Protein 7CKD (pdb70)

GO terms:
  GO:0042742 defense response to bacterium (P, IDA)
  GO:0008289 lipid binding (F, EXP)

Radius of gyration: 13.49 Å; Cα contacts (8 Å, |Δi|>4): 18; chains: 1; bounding box: 22×28×33 Å

Structure (mmCIF, N/CA/C/O backbone):
data_7CKD
#
_entry.id   7CKD
#
loop_
_atom_site.group_PDB
_atom_site.id
_atom_site.type_symbol
_atom_site.label_atom_id
_atom_site.label_alt_id
_atom_site.label_comp_id
_atom_site.label_asym_id
_atom_site.label_entity_id
_atom_site.label_seq_id
_atom_site.pdbx_PDB_ins_code
_atom_site.Cartn_x
_atom_site.Cartn_y
_atom_site.Cartn_z
_atom_site.occupancy
_atom_site.B_iso_or_equiv
_atom_site.auth_seq_id
_atom_site.auth_comp_id
_atom_site.auth_asym_id
_atom_site.auth_atom_id
_atom_site.pdbx_PDB_model_num
ATOM 1 N N . GLY A 1 1 ? 1.330 0.000 0.000 1.00 13.00 1 GLY A N 1
ATOM 2 C CA . GLY A 1 1 ? 2.071 0.001 -1.247 1.00 45.03 1 GLY A CA 1
ATOM 3 C C . GLY A 1 1 ? 1.574 1.055 -2.217 1.00 4.04 1 GLY A C 1
ATOM 4 O O . GLY A 1 1 ? 0.620 0.824 -2.958 1.00 13.12 1 GLY A O 1
ATOM 8 N N . GLU A 1 2 ? 2.223 2.216 -2.210 1.00 75.30 2 GLU A N 1
ATOM 9 C CA . GLU A 1 2 ? 1.838 3.310 -3.094 1.00 70.43 2 GLU A CA 1
ATOM 10 C C . GLU A 1 2 ? 0.417 3.779 -2.793 1.00 64.34 2 GLU A C 1
ATOM 11 O O . GLU A 1 2 ? -0.332 3.108 -2.082 1.00 44.54 2 GLU A O 1
ATOM 23 N N . ASP A 1 3 ? 0.054 4.934 -3.339 1.00 44.21 3 ASP A N 1
ATOM 24 C CA . ASP A 1 3 ? -1.276 5.494 -3.130 1.00 60.13 3 ASP A CA 1
ATOM 25 C C . ASP A 1 3 ? -2.096 5.440 -4.416 1.00 0.15 3 ASP A C 1
ATOM 26 O O . ASP A 1 3 ? -3.325 5.371 -4.377 1.00 22.13 3 ASP A O 1
ATOM 35 N N . ILE A 1 4 ? -1.408 5.474 -5.552 1.00 32.41 4 ILE A N 1
ATOM 36 C CA . ILE A 1 4 ? -2.073 5.429 -6.848 1.00 71.22 4 ILE A CA 1
ATOM 37 C C . ILE A 1 4 ? -1.934 4.053 -7.490 1.00 61.51 4 ILE A C 1
ATOM 38 O O . ILE A 1 4 ? -0.837 3.500 -7.568 1.00 53.40 4 ILE A O 1
ATOM 54 N N . GLY A 1 5 ? -3.054 3.504 -7.951 1.00 12.12 5 GLY A N 1
ATOM 55 C CA . GLY A 1 5 ? -3.036 2.198 -8.582 1.00 25.51 5 GLY A CA 1
ATOM 56 C C . GLY A 1 5 ? -4.428 1.646 -8.815 1.00 52.43 5 GLY A C 1
ATOM 57 O O . GLY A 1 5 ? -4.826 0.661 -8.194 1.00 20.43 5 GLY A O 1
ATOM 61 N N . HIS A 1 6 ? -5.173 2.284 -9.713 1.00 2.52 6 HIS A N 1
ATOM 62 C CA . HIS A 1 6 ? -6.530 1.853 -10.026 1.00 33.50 6 HIS A CA 1
ATOM 63 C C . HIS A 1 6 ? -6.554 1.020 -11.304 1.00 32.50 6 HIS A C 1
ATOM 64 O O . HIS A 1 6 ? -5.636 1.094 -12.122 1.00 34.34 6 HIS A O 1
ATOM 78 N N . ILE A 1 7 ? -7.608 0.227 -11.468 1.00 51.45 7 ILE A N 1
ATOM 79 C CA . ILE A 1 7 ? -7.751 -0.619 -12.647 1.00 3.22 7 ILE A CA 1
ATOM 80 C C . ILE A 1 7 ? -8.662 0.030 -13.683 1.00 13.24 7 ILE A C 1
ATOM 81 O O . ILE A 1 7 ? -9.631 0.707 -13.337 1.00 30.12 7 ILE A O 1
ATOM 97 N N . LYS A 1 8 ? -8.347 -0.182 -14.956 1.00 1.22 8 LYS A N 1
ATOM 98 C CA . LYS A 1 8 ? -9.138 0.379 -16.044 1.00 55.23 8 LYS A CA 1
ATOM 99 C C . LYS A 1 8 ? -10.212 -0.604 -16.499 1.00 53.00 8 LYS A C 1
ATOM 100 O O . LYS A 1 8 ? -10.243 -1.011 -17.661 1.00 13.23 8 LYS A O 1
ATOM 119 N N . TYR A 1 9 ? -11.091 -0.981 -15.577 1.00 54.32 9 TYR A N 1
ATOM 120 C CA . TYR A 1 9 ? -12.166 -1.917 -15.884 1.00 14.14 9 TYR A CA 1
ATOM 121 C C . TYR A 1 9 ? -13.155 -1.306 -16.872 1.00 34.32 9 TYR A C 1
ATOM 122 O O . TYR A 1 9 ? -13.916 -0.401 -16.528 1.00 73.21 9 TYR A O 1
ATOM 140 N N . CYS A 1 10 ? -13.139 -1.809 -18.102 1.00 12.22 10 CYS A N 1
ATOM 141 C CA . CYS A 1 10 ? -14.033 -1.315 -19.142 1.00 34.10 10 CYS A CA 1
ATOM 142 C C . CYS A 1 10 ? -14.413 -2.433 -20.109 1.00 64.10 10 CYS A C 1
ATOM 143 O O . CYS A 1 10 ? -13.987 -3.576 -19.950 1.00 74.52 10 CYS A O 1
ATOM 150 N N . GLY A 1 11 ? -15.216 -2.093 -21.113 1.00 20.15 11 GLY A N 1
ATOM 151 C CA . GLY A 1 11 ? -15.639 -3.078 -22.091 1.00 20.24 11 GLY A CA 1
ATOM 152 C C . GLY A 1 11 ? -14.885 -2.957 -23.400 1.00 4.43 11 GLY A C 1
ATOM 153 O O . GLY A 1 11 ? -13.754 -3.429 -23.518 1.00 64.10 11 GLY A O 1
ATOM 157 N N . ILE A 1 12 ? -15.511 -2.323 -24.385 1.00 74.33 12 ILE A N 1
ATOM 158 C CA . ILE A 1 12 ? -14.892 -2.142 -25.692 1.00 63.11 12 ILE A CA 1
ATOM 159 C C . ILE A 1 12 ? -14.887 -0.673 -26.099 1.00 52.43 12 ILE A C 1
ATOM 160 O O . ILE A 1 12 ? -15.460 -0.299 -27.123 1.00 64.13 12 ILE A O 1
ATOM 176 N N . VAL A 1 13 ? -14.236 0.158 -25.291 1.00 64.23 13 VAL A N 1
ATOM 177 C CA . VAL A 1 13 ? -14.153 1.587 -25.569 1.00 32.14 13 VAL A CA 1
ATOM 178 C C . VAL A 1 13 ? -15.537 2.181 -25.807 1.00 62.12 13 VAL A C 1
ATOM 179 O O . VAL A 1 13 ? -16.010 2.242 -26.942 1.00 72.11 13 VAL A O 1
ATOM 192 N N . ASP A 1 14 ? -16.180 2.618 -24.731 1.00 14.25 14 ASP A N 1
ATOM 193 C CA . ASP A 1 14 ? -17.510 3.210 -24.822 1.00 72.33 14 ASP A CA 1
ATOM 194 C C . ASP A 1 14 ? -17.532 4.598 -24.190 1.00 35.33 14 ASP A C 1
ATOM 195 O O . ASP A 1 14 ? -18.077 5.543 -24.761 1.00 63.42 14 ASP A O 1
ATOM 204 N N . ASP A 1 15 ? -16.939 4.713 -23.007 1.00 23.41 15 ASP A N 1
ATOM 205 C CA . ASP A 1 15 ? -16.890 5.985 -22.296 1.00 52.01 15 ASP A CA 1
ATOM 206 C C . ASP A 1 15 ? -15.464 6.313 -21.866 1.00 21.14 15 ASP A C 1
ATOM 207 O O . ASP A 1 15 ? -15.033 7.464 -21.933 1.00 42.44 15 ASP A O 1
ATOM 216 N N . CYS A 1 16 ? -14.736 5.294 -21.422 1.00 32.44 16 CYS A N 1
ATOM 217 C CA . CYS A 1 16 ? -13.359 5.472 -20.978 1.00 50.52 16 CYS A CA 1
ATOM 218 C C . CYS A 1 16 ? -12.416 5.599 -22.171 1.00 4.21 16 CYS A C 1
ATOM 219 O O . CYS A 1 16 ? -11.497 4.797 -22.337 1.00 63.31 16 CYS A O 1
ATOM 226 N N . TYR A 1 17 ? -12.649 6.612 -22.998 1.00 15.23 17 TYR A N 1
ATOM 227 C CA . TYR A 1 17 ? -11.823 6.843 -24.176 1.00 44.42 17 TYR A CA 1
ATOM 228 C C . TYR A 1 17 ? -10.344 6.894 -23.803 1.00 72.10 17 TYR A C 1
ATOM 229 O O . TYR A 1 17 ? -9.990 6.968 -22.626 1.00 54.31 17 TYR A O 1
ATOM 247 N N . LYS A 1 18 ? -9.484 6.853 -24.815 1.00 3.43 18 LYS A N 1
ATOM 248 C CA . LYS A 1 18 ? -8.043 6.896 -24.596 1.00 43.34 18 LYS A CA 1
ATOM 249 C C . LYS A 1 18 ? -7.586 5.716 -23.745 1.00 60.12 18 LYS A C 1
ATOM 250 O O . LYS A 1 18 ? -6.785 5.876 -22.824 1.00 70.42 18 LYS A O 1
ATOM 269 N N . SER A 1 19 ? -8.099 4.531 -24.060 1.00 55.13 19 SER A N 1
ATOM 270 C CA . SER A 1 19 ? -7.746 3.324 -23.323 1.00 22.04 19 SER A CA 1
ATOM 271 C C . SER A 1 19 ? -6.240 3.080 -23.370 1.00 15.03 19 SER A C 1
ATOM 272 O O . SER A 1 19 ? -5.490 3.863 -23.952 1.00 52.52 19 SER A O 1
ATOM 280 N N . LYS A 1 20 ? -5.805 1.987 -22.752 1.00 10.32 20 LYS A N 1
ATOM 281 C CA . LYS A 1 20 ? -4.390 1.637 -22.723 1.00 30.34 20 LYS A CA 1
ATOM 282 C C . LYS A 1 20 ? -4.181 0.184 -23.139 1.00 3.23 20 LYS A C 1
ATOM 283 O O . LYS A 1 20 ? -3.159 -0.423 -22.818 1.00 60.40 20 LYS A O 1
ATOM 302 N N . LYS A 1 21 ? -5.154 -0.367 -23.856 1.00 21.23 21 LYS A N 1
ATOM 303 C CA . LYS A 1 21 ? -5.076 -1.748 -24.319 1.00 1.43 21 LYS A CA 1
ATOM 304 C C . LYS A 1 21 ? -5.012 -2.714 -23.140 1.00 45.13 21 LYS A C 1
ATOM 305 O O . LYS A 1 21 ? -3.968 -3.293 -22.838 1.00 0.14 21 LYS A O 1
ATOM 324 N N . PRO A 1 22 ? -6.153 -2.895 -22.459 1.00 43.21 22 PRO A N 1
ATOM 325 C CA . PRO A 1 22 ? -6.252 -3.793 -21.304 1.00 43.54 22 PRO A CA 1
ATOM 326 C C . PRO A 1 22 ? -6.141 -5.261 -21.700 1.00 44.25 22 PRO A C 1
ATOM 327 O O . PRO A 1 22 ? -5.950 -6.131 -20.850 1.00 31.21 22 PRO A O 1
ATOM 338 N N . LEU A 1 23 ? -6.260 -5.530 -22.996 1.00 12.02 23 LEU A N 1
ATOM 339 C CA . LEU A 1 23 ? -6.173 -6.894 -23.505 1.00 65.21 23 LEU A CA 1
ATOM 340 C C . LEU A 1 23 ? -4.726 -7.379 -23.516 1.00 75.44 23 LEU A C 1
ATOM 341 O O . LEU A 1 23 ? -3.822 -6.680 -23.059 1.00 14.10 23 LEU A O 1
ATOM 357 N N . PHE A 1 24 ? -4.515 -8.581 -24.044 1.00 1.40 24 PHE A N 1
ATOM 358 C CA . PHE A 1 24 ? -3.178 -9.159 -24.116 1.00 73.14 24 PHE A CA 1
ATOM 359 C C . PHE A 1 24 ? -2.683 -9.206 -25.559 1.00 53.30 24 PHE A C 1
ATOM 360 O O . PHE A 1 24 ? -1.828 -8.416 -25.960 1.00 63.41 24 PHE A O 1
ATOM 377 N N . LYS A 1 25 ? -3.227 -10.137 -26.335 1.00 72.10 25 LYS A N 1
ATOM 378 C CA . LYS A 1 25 ? -2.843 -10.288 -27.733 1.00 72.45 25 LYS A CA 1
ATOM 379 C C . LYS A 1 25 ? -4.038 -10.061 -28.654 1.00 34.15 25 LYS A C 1
ATOM 380 O O . LYS A 1 25 ? -3.922 -9.401 -29.686 1.00 44.51 25 LYS A O 1
ATOM 399 N N . ILE A 1 26 ? -5.186 -10.611 -28.272 1.00 12.24 26 ILE A N 1
ATOM 400 C CA . ILE A 1 26 ? -6.403 -10.465 -29.062 1.00 24.15 26 ILE A CA 1
ATOM 401 C C . ILE A 1 26 ? -6.261 -11.145 -30.419 1.00 72.11 26 ILE A C 1
ATOM 402 O O . ILE A 1 26 ? -5.600 -10.626 -31.319 1.00 32.14 26 ILE A O 1
ATOM 418 N N . TRP A 1 27 ? -6.888 -12.308 -30.560 1.00 44.50 27 TRP A N 1
ATOM 419 C CA . TRP A 1 27 ? -6.833 -13.058 -31.809 1.00 72.34 27 TRP A CA 1
ATOM 420 C C . TRP A 1 27 ? -8.212 -13.142 -32.455 1.00 0.23 27 TRP A C 1
ATOM 421 O O . TRP A 1 27 ? -8.456 -12.543 -33.503 1.00 24.14 27 TRP A O 1
ATOM 442 N N . LYS A 1 28 ? -9.112 -13.888 -31.823 1.00 41.21 28 LYS A N 1
ATOM 443 C CA . LYS A 1 28 ? -10.468 -14.049 -32.335 1.00 2.24 28 LYS A CA 1
ATOM 444 C C . LYS A 1 28 ? -11.478 -14.100 -31.193 1.00 24.54 28 LYS A C 1
ATOM 445 O O . LYS A 1 28 ? -11.609 -15.118 -30.512 1.00 24.13 28 LYS A O 1
ATOM 464 N N . CYS A 1 29 ? -12.191 -12.998 -30.989 1.00 4.20 29 CYS A N 1
ATOM 465 C CA . CYS A 1 29 ? -13.190 -12.917 -29.930 1.00 62.14 29 CYS A CA 1
ATOM 466 C C . CYS A 1 29 ? -14.592 -12.780 -30.516 1.00 14.13 29 CYS A C 1
ATOM 467 O O . CYS A 1 29 ? -14.854 -11.893 -31.328 1.00 41.40 29 CYS A O 1
ATOM 474 N N . VAL A 1 30 ? -15.492 -13.665 -30.097 1.00 4.34 30 VAL A N 1
ATOM 475 C CA . VAL A 1 30 ? -16.868 -13.642 -30.577 1.00 61.14 30 VAL A CA 1
ATOM 476 C C . VAL A 1 30 ? -17.818 -14.248 -29.551 1.00 74.52 30 VAL A C 1
ATOM 477 O O . VAL A 1 30 ? -17.476 -15.212 -28.867 1.00 62.44 30 VAL A O 1
ATOM 490 N N . GLU A 1 31 ? -19.014 -13.677 -29.450 1.00 54.20 31 GLU A N 1
ATOM 491 C CA . GLU A 1 31 ? -20.015 -14.162 -28.506 1.00 43.33 31 GLU A CA 1
ATOM 492 C C . GLU A 1 31 ? -19.531 -13.998 -27.068 1.00 42.44 31 GLU A C 1
ATOM 493 O O . GLU A 1 31 ? -19.771 -14.855 -26.220 1.00 32.31 31 GLU A O 1
ATOM 505 N N . ASN A 1 32 ? -18.847 -12.889 -26.803 1.00 61.24 32 ASN A N 1
ATOM 506 C CA . ASN A 1 32 ? -18.328 -12.612 -25.469 1.00 24.21 32 ASN A CA 1
ATOM 507 C C . ASN A 1 32 ? -17.298 -13.660 -25.058 1.00 4.12 32 ASN A C 1
ATOM 508 O O . ASN A 1 32 ? -17.111 -13.931 -23.871 1.00 74.14 32 ASN A O 1
ATOM 519 N N . VAL A 1 33 ? -16.630 -14.246 -26.047 1.00 10.32 33 VAL A N 1
ATOM 520 C CA . VAL A 1 33 ? -15.617 -15.262 -25.789 1.00 33.33 33 VAL A CA 1
ATOM 521 C C . VAL A 1 33 ? -14.379 -15.035 -26.648 1.00 61.12 33 VAL A C 1
ATOM 522 O O . VAL A 1 33 ? -14.462 -14.989 -27.876 1.00 4.51 33 VAL A O 1
ATOM 535 N N . CYS A 1 34 ? -13.230 -14.894 -25.995 1.00 71.34 34 CYS A N 1
ATOM 536 C CA . CYS A 1 34 ? -11.973 -14.672 -26.699 1.00 4.24 34 CYS A CA 1
ATOM 537 C C . CYS A 1 34 ? -11.227 -15.986 -26.908 1.00 63.54 34 CYS A C 1
ATOM 538 O O . CYS A 1 34 ? -11.050 -16.769 -25.974 1.00 55.14 34 CYS A O 1
ATOM 545 N N . VAL A 1 35 ? -10.790 -16.223 -28.142 1.00 13.53 35 VAL A N 1
ATOM 546 C CA . VAL A 1 35 ? -10.062 -17.441 -28.475 1.00 32.02 35 VAL A CA 1
ATOM 547 C C . VAL A 1 35 ? -8.806 -17.128 -29.280 1.00 53.13 35 VAL A C 1
ATOM 548 O O . VAL A 1 35 ? -8.754 -16.136 -30.009 1.00 3.14 35 VAL A O 1
ATOM 561 N N . LEU A 1 36 ? -7.796 -17.980 -29.146 1.00 31.05 36 LEU A N 1
ATOM 562 C CA . LEU A 1 36 ? -6.539 -17.795 -29.862 1.00 24.34 36 LEU A CA 1
ATOM 563 C C . LEU A 1 36 ? -6.693 -18.159 -31.335 1.00 5.30 36 LEU A C 1
ATOM 564 O O . LEU A 1 36 ? -7.714 -18.709 -31.745 1.00 33.30 36 LEU A O 1
ATOM 580 N N . TRP A 1 37 ? -5.671 -17.849 -32.125 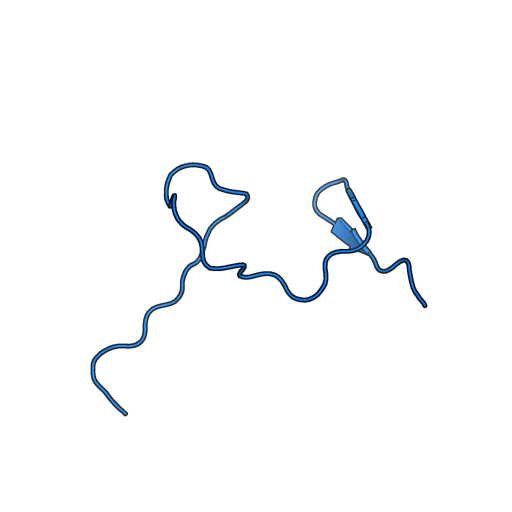1.00 0.11 37 TRP A N 1
ATOM 581 C CA . TRP A 1 37 ? -5.692 -18.145 -33.553 1.00 31.11 37 TRP A CA 1
ATOM 582 C C . TRP A 1 37 ? -4.295 -18.488 -34.058 1.00 72.43 37 TRP A C 1
ATOM 583 O O . TRP A 1 37 ? -4.121 -19.419 -34.845 1.00 61.32 37 TRP A O 1
ATOM 604 N N . TYR A 1 38 ? -3.303 -17.732 -33.602 1.00 32.22 38 TYR A N 1
ATOM 605 C CA . TYR A 1 38 ? -1.921 -17.956 -34.010 1.00 54.20 38 TYR A CA 1
ATOM 606 C C . TYR A 1 38 ? -1.523 -19.414 -33.807 1.00 63.44 38 TYR A C 1
ATOM 607 O O . TYR A 1 38 ? -1.224 -20.128 -34.765 1.00 62.11 38 TYR A O 1
ATOM 625 N N . LYS A 1 39 ? -1.521 -19.852 -32.553 1.00 12.54 39 LYS A N 1
ATOM 626 C CA . LYS A 1 39 ? -1.162 -21.225 -32.221 1.00 23.11 39 LYS A CA 1
ATOM 627 C C . LYS A 1 39 ? -2.278 -22.189 -32.611 1.00 43.02 39 LYS A C 1
ATOM 628 O O . LYS A 1 39 ? -3.317 -22.250 -31.953 1.00 42.15 39 LYS A O 1
ATOM 647 N N . GLY A 1 1 ? -12.465 19.877 -11.236 1.00 34.12 1 GLY A N 2
ATOM 648 C CA . GLY A 1 1 ? -12.323 19.172 -12.497 1.00 11.45 1 GLY A CA 2
ATOM 649 C C . GLY A 1 1 ? -11.298 18.058 -12.425 1.00 73.24 1 GLY A C 2
ATOM 650 O O . GLY A 1 1 ? -10.226 18.229 -11.847 1.00 21.21 1 GLY A O 2
ATOM 654 N N . GLU A 1 2 ? -11.630 16.913 -13.014 1.00 23.31 2 GLU A N 2
ATOM 655 C CA . GLU A 1 2 ? -10.730 15.765 -13.012 1.00 0.21 2 GLU A CA 2
ATOM 656 C C . GLU A 1 2 ? -10.856 14.973 -14.310 1.00 31.32 2 GLU A C 2
ATOM 657 O O . GLU A 1 2 ? -11.844 14.272 -14.528 1.00 34.30 2 GLU A O 2
ATOM 669 N N . ASP A 1 3 ? -9.849 15.090 -15.168 1.00 22.12 3 ASP A N 2
ATOM 670 C CA . ASP A 1 3 ? -9.846 14.385 -16.444 1.00 65.32 3 ASP A CA 2
ATOM 671 C C . ASP A 1 3 ? -8.593 13.526 -16.587 1.00 62.04 3 ASP A C 2
ATOM 672 O O . ASP A 1 3 ? -8.115 13.289 -17.697 1.00 61.41 3 ASP A O 2
ATOM 681 N N . ILE A 1 4 ? -8.066 13.064 -15.458 1.00 40.33 4 ILE A N 2
ATOM 682 C CA . ILE A 1 4 ? -6.869 12.232 -15.459 1.00 11.44 4 ILE A CA 2
ATOM 683 C C . ILE A 1 4 ? -6.769 11.413 -14.177 1.00 30.15 4 ILE A C 2
ATOM 684 O O . ILE A 1 4 ? -7.021 11.918 -13.083 1.00 60.23 4 ILE A O 2
ATOM 700 N N . GLY A 1 5 ? -6.397 10.144 -14.319 1.00 12.22 5 GLY A N 2
ATOM 701 C CA . GLY A 1 5 ? -6.268 9.275 -13.164 1.00 33.01 5 GLY A CA 2
ATOM 702 C C . GLY A 1 5 ? -5.030 8.403 -13.230 1.00 33.20 5 GLY A C 2
ATOM 703 O O . GLY A 1 5 ? -3.965 8.786 -12.744 1.00 74.23 5 GLY A O 2
ATOM 707 N N . HIS A 1 6 ? -5.169 7.225 -13.831 1.00 51.42 6 HIS A N 2
ATOM 708 C CA . HIS A 1 6 ? -4.053 6.295 -13.958 1.00 44.40 6 HIS A CA 2
ATOM 709 C C . HIS A 1 6 ? -4.074 5.603 -15.317 1.00 72.23 6 HIS A C 2
ATOM 710 O O . HIS A 1 6 ? -4.933 5.884 -16.154 1.00 20.41 6 HIS A O 2
ATOM 724 N N . ILE A 1 7 ? -3.124 4.698 -15.530 1.00 54.31 7 ILE A N 2
ATOM 725 C CA . ILE A 1 7 ? -3.035 3.966 -16.787 1.00 53.24 7 ILE A CA 2
ATOM 726 C C . ILE A 1 7 ? -4.228 3.032 -16.965 1.00 43.44 7 ILE A C 2
ATOM 727 O O . ILE A 1 7 ? -4.751 2.483 -15.996 1.00 2.03 7 ILE A O 2
ATOM 743 N N . LYS A 1 8 ? -4.652 2.855 -18.212 1.00 14.31 8 LYS A N 2
ATOM 744 C CA . LYS A 1 8 ? -5.781 1.985 -18.520 1.00 13.43 8 LYS A CA 2
ATOM 745 C C . LYS A 1 8 ? -7.066 2.520 -17.895 1.00 31.42 8 LYS A C 2
ATOM 746 O O . LYS A 1 8 ? -7.981 1.756 -17.585 1.00 53.33 8 LYS A O 2
ATOM 765 N N . TYR A 1 9 ? -7.128 3.834 -17.713 1.00 71.03 9 TYR A N 2
ATOM 766 C CA . TYR A 1 9 ? -8.301 4.470 -17.124 1.00 62.34 9 TYR A CA 2
ATOM 767 C C . TYR A 1 9 ? -8.661 3.820 -15.792 1.00 75.11 9 TYR A C 2
ATOM 768 O O . TYR A 1 9 ? -9.437 2.865 -15.743 1.00 60.43 9 TYR A O 2
ATOM 786 N N . CYS A 1 10 ? -8.093 4.346 -14.712 1.00 34.40 10 CYS A N 2
ATOM 787 C CA . CYS A 1 10 ? -8.353 3.819 -13.378 1.00 13.04 10 CYS A CA 2
ATOM 788 C C . CYS A 1 10 ? -8.016 4.855 -12.309 1.00 35.11 10 CYS A C 2
ATOM 789 O O . CYS A 1 10 ? -7.254 5.789 -12.553 1.00 61.11 10 CYS A O 2
ATOM 796 N N . GLY A 1 11 ? -8.591 4.682 -11.122 1.00 72.35 11 GLY A N 2
ATOM 797 C CA . GLY A 1 11 ? -8.340 5.608 -10.034 1.00 50.32 11 GLY A CA 2
ATOM 798 C C . GLY A 1 11 ? -8.545 4.973 -8.673 1.00 41.21 11 GLY A C 2
ATOM 799 O O . GLY A 1 11 ? -8.225 3.801 -8.473 1.00 43.14 11 GLY A O 2
ATOM 803 N N . ILE A 1 12 ? -9.078 5.748 -7.735 1.00 0.24 12 ILE A N 2
ATOM 804 C CA . ILE A 1 12 ? -9.324 5.254 -6.386 1.00 10.14 12 ILE A CA 2
ATOM 805 C C . ILE A 1 12 ? -10.786 4.862 -6.202 1.00 71.41 12 ILE A C 2
ATOM 806 O O . ILE A 1 12 ? -11.105 3.957 -5.430 1.00 53.31 12 ILE A O 2
ATOM 822 N N . VAL A 1 13 ? -11.672 5.547 -6.918 1.00 64.05 13 VAL A N 2
ATOM 823 C CA . VAL A 1 13 ? -13.100 5.268 -6.837 1.00 54.54 13 VAL A CA 2
ATOM 824 C C . VAL A 1 13 ? -13.798 5.584 -8.156 1.00 5.11 13 VAL A C 2
ATOM 825 O O . VAL A 1 13 ? -14.220 6.716 -8.391 1.00 51.31 13 VAL A O 2
ATOM 838 N N . ASP A 1 14 ? -13.915 4.576 -9.013 1.00 22.11 14 ASP A N 2
ATOM 839 C CA . ASP A 1 14 ? -14.563 4.745 -10.308 1.00 65.14 14 ASP A CA 2
ATOM 840 C C . ASP A 1 14 ? -14.838 3.393 -10.959 1.00 21.32 14 ASP A C 2
ATOM 841 O O . ASP A 1 14 ? -14.866 3.276 -12.184 1.00 50.41 14 ASP A O 2
ATOM 850 N N . ASP A 1 15 ? -15.039 2.374 -10.131 1.00 33.24 15 ASP A N 2
ATOM 851 C CA . ASP A 1 15 ? -15.312 1.029 -10.625 1.00 14.32 15 ASP A CA 2
ATOM 852 C C . ASP A 1 15 ? -14.258 0.599 -11.639 1.00 63.53 15 ASP A C 2
ATOM 853 O O . ASP A 1 15 ? -14.419 0.802 -12.843 1.00 71.10 15 ASP A O 2
ATOM 862 N N . CYS A 1 16 ? -13.177 0.003 -11.145 1.00 52.43 16 CYS A N 2
ATOM 863 C CA . CYS A 1 16 ? -12.094 -0.455 -12.007 1.00 55.13 16 CYS A CA 2
ATOM 864 C C . CYS A 1 16 ? -12.131 -1.972 -12.167 1.00 32.24 16 CYS A C 2
ATOM 865 O O . CYS A 1 16 ? -11.092 -2.633 -12.158 1.00 35.22 16 CYS A O 2
ATOM 872 N N . TYR A 1 17 ? -13.334 -2.517 -12.312 1.00 42.04 17 TYR A N 2
ATOM 873 C CA . TYR A 1 17 ? -13.507 -3.956 -12.472 1.00 2.04 17 TYR A CA 2
ATOM 874 C C . TYR A 1 17 ? -13.815 -4.310 -13.923 1.00 63.42 17 TYR A C 2
ATOM 875 O O . TYR A 1 17 ? -14.619 -5.201 -14.201 1.00 5.32 17 TYR A O 2
ATOM 893 N N . LYS A 1 18 ? -13.168 -3.607 -14.847 1.00 15.02 18 LYS A N 2
ATOM 894 C CA . LYS A 1 18 ? -13.370 -3.846 -16.271 1.00 65.20 18 LYS A CA 2
ATOM 895 C C . LYS A 1 18 ? -12.097 -4.384 -16.917 1.00 42.14 18 LYS A C 2
ATOM 896 O O . LYS A 1 18 ? -11.009 -4.276 -16.352 1.00 22.23 18 LYS A O 2
ATOM 915 N N . SER A 1 19 ? -12.240 -4.962 -18.106 1.00 15.52 19 SER A N 2
ATOM 916 C CA . SER A 1 19 ? -11.102 -5.518 -18.828 1.00 14.11 19 SER A CA 2
ATOM 917 C C . SER A 1 19 ? -10.977 -4.889 -20.212 1.00 51.22 19 SER A C 2
ATOM 918 O O . SER A 1 19 ? -11.716 -3.966 -20.557 1.00 63.24 19 SER A O 2
ATOM 926 N N . LYS A 1 20 ? -10.036 -5.395 -21.002 1.00 51.11 20 LYS A N 2
ATOM 927 C CA . LYS A 1 20 ? -9.812 -4.886 -22.350 1.00 15.41 20 LYS A CA 2
ATOM 928 C C . LYS A 1 20 ? -9.283 -5.984 -23.266 1.00 23.22 20 LYS A C 2
ATOM 929 O O . LYS A 1 20 ? -8.659 -5.706 -24.290 1.00 5.01 20 LYS A O 2
ATOM 948 N N . LYS A 1 21 ? -9.537 -7.234 -22.892 1.00 4.44 21 LYS A N 2
ATOM 949 C CA . LYS A 1 21 ? -9.088 -8.375 -23.680 1.00 71.12 21 LYS A CA 2
ATOM 950 C C . LYS A 1 21 ? -7.566 -8.406 -23.776 1.00 51.34 21 LYS A C 2
ATOM 951 O O . LYS A 1 21 ? -6.981 -8.146 -24.828 1.00 53.32 21 LYS A O 2
ATOM 970 N N . PRO A 1 22 ? -6.908 -8.732 -22.654 1.00 42.13 22 PRO A N 2
ATOM 971 C CA . PRO A 1 22 ? -5.445 -8.806 -22.588 1.00 32.23 22 PRO A CA 2
ATOM 972 C C . PRO A 1 22 ? -4.888 -9.988 -23.375 1.00 14.35 22 PRO A C 2
ATOM 973 O O . PRO A 1 22 ? -4.440 -10.978 -22.794 1.00 54.52 22 PRO A O 2
ATOM 984 N N . LEU A 1 23 ? -4.919 -9.878 -24.698 1.00 62.01 23 LEU A N 2
ATOM 985 C CA . LEU A 1 23 ? -4.416 -10.938 -25.565 1.00 51.14 23 LEU A CA 2
ATOM 986 C C . LEU A 1 23 ? -2.998 -10.631 -26.035 1.00 4.34 23 LEU A C 2
ATOM 987 O O . LEU A 1 23 ? -2.618 -9.468 -26.177 1.00 24.24 23 LEU A O 2
ATOM 1003 N N . PHE A 1 24 ? -2.219 -11.680 -26.276 1.00 34.41 24 PHE A N 2
ATOM 1004 C CA . PHE A 1 24 ? -0.843 -11.523 -26.731 1.00 22.12 24 PHE A CA 2
ATOM 1005 C C . PHE A 1 24 ? -0.398 -12.733 -27.548 1.00 14.23 24 PHE A C 2
ATOM 1006 O O . PHE A 1 24 ? 0.689 -13.272 -27.340 1.00 33.14 24 PHE A O 2
ATOM 1023 N N . LYS A 1 25 ? -1.248 -13.155 -28.478 1.00 44.14 25 LYS A N 2
ATOM 1024 C CA . LYS A 1 25 ? -0.945 -14.300 -29.329 1.00 24.14 25 LYS A CA 2
ATOM 1025 C C . LYS A 1 25 ? -1.315 -14.013 -30.780 1.00 63.12 25 LYS A C 2
ATOM 1026 O O . LYS A 1 25 ? -0.523 -14.255 -31.692 1.00 22.03 25 LYS A O 2
ATOM 1045 N N . ILE A 1 26 ? -2.521 -13.495 -30.987 1.00 63.43 26 ILE A N 2
ATOM 1046 C CA . ILE A 1 26 ? -2.993 -13.173 -32.328 1.00 33.30 26 ILE A CA 2
ATOM 1047 C C . ILE A 1 26 ? -3.121 -14.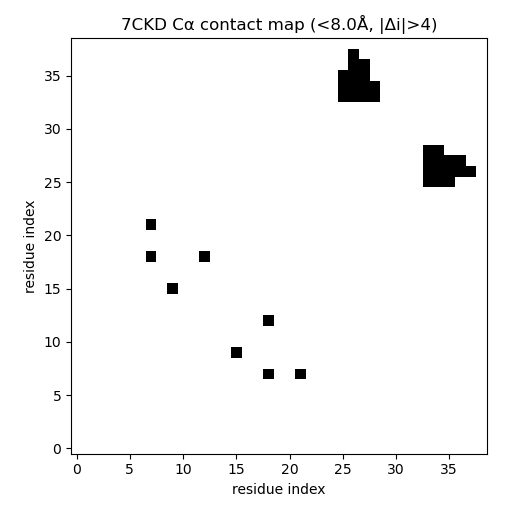430 -33.182 1.00 53.14 26 ILE A C 2
ATOM 1048 O O . ILE A 1 26 ? -2.121 -15.019 -33.592 1.00 3.40 26 ILE A O 2
ATOM 1064 N N . TRP A 1 27 ? -4.358 -14.834 -33.449 1.00 10.23 27 TRP A N 2
ATOM 1065 C CA . TRP A 1 27 ? -4.617 -16.020 -34.257 1.00 31.13 27 TRP A CA 2
ATOM 1066 C C . TRP A 1 27 ? -5.324 -15.650 -35.556 1.00 21.20 27 TRP A C 2
ATOM 1067 O O . TRP A 1 27 ? -4.748 -15.753 -36.639 1.00 62.12 27 TRP A O 2
ATOM 1088 N N . LYS A 1 28 ? -6.575 -15.219 -35.442 1.00 14.24 28 LYS A N 2
ATOM 1089 C CA . LYS A 1 28 ? -7.361 -14.832 -36.607 1.00 52.41 28 LYS A CA 2
ATOM 1090 C C . LYS A 1 28 ? -8.067 -13.500 -36.370 1.00 30.44 28 LYS A C 2
ATOM 1091 O O . LYS A 1 28 ? -9.076 -13.438 -35.666 1.00 4.40 28 LYS A O 2
ATOM 1110 N N . CYS A 1 29 ? -7.532 -12.438 -36.962 1.00 24.12 29 CYS A N 2
ATOM 1111 C CA . CYS A 1 29 ? -8.110 -11.108 -36.816 1.00 12.00 29 CYS A CA 2
ATOM 1112 C C . CYS A 1 29 ? -8.695 -10.621 -38.139 1.00 33.23 29 CYS A C 2
ATOM 1113 O O . CYS A 1 29 ? -7.992 -10.529 -39.145 1.00 21.42 29 CYS A O 2
ATOM 1120 N N . VAL A 1 30 ? -9.988 -10.310 -38.129 1.00 24.20 30 VAL A N 2
ATOM 1121 C CA . VAL A 1 30 ? -10.668 -9.831 -39.327 1.00 23.55 30 VAL A CA 2
ATOM 1122 C C . VAL A 1 30 ? -11.858 -8.949 -38.967 1.00 3.10 30 VAL A C 2
ATOM 1123 O O . VAL A 1 30 ? -12.622 -9.263 -38.055 1.00 53.15 30 VAL A O 2
ATOM 1136 N N . GLU A 1 31 ? -12.008 -7.844 -39.690 1.00 44.52 31 GLU A N 2
ATOM 1137 C CA . GLU A 1 31 ? -13.105 -6.915 -39.446 1.00 73.15 31 GLU A CA 2
ATOM 1138 C C . GLU A 1 31 ? -12.998 -6.299 -38.055 1.00 3.34 31 GLU A C 2
ATOM 1139 O O . GLU A 1 31 ? -14.002 -6.101 -37.372 1.00 71.54 31 GLU A O 2
ATOM 1151 N N . ASN A 1 32 ? -11.771 -5.998 -37.641 1.00 11.55 32 ASN A N 2
ATOM 1152 C CA . ASN A 1 32 ? -11.531 -5.405 -36.330 1.00 0.31 32 ASN A CA 2
ATOM 1153 C C . ASN A 1 32 ? -11.956 -6.357 -35.216 1.00 41.11 32 ASN A C 2
ATOM 1154 O O . ASN A 1 32 ? -12.346 -5.926 -34.131 1.00 1.41 32 ASN A O 2
ATOM 1165 N N . VAL A 1 33 ? -11.877 -7.655 -35.492 1.00 51.23 33 VAL A N 2
ATOM 1166 C CA . VAL A 1 33 ? -12.252 -8.669 -34.514 1.00 5.22 33 VAL A CA 2
ATOM 1167 C C . VAL A 1 33 ? -11.234 -9.803 -34.481 1.00 63.32 33 VAL A C 2
ATOM 1168 O O . VAL A 1 33 ? -11.013 -10.483 -35.484 1.00 32.42 33 VAL A O 2
ATOM 1181 N N . CYS A 1 34 ? -10.616 -10.003 -33.322 1.00 64.00 34 CYS A N 2
ATOM 1182 C CA . CYS A 1 34 ? -9.620 -11.055 -33.157 1.00 33.41 34 CYS A CA 2
ATOM 1183 C C . CYS A 1 34 ? -10.233 -12.284 -32.490 1.00 40.23 34 CYS A C 2
ATOM 1184 O O . CYS A 1 34 ? -10.889 -12.179 -31.454 1.00 55.12 34 CYS A O 2
ATOM 1191 N N . VAL A 1 35 ? -10.013 -13.448 -33.092 1.00 74.45 35 VAL A N 2
ATOM 1192 C CA . VAL A 1 35 ? -10.542 -14.697 -32.557 1.00 70.44 35 VAL A CA 2
ATOM 1193 C C . VAL A 1 35 ? -9.484 -15.795 -32.577 1.00 74.25 35 VAL A C 2
ATOM 1194 O O . VAL A 1 35 ? -8.576 -15.782 -33.409 1.00 60.33 35 VAL A O 2
ATOM 1207 N N . LEU A 1 36 ? -9.608 -16.745 -31.657 1.00 12.00 36 LEU A N 2
ATOM 1208 C CA . LEU A 1 36 ? -8.663 -17.853 -31.569 1.00 2.55 36 LEU A CA 2
ATOM 1209 C C . LEU A 1 36 ? -8.879 -18.845 -32.706 1.00 43.05 36 LEU A C 2
ATOM 1210 O O . LEU A 1 36 ? -10.015 -19.155 -33.065 1.00 64.23 36 LEU A O 2
ATOM 1226 N N . TRP A 1 37 ? -7.782 -19.341 -33.268 1.00 10.40 37 TRP A N 2
ATOM 1227 C CA . TRP A 1 37 ? -7.852 -20.300 -34.364 1.00 64.22 37 TRP A CA 2
ATOM 1228 C C . TRP A 1 37 ? -7.237 -21.635 -33.959 1.00 20.33 37 TRP A C 2
ATOM 1229 O O . TRP A 1 37 ? -7.586 -22.682 -34.505 1.00 54.34 37 TRP A O 2
ATOM 1250 N N . TYR A 1 38 ? -6.321 -21.592 -32.998 1.00 23.30 38 TYR A N 2
ATOM 1251 C CA . TYR A 1 38 ? -5.656 -22.799 -32.521 1.00 70.32 38 TYR A CA 2
ATOM 1252 C C . TYR A 1 38 ? -6.676 -23.868 -32.140 1.00 24.31 38 TYR A C 2
ATOM 1253 O O . TYR A 1 38 ? -6.552 -25.029 -32.532 1.00 34.04 38 TYR A O 2
ATOM 1271 N N . LYS A 1 39 ? -7.684 -23.468 -31.373 1.00 40.10 39 LYS A N 2
ATOM 1272 C CA . LYS A 1 39 ? -8.728 -24.388 -30.939 1.00 21.54 39 LYS A CA 2
ATOM 1273 C C . LYS A 1 39 ? -10.073 -23.677 -30.837 1.00 11.34 39 LYS A C 2
ATOM 1274 O O . LYS A 1 39 ? -10.209 -22.523 -31.245 1.00 65.11 39 LYS A O 2
ATOM 1293 N N . GLY A 1 1 ? -3.235 15.753 -5.443 1.00 23.30 1 GLY A N 3
ATOM 1294 C CA . GLY A 1 1 ? -4.043 14.808 -6.191 1.00 50.15 1 GLY A CA 3
ATOM 1295 C C . GLY A 1 1 ? -3.230 13.647 -6.728 1.00 61.05 1 GLY A C 3
ATOM 1296 O O . GLY A 1 1 ? -2.003 13.719 -6.795 1.00 33.34 1 GLY A O 3
ATOM 1300 N N . GLU A 1 2 ? -3.915 12.574 -7.111 1.00 63.23 2 GLU A N 3
ATOM 1301 C CA . GLU A 1 2 ? -3.247 11.392 -7.643 1.00 24.44 2 GLU A CA 3
ATOM 1302 C C . GLU A 1 2 ? -4.197 10.575 -8.513 1.00 61.34 2 GLU A C 3
ATOM 1303 O O . GLU A 1 2 ? -5.332 10.301 -8.124 1.00 31.53 2 GLU A O 3
ATOM 1315 N N . ASP A 1 3 ? -3.725 10.190 -9.694 1.00 23.11 3 ASP A N 3
ATOM 1316 C CA . ASP A 1 3 ? -4.531 9.404 -10.621 1.00 11.23 3 ASP A CA 3
ATOM 1317 C C . ASP A 1 3 ? -4.399 7.913 -10.326 1.00 52.24 3 ASP A C 3
ATOM 1318 O O . ASP A 1 3 ? -5.306 7.131 -10.615 1.00 2.34 3 ASP A O 3
ATOM 1327 N N . ILE A 1 4 ? -3.265 7.527 -9.752 1.00 60.33 4 ILE A N 3
ATOM 1328 C CA . ILE A 1 4 ? -3.015 6.130 -9.419 1.00 72.23 4 ILE A CA 3
ATOM 1329 C C . ILE A 1 4 ? -2.926 5.272 -10.677 1.00 53.31 4 ILE A C 3
ATOM 1330 O O . ILE A 1 4 ? -3.534 5.587 -11.700 1.00 22.33 4 ILE A O 3
ATOM 1346 N N . GLY A 1 5 ? -2.165 4.185 -10.593 1.00 54.13 5 GLY A N 3
ATOM 1347 C CA . GLY A 1 5 ? -2.012 3.297 -11.731 1.00 11.30 5 GLY A CA 3
ATOM 1348 C C . GLY A 1 5 ? -2.651 1.943 -11.500 1.00 35.44 5 GLY A C 3
ATOM 1349 O O . GLY A 1 5 ? -2.069 0.909 -11.829 1.00 31.44 5 GLY A O 3
ATOM 1353 N N . HIS A 1 6 ? -3.853 1.946 -10.930 1.00 44.31 6 HIS A N 3
ATOM 1354 C CA . HIS A 1 6 ? -4.571 0.708 -10.654 1.00 35.43 6 HIS A CA 3
ATOM 1355 C C . HIS A 1 6 ? -5.981 0.756 -11.236 1.00 21.12 6 HIS A C 3
ATOM 1356 O O . HIS A 1 6 ? -6.903 0.136 -10.705 1.00 72.03 6 HIS A O 3
ATOM 1370 N N . ILE A 1 7 ? -6.140 1.496 -12.328 1.00 2.03 7 ILE A N 3
ATOM 1371 C CA . ILE A 1 7 ? -7.436 1.624 -12.981 1.00 55.30 7 ILE A CA 3
ATOM 1372 C C . ILE A 1 7 ? -7.341 1.281 -14.464 1.00 14.23 7 ILE A C 3
ATOM 1373 O O . ILE A 1 7 ? -6.385 1.661 -15.140 1.00 75.25 7 ILE A O 3
ATOM 1389 N N . LYS A 1 8 ? -8.340 0.562 -14.964 1.00 71.30 8 LYS A N 3
ATOM 1390 C CA . LYS A 1 8 ? -8.373 0.169 -16.368 1.00 25.12 8 LYS A CA 3
ATOM 1391 C C . LYS A 1 8 ? -9.790 0.253 -16.924 1.00 14.31 8 LYS A C 3
ATOM 1392 O O . LYS A 1 8 ? -10.209 -0.594 -17.713 1.00 54.32 8 LYS A O 3
ATOM 1411 N N . TYR A 1 9 ? -10.524 1.280 -16.509 1.00 5.25 9 TYR A N 3
ATOM 1412 C CA . TYR A 1 9 ? -11.895 1.474 -16.965 1.00 2.34 9 TYR A CA 3
ATOM 1413 C C . TYR A 1 9 ? -11.923 2.012 -18.392 1.00 51.01 9 TYR A C 3
ATOM 1414 O O . TYR A 1 9 ? -11.466 3.124 -18.659 1.00 22.22 9 TYR A O 3
ATOM 1432 N N . CYS A 1 10 ? -12.464 1.215 -19.307 1.00 33.31 10 CYS A N 3
ATOM 1433 C CA . CYS A 1 10 ? -12.554 1.608 -20.708 1.00 31.21 10 CYS A CA 3
ATOM 1434 C C . CYS A 1 10 ? -13.799 1.013 -21.361 1.00 44.50 10 CYS A C 3
ATOM 1435 O O . CYS A 1 10 ? -14.240 -0.077 -21.002 1.00 73.20 10 CYS A O 3
ATOM 1442 N N . GLY A 1 11 ? -14.360 1.740 -22.323 1.00 65.23 11 GLY A N 3
ATOM 1443 C CA . GLY A 1 11 ? -15.547 1.269 -23.011 1.00 72.25 11 GLY A CA 3
ATOM 1444 C C . GLY A 1 11 ? -15.280 0.934 -24.465 1.00 73.54 11 GLY A C 3
ATOM 1445 O O . GLY A 1 11 ? -14.184 0.495 -24.817 1.00 55.50 11 GLY A O 3
ATOM 1449 N N . ILE A 1 12 ? -16.284 1.138 -25.312 1.00 21.31 12 ILE A N 3
ATOM 1450 C CA . ILE A 1 12 ? -16.152 0.853 -26.735 1.00 42.34 12 ILE A CA 3
ATOM 1451 C C . ILE A 1 12 ? -15.437 1.990 -27.459 1.00 31.40 12 ILE A C 3
ATOM 1452 O O . ILE A 1 12 ? -14.282 1.853 -27.863 1.00 54.55 12 ILE A O 3
ATOM 1468 N N . VAL A 1 13 ? -16.131 3.112 -27.617 1.00 52.24 13 VAL A N 3
ATOM 1469 C CA . VAL A 1 13 ? -15.562 4.274 -28.290 1.00 14.35 13 VAL A CA 3
ATOM 1470 C C . VAL A 1 13 ? -15.027 5.285 -27.281 1.00 62.34 13 VAL A C 3
ATOM 1471 O O . VAL A 1 13 ? -14.923 6.476 -27.576 1.00 32.42 13 VAL A O 3
ATOM 1484 N N . ASP A 1 14 ? -14.687 4.802 -26.091 1.00 72.55 14 ASP A N 3
ATOM 1485 C CA . ASP A 1 14 ? -14.160 5.662 -25.039 1.00 11.22 14 ASP A CA 3
ATOM 1486 C C . ASP A 1 14 ? -12.857 6.323 -25.479 1.00 14.03 14 ASP A C 3
ATOM 1487 O O . ASP A 1 14 ? -12.478 7.375 -24.963 1.00 32.42 14 ASP A O 3
ATOM 1496 N N . ASP A 1 15 ? -12.177 5.699 -26.434 1.00 4.05 15 ASP A N 3
ATOM 1497 C CA . ASP A 1 15 ? -10.916 6.226 -26.943 1.00 50.40 15 ASP A CA 3
ATOM 1498 C C . ASP A 1 15 ? -9.879 6.328 -25.828 1.00 73.25 15 ASP A C 3
ATOM 1499 O O . ASP A 1 15 ? -9.489 7.425 -25.427 1.00 32.41 15 ASP A O 3
ATOM 1508 N N . CYS A 1 16 ? -9.438 5.177 -25.332 1.00 4.32 16 CYS A N 3
ATOM 1509 C CA . CYS A 1 16 ? -8.448 5.135 -24.262 1.00 45.35 16 CYS A CA 3
ATOM 1510 C C . CYS A 1 16 ? -7.451 4.002 -24.488 1.00 32.41 16 CYS A C 3
ATOM 1511 O O . CYS A 1 16 ? -7.787 2.827 -24.336 1.00 62.32 16 CYS A O 3
ATOM 1518 N N . TYR A 1 17 ? -6.225 4.362 -24.850 1.00 53.43 17 TYR A N 3
ATOM 1519 C CA . TYR A 1 17 ? -5.180 3.376 -25.099 1.00 14.32 17 TYR A CA 3
ATOM 1520 C C . TYR A 1 17 ? -4.410 3.065 -23.819 1.00 45.35 17 TYR A C 3
ATOM 1521 O O . TYR A 1 17 ? -3.235 3.409 -23.689 1.00 3.44 17 TYR A O 3
ATOM 1539 N N . LYS A 1 18 ? -5.080 2.411 -22.877 1.00 63.22 18 LYS A N 3
ATOM 1540 C CA . LYS A 1 18 ? -4.460 2.050 -21.608 1.00 31.23 18 LYS A CA 3
ATOM 1541 C C . LYS A 1 18 ? -5.055 0.756 -21.060 1.00 44.14 18 LYS A C 3
ATOM 1542 O O . LYS A 1 18 ? -5.067 0.531 -19.850 1.00 61.44 18 LYS A O 3
ATOM 1561 N N . SER A 1 19 ? -5.545 -0.091 -21.959 1.00 72.25 19 SER A N 3
ATOM 1562 C CA . SER A 1 19 ? -6.143 -1.362 -21.566 1.00 52.40 19 SER A CA 3
ATOM 1563 C C . SER A 1 19 ? -5.169 -2.184 -20.728 1.00 31.02 19 SER A C 3
ATOM 1564 O O . SER A 1 19 ? -4.021 -1.790 -20.524 1.00 65.21 19 SER A O 3
ATOM 1572 N N . LYS A 1 20 ? -5.636 -3.330 -20.243 1.00 55.45 20 LYS A N 3
ATOM 1573 C CA . LYS A 1 20 ? -4.809 -4.210 -19.428 1.00 22.51 20 LYS A CA 3
ATOM 1574 C C . LYS A 1 20 ? -4.758 -5.614 -20.023 1.00 31.13 20 LYS A C 3
ATOM 1575 O O . LYS A 1 20 ? -5.286 -5.860 -21.108 1.00 1.53 20 LYS A O 3
ATOM 1594 N N . LYS A 1 21 ? -4.121 -6.533 -19.305 1.00 61.11 21 LYS A N 3
ATOM 1595 C CA . LYS A 1 21 ? -4.003 -7.914 -19.760 1.00 13.52 21 LYS A CA 3
ATOM 1596 C C . LYS A 1 21 ? -4.814 -8.850 -18.870 1.00 23.42 21 LYS A C 3
ATOM 1597 O O . LYS A 1 21 ? -4.276 -9.547 -18.008 1.00 52.24 21 LYS A O 3
ATOM 1616 N N . PRO A 1 22 ? -6.138 -8.871 -19.082 1.00 11.04 22 PRO A N 3
ATOM 1617 C CA . PRO A 1 22 ? -7.050 -9.720 -18.310 1.00 31.15 22 PRO A CA 3
ATOM 1618 C C . PRO A 1 22 ? -6.877 -11.200 -18.632 1.00 63.30 22 PRO A C 3
ATOM 1619 O O . PRO A 1 22 ? -7.367 -12.066 -17.906 1.00 33.10 22 PRO A O 3
ATOM 1630 N N . LEU A 1 23 ? -6.176 -11.485 -19.724 1.00 52.12 23 LEU A N 3
ATOM 1631 C CA . LEU A 1 23 ? -5.937 -12.862 -20.143 1.00 13.22 23 LEU A CA 3
ATOM 1632 C C . LEU A 1 23 ? -4.587 -12.992 -20.840 1.00 71.52 23 LEU A C 3
ATOM 1633 O O . LEU A 1 23 ? -3.767 -13.836 -20.476 1.00 14.21 23 LEU A O 3
ATOM 1649 N N . PHE A 1 24 ? -4.361 -12.151 -21.844 1.00 13.14 24 PHE A N 3
ATOM 1650 C CA . PHE A 1 24 ? -3.110 -12.171 -22.592 1.00 24.34 24 PHE A CA 3
ATOM 1651 C C . PHE A 1 24 ? -3.128 -11.134 -23.710 1.00 44.23 24 PHE A C 3
ATOM 1652 O O . PHE A 1 24 ? -2.248 -10.277 -23.792 1.00 44.45 24 PHE A O 3
ATOM 1669 N N . LYS A 1 25 ? -4.136 -11.218 -24.571 1.00 73.10 25 LYS A N 3
ATOM 1670 C CA . LYS A 1 25 ? -4.272 -10.288 -25.685 1.00 43.44 25 LYS A CA 3
ATOM 1671 C C . LYS A 1 25 ? -5.741 -10.041 -26.013 1.00 1.34 25 LYS A C 3
ATOM 1672 O O . LYS A 1 25 ? -6.148 -8.906 -26.265 1.00 21.22 25 LYS A O 3
ATOM 1691 N N . ILE A 1 26 ? -6.532 -11.109 -26.005 1.00 44.53 26 ILE A N 3
ATOM 1692 C CA . ILE A 1 26 ? -7.956 -11.006 -26.299 1.00 24.03 26 ILE A CA 3
ATOM 1693 C C . ILE A 1 26 ? -8.189 -10.539 -27.732 1.00 35.35 26 ILE A C 3
ATOM 1694 O O . ILE A 1 26 ? -8.014 -9.363 -28.048 1.00 41.31 26 ILE A O 3
ATOM 1710 N N . TRP A 1 27 ? -8.588 -11.468 -28.593 1.00 21.44 27 TRP A N 3
ATOM 1711 C CA . TRP A 1 27 ? -8.848 -11.152 -29.992 1.00 40.44 27 TRP A CA 3
ATOM 1712 C C . TRP A 1 27 ? -10.322 -11.345 -30.330 1.00 32.54 27 TRP A C 3
ATOM 1713 O O . TRP A 1 27 ? -11.045 -10.380 -30.579 1.00 63.33 27 TRP A O 3
ATOM 1734 N N . LYS A 1 28 ? -10.764 -12.599 -30.335 1.00 43.30 28 LYS A N 3
ATOM 1735 C CA . LYS A 1 28 ? -12.153 -12.920 -30.640 1.00 41.30 28 LYS A CA 3
ATOM 1736 C C . LYS A 1 28 ? -12.664 -14.038 -29.737 1.00 1.31 28 LYS A C 3
ATOM 1737 O O . LYS A 1 28 ? -12.345 -15.209 -29.941 1.00 22.40 28 LYS A O 3
ATOM 1756 N N . CYS A 1 29 ? -13.460 -13.669 -28.739 1.00 3.32 29 CYS A N 3
ATOM 1757 C CA . CYS A 1 29 ? -14.016 -14.640 -27.805 1.00 12.13 29 CYS A CA 3
ATOM 1758 C C . CYS A 1 29 ? -15.533 -14.723 -27.946 1.00 73.45 29 CYS A C 3
ATOM 1759 O O . CYS A 1 29 ? -16.229 -13.709 -27.902 1.00 42.43 29 CYS A O 3
ATOM 1766 N N . VAL A 1 30 ? -16.040 -15.940 -28.117 1.00 31.52 30 VAL A N 3
ATOM 1767 C CA . VAL A 1 30 ? -17.474 -16.158 -28.264 1.00 13.23 30 VAL A CA 3
ATOM 1768 C C . VAL A 1 30 ? -17.869 -17.555 -27.798 1.00 40.15 30 VAL A C 3
ATOM 1769 O O . VAL A 1 30 ? -17.164 -18.529 -28.061 1.00 0.34 30 VAL A O 3
ATOM 1782 N N . GLU A 1 31 ? -19.001 -17.645 -27.107 1.00 41.11 31 GLU A N 3
ATOM 1783 C CA . GLU A 1 31 ? -19.489 -18.924 -26.605 1.00 41.10 31 GLU A CA 3
ATOM 1784 C C . GLU A 1 31 ? -18.519 -19.514 -25.585 1.00 15.43 31 GLU A C 3
ATOM 1785 O O . GLU A 1 31 ? -18.291 -20.722 -25.557 1.00 5.03 31 GLU A O 3
ATOM 1797 N N . ASN A 1 32 ? -17.953 -18.650 -24.748 1.00 64.21 32 ASN A N 3
ATOM 1798 C CA . ASN A 1 32 ? -17.007 -19.085 -23.727 1.00 2.45 32 ASN A CA 3
ATOM 1799 C C . ASN A 1 32 ? -15.759 -19.690 -24.362 1.00 71.05 32 ASN A C 3
ATOM 1800 O O . ASN A 1 32 ? -15.114 -20.563 -23.781 1.00 72.04 32 ASN A O 3
ATOM 1811 N N . VAL A 1 33 ? -15.424 -19.220 -25.560 1.00 11.22 33 VAL A N 3
ATOM 1812 C CA . VAL A 1 33 ? -14.253 -19.713 -26.275 1.00 0.14 33 VAL A CA 3
ATOM 1813 C C . VAL A 1 33 ? -13.462 -18.565 -26.892 1.00 53.01 33 VAL A C 3
ATOM 1814 O O . VAL A 1 33 ? -13.957 -17.858 -27.771 1.00 65.20 33 VAL A O 3
ATOM 1827 N N . CYS A 1 34 ? -12.231 -18.385 -26.427 1.00 2.51 34 CYS A N 3
ATOM 1828 C CA . CYS A 1 34 ? -11.370 -17.322 -26.933 1.00 23.44 34 CYS A CA 3
ATOM 1829 C C . CYS A 1 34 ? -10.503 -17.826 -28.083 1.00 22.20 34 CYS A C 3
ATOM 1830 O O . CYS A 1 34 ? -9.855 -18.868 -27.977 1.00 13.12 34 CYS A O 3
ATOM 1837 N N . VAL A 1 35 ? -10.496 -17.079 -29.182 1.00 65.14 35 VAL A N 3
ATOM 1838 C CA . VAL A 1 35 ? -9.708 -17.448 -30.352 1.00 63.34 35 VAL A CA 3
ATOM 1839 C C . VAL A 1 35 ? -8.898 -16.263 -30.866 1.00 70.10 35 VAL A C 3
ATOM 1840 O O . VAL A 1 35 ? -9.295 -15.108 -30.703 1.00 72.53 35 VAL A O 3
ATOM 1853 N N . LEU A 1 36 ? -7.761 -16.555 -31.487 1.00 61.54 36 LEU A N 3
ATOM 1854 C CA . LEU A 1 36 ? -6.894 -15.514 -32.027 1.00 2.54 36 LEU A CA 3
ATOM 1855 C C . LEU A 1 36 ? -7.475 -14.932 -33.312 1.00 30.54 36 LEU A C 3
ATOM 1856 O O . LEU A 1 36 ? -8.305 -15.561 -33.968 1.00 55.43 36 LEU A O 3
ATOM 1872 N N . TRP A 1 37 ? -7.032 -13.732 -33.665 1.00 5.41 37 TRP A N 3
ATOM 1873 C CA . TRP A 1 37 ? -7.506 -13.067 -34.873 1.00 53.22 37 TRP A CA 3
ATOM 1874 C C . TRP A 1 37 ? -6.344 -12.465 -35.656 1.00 14.34 37 TRP A C 3
ATOM 1875 O O . TRP A 1 37 ? -6.306 -12.539 -36.884 1.00 54.20 37 TRP A O 3
ATOM 1896 N N . TYR A 1 38 ? -5.399 -11.869 -34.937 1.00 62.35 38 TYR A N 3
ATOM 1897 C CA . TYR A 1 38 ? -4.237 -11.252 -35.566 1.00 24.54 38 TYR A CA 3
ATOM 1898 C C . TYR A 1 38 ? -3.550 -12.227 -36.518 1.00 34.23 38 TYR A C 3
ATOM 1899 O O . TYR A 1 38 ? -3.648 -12.095 -37.738 1.00 2.01 38 TYR A O 3
ATOM 1917 N N . LYS A 1 39 ? -2.856 -13.208 -35.951 1.00 1.13 39 LYS A N 3
ATOM 1918 C CA . LYS A 1 39 ? -2.154 -14.208 -36.746 1.00 62.01 39 LYS A CA 3
ATOM 1919 C C . LYS A 1 39 ? -2.846 -15.564 -36.650 1.00 53.31 39 LYS A C 3
ATOM 1920 O O . LYS A 1 39 ? -3.033 -16.100 -35.558 1.00 20.33 39 LYS A O 3
ATOM 1939 N N . GLY A 1 1 ? -8.382 -1.712 2.796 1.00 43.35 1 GLY A N 4
ATOM 1940 C CA . GLY A 1 1 ? -8.161 -2.533 1.619 1.00 11.24 1 GLY A CA 4
ATOM 1941 C C . GLY A 1 1 ? -7.359 -1.814 0.553 1.00 61.22 1 GLY A C 4
ATOM 1942 O O . GLY A 1 1 ? -6.295 -2.281 0.148 1.00 24.15 1 GLY A O 4
ATOM 1946 N N . GLU A 1 2 ? -7.871 -0.676 0.095 1.00 33.11 2 GLU A N 4
ATOM 1947 C CA . GLU A 1 2 ? -7.195 0.106 -0.933 1.00 54.13 2 GLU A CA 4
ATOM 1948 C C . GLU A 1 2 ? -7.061 -0.695 -2.225 1.00 41.44 2 GLU A C 4
ATOM 1949 O O . GLU A 1 2 ? -6.042 -0.618 -2.913 1.00 14.34 2 GLU A O 4
ATOM 1961 N N . ASP A 1 3 ? -8.095 -1.463 -2.549 1.00 14.34 3 ASP A N 4
ATOM 1962 C CA . ASP A 1 3 ? -8.094 -2.278 -3.758 1.00 12.31 3 ASP A CA 4
ATOM 1963 C C . ASP A 1 3 ? -7.926 -1.408 -4.999 1.00 41.55 3 ASP A C 4
ATOM 1964 O O . ASP A 1 3 ? -8.774 -0.567 -5.300 1.00 34.21 3 ASP A O 4
ATOM 1973 N N . ILE A 1 4 ? -6.826 -1.614 -5.716 1.00 31.12 4 ILE A N 4
ATOM 1974 C CA . ILE A 1 4 ? -6.547 -0.848 -6.924 1.00 71.43 4 ILE A CA 4
ATOM 1975 C C . ILE A 1 4 ? -5.839 -1.706 -7.967 1.00 70.34 4 ILE A C 4
ATOM 1976 O O . ILE A 1 4 ? -4.868 -2.397 -7.663 1.00 30.54 4 ILE A O 4
ATOM 1992 N N . GLY A 1 5 ? -6.332 -1.655 -9.201 1.00 64.14 5 GLY A N 4
ATOM 1993 C CA . GLY A 1 5 ? -5.733 -2.431 -10.272 1.00 2.31 5 GLY A CA 4
ATOM 1994 C C . GLY A 1 5 ? -5.790 -1.716 -11.607 1.00 44.14 5 GLY A C 4
ATOM 1995 O O . GLY A 1 5 ? -5.487 -0.525 -11.696 1.00 74.41 5 GLY A O 4
ATOM 1999 N N . HIS A 1 6 ? -6.176 -2.444 -12.650 1.00 52.35 6 HIS A N 4
ATOM 2000 C CA . HIS A 1 6 ? -6.270 -1.872 -13.989 1.00 14.20 6 HIS A CA 4
ATOM 2001 C C . HIS A 1 6 ? -7.722 -1.574 -14.351 1.00 51.55 6 HIS A C 4
ATOM 2002 O O . HIS A 1 6 ? -8.604 -2.413 -14.163 1.00 45.54 6 HIS A O 4
ATOM 2016 N N . ILE A 1 7 ? -7.963 -0.374 -14.871 1.00 22.42 7 ILE A N 4
ATOM 2017 C CA . ILE A 1 7 ? -9.307 0.033 -15.259 1.00 51.34 7 ILE A CA 4
ATOM 2018 C C . ILE A 1 7 ? -9.350 0.462 -16.722 1.00 74.43 7 ILE A C 4
ATOM 2019 O O . ILE A 1 7 ? -8.461 1.166 -17.201 1.00 73.35 7 ILE A O 4
ATOM 2035 N N . LYS A 1 8 ? -10.392 0.033 -17.428 1.00 4.21 8 LYS A N 4
ATOM 2036 C CA . LYS A 1 8 ? -10.554 0.374 -18.836 1.00 75.02 8 LYS A CA 4
ATOM 2037 C C . LYS A 1 8 ? -11.883 1.084 -19.074 1.00 13.20 8 LYS A C 4
ATOM 2038 O O . LYS A 1 8 ? -12.655 0.699 -19.953 1.00 12.54 8 LYS A O 4
ATOM 2057 N N . TYR A 1 9 ? -12.143 2.122 -18.287 1.00 42.52 9 TYR A N 4
ATOM 2058 C CA . TYR A 1 9 ? -13.379 2.886 -18.412 1.00 21.21 9 TYR A CA 4
ATOM 2059 C C . TYR A 1 9 ? -13.100 4.293 -18.930 1.00 0.52 9 TYR A C 4
ATOM 2060 O O . TYR A 1 9 ? -11.961 4.637 -19.248 1.00 21.24 9 TYR A O 4
ATOM 2078 N N . CYS A 1 10 ? -14.149 5.105 -19.011 1.00 42.34 10 CYS A N 4
ATOM 2079 C CA . CYS A 1 10 ? -14.020 6.476 -19.490 1.00 2.31 10 CYS A CA 4
ATOM 2080 C C . CYS A 1 10 ? -15.367 7.192 -19.459 1.00 10.45 10 CYS A C 4
ATOM 2081 O O . CYS A 1 10 ? -16.361 6.646 -18.983 1.00 14.11 10 CYS A O 4
ATOM 2088 N N . GLY A 1 11 ? -15.391 8.420 -19.970 1.00 22.35 11 GLY A N 4
ATOM 2089 C CA . GLY A 1 11 ? -16.620 9.191 -19.991 1.00 31.24 11 GLY A CA 4
ATOM 2090 C C . GLY A 1 11 ? -16.370 10.676 -20.158 1.00 41.43 11 GLY A C 4
ATOM 2091 O O . GLY A 1 11 ? -16.889 11.490 -19.394 1.00 10.04 11 GLY A O 4
ATOM 2095 N N . ILE A 1 12 ? -15.572 11.031 -21.160 1.00 24.14 12 ILE A N 4
ATOM 2096 C CA . ILE A 1 12 ? -15.253 12.429 -21.424 1.00 75.40 12 ILE A CA 4
ATOM 2097 C C . ILE A 1 12 ? -15.540 12.792 -22.877 1.00 11.21 12 ILE A C 4
ATOM 2098 O O . ILE A 1 12 ? -16.012 13.890 -23.172 1.00 0.41 12 ILE A O 4
ATOM 2114 N N . VAL A 1 13 ? -15.253 11.862 -23.782 1.00 32.32 13 VAL A N 4
ATOM 2115 C CA . VAL A 1 13 ? -15.483 12.082 -25.205 1.00 3.54 13 VAL A CA 4
ATOM 2116 C C . VAL A 1 13 ? -14.481 13.081 -25.774 1.00 73.14 13 VAL A C 4
ATOM 2117 O O . VAL A 1 13 ? -13.605 12.718 -26.559 1.00 22.51 13 VAL A O 4
ATOM 2130 N N . ASP A 1 14 ? -14.617 14.340 -25.374 1.00 52.33 14 ASP A N 4
ATOM 2131 C CA . ASP A 1 14 ? -13.723 15.392 -25.844 1.00 11.33 14 ASP A CA 4
ATOM 2132 C C . ASP A 1 14 ? -12.266 15.026 -25.578 1.00 72.12 14 ASP A C 4
ATOM 2133 O O . ASP A 1 14 ? -11.368 15.439 -26.312 1.00 52.11 14 ASP A O 4
ATOM 2142 N N . ASP A 1 15 ? -12.040 14.249 -24.525 1.00 5.34 15 ASP A N 4
ATOM 2143 C CA . ASP A 1 15 ? -10.692 13.827 -24.162 1.00 3.02 15 ASP A CA 4
ATOM 2144 C C . ASP A 1 15 ? -10.721 12.494 -23.420 1.00 41.14 15 ASP A C 4
ATOM 2145 O O . ASP A 1 15 ? -10.869 12.454 -22.199 1.00 3.24 15 ASP A O 4
ATOM 2154 N N . CYS A 1 16 ? -10.580 11.404 -24.167 1.00 51.24 16 CYS A N 4
ATOM 2155 C CA . CYS A 1 16 ? -10.592 10.069 -23.582 1.00 63.14 16 CYS A CA 4
ATOM 2156 C C . CYS A 1 16 ? -9.492 9.200 -24.187 1.00 53.53 16 CYS A C 4
ATOM 2157 O O . CYS A 1 16 ? -9.529 8.870 -25.373 1.00 13.12 16 CYS A O 4
ATOM 2164 N N . TYR A 1 17 ? -8.516 8.834 -23.365 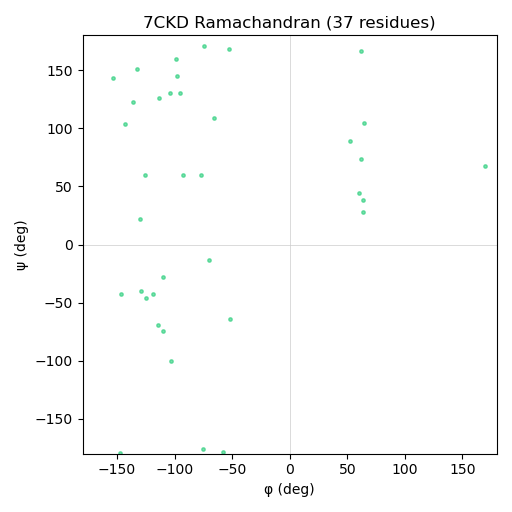1.00 2.33 17 TYR A N 4
ATOM 2165 C CA . TYR A 1 17 ? -7.405 8.006 -23.818 1.00 43.22 17 TYR A CA 4
ATOM 2166 C C . TYR A 1 17 ? -7.401 6.659 -23.102 1.00 12.32 17 TYR A C 4
ATOM 2167 O O . TYR A 1 17 ? -6.357 6.024 -22.953 1.00 31.01 17 TYR A O 4
ATOM 2185 N N . LYS A 1 18 ? -8.578 6.229 -22.660 1.00 70.41 18 LYS A N 4
ATOM 2186 C CA . LYS A 1 18 ? -8.714 4.957 -21.961 1.00 34.54 18 LYS A CA 4
ATOM 2187 C C . LYS A 1 18 ? -9.870 4.142 -22.533 1.00 14.33 18 LYS A C 4
ATOM 2188 O O . LYS A 1 18 ? -10.495 4.539 -23.516 1.00 43.44 18 LYS A O 4
ATOM 2207 N N . SER A 1 19 ? -10.151 3.002 -21.909 1.00 40.42 19 SER A N 4
ATOM 2208 C CA . SER A 1 19 ? -11.231 2.131 -22.358 1.00 42.31 19 SER A CA 4
ATOM 2209 C C . SER A 1 19 ? -10.996 1.670 -23.793 1.00 50.44 19 SER A C 4
ATOM 2210 O O . SER A 1 19 ? -11.301 2.388 -24.746 1.00 63.15 19 SER A O 4
ATOM 2218 N N . LYS A 1 20 ? -10.452 0.467 -23.940 1.00 43.32 20 LYS A N 4
ATOM 2219 C CA . LYS A 1 20 ? -10.176 -0.093 -25.258 1.00 1.22 20 LYS A CA 4
ATOM 2220 C C . LYS A 1 20 ? -10.848 -1.452 -25.423 1.00 24.33 20 LYS A C 4
ATOM 2221 O O . LYS A 1 20 ? -11.594 -1.897 -24.551 1.00 34.31 20 LYS A O 4
ATOM 2240 N N . LYS A 1 21 ? -10.576 -2.109 -26.546 1.00 13.15 21 LYS A N 4
ATOM 2241 C CA . LYS A 1 21 ? -11.152 -3.419 -26.824 1.00 64.33 21 LYS A CA 4
ATOM 2242 C C . LYS A 1 21 ? -10.076 -4.501 -26.807 1.00 0.41 21 LYS A C 4
ATOM 2243 O O . LYS A 1 21 ? -9.612 -4.965 -27.848 1.00 43.04 21 LYS A O 4
ATOM 2262 N N . PRO A 1 22 ? -9.670 -4.913 -25.597 1.00 30.40 22 PRO A N 4
ATOM 2263 C CA . PRO A 1 22 ? -8.646 -5.947 -25.415 1.00 40.54 22 PRO A CA 4
ATOM 2264 C C . PRO A 1 22 ? -9.137 -7.329 -25.830 1.00 74.14 22 PRO A C 4
ATOM 2265 O O . PRO A 1 22 ? -8.346 -8.260 -25.985 1.00 22.24 22 PRO A O 4
ATOM 2276 N N . LEU A 1 23 ? -10.447 -7.457 -26.010 1.00 53.24 23 LEU A N 4
ATOM 2277 C CA . LEU A 1 23 ? -11.045 -8.727 -26.409 1.00 3.34 23 LEU A CA 4
ATOM 2278 C C . LEU A 1 23 ? -11.887 -8.561 -27.669 1.00 54.41 23 LEU A C 4
ATOM 2279 O O . LEU A 1 23 ? -12.879 -7.831 -27.674 1.00 0.22 23 LEU A O 4
ATOM 2295 N N . PHE A 1 24 ? -11.488 -9.244 -28.736 1.00 64.03 24 PHE A N 4
ATOM 2296 C CA . PHE A 1 24 ? -12.207 -9.173 -30.003 1.00 23.30 24 PHE A CA 4
ATOM 2297 C C . PHE A 1 24 ? -12.733 -10.547 -30.407 1.00 70.40 24 PHE A C 4
ATOM 2298 O O . PHE A 1 24 ? -13.938 -10.798 -30.375 1.00 51.42 24 PHE A O 4
ATOM 2315 N N . LYS A 1 25 ? -11.821 -11.435 -30.788 1.00 23.23 25 LYS A N 4
ATOM 2316 C CA . LYS A 1 25 ? -12.190 -12.785 -31.198 1.00 12.31 25 LYS A CA 4
ATOM 2317 C C . LYS A 1 25 ? -11.923 -13.786 -30.079 1.00 11.15 25 LYS A C 4
ATOM 2318 O O . LYS A 1 25 ? -12.739 -14.670 -29.816 1.00 15.52 25 LYS A O 4
ATOM 2337 N N . ILE A 1 26 ? -10.777 -13.641 -29.422 1.00 40.31 26 ILE A N 4
ATOM 2338 C CA . ILE A 1 26 ? -10.405 -14.531 -28.330 1.00 1.04 26 ILE A CA 4
ATOM 2339 C C . ILE A 1 26 ? -10.219 -15.961 -28.825 1.00 35.31 26 ILE A C 4
ATOM 2340 O O . ILE A 1 26 ? -11.189 -16.645 -29.154 1.00 24.20 26 ILE A O 4
ATOM 2356 N N . TRP A 1 27 ? -8.969 -16.407 -28.873 1.00 75.03 27 TRP A N 4
ATOM 2357 C CA . TRP A 1 27 ? -8.657 -17.758 -29.327 1.00 0.43 27 TRP A CA 4
ATOM 2358 C C . TRP A 1 27 ? -8.044 -18.582 -28.200 1.00 35.11 27 TRP A C 4
ATOM 2359 O O . TRP A 1 27 ? -8.663 -19.520 -27.696 1.00 62.12 27 TRP A O 4
ATOM 2380 N N . LYS A 1 28 ? -6.826 -18.227 -27.808 1.00 3.23 28 LYS A N 4
ATOM 2381 C CA . LYS A 1 28 ? -6.129 -18.933 -26.739 1.00 13.33 28 LYS A CA 4
ATOM 2382 C C . LYS A 1 28 ? -5.456 -17.950 -25.786 1.00 15.22 28 LYS A C 4
ATOM 2383 O O . LYS A 1 28 ? -4.407 -17.386 -26.098 1.00 53.13 28 LYS A O 4
ATOM 2402 N N . CYS A 1 29 ? -6.066 -17.750 -24.622 1.00 3.00 29 CYS A N 4
ATOM 2403 C CA . CYS A 1 29 ? -5.526 -16.836 -23.623 1.00 24.35 29 CYS A CA 4
ATOM 2404 C C . CYS A 1 29 ? -5.027 -17.601 -22.400 1.00 1.24 29 CYS A C 4
ATOM 2405 O O . CYS A 1 29 ? -5.791 -18.307 -21.742 1.00 23.53 29 CYS A O 4
ATOM 2412 N N . VAL A 1 30 ? -3.740 -17.454 -22.101 1.00 10.31 30 VAL A N 4
ATOM 2413 C CA . VAL A 1 30 ? -3.139 -18.129 -20.957 1.00 1.43 30 VAL A CA 4
ATOM 2414 C C . VAL A 1 30 ? -1.934 -17.355 -20.433 1.00 62.14 30 VAL A C 4
ATOM 2415 O O . VAL A 1 30 ? -1.161 -16.794 -21.209 1.00 5.34 30 VAL A O 4
ATOM 2428 N N . GLU A 1 31 ? -1.781 -17.331 -19.113 1.00 42.01 31 GLU A N 4
ATOM 2429 C CA . GLU A 1 31 ? -0.669 -16.626 -18.486 1.00 51.43 31 GLU A CA 4
ATOM 2430 C C . GLU A 1 31 ? -0.751 -15.127 -18.763 1.00 25.02 31 GLU A C 4
ATOM 2431 O O . GLU A 1 31 ? 0.265 -14.471 -18.987 1.00 4.42 31 GLU A O 4
ATOM 2443 N N . ASN A 1 32 ? -1.968 -14.593 -18.746 1.00 24.45 32 ASN A N 4
ATOM 2444 C CA . ASN A 1 32 ? -2.183 -13.173 -18.995 1.00 41.34 32 ASN A CA 4
ATOM 2445 C C . ASN A 1 32 ? -1.732 -12.793 -20.403 1.00 22.44 32 ASN A C 4
ATOM 2446 O O . ASN A 1 32 ? -1.360 -11.648 -20.660 1.00 32.34 32 ASN A O 4
ATOM 2457 N N . VAL A 1 33 ? -1.768 -13.763 -21.311 1.00 63.12 33 VAL A N 4
ATOM 2458 C CA . VAL A 1 33 ? -1.365 -13.531 -22.693 1.00 64.20 33 VAL A CA 4
ATOM 2459 C C . VAL A 1 33 ? -2.346 -14.174 -23.667 1.00 24.10 33 VAL A C 4
ATOM 2460 O O . VAL A 1 33 ? -2.666 -15.357 -23.552 1.00 32.50 33 VAL A O 4
ATOM 2473 N N . CYS A 1 34 ? -2.819 -13.387 -24.627 1.00 14.11 34 CYS A N 4
ATOM 2474 C CA . CYS A 1 34 ? -3.764 -13.878 -25.622 1.00 74.04 34 CYS A CA 4
ATOM 2475 C C . CYS A 1 34 ? -3.066 -14.135 -26.955 1.00 33.22 34 CYS A C 4
ATOM 2476 O O . CYS A 1 34 ? -2.350 -13.276 -27.469 1.00 53.11 34 CYS A O 4
ATOM 2483 N N . VAL A 1 35 ? -3.280 -15.324 -27.509 1.00 34.41 35 VAL A N 4
ATOM 2484 C CA . VAL A 1 35 ? -2.674 -15.695 -28.782 1.00 24.23 35 VAL A CA 4
ATOM 2485 C C . VAL A 1 35 ? -3.705 -16.302 -29.726 1.00 71.11 35 VAL A C 4
ATOM 2486 O O . VAL A 1 35 ? -4.691 -16.896 -29.288 1.00 13.24 35 VAL A O 4
ATOM 2499 N N . LEU A 1 36 ? -3.471 -16.150 -31.025 1.00 34.20 36 LEU A N 4
ATOM 2500 C CA . LEU A 1 36 ? -4.380 -16.684 -32.033 1.00 72.15 36 LEU A CA 4
ATOM 2501 C C . LEU A 1 36 ? -4.246 -18.200 -32.139 1.00 52.25 36 LEU A C 4
ATOM 2502 O O . LEU A 1 36 ? -3.429 -18.810 -31.450 1.00 61.14 36 LEU A O 4
ATOM 2518 N N . TRP A 1 37 ? -5.052 -18.800 -33.008 1.00 31.24 37 TRP A N 4
ATOM 2519 C CA . TRP A 1 37 ? -5.022 -20.245 -33.205 1.00 42.15 37 TRP A CA 4
ATOM 2520 C C . TRP A 1 37 ? -5.558 -20.617 -34.583 1.00 74.12 37 TRP A C 4
ATOM 2521 O O . TRP A 1 37 ? -5.010 -21.488 -35.259 1.00 32.44 37 TRP A O 4
ATOM 2542 N N . TYR A 1 38 ? -6.632 -19.952 -34.994 1.00 73.14 38 TYR A N 4
ATOM 2543 C CA . TYR A 1 38 ? -7.244 -20.215 -36.291 1.00 60.35 38 TYR A CA 4
ATOM 2544 C C . TYR A 1 38 ? -6.205 -20.151 -37.407 1.00 11.31 38 TYR A C 4
ATOM 2545 O O . TYR A 1 38 ? -5.801 -21.176 -37.956 1.00 54.13 38 TYR A O 4
ATOM 2563 N N . LYS A 1 39 ? -5.775 -18.937 -37.736 1.00 74.45 39 LYS A N 4
ATOM 2564 C CA . LYS A 1 39 ? -4.782 -18.735 -38.785 1.00 20.55 39 LYS A CA 4
ATOM 2565 C C . LYS A 1 39 ? -3.377 -18.660 -38.195 1.00 70.43 39 LYS A C 4
ATOM 2566 O O . LYS A 1 39 ? -3.003 -17.660 -37.583 1.00 2.10 39 LYS A O 4
ATOM 2585 N N . GLY A 1 1 ? -4.985 8.545 -6.414 1.00 43.30 1 GLY A N 5
ATOM 2586 C CA . GLY A 1 1 ? -3.637 8.897 -6.821 1.00 2.21 1 GLY A CA 5
ATOM 2587 C C . GLY A 1 1 ? -3.220 8.208 -8.105 1.00 31.42 1 GLY A C 5
ATOM 2588 O O . GLY A 1 1 ? -4.021 8.064 -9.027 1.00 54.15 1 GLY A O 5
ATOM 2592 N N . GLU A 1 2 ? -1.962 7.781 -8.164 1.00 53.25 2 GLU A N 5
ATOM 2593 C CA . GLU A 1 2 ? -1.441 7.105 -9.347 1.00 1.34 2 GLU A CA 5
ATOM 2594 C C . GLU A 1 2 ? -1.091 5.653 -9.033 1.00 43.52 2 GLU A C 5
ATOM 2595 O O . GLU A 1 2 ? -0.207 5.378 -8.221 1.00 53.31 2 GLU A O 5
ATOM 2607 N N . ASP A 1 3 ? -1.790 4.729 -9.682 1.00 41.24 3 ASP A N 5
ATOM 2608 C CA . ASP A 1 3 ? -1.554 3.305 -9.474 1.00 44.33 3 ASP A CA 5
ATOM 2609 C C . ASP A 1 3 ? -1.183 2.619 -10.785 1.00 72.41 3 ASP A C 5
ATOM 2610 O O . ASP A 1 3 ? -1.732 2.937 -11.841 1.00 1.15 3 ASP A O 5
ATOM 2619 N N . ILE A 1 4 ? -0.249 1.677 -10.710 1.00 71.33 4 ILE A N 5
ATOM 2620 C CA . ILE A 1 4 ? 0.194 0.946 -11.891 1.00 22.42 4 ILE A CA 5
ATOM 2621 C C . ILE A 1 4 ? -0.072 -0.549 -11.744 1.00 51.32 4 ILE A C 5
ATOM 2622 O O . ILE A 1 4 ? -0.685 -0.988 -10.773 1.00 33.25 4 ILE A O 5
ATOM 2638 N N . GLY A 1 5 ? 0.395 -1.326 -12.717 1.00 5.15 5 GLY A N 5
ATOM 2639 C CA . GLY A 1 5 ? 0.200 -2.763 -12.676 1.00 74.31 5 GLY A CA 5
ATOM 2640 C C . GLY A 1 5 ? -0.751 -3.249 -13.752 1.00 63.44 5 GLY A C 5
ATOM 2641 O O . GLY A 1 5 ? -0.509 -3.045 -14.943 1.00 15.44 5 GLY A O 5
ATOM 2645 N N . HIS A 1 6 ? -1.834 -3.897 -13.335 1.00 0.11 6 HIS A N 5
ATOM 2646 C CA . HIS A 1 6 ? -2.824 -4.415 -14.273 1.00 1.13 6 HIS A CA 5
ATOM 2647 C C . HIS A 1 6 ? -4.198 -3.811 -14.001 1.00 12.51 6 HIS A C 5
ATOM 2648 O O . HIS A 1 6 ? -5.207 -4.517 -13.995 1.00 40.42 6 HIS A O 5
ATOM 2662 N N . ILE A 1 7 ? -4.229 -2.501 -13.775 1.00 73.55 7 ILE A N 5
ATOM 2663 C CA . ILE A 1 7 ? -5.480 -1.803 -13.503 1.00 64.24 7 ILE A CA 5
ATOM 2664 C C . ILE A 1 7 ? -5.868 -0.898 -14.667 1.00 51.23 7 ILE A C 5
ATOM 2665 O O . ILE A 1 7 ? -5.008 -0.342 -15.350 1.00 43.31 7 ILE A O 5
ATOM 2681 N N . LYS A 1 8 ? -7.170 -0.753 -14.887 1.00 53.55 8 LYS A N 5
ATOM 2682 C CA . LYS A 1 8 ? -7.675 0.088 -15.967 1.00 12.04 8 LYS A CA 5
ATOM 2683 C C . LYS A 1 8 ? -8.639 1.142 -15.430 1.00 62.22 8 LYS A C 5
ATOM 2684 O O . LYS A 1 8 ? -9.751 0.823 -15.008 1.00 64.31 8 LYS A O 5
ATOM 2703 N N . TYR A 1 9 ? -8.206 2.397 -15.451 1.00 11.52 9 TYR A N 5
ATOM 2704 C CA . TYR A 1 9 ? -9.030 3.498 -14.965 1.00 74.05 9 TYR A CA 5
ATOM 2705 C C . TYR A 1 9 ? -9.445 4.415 -16.112 1.00 70.12 9 TYR A C 5
ATOM 2706 O O . TYR A 1 9 ? -8.756 5.386 -16.427 1.00 14.14 9 TYR A O 5
ATOM 2724 N N . CYS A 1 10 ? -10.576 4.099 -16.734 1.00 14.54 10 CYS A N 5
ATOM 2725 C CA . CYS A 1 10 ? -11.086 4.893 -17.846 1.00 24.04 10 CYS A CA 5
ATOM 2726 C C . CYS A 1 10 ? -12.043 5.973 -17.350 1.00 21.04 10 CYS A C 5
ATOM 2727 O O . CYS A 1 10 ? -11.858 7.157 -17.628 1.00 71.14 10 CYS A O 5
ATOM 2734 N N . GLY A 1 11 ? -13.067 5.555 -16.612 1.00 32.11 11 GLY A N 5
ATOM 2735 C CA . GLY A 1 11 ? -14.038 6.498 -16.089 1.00 32.04 11 GLY A CA 5
ATOM 2736 C C . GLY A 1 11 ? -14.997 5.857 -15.105 1.00 1.22 11 GLY A C 5
ATOM 2737 O O . GLY A 1 11 ? -16.190 5.734 -15.382 1.00 14.12 11 GLY A O 5
ATOM 2741 N N . ILE A 1 12 ? -14.475 5.447 -13.954 1.00 64.41 12 ILE A N 5
ATOM 2742 C CA . ILE A 1 12 ? -15.293 4.814 -12.927 1.00 1.52 12 ILE A CA 5
ATOM 2743 C C . ILE A 1 12 ? -15.861 3.487 -13.416 1.00 72.24 12 ILE A C 5
ATOM 2744 O O . ILE A 1 12 ? -16.842 3.455 -14.160 1.00 11.33 12 ILE A O 5
ATOM 2760 N N . VAL A 1 13 ? -15.239 2.391 -12.993 1.00 72.11 13 VAL A N 5
ATOM 2761 C CA . VAL A 1 13 ? -15.684 1.059 -13.386 1.00 14.23 13 VAL A CA 5
ATOM 2762 C C . VAL A 1 13 ? -15.694 0.908 -14.903 1.00 24.13 13 VAL A C 5
ATOM 2763 O O . VAL A 1 13 ? -16.620 0.332 -15.474 1.00 23.43 13 VAL A O 5
ATOM 2776 N N . ASP A 1 14 ? -14.657 1.429 -15.550 1.00 21.42 14 ASP A N 5
ATOM 2777 C CA . ASP A 1 14 ? -14.544 1.350 -17.002 1.00 11.23 14 ASP A CA 5
ATOM 2778 C C . ASP A 1 14 ? -15.816 1.857 -17.674 1.00 35.13 14 ASP A C 5
ATOM 2779 O O . ASP A 1 14 ? -16.180 1.403 -18.759 1.00 11.02 14 ASP A O 5
ATOM 2788 N N . ASP A 1 15 ? -16.489 2.799 -17.021 1.00 71.54 15 ASP A N 5
ATOM 2789 C CA . ASP A 1 15 ? -17.721 3.367 -17.556 1.00 12.14 15 ASP A CA 5
ATOM 2790 C C . ASP A 1 15 ? -17.421 4.542 -18.482 1.00 21.44 15 ASP A C 5
ATOM 2791 O O . ASP A 1 15 ? -17.337 5.688 -18.040 1.00 55.35 15 ASP A O 5
ATOM 2800 N N . CYS A 1 16 ? -17.258 4.248 -19.767 1.00 53.23 16 CYS A N 5
ATOM 2801 C CA . CYS A 1 16 ? -16.966 5.279 -20.756 1.00 64.43 16 CYS A CA 5
ATOM 2802 C C . CYS A 1 16 ? -17.742 5.030 -22.047 1.00 4.35 16 CYS A C 5
ATOM 2803 O O . CYS A 1 16 ? -18.672 4.224 -22.079 1.00 3.24 16 CYS A O 5
ATOM 2810 N N . TYR A 1 17 ? -17.353 5.728 -23.108 1.00 5.13 17 TYR A N 5
ATOM 2811 C CA . TYR A 1 17 ? -18.012 5.586 -24.400 1.00 73.41 17 TYR A CA 5
ATOM 2812 C C . TYR A 1 17 ? -17.175 4.733 -25.348 1.00 62.23 17 TYR A C 5
ATOM 2813 O O . TYR A 1 17 ? -17.254 4.879 -26.568 1.00 72.52 17 TYR A O 5
ATOM 2831 N N . LYS A 1 18 ? -16.372 3.841 -24.778 1.00 63.01 18 LYS A N 5
ATOM 2832 C CA . LYS A 1 18 ? -15.520 2.962 -25.570 1.00 25.34 18 LYS A CA 5
ATOM 2833 C C . LYS A 1 18 ? -15.097 1.740 -24.760 1.00 5.33 18 LYS A C 5
ATOM 2834 O O . LYS A 1 18 ? -15.563 1.535 -23.639 1.00 73.44 18 LYS A O 5
ATOM 2853 N N . SER A 1 19 ? -14.209 0.934 -25.333 1.00 72.23 19 SER A N 5
ATOM 2854 C CA . SER A 1 19 ? -13.725 -0.269 -24.665 1.00 51.51 19 SER A CA 5
ATOM 2855 C C . SER A 1 19 ? -12.288 -0.084 -24.188 1.00 43.43 19 SER A C 5
ATOM 2856 O O . SER A 1 19 ? -11.745 1.021 -24.227 1.00 32.03 19 SER A O 5
ATOM 2864 N N . LYS A 1 20 ? -11.675 -1.174 -23.739 1.00 15.34 20 LYS A N 5
ATOM 2865 C CA . LYS A 1 20 ? -10.301 -1.135 -23.255 1.00 24.13 20 LYS A CA 5
ATOM 2866 C C . LYS A 1 20 ? -9.432 -2.143 -24.002 1.00 14.35 20 LYS A C 5
ATOM 2867 O O . LYS A 1 20 ? -9.886 -2.788 -24.947 1.00 64.01 20 LYS A O 5
ATOM 2886 N N . LYS A 1 21 ? -8.182 -2.274 -23.570 1.00 75.04 21 LYS A N 5
ATOM 2887 C CA . LYS A 1 21 ? -7.251 -3.205 -24.196 1.00 22.12 21 LYS A CA 5
ATOM 2888 C C . LYS A 1 21 ? -6.911 -4.353 -23.250 1.00 53.30 21 LYS A C 5
ATOM 2889 O O . LYS A 1 21 ? -5.848 -4.384 -22.630 1.00 71.10 21 LYS A O 5
ATOM 2908 N N . PRO A 1 22 ? -7.834 -5.320 -23.136 1.00 41.34 22 PRO A N 5
ATOM 2909 C CA . PRO A 1 22 ? -7.653 -6.488 -22.270 1.00 34.04 22 PRO A CA 5
ATOM 2910 C C . PRO A 1 22 ? -6.581 -7.437 -22.792 1.00 62.53 22 PRO A C 5
ATOM 2911 O O . PRO A 1 22 ? -6.120 -8.326 -22.074 1.00 40.22 22 PRO A O 5
ATOM 2922 N N . LEU A 1 23 ? -6.187 -7.244 -24.046 1.00 62.52 23 LEU A N 5
ATOM 2923 C CA . LEU A 1 23 ? -5.167 -8.084 -24.665 1.00 41.14 23 LEU A CA 5
ATOM 2924 C C . LEU A 1 23 ? -4.089 -7.232 -25.327 1.00 43.14 23 LEU A C 5
ATOM 2925 O O . LEU A 1 23 ? -4.156 -6.003 -25.309 1.00 41.34 23 LEU A O 5
ATOM 2941 N N . PHE A 1 24 ? -3.096 -7.893 -25.913 1.00 70.22 24 PHE A N 5
ATOM 2942 C CA . PHE A 1 24 ? -2.004 -7.197 -26.583 1.00 3.23 24 PHE A CA 5
ATOM 2943 C C . PHE A 1 24 ? -1.113 -8.180 -27.337 1.00 11.20 24 PHE A C 5
ATOM 2944 O O . PHE A 1 24 ? 0.096 -7.978 -27.452 1.00 21.43 24 PHE A O 5
ATOM 2961 N N . LYS A 1 25 ? -1.720 -9.245 -27.850 1.00 23.05 25 LYS A N 5
ATOM 2962 C CA . LYS A 1 25 ? -0.984 -10.261 -28.594 1.00 14.42 25 LYS A CA 5
ATOM 2963 C C . LYS A 1 25 ? -1.639 -10.525 -29.946 1.00 34.23 25 LYS A C 5
ATOM 2964 O O . LYS A 1 25 ? -0.954 -10.710 -30.952 1.00 32.30 25 LYS A O 5
ATOM 2983 N N . ILE A 1 26 ? -2.968 -10.540 -29.962 1.00 21.35 26 ILE A N 5
ATOM 2984 C CA . ILE A 1 26 ? -3.714 -10.779 -31.191 1.00 31.54 26 ILE A CA 5
ATOM 2985 C C . ILE A 1 26 ? -3.460 -12.186 -31.723 1.00 41.42 26 ILE A C 5
ATOM 2986 O O . ILE A 1 26 ? -2.366 -12.492 -32.197 1.00 21.42 26 ILE A O 5
ATOM 3002 N N . TRP A 1 27 ? -4.478 -13.035 -31.644 1.00 3.12 27 TRP A N 5
ATOM 3003 C CA . TRP A 1 27 ? -4.365 -14.409 -32.120 1.00 32.02 27 TRP A CA 5
ATOM 3004 C C . TRP A 1 27 ? -5.346 -14.673 -33.257 1.00 21.21 27 TRP A C 5
ATOM 3005 O O . TRP A 1 27 ? -4.945 -14.858 -34.406 1.00 63.31 27 TRP A O 5
ATOM 3026 N N . LYS A 1 28 ? -6.634 -14.690 -32.930 1.00 43.51 28 LYS A N 5
ATOM 3027 C CA . LYS A 1 28 ? -7.673 -14.930 -33.924 1.00 41.42 28 LYS A CA 5
ATOM 3028 C C . LYS A 1 28 ? -8.863 -14.001 -33.703 1.00 24.13 28 LYS A C 5
ATOM 3029 O O . LYS A 1 28 ? -9.670 -14.215 -32.798 1.00 75.34 28 LYS A O 5
ATOM 3048 N N . CYS A 1 29 ? -8.966 -12.970 -34.535 1.00 5.05 29 CYS A N 5
ATOM 3049 C CA . CYS A 1 29 ? -10.057 -12.009 -34.431 1.00 20.03 29 CYS A CA 5
ATOM 3050 C C . CYS A 1 29 ? -10.957 -12.073 -35.662 1.00 4.43 29 CYS A C 5
ATOM 3051 O O . CYS A 1 29 ? -10.505 -11.854 -36.786 1.00 71.21 29 CYS A O 5
ATOM 3058 N N . VAL A 1 30 ? -12.232 -12.373 -35.441 1.00 34.24 30 VAL A N 5
ATOM 3059 C CA . VAL A 1 30 ? -13.196 -12.464 -36.531 1.00 34.43 30 VAL A CA 5
ATOM 3060 C C . VAL A 1 30 ? -14.608 -12.155 -36.044 1.00 24.24 30 VAL A C 5
ATOM 3061 O O . VAL A 1 30 ? -14.984 -12.520 -34.930 1.00 43.41 30 VAL A O 5
ATOM 3074 N N . GLU A 1 31 ? -15.384 -11.481 -36.886 1.00 72.21 31 GLU A N 5
ATOM 3075 C CA . GLU A 1 31 ? -16.755 -11.123 -36.540 1.00 43.13 31 GLU A CA 5
ATOM 3076 C C . GLU A 1 31 ? -16.784 -10.175 -35.345 1.00 11.02 31 GLU A C 5
ATOM 3077 O O . GLU A 1 31 ? -17.649 -10.282 -34.476 1.00 45.30 31 GLU A O 5
ATOM 3089 N N . ASN A 1 32 ? -15.832 -9.248 -35.309 1.00 33.15 32 ASN A N 5
ATOM 3090 C CA . ASN A 1 32 ? -15.748 -8.282 -34.220 1.00 3.44 32 ASN A CA 5
ATOM 3091 C C . ASN A 1 32 ? -15.516 -8.984 -32.885 1.00 60.34 32 ASN A C 5
ATOM 3092 O O . ASN A 1 32 ? -15.912 -8.486 -31.832 1.00 2.43 32 ASN A O 5
ATOM 3103 N N . VAL A 1 33 ? -14.871 -10.146 -32.938 1.00 52.54 33 VAL A N 5
ATOM 3104 C CA . VAL A 1 33 ? -14.585 -10.917 -31.735 1.00 4.44 33 VAL A CA 5
ATOM 3105 C C . VAL A 1 33 ? -13.157 -11.452 -31.752 1.00 33.13 33 VAL A C 5
ATOM 3106 O O . VAL A 1 33 ? -12.762 -12.168 -32.672 1.00 71.13 33 VAL A O 5
ATOM 3119 N N . CYS A 1 34 ? -12.387 -11.101 -30.727 1.00 52.24 34 CYS A N 5
ATOM 3120 C CA . CYS A 1 34 ? -11.003 -11.545 -30.623 1.00 63.52 34 CYS A CA 5
ATOM 3121 C C . CYS A 1 34 ? -10.883 -12.735 -29.675 1.00 14.14 34 CYS A C 5
ATOM 3122 O O . CYS A 1 34 ? -11.347 -12.683 -28.535 1.00 60.33 34 CYS A O 5
ATOM 3129 N N . VAL A 1 35 ? -10.258 -13.806 -30.153 1.00 51.11 35 VAL A N 5
ATOM 3130 C CA . VAL A 1 35 ? -10.076 -15.008 -29.348 1.00 50.03 35 VAL A CA 5
ATOM 3131 C C . VAL A 1 35 ? -8.622 -15.467 -29.368 1.00 35.33 35 VAL A C 5
ATOM 3132 O O . VAL A 1 35 ? -7.869 -15.141 -30.286 1.00 2.23 35 VAL A O 5
ATOM 3145 N N . LEU A 1 36 ? -8.234 -16.227 -28.350 1.00 34.15 36 LEU A N 5
ATOM 3146 C CA . LEU A 1 36 ? -6.870 -16.733 -28.249 1.00 22.10 36 LEU A CA 5
ATOM 3147 C C . LEU A 1 36 ? -6.714 -18.036 -29.027 1.00 5.04 36 LEU A C 5
ATOM 3148 O O . LEU A 1 36 ? -7.671 -18.537 -29.616 1.00 31.23 36 LEU A O 5
ATOM 3164 N N . TRP A 1 37 ? -5.502 -18.580 -29.022 1.00 1.32 37 TRP A N 5
ATOM 3165 C CA . TRP A 1 37 ? -5.221 -19.826 -29.725 1.00 60.13 37 TRP A CA 5
ATOM 3166 C C . TRP A 1 37 ? -4.162 -20.639 -28.990 1.00 25.31 37 TRP A C 5
ATOM 3167 O O . TRP A 1 37 ? -4.278 -21.859 -28.865 1.00 4.32 37 TRP A O 5
ATOM 3188 N N . TYR A 1 38 ? -3.130 -19.958 -28.505 1.00 43.40 38 TYR A N 5
ATOM 3189 C CA . TYR A 1 38 ? -2.048 -20.618 -27.784 1.00 34.14 38 TYR A CA 5
ATOM 3190 C C . TYR A 1 38 ? -2.598 -21.500 -26.666 1.00 43.51 38 TYR A C 5
ATOM 3191 O O . TYR A 1 38 ? -2.637 -22.724 -26.787 1.00 74.11 38 TYR A O 5
ATOM 3209 N N . LYS A 1 39 ? -3.022 -20.867 -25.577 1.00 63.21 39 LYS A N 5
ATOM 3210 C CA . LYS A 1 39 ? -3.571 -21.591 -24.437 1.00 13.22 39 LYS A CA 5
ATOM 3211 C C . LYS A 1 39 ? -2.633 -22.711 -24.000 1.00 21.13 39 LYS A C 5
ATOM 3212 O O . LYS A 1 39 ? -2.935 -23.460 -23.070 1.00 52.12 39 LYS A O 5
ATOM 3231 N N . GLY A 1 1 ? -1.077 5.726 -0.269 1.00 32.22 1 GLY A N 6
ATOM 3232 C CA . GLY A 1 1 ? -2.154 4.754 -0.230 1.00 22.52 1 GLY A CA 6
ATOM 3233 C C . GLY A 1 1 ? -1.751 3.419 -0.825 1.00 33.32 1 GLY A C 6
ATOM 3234 O O . GLY A 1 1 ? -0.698 2.877 -0.493 1.00 23.14 1 GLY A O 6
ATOM 3238 N N . GLU A 1 2 ? -2.593 2.887 -1.705 1.00 73.05 2 GLU A N 6
ATOM 3239 C CA . GLU A 1 2 ? -2.320 1.606 -2.345 1.00 63.44 2 GLU A CA 6
ATOM 3240 C C . GLU A 1 2 ? -2.542 1.692 -3.853 1.00 33.33 2 GLU A C 6
ATOM 3241 O O . GLU A 1 2 ? -3.638 2.015 -4.312 1.00 1.44 2 GLU A O 6
ATOM 3253 N N . ASP A 1 3 ? -1.495 1.400 -4.617 1.00 15.52 3 ASP A N 6
ATOM 3254 C CA . ASP A 1 3 ? -1.575 1.444 -6.072 1.00 54.22 3 ASP A CA 6
ATOM 3255 C C . ASP A 1 3 ? -2.046 0.105 -6.631 1.00 64.11 3 ASP A C 6
ATOM 3256 O O . ASP A 1 3 ? -1.238 -0.709 -7.080 1.00 52.05 3 ASP A O 6
ATOM 3265 N N . ILE A 1 4 ? -3.355 -0.117 -6.599 1.00 13.14 4 ILE A N 6
ATOM 3266 C CA . ILE A 1 4 ? -3.932 -1.357 -7.102 1.00 32.32 4 ILE A CA 6
ATOM 3267 C C . ILE A 1 4 ? -4.696 -1.121 -8.400 1.00 75.11 4 ILE A C 6
ATOM 3268 O O . ILE A 1 4 ? -4.686 -0.019 -8.947 1.00 61.44 4 ILE A O 6
ATOM 3284 N N . GLY A 1 5 ? -5.361 -2.164 -8.887 1.00 74.54 5 GLY A N 6
ATOM 3285 C CA . GLY A 1 5 ? -6.124 -2.050 -10.117 1.00 3.21 5 GLY A CA 6
ATOM 3286 C C . GLY A 1 5 ? -5.314 -2.434 -11.339 1.00 61.22 5 GLY A C 6
ATOM 3287 O O . GLY A 1 5 ? -4.556 -1.622 -11.871 1.00 70.44 5 GLY A O 6
ATOM 3291 N N . HIS A 1 6 ? -5.472 -3.676 -11.785 1.00 71.34 6 HIS A N 6
ATOM 3292 C CA . HIS A 1 6 ? -4.748 -4.167 -12.953 1.00 32.43 6 HIS A CA 6
ATOM 3293 C C . HIS A 1 6 ? -5.716 -4.590 -14.054 1.00 30.53 6 HIS A C 6
ATOM 3294 O O . HIS A 1 6 ? -5.489 -5.585 -14.744 1.00 13.30 6 HIS A O 6
ATOM 3308 N N . ILE A 1 7 ? -6.794 -3.830 -14.211 1.00 73.31 7 ILE A N 6
ATOM 3309 C CA . ILE A 1 7 ? -7.796 -4.127 -15.228 1.00 44.21 7 ILE A CA 6
ATOM 3310 C C . ILE A 1 7 ? -7.978 -2.949 -16.180 1.00 21.42 7 ILE A C 6
ATOM 3311 O O . ILE A 1 7 ? -7.977 -1.792 -15.761 1.00 11.34 7 ILE A O 6
ATOM 3327 N N . LYS A 1 8 ? -8.136 -3.253 -17.464 1.00 11.43 8 LYS A N 6
ATOM 3328 C CA . LYS A 1 8 ? -8.323 -2.221 -18.477 1.00 12.33 8 LYS A CA 6
ATOM 3329 C C . LYS A 1 8 ? -9.564 -2.502 -19.317 1.00 74.24 8 LYS A C 6
ATOM 3330 O O . LYS A 1 8 ? -9.465 -2.797 -20.509 1.00 31.02 8 LYS A O 6
ATOM 3349 N N . TYR A 1 9 ? -10.732 -2.408 -18.691 1.00 24.24 9 TYR A N 6
ATOM 3350 C CA . TYR A 1 9 ? -11.992 -2.654 -19.381 1.00 51.32 9 TYR A CA 6
ATOM 3351 C C . TYR A 1 9 ? -12.982 -1.521 -19.128 1.00 2.31 9 TYR A C 6
ATOM 3352 O O . TYR A 1 9 ? -13.878 -1.638 -18.291 1.00 61.35 9 TYR A O 6
ATOM 3370 N N . CYS A 1 10 ? -12.813 -0.423 -19.857 1.00 54.22 10 CYS A N 6
ATOM 3371 C CA . CYS A 1 10 ? -13.690 0.733 -19.714 1.00 33.01 10 CYS A CA 6
ATOM 3372 C C . CYS A 1 10 ? -13.570 1.337 -18.318 1.00 11.31 10 CYS A C 6
ATOM 3373 O O . CYS A 1 10 ? -13.132 0.674 -17.379 1.00 1.54 10 CYS A O 6
ATOM 3380 N N . GLY A 1 11 ? -13.963 2.601 -18.190 1.00 12.10 11 GLY A N 6
ATOM 3381 C CA . GLY A 1 11 ? -13.892 3.274 -16.906 1.00 61.21 11 GLY A CA 6
ATOM 3382 C C . GLY A 1 11 ? -14.717 4.545 -16.871 1.00 60.10 11 GLY A C 6
ATOM 3383 O O . GLY A 1 11 ? -15.323 4.927 -17.873 1.00 0.15 11 GLY A O 6
ATOM 3387 N N . ILE A 1 12 ? -14.742 5.200 -15.715 1.00 52.35 12 ILE A N 6
ATOM 3388 C CA . ILE A 1 12 ? -15.500 6.435 -15.554 1.00 42.15 12 ILE A CA 6
ATOM 3389 C C . ILE A 1 12 ? -14.806 7.601 -16.251 1.00 70.54 12 ILE A C 6
ATOM 3390 O O . ILE A 1 12 ? -15.450 8.567 -16.658 1.00 55.50 12 ILE A O 6
ATOM 3406 N N . VAL A 1 13 ? -13.487 7.501 -16.388 1.00 15.31 13 VAL A N 6
ATOM 3407 C CA . VAL A 1 13 ? -12.705 8.546 -17.039 1.00 35.44 13 VAL A CA 6
ATOM 3408 C C . VAL A 1 13 ? -12.148 8.064 -18.373 1.00 71.23 13 VAL A C 6
ATOM 3409 O O . VAL A 1 13 ? -11.876 8.863 -19.269 1.00 51.41 13 VAL A O 6
ATOM 3422 N N . ASP A 1 14 ? -11.981 6.752 -18.499 1.00 71.03 14 ASP A N 6
ATOM 3423 C CA . ASP A 1 14 ? -11.457 6.162 -19.726 1.00 14.21 14 ASP A CA 6
ATOM 3424 C C . ASP A 1 14 ? -12.591 5.665 -20.617 1.00 33.21 14 ASP A C 6
ATOM 3425 O O . ASP A 1 14 ? -12.984 4.500 -20.546 1.00 53.22 14 ASP A O 6
ATOM 3434 N N . ASP A 1 15 ? -13.113 6.555 -21.454 1.00 32.14 15 ASP A N 6
ATOM 3435 C CA . ASP A 1 15 ? -14.202 6.207 -22.359 1.00 33.43 15 ASP A CA 6
ATOM 3436 C C . ASP A 1 15 ? -13.859 4.960 -23.168 1.00 23.00 15 ASP A C 6
ATOM 3437 O O . ASP A 1 15 ? -12.720 4.783 -23.602 1.00 71.20 15 ASP A O 6
ATOM 3446 N N . CYS A 1 16 ? -14.850 4.098 -23.367 1.00 32.24 16 CYS A N 6
ATOM 3447 C CA . CYS A 1 16 ? -14.654 2.867 -24.122 1.00 62.50 16 CYS A CA 6
ATOM 3448 C C . CYS A 1 16 ? -15.071 3.049 -25.578 1.00 51.54 16 CYS A C 6
ATOM 3449 O O . CYS A 1 16 ? -15.445 2.090 -26.253 1.00 64.14 16 CYS A O 6
ATOM 3456 N N . TYR A 1 17 ? -15.005 4.287 -26.056 1.00 4.22 17 TYR A N 6
ATOM 3457 C CA . TYR A 1 17 ? -15.377 4.597 -27.431 1.00 53.00 17 TYR A CA 6
ATOM 3458 C C . TYR A 1 17 ? -14.227 5.276 -28.168 1.00 4.05 17 TYR A C 6
ATOM 3459 O O . TYR A 1 17 ? -14.436 6.198 -28.956 1.00 61.25 17 TYR A O 6
ATOM 3477 N N . LYS A 1 18 ? -13.009 4.813 -27.904 1.00 73.04 18 LYS A N 6
ATOM 3478 C CA . LYS A 1 18 ? -11.823 5.372 -28.542 1.00 31.11 18 LYS A CA 6
ATOM 3479 C C . LYS A 1 18 ? -10.713 4.330 -28.635 1.00 31.13 18 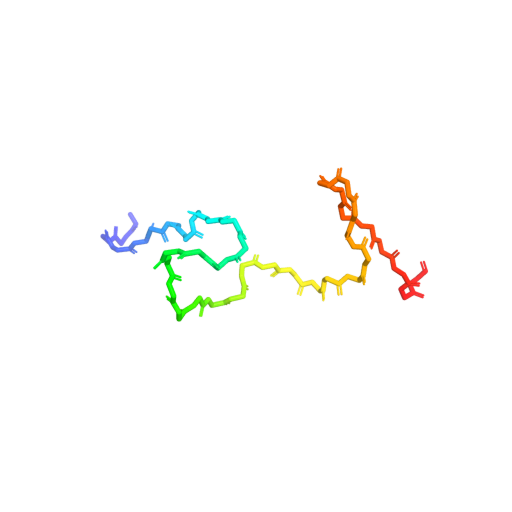LYS A C 6
ATOM 3480 O O . LYS A 1 18 ? -10.886 3.186 -28.213 1.00 45.31 18 LYS A O 6
ATOM 3499 N N . SER A 1 19 ? -9.574 4.733 -29.188 1.00 4.24 19 SER A N 6
ATOM 3500 C CA . SER A 1 19 ? -8.436 3.833 -29.337 1.00 51.34 19 SER A CA 6
ATOM 3501 C C . SER A 1 19 ? -7.445 4.015 -28.192 1.00 0.22 19 SER A C 6
ATOM 3502 O O . SER A 1 19 ? -6.632 4.940 -28.199 1.00 14.23 19 SER A O 6
ATOM 3510 N N . LYS A 1 20 ? -7.518 3.125 -27.208 1.00 12.43 20 LYS A N 6
ATOM 3511 C CA . LYS A 1 20 ? -6.628 3.185 -26.054 1.00 71.54 20 LYS A CA 6
ATOM 3512 C C . LYS A 1 20 ? -5.882 1.866 -25.875 1.00 11.32 20 LYS A C 6
ATOM 3513 O O . LYS A 1 20 ? -5.403 1.555 -24.784 1.00 14.31 20 LYS A O 6
ATOM 3532 N N . LYS A 1 21 ? -5.785 1.095 -26.952 1.00 73.13 21 LYS A N 6
ATOM 3533 C CA . LYS A 1 21 ? -5.095 -0.189 -26.915 1.00 50.14 21 LYS A CA 6
ATOM 3534 C C . LYS A 1 21 ? -5.615 -1.054 -25.772 1.00 14.33 21 LYS A C 6
ATOM 3535 O O . LYS A 1 21 ? -4.914 -1.323 -24.797 1.00 22.35 21 LYS A O 6
ATOM 3554 N N . PRO A 1 22 ? -6.874 -1.501 -25.892 1.00 52.11 22 PRO A N 6
ATOM 3555 C CA . PRO A 1 22 ? -7.515 -2.344 -24.878 1.00 53.34 22 PRO A CA 6
ATOM 3556 C C . PRO A 1 22 ? -6.918 -3.746 -24.828 1.00 40.21 22 PRO A C 6
ATOM 3557 O O . PRO A 1 22 ? -7.154 -4.499 -23.882 1.00 4.50 22 PRO A O 6
ATOM 3568 N N . LEU A 1 23 ? -6.144 -4.091 -25.851 1.00 2.11 23 LEU A N 6
ATOM 3569 C CA . LEU A 1 23 ? -5.512 -5.404 -25.923 1.00 5.30 23 LEU A CA 6
ATOM 3570 C C . LEU A 1 23 ? -4.526 -5.470 -27.085 1.00 72.44 23 LEU A C 6
ATOM 3571 O O . LEU A 1 23 ? -4.548 -4.626 -27.981 1.00 12.31 23 LEU A O 6
ATOM 3587 N N . PHE A 1 24 ? -3.664 -6.481 -27.066 1.00 23.21 24 PHE A N 6
ATOM 3588 C CA . PHE A 1 24 ? -2.671 -6.659 -28.119 1.00 22.30 24 PHE A CA 6
ATOM 3589 C C . PHE A 1 24 ? -2.766 -8.056 -28.726 1.00 74.00 24 PHE A C 6
ATOM 3590 O O . PHE A 1 24 ? -3.448 -8.932 -28.193 1.00 72.04 24 PHE A O 6
ATOM 3607 N N . LYS A 1 25 ? -2.078 -8.257 -29.845 1.00 14.41 25 LYS A N 6
ATOM 3608 C CA . LYS A 1 25 ? -2.084 -9.546 -30.526 1.00 45.31 25 LYS A CA 6
ATOM 3609 C C . LYS A 1 25 ? -3.450 -9.831 -31.141 1.00 50.20 25 LYS A C 6
ATOM 3610 O O . LYS A 1 25 ? -3.625 -9.738 -32.356 1.00 75.13 25 LYS A O 6
ATOM 3629 N N . ILE A 1 26 ? -4.414 -10.176 -30.295 1.00 32.14 26 ILE A N 6
ATOM 3630 C CA . ILE A 1 26 ? -5.765 -10.472 -30.756 1.00 10.35 26 ILE A CA 6
ATOM 3631 C C . ILE A 1 26 ? -5.788 -11.727 -31.620 1.00 74.44 26 ILE A C 6
ATOM 3632 O O . ILE A 1 26 ? -5.206 -11.757 -32.704 1.00 62.44 26 ILE A O 6
ATOM 3648 N N . TRP A 1 27 ? -6.466 -12.761 -31.135 1.00 13.25 27 TRP A N 6
ATOM 3649 C CA . TRP A 1 27 ? -6.567 -14.020 -31.864 1.00 54.54 27 TRP A CA 6
ATOM 3650 C C . TRP A 1 27 ? -8.026 -14.388 -32.114 1.00 65.50 27 TRP A C 6
ATOM 3651 O O . TRP A 1 27 ? -8.497 -14.364 -33.251 1.00 62.22 27 TRP A O 6
ATOM 3672 N N . LYS A 1 28 ? -8.736 -14.730 -31.045 1.00 14.13 28 LYS A N 6
ATOM 3673 C CA . LYS A 1 28 ? -10.142 -15.103 -31.147 1.00 53.30 28 LYS A CA 6
ATOM 3674 C C . LYS A 1 28 ? -10.969 -14.409 -30.069 1.00 51.44 28 LYS A C 6
ATOM 3675 O O . LYS A 1 28 ? -10.948 -14.806 -28.904 1.00 72.11 28 LYS A O 6
ATOM 3694 N N . CYS A 1 29 ? -11.698 -13.371 -30.466 1.00 3.51 29 CYS A N 6
ATOM 3695 C CA . CYS A 1 29 ? -12.533 -12.621 -29.535 1.00 23.41 29 CYS A CA 6
ATOM 3696 C C . CYS A 1 29 ? -14.009 -12.761 -29.895 1.00 50.42 29 CYS A C 6
ATOM 3697 O O . CYS A 1 29 ? -14.440 -12.338 -30.968 1.00 40.02 29 CYS A O 6
ATOM 3704 N N . VAL A 1 30 ? -14.780 -13.356 -28.991 1.00 23.15 30 VAL A N 6
ATOM 3705 C CA . VAL A 1 30 ? -16.208 -13.550 -29.211 1.00 62.25 30 VAL A CA 6
ATOM 3706 C C . VAL A 1 30 ? -16.974 -13.544 -27.893 1.00 64.43 30 VAL A C 6
ATOM 3707 O O . VAL A 1 30 ? -16.524 -14.116 -26.901 1.00 4.22 30 VAL A O 6
ATOM 3720 N N . GLU A 1 31 ? -18.134 -12.895 -27.892 1.00 5.12 31 GLU A N 6
ATOM 3721 C CA . GLU A 1 31 ? -18.962 -12.815 -26.694 1.00 41.15 31 GLU A CA 6
ATOM 3722 C C . GLU A 1 31 ? -18.240 -12.059 -25.583 1.00 1.41 31 GLU A C 6
ATOM 3723 O O . GLU A 1 31 ? -18.265 -12.467 -24.423 1.00 11.43 31 GLU A O 6
ATOM 3735 N N . ASN A 1 32 ? -17.597 -10.954 -25.948 1.00 25.42 32 ASN A N 6
ATOM 3736 C CA . ASN A 1 32 ? -16.866 -10.141 -24.982 1.00 71.05 32 ASN A CA 6
ATOM 3737 C C . ASN A 1 32 ? -15.786 -10.963 -24.286 1.00 1.24 32 ASN A C 6
ATOM 3738 O O . ASN A 1 32 ? -15.433 -10.698 -23.136 1.00 55.52 32 ASN A O 6
ATOM 3749 N N . VAL A 1 33 ? -15.263 -11.962 -24.990 1.00 14.22 33 VAL A N 6
ATOM 3750 C CA . VAL A 1 33 ? -14.222 -12.822 -24.440 1.00 51.23 33 VAL A CA 6
ATOM 3751 C C . VAL A 1 33 ? -13.118 -13.069 -25.462 1.00 4.23 33 VAL A C 6
ATOM 3752 O O . VAL A 1 33 ? -13.367 -13.590 -26.549 1.00 34.52 33 VAL A O 6
ATOM 3765 N N . CYS A 1 34 ? -11.895 -12.691 -25.105 1.00 45.03 34 CYS A N 6
ATOM 3766 C CA . CYS A 1 34 ? -10.750 -12.871 -25.990 1.00 2.10 34 CYS A CA 6
ATOM 3767 C C . CYS A 1 34 ? -9.928 -14.089 -25.576 1.00 15.50 34 CYS A C 6
ATOM 3768 O O . CYS A 1 34 ? -9.622 -14.273 -24.398 1.00 43.20 34 CYS A O 6
ATOM 3775 N N . VAL A 1 35 ? -9.575 -14.917 -26.553 1.00 72.34 35 VAL A N 6
ATOM 3776 C CA . VAL A 1 35 ? -8.788 -16.117 -26.292 1.00 13.42 35 VAL A CA 6
ATOM 3777 C C . VAL A 1 35 ? -7.674 -16.278 -27.319 1.00 42.35 35 VAL A C 6
ATOM 3778 O O . VAL A 1 35 ? -7.743 -15.726 -28.419 1.00 35.42 35 VAL A O 6
ATOM 3791 N N . LEU A 1 36 ? -6.646 -17.037 -26.955 1.00 53.24 36 LEU A N 6
ATOM 3792 C CA . LEU A 1 36 ? -5.515 -17.272 -27.846 1.00 52.13 36 LEU A CA 6
ATOM 3793 C C . LEU A 1 36 ? -5.807 -18.421 -28.806 1.00 33.35 36 LEU A C 6
ATOM 3794 O O . LEU A 1 36 ? -6.360 -19.448 -28.410 1.00 2.33 36 LEU A O 6
ATOM 3810 N N . TRP A 1 37 ? -5.431 -18.242 -30.066 1.00 71.45 37 TRP A N 6
ATOM 3811 C CA . TRP A 1 37 ? -5.651 -19.266 -31.082 1.00 61.00 37 TRP A CA 6
ATOM 3812 C C . TRP A 1 37 ? -4.325 -19.776 -31.637 1.00 15.21 37 TRP A C 6
ATOM 3813 O O . TRP A 1 37 ? -4.258 -20.866 -32.204 1.00 63.43 37 TRP A O 6
ATOM 3834 N N . TYR A 1 38 ? -3.274 -18.981 -31.470 1.00 34.03 38 TYR A N 6
ATOM 3835 C CA . TYR A 1 38 ? -1.951 -19.352 -31.956 1.00 42.33 38 TYR A CA 6
ATOM 3836 C C . TYR A 1 38 ? -1.563 -20.746 -31.472 1.00 50.52 38 TYR A C 6
ATOM 3837 O O . TYR A 1 38 ? -1.413 -21.673 -32.268 1.00 34.33 38 TYR A O 6
ATOM 3855 N N . LYS A 1 39 ? -1.402 -20.886 -30.161 1.00 11.43 39 LYS A N 6
ATOM 3856 C CA . LYS A 1 39 ? -1.034 -22.165 -29.567 1.00 23.31 39 LYS A CA 6
ATOM 3857 C C . LYS A 1 39 ? -2.212 -23.133 -29.586 1.00 34.31 39 LYS A C 6
ATOM 3858 O O . LYS A 1 39 ? -3.354 -22.741 -29.345 1.00 33.02 39 LYS A O 6
ATOM 3877 N N . GLY A 1 1 ? 5.604 11.688 -15.398 1.00 32.03 1 GLY A N 7
ATOM 3878 C CA . GLY A 1 1 ? 5.703 10.590 -16.341 1.00 24.40 1 GLY A CA 7
ATOM 3879 C C . GLY A 1 1 ? 4.376 9.890 -16.559 1.00 4.22 1 GLY A C 7
ATOM 3880 O O . GLY A 1 1 ? 3.339 10.353 -16.085 1.00 42.14 1 GLY A O 7
ATOM 3884 N N . GLU A 1 2 ? 4.409 8.773 -17.279 1.00 11.14 2 GLU A N 7
ATOM 3885 C CA . GLU A 1 2 ? 3.198 8.011 -17.560 1.00 21.21 2 GLU A CA 7
ATOM 3886 C C . GLU A 1 2 ? 2.559 7.509 -16.268 1.00 71.23 2 GLU A C 7
ATOM 3887 O O . GLU A 1 2 ? 3.125 6.669 -15.569 1.00 22.05 2 GLU A O 7
ATOM 3899 N N . ASP A 1 3 ? 1.377 8.030 -15.959 1.00 73.21 3 ASP A N 7
ATOM 3900 C CA . ASP A 1 3 ? 0.659 7.635 -14.752 1.00 43.04 3 ASP A CA 7
ATOM 3901 C C . ASP A 1 3 ? -0.680 6.993 -15.102 1.00 2.32 3 ASP A C 7
ATOM 3902 O O . ASP A 1 3 ? -1.712 7.334 -14.523 1.00 20.31 3 ASP A O 7
ATOM 3911 N N . ILE A 1 4 ? -0.655 6.065 -16.052 1.00 31.21 4 ILE A N 7
ATOM 3912 C CA . ILE A 1 4 ? -1.867 5.376 -16.478 1.00 10.11 4 ILE A CA 7
ATOM 3913 C C . ILE A 1 4 ? -1.536 4.059 -17.171 1.00 21.54 4 ILE A C 7
ATOM 3914 O O . ILE A 1 4 ? -0.506 3.934 -17.832 1.00 0.41 4 ILE A O 7
ATOM 3930 N N . GLY A 1 5 ? -2.418 3.076 -17.015 1.00 55.23 5 GLY A N 7
ATOM 3931 C CA . GLY A 1 5 ? -2.203 1.781 -17.633 1.00 30.20 5 GLY A CA 7
ATOM 3932 C C . GLY A 1 5 ? -2.764 0.643 -16.804 1.00 31.40 5 GLY A C 7
ATOM 3933 O O . GLY A 1 5 ? -3.310 -0.319 -17.346 1.00 31.35 5 GLY A O 7
ATOM 3937 N N . HIS A 1 6 ? -2.629 0.750 -15.486 1.00 22.31 6 HIS A N 7
ATOM 3938 C CA . HIS A 1 6 ? -3.126 -0.280 -14.580 1.00 42.12 6 HIS A CA 7
ATOM 3939 C C . HIS A 1 6 ? -4.392 0.188 -13.869 1.00 31.50 6 HIS A C 7
ATOM 3940 O O . HIS A 1 6 ? -4.627 -0.156 -12.710 1.00 51.00 6 HIS A O 7
ATOM 3954 N N . ILE A 1 7 ? -5.203 0.972 -14.570 1.00 52.41 7 ILE A N 7
ATOM 3955 C CA . ILE A 1 7 ? -6.445 1.486 -14.005 1.00 41.13 7 ILE A CA 7
ATOM 3956 C C . ILE A 1 7 ? -7.613 1.273 -14.962 1.00 34.44 7 ILE A C 7
ATOM 3957 O O . ILE A 1 7 ? -7.495 1.503 -16.165 1.00 55.13 7 ILE A O 7
ATOM 3973 N N . LYS A 1 8 ? -8.743 0.832 -14.418 1.00 1.32 8 LYS A N 7
ATOM 3974 C CA . LYS A 1 8 ? -9.936 0.590 -15.221 1.00 3.23 8 LYS A CA 7
ATOM 3975 C C . LYS A 1 8 ? -11.140 0.296 -14.331 1.00 43.45 8 LYS A C 7
ATOM 3976 O O . LYS A 1 8 ? -11.781 -0.747 -14.463 1.00 3.44 8 LYS A O 7
ATOM 3995 N N . TYR A 1 9 ? -11.442 1.222 -13.428 1.00 53.45 9 TYR A N 7
ATOM 3996 C CA . TYR A 1 9 ? -12.569 1.062 -12.517 1.00 71.11 9 TYR A CA 7
ATOM 3997 C C . TYR A 1 9 ? -13.838 1.668 -13.108 1.00 75.53 9 TYR A C 7
ATOM 3998 O O . TYR A 1 9 ? -13.892 2.862 -13.403 1.00 30.02 9 TYR A O 7
ATOM 4016 N N . CYS A 1 10 ? -14.860 0.835 -13.279 1.00 23.43 10 CYS A N 7
ATOM 4017 C CA . CYS A 1 10 ? -16.130 1.285 -13.834 1.00 51.00 10 CYS A CA 7
ATOM 4018 C C . CYS A 1 10 ? -17.295 0.852 -12.949 1.00 30.52 10 CYS A C 7
ATOM 4019 O O . CYS A 1 10 ? -17.096 0.272 -11.882 1.00 3.10 10 CYS A O 7
ATOM 4026 N N . GLY A 1 11 ? -18.513 1.137 -13.400 1.00 63.14 11 GLY A N 7
ATOM 4027 C CA . GLY A 1 11 ? -19.692 0.770 -12.638 1.00 64.40 11 GLY A CA 7
ATOM 4028 C C . GLY A 1 11 ? -20.337 1.961 -11.959 1.00 11.03 11 GLY A C 7
ATOM 4029 O O . GLY A 1 11 ? -21.108 1.801 -11.012 1.00 11.31 11 GLY A O 7
ATOM 4033 N N . ILE A 1 12 ? -20.021 3.158 -12.441 1.00 50.01 12 ILE A N 7
ATOM 4034 C CA . ILE A 1 12 ? -20.575 4.381 -11.873 1.00 75.43 12 ILE A CA 7
ATOM 4035 C C . ILE A 1 12 ? -21.513 5.069 -12.859 1.00 74.44 12 ILE A C 7
ATOM 4036 O O . ILE A 1 12 ? -22.255 5.981 -12.494 1.00 41.04 12 ILE A O 7
ATOM 4052 N N . VAL A 1 13 ? -21.477 4.623 -14.111 1.00 41.54 13 VAL A N 7
ATOM 4053 C CA . VAL A 1 13 ? -22.326 5.194 -15.151 1.00 23.24 13 VAL A CA 7
ATOM 4054 C C . VAL A 1 13 ? -21.978 6.657 -15.403 1.00 32.34 13 VAL A C 7
ATOM 4055 O O . VAL A 1 13 ? -22.775 7.552 -15.122 1.00 53.00 13 VAL A O 7
ATOM 4068 N N . ASP A 1 14 ? -20.784 6.892 -15.934 1.00 43.00 14 ASP A N 7
ATOM 4069 C CA . ASP A 1 14 ? -20.330 8.247 -16.226 1.00 32.10 14 ASP A CA 7
ATOM 4070 C C . ASP A 1 14 ? -19.462 8.271 -17.480 1.00 22.10 14 ASP A C 7
ATOM 4071 O O . ASP A 1 14 ? -18.569 9.108 -17.613 1.00 10.21 14 ASP A O 7
ATOM 4080 N N . ASP A 1 15 ? -19.729 7.347 -18.396 1.00 71.21 15 ASP A N 7
ATOM 4081 C CA . ASP A 1 15 ? -18.972 7.262 -19.640 1.00 32.33 15 ASP A CA 7
ATOM 4082 C C . ASP A 1 15 ? -17.509 6.931 -19.364 1.00 22.14 15 ASP A C 7
ATOM 4083 O O . ASP A 1 15 ? -16.661 7.822 -19.302 1.00 22.42 15 ASP A O 7
ATOM 4092 N N . CYS A 1 16 ? -17.219 5.645 -19.197 1.00 75.33 16 CYS A N 7
ATOM 4093 C CA . CYS A 1 16 ? -15.859 5.195 -18.926 1.00 54.11 16 CYS A CA 7
ATOM 4094 C C . CYS A 1 16 ? -14.966 5.396 -20.147 1.00 55.02 16 CYS A C 7
ATOM 4095 O O . CYS A 1 16 ? -14.794 4.487 -20.960 1.00 11.13 16 CYS A O 7
ATOM 4102 N N . TYR A 1 17 ? -14.401 6.592 -20.269 1.00 72.12 17 TYR A N 7
ATOM 4103 C CA . TYR A 1 17 ? -13.528 6.913 -21.392 1.00 2.44 17 TYR A CA 7
ATOM 4104 C C . TYR A 1 17 ? -12.074 6.591 -21.060 1.00 61.03 17 TYR A C 7
ATOM 4105 O O . TYR A 1 17 ? -11.179 7.408 -21.277 1.00 1.34 17 TYR A O 7
ATOM 4123 N N . LYS A 1 18 ? -11.846 5.392 -20.534 1.00 42.41 18 LYS A N 7
ATOM 4124 C CA . LYS A 1 18 ? -10.502 4.958 -20.174 1.00 25.24 18 LYS A CA 7
ATOM 4125 C C . LYS A 1 18 ? -10.432 3.438 -20.066 1.00 64.21 18 LYS A C 7
ATOM 4126 O O . LYS A 1 18 ? -9.599 2.895 -19.340 1.00 11.12 18 LYS A O 7
ATOM 4145 N N . SER A 1 19 ? -11.310 2.757 -20.795 1.00 20.51 19 SER A N 7
ATOM 4146 C CA . SER A 1 19 ? -11.349 1.299 -20.779 1.00 70.14 19 SER A CA 7
ATOM 4147 C C . SER A 1 19 ? -10.027 0.715 -21.267 1.00 24.11 19 SER A C 7
ATOM 4148 O O . SER A 1 19 ? -9.213 1.411 -21.874 1.00 4.21 19 SER A O 7
ATOM 4156 N N . LYS A 1 20 ? -9.819 -0.569 -20.997 1.00 20.42 20 LYS A N 7
ATOM 4157 C CA . LYS A 1 20 ? -8.597 -1.250 -21.408 1.00 20.43 20 LYS A CA 7
ATOM 4158 C C . LYS A 1 20 ? -8.917 -2.486 -22.243 1.00 51.33 20 LYS A C 7
ATOM 4159 O O . LYS A 1 20 ? -10.073 -2.732 -22.589 1.00 21.13 20 LYS A O 7
ATOM 4178 N N . LYS A 1 21 ? -7.887 -3.261 -22.564 1.00 44.21 21 LYS A N 7
ATOM 4179 C CA . LYS A 1 21 ? -8.058 -4.473 -23.357 1.00 4.44 21 LYS A CA 7
ATOM 4180 C C . LYS A 1 21 ? -7.832 -5.717 -22.504 1.00 1.13 21 LYS A C 7
ATOM 4181 O O . LYS A 1 21 ? -6.749 -6.303 -22.492 1.00 10.31 21 LYS A O 7
ATOM 4200 N N . PRO A 1 22 ? -8.877 -6.133 -21.773 1.00 54.55 22 PRO A N 7
ATOM 4201 C CA . PRO A 1 22 ? -8.818 -7.313 -20.906 1.00 2.41 22 PRO A CA 7
ATOM 4202 C C . PRO A 1 22 ? -8.731 -8.612 -21.700 1.00 5.25 22 PRO A C 7
ATOM 4203 O O . PRO A 1 22 ? -9.699 -9.369 -21.779 1.00 22.01 22 PRO A O 7
ATOM 4214 N N . LEU A 1 23 ? -7.565 -8.865 -22.285 1.00 53.52 23 LEU A N 7
ATOM 4215 C CA . LEU A 1 23 ? -7.351 -10.074 -23.073 1.00 12.41 23 LEU A CA 7
ATOM 4216 C C . LEU A 1 23 ? -6.574 -11.114 -22.273 1.00 61.11 23 LEU A C 7
ATOM 4217 O O . LEU A 1 23 ? -6.291 -10.919 -21.091 1.00 32.43 23 LEU A O 7
ATOM 4233 N N . PHE A 1 24 ? -6.229 -12.219 -22.927 1.00 11.34 24 PHE A N 7
ATOM 4234 C CA . PHE A 1 24 ? -5.483 -13.290 -22.277 1.00 1.12 24 PHE A CA 7
ATOM 4235 C C . PHE A 1 24 ? -4.099 -13.444 -22.900 1.00 5.20 24 PHE A C 7
ATOM 4236 O O . PHE A 1 24 ? -3.090 -13.071 -22.301 1.00 1.54 24 PHE A O 7
ATOM 4253 N N . LYS A 1 25 ? -4.058 -13.997 -24.107 1.00 71.13 25 LYS A N 7
ATOM 4254 C CA . LYS A 1 25 ? -2.799 -14.201 -24.814 1.00 52.02 25 LYS A CA 7
ATOM 4255 C C . LYS A 1 25 ? -2.783 -13.429 -26.130 1.00 5.25 25 LYS A C 7
ATOM 4256 O O . LYS A 1 25 ? -1.737 -12.941 -26.560 1.00 71.23 25 LYS A O 7
ATOM 4275 N N . ILE A 1 26 ? -3.946 -13.321 -26.762 1.00 13.54 26 ILE A N 7
ATOM 4276 C CA . ILE A 1 26 ? -4.065 -12.605 -28.026 1.00 64.20 26 ILE A CA 7
ATOM 4277 C C . ILE A 1 26 ? -3.255 -13.289 -29.123 1.00 33.35 26 ILE A C 7
ATOM 4278 O O . ILE A 1 26 ? -2.026 -13.220 -29.136 1.00 13.22 26 ILE A O 7
ATOM 4294 N N . TRP A 1 27 ? -3.953 -13.948 -30.041 1.00 4.11 27 TRP A N 7
ATOM 4295 C CA . TRP A 1 27 ? -3.299 -14.644 -31.144 1.00 4.45 27 TRP A CA 7
ATOM 4296 C C . TRP A 1 27 ? -3.681 -14.022 -32.482 1.00 61.44 27 TRP A C 7
ATOM 4297 O O . TRP A 1 27 ? -2.855 -13.395 -33.146 1.00 11.12 27 TRP A O 7
ATOM 4318 N N . LYS A 1 28 ? -4.938 -14.200 -32.875 1.00 22.41 28 LYS A N 7
ATOM 4319 C CA . LYS A 1 28 ? -5.431 -13.656 -34.135 1.00 21.05 28 LYS A CA 7
ATOM 4320 C C . LYS A 1 28 ? -6.827 -13.066 -33.963 1.00 30.11 28 LYS A C 7
ATOM 4321 O O . LYS A 1 28 ? -7.817 -13.796 -33.898 1.00 3.12 28 LYS A O 7
ATOM 4340 N N . CYS A 1 29 ? -6.900 -11.741 -33.892 1.00 21.35 29 CYS A N 7
ATOM 4341 C CA . CYS A 1 29 ? -8.175 -11.053 -33.729 1.00 4.33 29 CYS A CA 7
ATOM 4342 C C . CYS A 1 29 ? -8.516 -10.239 -34.973 1.00 50.35 29 CYS A C 7
ATOM 4343 O O . CYS A 1 29 ? -7.792 -9.314 -35.342 1.00 2.33 29 CYS A O 7
ATOM 4350 N N . VAL A 1 30 ? -9.625 -10.590 -35.618 1.00 4.44 30 VAL A N 7
ATOM 4351 C CA . VAL A 1 30 ? -10.064 -9.891 -36.820 1.00 64.50 30 VAL A CA 7
ATOM 4352 C C . VAL A 1 30 ? -11.576 -9.984 -36.988 1.00 30.01 30 VAL A C 7
ATOM 4353 O O . VAL A 1 30 ? -12.187 -10.997 -36.648 1.00 1.53 30 VAL A O 7
ATOM 4366 N N . GLU A 1 31 ? -12.174 -8.920 -37.515 1.00 63.12 31 GLU A N 7
ATOM 4367 C CA . GLU A 1 31 ? -13.616 -8.882 -37.728 1.00 2.11 31 GLU A CA 7
ATOM 4368 C C . GLU A 1 31 ? -14.364 -8.963 -36.400 1.00 42.03 31 GLU A C 7
ATOM 4369 O O . GLU A 1 31 ? -15.370 -9.661 -36.285 1.00 15.42 31 GLU A O 7
ATOM 4381 N N . ASN A 1 32 ? -13.863 -8.244 -35.401 1.00 21.32 32 ASN A N 7
ATOM 4382 C CA . ASN A 1 32 ? -14.482 -8.235 -34.080 1.00 74.35 32 ASN A CA 7
ATOM 4383 C C . ASN A 1 32 ? -14.547 -9.645 -33.500 1.00 41.13 32 ASN A C 7
ATOM 4384 O O . ASN A 1 32 ? -15.403 -9.947 -32.668 1.00 44.13 32 ASN A O 7
ATOM 4395 N N . VAL A 1 33 ? -13.636 -10.504 -33.945 1.00 25.31 33 VAL A N 7
ATOM 4396 C CA . VAL A 1 33 ? -13.587 -11.882 -33.469 1.00 52.31 33 VAL A CA 7
ATOM 4397 C C . VAL A 1 33 ? -12.154 -12.311 -33.175 1.00 34.50 33 VAL A C 7
ATOM 4398 O O . VAL A 1 33 ? -11.249 -12.083 -33.978 1.00 22.24 33 VAL A O 7
ATOM 4411 N N . CYS A 1 34 ? -11.955 -12.936 -32.019 1.00 13.31 34 CYS A N 7
ATOM 4412 C CA . CYS A 1 34 ? -10.633 -13.399 -31.617 1.00 44.41 34 CYS A CA 7
ATOM 4413 C C . CYS A 1 34 ? -10.516 -14.912 -31.771 1.00 31.44 34 CYS A C 7
ATOM 4414 O O . CYS A 1 34 ? -11.409 -15.659 -31.368 1.00 42.32 34 CYS A O 7
ATOM 4421 N N . VAL A 1 35 ? -9.409 -15.359 -32.355 1.00 51.03 35 VAL A N 7
ATOM 4422 C CA . VAL A 1 35 ? -9.174 -16.783 -32.561 1.00 73.21 35 VAL A CA 7
ATOM 4423 C C . VAL A 1 35 ? -7.783 -17.185 -32.085 1.00 21.21 35 VAL A C 7
ATOM 4424 O O . VAL A 1 35 ? -6.854 -16.377 -32.094 1.00 43.43 35 VAL A O 7
ATOM 4437 N N . LEU A 1 36 ? -7.646 -18.439 -31.669 1.00 64.32 36 LEU A N 7
ATOM 4438 C CA . LEU A 1 36 ? -6.366 -18.950 -31.189 1.00 73.51 36 LEU A CA 7
ATOM 4439 C C . LEU A 1 36 ? -5.442 -19.287 -32.355 1.00 73.21 36 LEU A C 7
ATOM 4440 O O . LEU A 1 36 ? -5.794 -19.085 -33.517 1.00 55.11 36 LEU A O 7
ATOM 4456 N N . TRP A 1 37 ? -4.261 -19.803 -32.037 1.00 20.44 37 TRP A N 7
ATOM 4457 C CA . TRP A 1 37 ? -3.287 -20.171 -33.058 1.00 50.44 37 TRP A CA 7
ATOM 4458 C C . TRP A 1 37 ? -2.216 -21.091 -32.484 1.00 2.14 37 TRP A C 7
ATOM 4459 O O . TRP A 1 37 ? -1.782 -22.039 -33.139 1.00 1.23 37 TRP A O 7
ATOM 4480 N N . TYR A 1 38 ? -1.794 -20.806 -31.257 1.00 24.01 38 TYR A N 7
ATOM 4481 C CA . TYR A 1 38 ? -0.771 -21.608 -30.595 1.00 40.42 38 TYR A CA 7
ATOM 4482 C C . TYR A 1 38 ? -1.129 -23.090 -30.637 1.00 13.05 38 TYR A C 7
ATOM 4483 O O . TYR A 1 38 ? -0.327 -23.924 -31.057 1.00 51.21 38 TYR A O 7
ATOM 4501 N N . LYS A 1 39 ? -2.341 -23.411 -30.197 1.00 74.21 39 LYS A N 7
ATOM 4502 C CA . LYS A 1 39 ? -2.810 -24.792 -30.184 1.00 52.24 39 LYS A CA 7
ATOM 4503 C C . LYS A 1 39 ? -4.293 -24.866 -30.533 1.00 72.25 39 LYS A C 7
ATOM 4504 O O . LYS A 1 39 ? -4.748 -24.236 -31.488 1.00 74.03 39 LYS A O 7
ATOM 4523 N N . GLY A 1 1 ? 8.226 7.770 -16.050 1.00 55.22 1 GLY A N 8
ATOM 4524 C CA . GLY A 1 1 ? 8.451 6.350 -16.246 1.00 2.10 1 GLY A CA 8
ATOM 4525 C C . GLY A 1 1 ? 7.503 5.494 -15.429 1.00 45.41 1 GLY A C 8
ATOM 4526 O O . GLY A 1 1 ? 7.757 5.223 -14.256 1.00 3.40 1 GLY A O 8
ATOM 4530 N N . GLU A 1 2 ? 6.408 5.070 -16.050 1.00 75.52 2 GLU A N 8
ATOM 4531 C CA . GLU A 1 2 ? 5.418 4.242 -15.371 1.00 33.31 2 GLU A CA 8
ATOM 4532 C C . GLU A 1 2 ? 5.397 2.831 -15.953 1.00 14.23 2 GLU A C 8
ATOM 4533 O O . GLU A 1 2 ? 5.270 2.650 -17.164 1.00 31.52 2 GLU A O 8
ATOM 4545 N N . ASP A 1 3 ? 5.522 1.836 -15.081 1.00 42.43 3 ASP A N 8
ATOM 4546 C CA . ASP A 1 3 ? 5.517 0.442 -15.507 1.00 63.32 3 ASP A CA 8
ATOM 4547 C C . ASP A 1 3 ? 4.729 -0.423 -14.528 1.00 54.43 3 ASP A C 8
ATOM 4548 O O . ASP A 1 3 ? 5.267 -1.361 -13.940 1.00 45.41 3 ASP A O 8
ATOM 4557 N N . ILE A 1 4 ? 3.451 -0.099 -14.358 1.00 61.42 4 ILE A N 8
ATOM 4558 C CA . ILE A 1 4 ? 2.589 -0.846 -13.451 1.00 30.33 4 ILE A CA 8
ATOM 4559 C C . ILE A 1 4 ? 1.312 -1.296 -14.152 1.00 34.34 4 ILE A C 8
ATOM 4560 O O . ILE A 1 4 ? 1.145 -1.092 -15.353 1.00 43.22 4 ILE A O 8
ATOM 4576 N N . GLY A 1 5 ? 0.410 -1.909 -13.391 1.00 31.44 5 GLY A N 8
ATOM 4577 C CA . GLY A 1 5 ? -0.842 -2.377 -13.955 1.00 74.43 5 GLY A CA 8
ATOM 4578 C C . GLY A 1 5 ? -2.044 -1.947 -13.138 1.00 1.42 5 GLY A C 8
ATOM 4579 O O . GLY A 1 5 ? -2.082 -2.147 -11.923 1.00 71.34 5 GLY A O 8
ATOM 4583 N N . HIS A 1 6 ? -3.028 -1.351 -13.804 1.00 11.22 6 HIS A N 8
ATOM 4584 C CA . HIS A 1 6 ? -4.237 -0.889 -13.130 1.00 62.14 6 HIS A CA 8
ATOM 4585 C C . HIS A 1 6 ? -5.445 -1.720 -13.552 1.00 62.21 6 HIS A C 8
ATOM 4586 O O . HIS A 1 6 ? -5.393 -2.449 -14.543 1.00 70.31 6 HIS A O 8
ATOM 4600 N N . ILE A 1 7 ? -6.530 -1.606 -12.793 1.00 44.44 7 ILE A N 8
ATOM 4601 C CA . ILE A 1 7 ? -7.750 -2.346 -13.089 1.00 63.12 7 ILE A CA 8
ATOM 4602 C C . ILE A 1 7 ? -8.349 -1.909 -14.421 1.00 40.35 7 ILE A C 8
ATOM 4603 O O . ILE A 1 7 ? -8.265 -0.740 -14.799 1.00 44.12 7 ILE A O 8
ATOM 4619 N N . LYS A 1 8 ? -8.956 -2.855 -15.130 1.00 15.43 8 LYS A N 8
ATOM 4620 C CA . LYS A 1 8 ? -9.574 -2.568 -16.419 1.00 62.12 8 LYS A CA 8
ATOM 4621 C C . LYS A 1 8 ? -11.095 -2.588 -16.310 1.00 51.54 8 LYS A C 8
ATOM 4622 O O . LYS A 1 8 ? -11.782 -3.125 -17.179 1.00 54.12 8 LYS A O 8
ATOM 4641 N N . TYR A 1 9 ? -11.615 -1.997 -15.240 1.00 25.43 9 TYR A N 8
ATOM 4642 C CA . TYR A 1 9 ? -13.055 -1.948 -15.017 1.00 43.04 9 TYR A CA 8
ATOM 4643 C C . TYR A 1 9 ? -13.562 -0.509 -15.049 1.00 62.41 9 TYR A C 8
ATOM 4644 O O . TYR A 1 9 ? -12.974 0.383 -14.437 1.00 22.54 9 TYR A O 8
ATOM 4662 N N . CYS A 1 10 ? -14.658 -0.291 -15.767 1.00 73.34 10 CYS A N 8
ATOM 4663 C CA . CYS A 1 10 ? -15.247 1.038 -15.881 1.00 31.44 10 CYS A CA 8
ATOM 4664 C C . CYS A 1 10 ? -16.734 1.005 -15.539 1.00 70.42 10 CYS A C 8
ATOM 4665 O O . CYS A 1 10 ? -17.224 1.831 -14.770 1.00 62.34 10 CYS A O 8
ATOM 4672 N N . GLY A 1 11 ? -17.447 0.043 -16.117 1.00 72.42 11 GLY A N 8
ATOM 4673 C CA . GLY A 1 11 ? -18.870 -0.081 -15.862 1.00 55.22 11 GLY A CA 8
ATOM 4674 C C . GLY A 1 11 ? -19.670 1.051 -16.477 1.00 61.43 11 GLY A C 8
ATOM 4675 O O . GLY A 1 11 ? -19.335 1.541 -17.556 1.00 73.33 11 GLY A O 8
ATOM 4679 N N . ILE A 1 12 ? -20.730 1.465 -15.791 1.00 44.34 12 ILE A N 8
ATOM 4680 C CA . ILE A 1 12 ? -21.579 2.546 -16.278 1.00 21.53 12 ILE A CA 8
ATOM 4681 C C . ILE A 1 12 ? -21.623 3.700 -15.283 1.00 1.50 12 ILE A C 8
ATOM 4682 O O . ILE A 1 12 ? -22.317 3.634 -14.268 1.00 42.02 12 ILE A O 8
ATOM 4698 N N . VAL A 1 13 ? -20.879 4.760 -15.582 1.00 5.51 13 VAL A N 8
ATOM 4699 C CA . VAL A 1 13 ? -20.834 5.932 -14.716 1.00 14.53 13 VAL A CA 8
ATOM 4700 C C . VAL A 1 13 ? -19.960 7.027 -15.316 1.00 43.13 13 VAL A C 8
ATOM 4701 O O . VAL A 1 13 ? -18.798 6.794 -15.652 1.00 33.23 13 VAL A O 8
ATOM 4714 N N . ASP A 1 14 ? -20.525 8.222 -15.449 1.00 2.01 14 ASP A N 8
ATOM 4715 C CA . ASP A 1 14 ? -19.796 9.355 -16.008 1.00 21.31 14 ASP A CA 8
ATOM 4716 C C . ASP A 1 14 ? -19.192 8.997 -17.362 1.00 40.24 14 ASP A C 8
ATOM 4717 O O . ASP A 1 14 ? -18.156 9.535 -17.753 1.00 2.44 14 ASP A O 8
ATOM 4726 N N . ASP A 1 15 ? -19.846 8.086 -18.074 1.00 20.31 15 ASP A N 8
ATOM 4727 C CA . ASP A 1 15 ? -19.374 7.656 -19.385 1.00 23.01 15 ASP A CA 8
ATOM 4728 C C . ASP A 1 15 ? -18.014 6.974 -19.276 1.00 23.42 15 ASP A C 8
ATOM 4729 O O . ASP A 1 15 ? -17.303 7.137 -18.284 1.00 2.42 15 ASP A O 8
ATOM 4738 N N . CYS A 1 16 ? -17.658 6.207 -20.301 1.00 51.03 16 CYS A N 8
ATOM 4739 C CA . CYS A 1 16 ? -16.384 5.498 -20.321 1.00 75.11 16 CYS A CA 8
ATOM 4740 C C . CYS A 1 16 ? -15.765 5.530 -21.716 1.00 14.45 16 CYS A C 8
ATOM 4741 O O . CYS A 1 16 ? -15.815 4.545 -22.452 1.00 34.35 16 CYS A O 8
ATOM 4748 N N . TYR A 1 17 ? -15.182 6.670 -22.071 1.00 74.32 17 TYR A N 8
ATOM 4749 C CA . TYR A 1 17 ? -14.555 6.832 -23.378 1.00 13.15 17 TYR A CA 8
ATOM 4750 C C . TYR A 1 17 ? -13.440 7.871 -23.321 1.00 4.11 17 TYR A C 8
ATOM 4751 O O . TYR A 1 17 ? -13.633 9.029 -23.692 1.00 14.03 17 TYR A O 8
ATOM 4769 N N . LYS A 1 18 ? -12.270 7.448 -22.854 1.00 44.24 18 LYS A N 8
ATOM 4770 C CA . LYS A 1 18 ? -11.120 8.339 -22.750 1.00 20.02 18 LYS A CA 8
ATOM 4771 C C . LYS A 1 18 ? -9.903 7.741 -23.448 1.00 21.20 18 LYS A C 8
ATOM 4772 O O . LYS A 1 18 ? -8.763 8.050 -23.102 1.00 43.54 18 LYS A O 8
ATOM 4791 N N . SER A 1 19 ? -10.153 6.884 -24.433 1.00 20.44 19 SER A N 8
ATOM 4792 C CA . SER A 1 19 ? -9.077 6.240 -25.178 1.00 12.42 19 SER A CA 8
ATOM 4793 C C . SER A 1 19 ? -8.163 5.454 -24.243 1.00 34.11 19 SER A C 8
ATOM 4794 O O . SER A 1 19 ? -7.244 6.009 -23.641 1.00 52.40 19 SER A O 8
ATOM 4802 N N . LYS A 1 20 ? -8.423 4.156 -24.126 1.00 11.01 20 LYS A N 8
ATOM 4803 C CA . LYS A 1 20 ? -7.625 3.290 -23.266 1.00 51.11 20 LYS A CA 8
ATOM 4804 C C . LYS A 1 20 ? -7.065 2.109 -24.052 1.00 51.25 20 LYS A C 8
ATOM 4805 O O . LYS A 1 20 ? -7.224 2.030 -25.271 1.00 22.22 2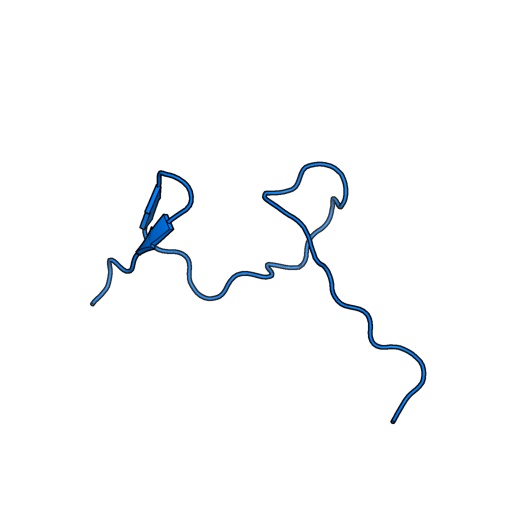0 LYS A O 8
ATOM 4824 N N . LYS A 1 21 ? -6.410 1.192 -23.348 1.00 53.31 21 LYS A N 8
ATOM 4825 C CA . LYS A 1 21 ? -5.829 0.013 -23.979 1.00 42.40 21 LYS A CA 8
ATOM 4826 C C . LYS A 1 21 ? -6.563 -1.252 -23.548 1.00 73.34 21 LYS A C 8
ATOM 4827 O O . LYS A 1 21 ? -6.096 -2.012 -22.700 1.00 4.00 21 LYS A O 8
ATOM 4846 N N . PRO A 1 22 ? -7.741 -1.487 -24.147 1.00 4.13 22 PRO A N 8
ATOM 4847 C CA . PRO A 1 22 ? -8.563 -2.661 -23.842 1.00 73.30 22 PRO A CA 8
ATOM 4848 C C . PRO A 1 22 ? -7.936 -3.956 -24.349 1.00 55.52 22 PRO A C 8
ATOM 4849 O O . PRO A 1 22 ? -6.877 -3.940 -24.977 1.00 5.15 22 PRO A O 8
ATOM 4860 N N . LEU A 1 23 ? -8.597 -5.075 -24.074 1.00 53.34 23 LEU A N 8
ATOM 4861 C CA . LEU A 1 23 ? -8.105 -6.379 -24.504 1.00 22.03 23 LEU A CA 8
ATOM 4862 C C . LEU A 1 23 ? -6.707 -6.642 -23.952 1.00 35.13 23 LEU A C 8
ATOM 4863 O O . LEU A 1 23 ? -6.133 -5.801 -23.261 1.00 1.53 23 LEU A O 8
ATOM 4879 N N . PHE A 1 24 ? -6.165 -7.815 -24.263 1.00 10.31 24 PHE A N 8
ATOM 4880 C CA . PHE A 1 24 ? -4.834 -8.188 -23.799 1.00 60.51 24 PHE A CA 8
ATOM 4881 C C . PHE A 1 24 ? -4.349 -9.454 -24.501 1.00 11.24 24 PHE A C 8
ATOM 4882 O O . PHE A 1 24 ? -5.149 -10.291 -24.919 1.00 22.42 24 PHE A O 8
ATOM 4899 N N . LYS A 1 25 ? -3.033 -9.586 -24.626 1.00 41.14 25 LYS A N 8
ATOM 4900 C CA . LYS A 1 25 ? -2.439 -10.748 -25.276 1.00 63.11 25 LYS A CA 8
ATOM 4901 C C . LYS A 1 25 ? -2.720 -10.737 -26.775 1.00 55.21 25 LYS A C 8
ATOM 4902 O O . LYS A 1 25 ? -1.830 -10.466 -27.581 1.00 62.33 25 LYS A O 8
ATOM 4921 N N . ILE A 1 26 ? -3.964 -11.030 -27.141 1.00 65.41 26 ILE A N 8
ATOM 4922 C CA . ILE A 1 26 ? -4.362 -11.051 -28.543 1.00 61.11 26 ILE A CA 8
ATOM 4923 C C . ILE A 1 26 ? -3.656 -12.172 -29.299 1.00 33.14 26 ILE A C 8
ATOM 4924 O O . ILE A 1 26 ? -2.434 -12.163 -29.443 1.00 42.03 26 ILE A O 8
ATOM 4940 N N . TRP A 1 27 ? -4.434 -13.135 -29.779 1.00 55.24 27 TRP A N 8
ATOM 4941 C CA . TRP A 1 27 ? -3.884 -14.263 -30.522 1.00 40.35 27 TRP A CA 8
ATOM 4942 C C . TRP A 1 27 ? -4.510 -14.358 -31.910 1.00 24.24 27 TRP A C 8
ATOM 4943 O O . TRP A 1 27 ? -3.848 -14.114 -32.919 1.00 2.34 27 TRP A O 8
ATOM 4964 N N . LYS A 1 28 ? -5.789 -14.715 -31.954 1.00 2.03 28 LYS A N 8
ATOM 4965 C CA . LYS A 1 28 ? -6.505 -14.841 -33.217 1.00 71.43 28 LYS A CA 8
ATOM 4966 C C . LYS A 1 28 ? -7.896 -14.223 -33.119 1.00 2.33 28 LYS A C 8
ATOM 4967 O O . LYS A 1 28 ? -8.810 -14.814 -32.544 1.00 74.33 28 LYS A O 8
ATOM 4986 N N . CYS A 1 29 ? -8.049 -13.030 -33.683 1.00 51.44 29 CYS A N 8
ATOM 4987 C CA . CYS A 1 29 ? -9.328 -12.331 -33.660 1.00 53.32 29 CYS A CA 8
ATOM 4988 C C . CYS A 1 29 ? -9.889 -12.175 -35.071 1.00 64.01 29 CYS A C 8
ATOM 4989 O O . CYS A 1 29 ? -9.278 -11.534 -35.926 1.00 40.51 29 CYS A O 8
ATOM 4996 N N . VAL A 1 30 ? -11.055 -12.767 -35.307 1.00 54.50 30 VAL A N 8
ATOM 4997 C CA . VAL A 1 30 ? -11.700 -12.693 -36.613 1.00 4.11 30 VAL A CA 8
ATOM 4998 C C . VAL A 1 30 ? -13.212 -12.837 -36.488 1.00 72.35 30 VAL A C 8
ATOM 4999 O O . VAL A 1 30 ? -13.706 -13.594 -35.653 1.00 12.50 30 VAL A O 8
ATOM 5012 N N . GLU A 1 31 ? -13.942 -12.107 -37.326 1.00 42.10 31 GLU A N 8
ATOM 5013 C CA . GLU A 1 31 ? -15.399 -12.154 -37.309 1.00 12.01 31 GLU A CA 8
ATOM 5014 C C . GLU A 1 31 ? -15.944 -11.641 -35.979 1.00 75.02 31 GLU A C 8
ATOM 5015 O O . GLU A 1 31 ? -16.887 -12.205 -35.424 1.00 5.41 31 GLU A O 8
ATOM 5027 N N . ASN A 1 32 ? -15.344 -10.568 -35.474 1.00 60.24 32 ASN A N 8
ATOM 5028 C CA . ASN A 1 32 ? -15.768 -9.979 -34.209 1.00 60.24 32 ASN A CA 8
ATOM 5029 C C . ASN A 1 32 ? -15.652 -10.990 -33.073 1.00 22.14 32 ASN A C 8
ATOM 5030 O O . ASN A 1 32 ? -16.371 -10.906 -32.077 1.00 71.50 32 ASN A O 8
ATOM 5041 N N . VAL A 1 33 ? -14.740 -11.945 -33.228 1.00 73.11 33 VAL A N 8
ATOM 5042 C CA . VAL A 1 33 ? -14.528 -12.972 -32.215 1.00 0.54 33 VAL A CA 8
ATOM 5043 C C . VAL A 1 33 ? -13.041 -13.208 -31.975 1.00 11.54 33 VAL A C 8
ATOM 5044 O O . VAL A 1 33 ? -12.269 -13.381 -32.918 1.00 25.14 33 VAL A O 8
ATOM 5057 N N . CYS A 1 34 ? -12.646 -13.213 -30.706 1.00 22.31 34 CYS A N 8
ATOM 5058 C CA . CYS A 1 34 ? -11.251 -13.428 -30.340 1.00 31.10 34 CYS A CA 8
ATOM 5059 C C . CYS A 1 34 ? -11.050 -14.824 -29.757 1.00 74.13 34 CYS A C 8
ATOM 5060 O O . CYS A 1 34 ? -11.838 -15.282 -28.929 1.00 25.01 34 CYS A O 8
ATOM 5067 N N . VAL A 1 35 ? -9.991 -15.496 -30.196 1.00 44.23 35 VAL A N 8
ATOM 5068 C CA . VAL A 1 35 ? -9.685 -16.839 -29.718 1.00 42.21 35 VAL A CA 8
ATOM 5069 C C . VAL A 1 35 ? -8.204 -16.980 -29.386 1.00 4.22 35 VAL A C 8
ATOM 5070 O O . VAL A 1 35 ? -7.359 -16.288 -29.957 1.00 33.22 35 VAL A O 8
ATOM 5083 N N . LEU A 1 36 ? -7.894 -17.880 -28.459 1.00 71.03 36 LEU A N 8
ATOM 5084 C CA . LEU A 1 36 ? -6.513 -18.113 -28.050 1.00 73.33 36 LEU A CA 8
ATOM 5085 C C . LEU A 1 36 ? -5.805 -19.045 -29.029 1.00 15.20 36 LEU A C 8
ATOM 5086 O O . LEU A 1 36 ? -6.443 -19.856 -29.700 1.00 70.04 36 LEU A O 8
ATOM 5102 N N . TRP A 1 37 ? -4.485 -18.924 -29.103 1.00 10.14 37 TRP A N 8
ATOM 5103 C CA . TRP A 1 37 ? -3.690 -19.757 -29.998 1.00 31.12 37 TRP A CA 8
ATOM 5104 C C . TRP A 1 37 ? -2.571 -20.459 -29.237 1.00 64.12 37 TRP A C 8
ATOM 5105 O O . TRP A 1 37 ? -2.244 -21.612 -29.519 1.00 70.33 37 TRP A O 8
ATOM 5126 N N . TYR A 1 38 ? -1.986 -19.758 -28.272 1.00 54.54 38 TYR A N 8
ATOM 5127 C CA . TYR A 1 38 ? -0.901 -20.314 -27.473 1.00 14.33 38 TYR A CA 8
ATOM 5128 C C . TYR A 1 38 ? -1.294 -21.667 -26.887 1.00 55.42 38 TYR A C 8
ATOM 5129 O O . TYR A 1 38 ? -0.632 -22.676 -27.126 1.00 61.50 38 TYR A O 8
ATOM 5147 N N . LYS A 1 39 ? -2.378 -21.679 -26.119 1.00 13.23 39 LYS A N 8
ATOM 5148 C CA . LYS A 1 39 ? -2.864 -22.906 -25.499 1.00 63.21 39 LYS A CA 8
ATOM 5149 C C . LYS A 1 39 ? -4.385 -22.991 -25.578 1.00 4.24 39 LYS A C 8
ATOM 5150 O O . LYS A 1 39 ? -4.957 -24.081 -25.559 1.00 52.31 39 LYS A O 8
ATOM 5169 N N . GLY A 1 1 ? 5.005 -7.483 -7.393 1.00 2.41 1 GLY A N 9
ATOM 5170 C CA . GLY A 1 1 ? 3.745 -6.775 -7.524 1.00 30.03 1 GLY A CA 9
ATOM 5171 C C . GLY A 1 1 ? 3.692 -5.522 -6.672 1.00 64.11 1 GLY A C 9
ATOM 5172 O O . GLY A 1 1 ? 3.659 -5.600 -5.445 1.00 14.14 1 GLY A O 9
ATOM 5176 N N . GLU A 1 2 ? 3.687 -4.364 -7.325 1.00 62.22 2 GLU A N 9
ATOM 5177 C CA . GLU A 1 2 ? 3.641 -3.090 -6.619 1.00 2.45 2 GLU A CA 9
ATOM 5178 C C . GLU A 1 2 ? 2.683 -2.121 -7.306 1.00 10.24 2 GLU A C 9
ATOM 5179 O O . GLU A 1 2 ? 3.043 -0.982 -7.603 1.00 54.40 2 GLU A O 9
ATOM 5191 N N . ASP A 1 3 ? 1.463 -2.582 -7.555 1.00 34.40 3 ASP A N 9
ATOM 5192 C CA . ASP A 1 3 ? 0.452 -1.758 -8.207 1.00 15.25 3 ASP A CA 9
ATOM 5193 C C . ASP A 1 3 ? 0.952 -1.249 -9.555 1.00 12.22 3 ASP A C 9
ATOM 5194 O O . ASP A 1 3 ? 0.746 -0.086 -9.905 1.00 63.33 3 ASP A O 9
ATOM 5203 N N . ILE A 1 4 ? 1.610 -2.126 -10.305 1.00 54.25 4 ILE A N 9
ATOM 5204 C CA . ILE A 1 4 ? 2.139 -1.765 -11.615 1.00 12.33 4 ILE A CA 9
ATOM 5205 C C . ILE A 1 4 ? 1.721 -2.778 -12.675 1.00 54.41 4 ILE A C 9
ATOM 5206 O O . ILE A 1 4 ? 2.423 -2.982 -13.664 1.00 72.33 4 ILE A O 9
ATOM 5222 N N . GLY A 1 5 ? 0.570 -3.408 -12.462 1.00 74.41 5 GLY A N 9
ATOM 5223 C CA . GLY A 1 5 ? 0.076 -4.391 -13.409 1.00 21.41 5 GLY A CA 9
ATOM 5224 C C . GLY A 1 5 ? -1.357 -4.127 -13.825 1.00 13.01 5 GLY A C 9
ATOM 5225 O O . GLY A 1 5 ? -2.125 -3.516 -13.080 1.00 60.34 5 GLY A O 9
ATOM 5229 N N . HIS A 1 6 ? -1.720 -4.586 -15.019 1.00 23.14 6 HIS A N 9
ATOM 5230 C CA . HIS A 1 6 ? -3.071 -4.395 -15.533 1.00 50.32 6 HIS A CA 9
ATOM 5231 C C . HIS A 1 6 ? -3.376 -2.912 -15.720 1.00 52.43 6 HIS A C 9
ATOM 5232 O O . HIS A 1 6 ? -3.635 -2.195 -14.753 1.00 54.21 6 HIS A O 9
ATOM 5246 N N . ILE A 1 7 ? -3.343 -2.458 -16.969 1.00 24.51 7 ILE A N 9
ATOM 5247 C CA . ILE A 1 7 ? -3.616 -1.061 -17.282 1.00 21.34 7 ILE A CA 9
ATOM 5248 C C . ILE A 1 7 ? -4.629 -0.940 -18.415 1.00 10.42 7 ILE A C 9
ATOM 5249 O O . ILE A 1 7 ? -4.611 -1.721 -19.366 1.00 24.10 7 ILE A O 9
ATOM 5265 N N . LYS A 1 8 ? -5.512 0.047 -18.308 1.00 12.31 8 LYS A N 9
ATOM 5266 C CA . LYS A 1 8 ? -6.532 0.275 -19.324 1.00 53.35 8 LYS A CA 9
ATOM 5267 C C . LYS A 1 8 ? -6.816 1.765 -19.486 1.00 41.31 8 LYS A C 9
ATOM 5268 O O . LYS A 1 8 ? -7.079 2.466 -18.509 1.00 14.41 8 LYS A O 9
ATOM 5287 N N . TYR A 1 9 ? -6.762 2.242 -20.725 1.00 4.13 9 TYR A N 9
ATOM 5288 C CA . TYR A 1 9 ? -7.012 3.649 -21.014 1.00 2.23 9 TYR A CA 9
ATOM 5289 C C . TYR A 1 9 ? -8.462 3.870 -21.433 1.00 31.22 9 TYR A C 9
ATOM 5290 O O . TYR A 1 9 ? -8.835 3.618 -22.579 1.00 61.20 9 TYR A O 9
ATOM 5308 N N . CYS A 1 10 ? -9.276 4.343 -20.495 1.00 74.14 10 CYS A N 9
ATOM 5309 C CA . CYS A 1 10 ? -10.686 4.599 -20.765 1.00 32.34 10 CYS A CA 9
ATOM 5310 C C . CYS A 1 10 ? -10.852 5.765 -21.735 1.00 62.31 10 CYS A C 9
ATOM 5311 O O . CYS A 1 10 ? -11.834 5.838 -22.472 1.00 14.33 10 CYS A O 9
ATOM 5318 N N . GLY A 1 11 ? -9.882 6.675 -21.729 1.00 73.44 11 GLY A N 9
ATOM 5319 C CA . GLY A 1 11 ? -9.939 7.825 -22.613 1.00 31.42 11 GLY A CA 9
ATOM 5320 C C . GLY A 1 11 ? -9.060 8.964 -22.138 1.00 1.40 11 GLY A C 9
ATOM 5321 O O . GLY A 1 11 ? -8.008 9.230 -22.721 1.00 20.24 11 GLY A O 9
ATOM 5325 N N . ILE A 1 12 ? -9.491 9.641 -21.079 1.00 35.21 12 ILE A N 9
ATOM 5326 C CA . ILE A 1 12 ? -8.736 10.759 -20.527 1.00 70.42 12 ILE A CA 9
ATOM 5327 C C . ILE A 1 12 ? -8.641 10.662 -19.008 1.00 75.13 12 ILE A C 9
ATOM 5328 O O . ILE A 1 12 ? -7.563 10.448 -18.455 1.00 22.30 12 ILE A O 9
ATOM 5344 N N . VAL A 1 13 ? -9.779 10.820 -18.339 1.00 20.42 13 VAL A N 9
ATOM 5345 C CA . VAL A 1 13 ? -9.826 10.747 -16.883 1.00 43.13 13 VAL A CA 9
ATOM 5346 C C . VAL A 1 13 ? -11.193 10.277 -16.400 1.00 51.22 13 VAL A C 9
ATOM 5347 O O . VAL A 1 13 ? -11.293 9.468 -15.478 1.00 24.04 13 VAL A O 9
ATOM 5360 N N . ASP A 1 14 ? -12.245 10.789 -17.030 1.00 1.34 14 ASP A N 9
ATOM 5361 C CA . ASP A 1 14 ? -13.608 10.421 -16.665 1.00 70.02 14 ASP A CA 9
ATOM 5362 C C . ASP A 1 14 ? -14.491 10.310 -17.905 1.00 3.15 14 ASP A C 9
ATOM 5363 O O . ASP A 1 14 ? -15.706 10.493 -17.832 1.00 30.45 14 ASP A O 9
ATOM 5372 N N . ASP A 1 15 ? -13.871 10.011 -19.041 1.00 10.31 15 ASP A N 9
ATOM 5373 C CA . ASP A 1 15 ? -14.600 9.876 -20.297 1.00 10.13 15 ASP A CA 9
ATOM 5374 C C . ASP A 1 15 ? -14.689 8.413 -20.719 1.00 20.13 15 ASP A C 9
ATOM 5375 O O . ASP A 1 15 ? -13.741 7.857 -21.275 1.00 53.42 15 ASP A O 9
ATOM 5384 N N . CYS A 1 16 ? -15.833 7.793 -20.449 1.00 52.23 16 CYS A N 9
ATOM 5385 C CA . CYS A 1 16 ? -16.046 6.394 -20.799 1.00 55.10 16 CYS A CA 9
ATOM 5386 C C . CYS A 1 16 ? -17.440 6.186 -21.384 1.00 15.01 16 CYS A C 9
ATOM 5387 O O . CYS A 1 16 ? -18.132 5.227 -21.041 1.00 14.11 16 CYS A O 9
ATOM 5394 N N . TYR A 1 17 ? -17.846 7.090 -22.268 1.00 44.45 17 TYR A N 9
ATOM 5395 C CA . TYR A 1 17 ? -19.157 7.008 -22.900 1.00 33.12 17 TYR A CA 9
ATOM 5396 C C . TYR A 1 17 ? -19.060 6.356 -24.275 1.00 63.45 17 TYR A C 9
ATOM 5397 O O . TYR A 1 17 ? -19.871 6.623 -25.162 1.00 72.10 17 TYR A O 9
ATOM 5415 N N . LYS A 1 18 ? -18.060 5.497 -24.446 1.00 51.02 18 LYS A N 9
ATOM 5416 C CA . LYS A 1 18 ? -17.855 4.803 -25.712 1.00 44.10 18 LYS A CA 9
ATOM 5417 C C . LYS A 1 18 ? -17.313 3.396 -25.480 1.00 3.34 18 LYS A C 9
ATOM 5418 O O . LYS A 1 18 ? -16.632 2.834 -26.337 1.00 71.41 18 LYS A O 9
ATOM 5437 N N . SER A 1 19 ? -17.620 2.833 -24.315 1.00 53.44 19 SER A N 9
ATOM 5438 C CA . SER A 1 19 ? -17.162 1.493 -23.970 1.00 20.03 19 SER A CA 9
ATOM 5439 C C . SER A 1 19 ? -15.638 1.432 -23.935 1.00 1.13 19 SER A C 9
ATOM 5440 O O . SER A 1 19 ? -14.957 2.357 -24.379 1.00 32.12 19 SER A O 9
ATOM 5448 N N . LYS A 1 20 ? -15.108 0.336 -23.403 1.00 70.22 20 LYS A N 9
ATOM 5449 C CA . LYS A 1 20 ? -13.665 0.151 -23.310 1.00 23.31 20 LYS A CA 9
ATOM 5450 C C . LYS A 1 20 ? -13.238 -1.147 -23.988 1.00 24.21 20 LYS A C 9
ATOM 5451 O O . LYS A 1 20 ? -14.052 -1.836 -24.603 1.00 40.32 20 LYS A O 9
ATOM 5470 N N . LYS A 1 21 ? -11.956 -1.477 -23.870 1.00 42.23 21 LYS A N 9
ATOM 5471 C CA . LYS A 1 21 ? -11.420 -2.693 -24.469 1.00 71.50 21 LYS A CA 9
ATOM 5472 C C . LYS A 1 21 ? -11.010 -3.694 -23.393 1.00 72.34 21 LYS A C 9
ATOM 5473 O O . LYS A 1 21 ? -9.832 -3.850 -23.074 1.00 25.34 21 LYS A O 9
ATOM 5492 N N . PRO A 1 22 ? -12.004 -4.391 -22.822 1.00 10.50 22 PRO A N 9
ATOM 5493 C CA . PRO A 1 22 ? -11.770 -5.390 -21.775 1.00 55.12 22 PRO A CA 9
ATOM 5494 C C . PRO A 1 22 ? -11.073 -6.636 -22.309 1.00 64.20 22 PRO A C 9
ATOM 5495 O O . PRO A 1 22 ? -10.576 -7.460 -21.539 1.00 75.14 22 PRO A O 9
ATOM 5506 N N . LEU A 1 23 ? -11.037 -6.769 -23.630 1.00 53.53 23 LEU A N 9
ATOM 5507 C CA . LEU A 1 23 ? -10.399 -7.915 -24.268 1.00 31.24 23 LEU A CA 9
ATOM 5508 C C . LEU A 1 23 ? -8.880 -7.797 -24.205 1.00 44.25 23 LEU A C 9
ATOM 5509 O O . LEU A 1 23 ? -8.221 -8.510 -23.448 1.00 14.45 23 LEU A O 9
ATOM 5525 N N . PHE A 1 24 ? -8.329 -6.890 -25.006 1.00 63.41 24 PHE A N 9
ATOM 5526 C CA . PHE A 1 24 ? -6.887 -6.677 -25.041 1.00 65.33 24 PHE A CA 9
ATOM 5527 C C . PHE A 1 24 ? -6.163 -7.931 -25.524 1.00 52.04 24 PHE A C 9
ATOM 5528 O O . PHE A 1 24 ? -6.730 -9.024 -25.535 1.00 23.04 24 PHE A O 9
ATOM 5545 N N . LYS A 1 25 ? -4.907 -7.765 -25.925 1.00 53.41 25 LYS A N 9
ATOM 5546 C CA . LYS A 1 25 ? -4.104 -8.881 -26.409 1.00 41.13 25 LYS A CA 9
ATOM 5547 C C . LYS A 1 25 ? -4.609 -9.367 -27.764 1.00 64.21 25 LYS A C 9
ATOM 5548 O O . LYS A 1 25 ? -3.973 -9.135 -28.793 1.00 54.11 25 LYS A O 9
ATOM 5567 N N . ILE A 1 26 ? -5.754 -10.041 -27.757 1.00 3.04 26 ILE A N 9
ATOM 5568 C CA . ILE A 1 26 ? -6.344 -10.557 -28.986 1.00 1.15 26 ILE A CA 9
ATOM 5569 C C . ILE A 1 26 ? -5.470 -11.645 -29.600 1.00 74.22 26 ILE A C 9
ATOM 5570 O O . ILE A 1 26 ? -4.338 -11.389 -30.010 1.00 55.45 26 ILE A O 9
ATOM 5586 N N . TRP A 1 27 ? -6.004 -12.860 -29.662 1.00 12.32 27 TRP A N 9
ATOM 5587 C CA . TRP A 1 27 ? -5.274 -13.988 -30.229 1.00 5.44 27 TRP A CA 9
ATOM 5588 C C . TRP A 1 27 ? -6.073 -14.648 -31.346 1.00 34.21 27 TRP A C 9
ATOM 5589 O O . TRP A 1 27 ? -5.704 -14.570 -32.518 1.00 21.22 27 TRP A O 9
ATOM 5610 N N . LYS A 1 28 ? -7.172 -15.299 -30.977 1.00 4.34 28 LYS A N 9
ATOM 5611 C CA . LYS A 1 28 ? -8.026 -15.972 -31.948 1.00 25.22 28 LYS A CA 9
ATOM 5612 C C . LYS A 1 28 ? -9.486 -15.576 -31.755 1.00 41.14 28 LYS A C 9
ATOM 5613 O O . LYS A 1 28 ? -9.974 -15.495 -30.628 1.00 55.20 28 LYS A O 9
ATOM 5632 N N . CYS A 1 29 ? -10.179 -15.331 -32.863 1.00 24.33 29 CYS A N 9
ATOM 5633 C CA . CYS A 1 29 ? -11.583 -14.945 -32.817 1.00 15.54 29 CYS A CA 9
ATOM 5634 C C . CYS A 1 29 ? -12.332 -15.468 -34.039 1.00 32.21 29 CYS A C 9
ATOM 5635 O O . CYS A 1 29 ? -12.220 -14.916 -35.133 1.00 45.13 29 CYS A O 9
ATOM 5642 N N . VAL A 1 30 ? -13.097 -16.538 -33.844 1.00 12.30 30 VAL A N 9
ATOM 5643 C CA . VAL A 1 30 ? -13.866 -17.136 -34.929 1.00 2.20 30 VAL A CA 9
ATOM 5644 C C . VAL A 1 30 ? -15.098 -17.858 -34.396 1.00 71.22 30 VAL A C 9
ATOM 5645 O O . VAL A 1 30 ? -15.101 -18.352 -33.269 1.00 42.02 30 VAL A O 9
ATOM 5658 N N . GLU A 1 31 ? -16.144 -17.916 -35.215 1.00 63.12 31 GLU A N 9
ATOM 5659 C CA . GLU A 1 31 ? -17.383 -18.578 -34.825 1.00 61.42 31 GLU A CA 9
ATOM 5660 C C . GLU A 1 31 ? -18.027 -17.872 -33.636 1.00 3.51 31 GLU A C 9
ATOM 5661 O O . GLU A 1 31 ? -18.587 -18.513 -32.748 1.00 54.15 31 GLU A O 9
ATOM 5673 N N . ASN A 1 32 ? -17.941 -16.545 -33.626 1.00 23.20 32 ASN A N 9
ATOM 5674 C CA . ASN A 1 32 ? -18.513 -15.750 -32.546 1.00 35.33 32 ASN A CA 9
ATOM 5675 C C . ASN A 1 32 ? -17.871 -16.106 -31.209 1.00 5.14 32 ASN A C 9
ATOM 5676 O O . ASN A 1 32 ? -18.425 -15.823 -30.146 1.00 45.13 32 ASN A O 9
ATOM 5687 N N . VAL A 1 33 ? -16.697 -16.728 -31.269 1.00 53.21 33 VAL A N 9
ATOM 5688 C CA . VAL A 1 33 ? -15.977 -17.121 -30.064 1.00 13.12 33 VAL A CA 9
ATOM 5689 C C . VAL A 1 33 ? -14.493 -16.793 -30.179 1.00 22.41 33 VAL A C 9
ATOM 5690 O O . VAL A 1 33 ? -13.880 -16.997 -31.228 1.00 14.43 33 VAL A O 9
ATOM 5703 N N . CYS A 1 34 ? -13.919 -16.285 -29.093 1.00 62.45 34 CYS A N 9
ATOM 5704 C CA . CYS A 1 34 ? -12.505 -15.929 -29.071 1.00 33.10 34 CYS A CA 9
ATOM 5705 C C . CYS A 1 34 ? -11.727 -16.850 -28.136 1.00 62.53 34 CYS A C 9
ATOM 5706 O O . CYS A 1 34 ? -12.240 -17.284 -27.105 1.00 32.12 34 CYS A O 9
ATOM 5713 N N . VAL A 1 35 ? -10.484 -17.145 -28.505 1.00 31.32 35 VAL A N 9
ATOM 5714 C CA . VAL A 1 35 ? -9.634 -18.014 -27.700 1.00 4.45 35 VAL A CA 9
ATOM 5715 C C . VAL A 1 35 ? -8.182 -17.550 -27.738 1.00 63.34 35 VAL A C 9
ATOM 5716 O O . VAL A 1 35 ? -7.766 -16.851 -28.663 1.00 71.25 35 VAL A O 9
ATOM 5729 N N . LEU A 1 36 ? -7.414 -17.944 -26.729 1.00 23.33 36 LEU A N 9
ATOM 5730 C CA . LEU A 1 36 ? -6.006 -17.570 -26.647 1.00 30.12 36 LEU A CA 9
ATOM 5731 C C . LEU A 1 36 ? -5.159 -18.429 -27.580 1.00 50.03 36 LEU A C 9
ATOM 5732 O O . LEU A 1 36 ? -5.630 -19.434 -28.113 1.00 0.11 36 LEU A O 9
ATOM 5748 N N . TRP A 1 37 ? -3.908 -18.028 -27.772 1.00 42.40 37 TRP A N 9
ATOM 5749 C CA . TRP A 1 37 ? -2.994 -18.762 -28.640 1.00 31.22 37 TRP A CA 9
ATOM 5750 C C . TRP A 1 37 ? -1.617 -18.888 -27.998 1.00 42.11 37 TRP A C 9
ATOM 5751 O O . TRP A 1 37 ? -0.985 -19.943 -28.063 1.00 15.02 37 TRP A O 9
ATOM 5772 N N . TYR A 1 38 ? -1.156 -17.806 -27.379 1.00 73.53 38 TYR A N 9
ATOM 5773 C CA . TYR A 1 38 ? 0.148 -17.796 -26.728 1.00 10.13 38 TYR A CA 9
ATOM 5774 C C . TYR A 1 38 ? 0.265 -18.939 -25.724 1.00 60.34 38 TYR A C 9
ATOM 5775 O O . TYR A 1 38 ? 1.344 -19.499 -25.525 1.00 15.31 38 TYR A O 9
ATOM 5793 N N . LYS A 1 39 ? -0.854 -19.282 -25.095 1.00 61.43 39 LYS A N 9
ATOM 5794 C CA . LYS A 1 39 ? -0.881 -20.360 -24.114 1.00 24.15 39 LYS A CA 9
ATOM 5795 C C . LYS A 1 39 ? -1.468 -21.632 -24.717 1.00 50.33 39 LYS A C 9
ATOM 5796 O O . LYS A 1 39 ? -2.536 -21.604 -25.330 1.00 3.20 39 LYS A O 9
ATOM 5815 N N . GLY A 1 1 ? 0.904 -4.847 -3.483 1.00 22.13 1 GLY A N 10
ATOM 5816 C CA . GLY A 1 1 ? 1.827 -4.827 -4.602 1.00 41.14 1 GLY A CA 10
ATOM 5817 C C . GLY A 1 1 ? 1.228 -4.181 -5.836 1.00 10.01 1 GLY A C 10
ATOM 5818 O O . GLY A 1 1 ? 1.803 -3.249 -6.397 1.00 63.33 1 GLY A O 10
ATOM 5822 N N . GLU A 1 2 ? 0.070 -4.678 -6.259 1.00 50.03 2 GLU A N 10
ATOM 5823 C CA . GLU A 1 2 ? -0.605 -4.144 -7.436 1.00 52.22 2 GLU A CA 10
ATOM 5824 C C . GLU A 1 2 ? -1.984 -3.600 -7.072 1.00 43.45 2 GLU A C 10
ATOM 5825 O O . GLU A 1 2 ? -2.422 -3.705 -5.927 1.00 30.21 2 GLU A O 10
ATOM 5837 N N . ASP A 1 3 ? -2.661 -3.017 -8.055 1.00 73.15 3 ASP A N 10
ATOM 5838 C CA . ASP A 1 3 ? -3.990 -2.456 -7.840 1.00 71.34 3 ASP A CA 10
ATOM 5839 C C . ASP A 1 3 ? -4.885 -2.698 -9.052 1.00 63.41 3 ASP A C 10
ATOM 5840 O O . ASP A 1 3 ? -4.596 -2.228 -10.153 1.00 23.31 3 ASP A O 10
ATOM 5849 N N . ILE A 1 4 ? -5.970 -3.435 -8.842 1.00 15.22 4 ILE A N 10
ATOM 5850 C CA . ILE A 1 4 ? -6.907 -3.739 -9.917 1.00 3.02 4 ILE A CA 10
ATOM 5851 C C . ILE A 1 4 ? -8.288 -3.166 -9.621 1.00 14.20 4 ILE A C 10
ATOM 5852 O O . ILE A 1 4 ? -8.791 -3.275 -8.504 1.00 33.44 4 ILE A O 10
ATOM 5868 N N . GLY A 1 5 ? -8.899 -2.555 -10.632 1.00 43.21 5 GLY A N 10
ATOM 5869 C CA . GLY A 1 5 ? -10.218 -1.975 -10.461 1.00 1.22 5 GLY A CA 10
ATOM 5870 C C . GLY A 1 5 ? -11.162 -2.338 -11.590 1.00 2.30 5 GLY A C 10
ATOM 5871 O O . GLY A 1 5 ? -11.768 -3.410 -11.582 1.00 44.23 5 GLY A O 10
ATOM 5875 N N . HIS A 1 6 ? -11.289 -1.442 -12.564 1.00 14.23 6 HIS A N 10
ATOM 5876 C CA . HIS A 1 6 ? -12.168 -1.673 -13.705 1.00 2.10 6 HIS A CA 10
ATOM 5877 C C . HIS A 1 6 ? -11.365 -1.759 -15.000 1.00 13.23 6 HIS A C 10
ATOM 5878 O O . HIS A 1 6 ? -10.194 -1.381 -15.041 1.00 51.43 6 HIS A O 10
ATOM 5892 N N . ILE A 1 7 ? -12.003 -2.259 -16.053 1.00 44.41 7 ILE A N 10
ATOM 5893 C CA . ILE A 1 7 ? -11.348 -2.393 -17.348 1.00 63.43 7 ILE A CA 10
ATOM 5894 C C . ILE A 1 7 ? -11.852 -1.342 -18.331 1.00 62.33 7 ILE A C 10
ATOM 5895 O O . ILE A 1 7 ? -13.041 -1.026 -18.364 1.00 33.03 7 ILE A O 10
ATOM 5911 N N . LYS A 1 8 ? -10.939 -0.805 -19.134 1.00 14.33 8 LYS A N 10
ATOM 5912 C CA . LYS A 1 8 ? -11.290 0.209 -20.121 1.00 52.02 8 LYS A CA 10
ATOM 5913 C C . LYS A 1 8 ? -11.776 1.486 -19.442 1.00 25.53 8 LYS A C 10
ATOM 5914 O O . LYS A 1 8 ? -12.971 1.780 -19.434 1.00 40.10 8 LYS A O 10
ATOM 5933 N N . TYR A 1 9 ? -10.841 2.240 -18.874 1.00 32.22 9 TYR A N 10
ATOM 5934 C CA . TYR A 1 9 ? -11.174 3.484 -18.191 1.00 53.42 9 TYR A CA 10
ATOM 5935 C C . TYR A 1 9 ? -12.033 4.380 -19.079 1.00 32.30 9 TYR A C 10
ATOM 5936 O O . TYR A 1 9 ? -11.577 4.873 -20.111 1.00 23.30 9 TYR A O 10
ATOM 5954 N N . CYS A 1 10 ? -13.280 4.586 -18.670 1.00 14.34 10 CYS A N 10
ATOM 5955 C CA . CYS A 1 10 ? -14.205 5.422 -19.425 1.00 74.14 10 CYS A CA 10
ATOM 5956 C C . CYS A 1 10 ? -15.435 5.766 -18.590 1.00 31.43 10 CYS A C 10
ATOM 5957 O O . CYS A 1 10 ? -15.906 4.953 -17.795 1.00 64.10 10 CYS A O 10
ATOM 5964 N N . GLY A 1 11 ? -15.951 6.977 -18.776 1.00 61.10 11 GLY A N 10
ATOM 5965 C CA . GLY A 1 11 ? -17.121 7.407 -18.033 1.00 41.30 11 GLY A CA 10
ATOM 5966 C C . GLY A 1 11 ? -17.737 8.670 -18.602 1.00 2.11 11 GLY A C 10
ATOM 5967 O O . GLY A 1 11 ? -17.715 8.888 -19.814 1.00 25.13 11 GLY A O 10
ATOM 5971 N N . ILE A 1 12 ? -18.289 9.503 -17.727 1.00 12.24 12 ILE A N 10
ATOM 5972 C CA . ILE A 1 12 ? -18.914 10.750 -18.149 1.00 53.32 12 ILE A CA 10
ATOM 5973 C C . ILE A 1 12 ? -18.365 11.935 -17.362 1.00 2.11 12 ILE A C 10
ATOM 5974 O O . ILE A 1 12 ? -19.109 12.641 -16.681 1.00 71.20 12 ILE A O 10
ATOM 5990 N N . VAL A 1 13 ? -17.057 12.149 -17.461 1.00 44.12 13 VAL A N 10
ATOM 5991 C CA . VAL A 1 13 ? -16.407 13.250 -16.761 1.00 2.50 13 VAL A CA 10
ATOM 5992 C C . VAL A 1 13 ? -15.929 14.318 -17.739 1.00 33.00 13 VAL A C 10
ATOM 5993 O O . VAL A 1 13 ? -15.912 15.506 -17.417 1.00 44.21 13 VAL A O 10
ATOM 6006 N N . ASP A 1 14 ? -15.543 13.887 -18.935 1.00 32.34 14 ASP A N 10
ATOM 6007 C CA . ASP A 1 14 ? -15.066 14.806 -19.962 1.00 34.43 14 ASP A CA 10
ATOM 6008 C C . ASP A 1 14 ? -15.230 14.199 -21.352 1.00 15.31 14 ASP A C 10
ATOM 6009 O O . ASP A 1 14 ? -16.046 14.662 -22.149 1.00 52.15 14 ASP A O 10
ATOM 6018 N N . ASP A 1 15 ? -14.450 13.163 -21.635 1.00 63.34 15 ASP A N 10
ATOM 6019 C CA . ASP A 1 15 ? -14.508 12.493 -22.929 1.00 71.34 15 ASP A CA 10
ATOM 6020 C C . ASP A 1 15 ? -13.990 11.062 -22.824 1.00 72.33 15 ASP A C 10
ATOM 6021 O O . ASP A 1 15 ? -13.672 10.584 -21.735 1.00 31.40 15 ASP A O 10
ATOM 6030 N N . CYS A 1 16 ? -13.909 10.382 -23.963 1.00 51.13 16 CYS A N 10
ATOM 6031 C CA . CYS A 1 16 ? -13.432 9.005 -24.000 1.00 44.24 16 CYS A CA 10
ATOM 6032 C C . CYS A 1 16 ? -12.635 8.740 -25.274 1.00 64.05 16 CYS A C 10
ATOM 6033 O O . CYS A 1 16 ? -13.163 8.842 -26.382 1.00 45.11 16 CYS A O 10
ATOM 6040 N N . TYR A 1 17 ? -11.362 8.399 -25.109 1.00 5.12 17 TYR A N 10
ATOM 6041 C CA . TYR A 1 17 ? -10.491 8.121 -26.245 1.00 3.32 17 TYR A CA 10
ATOM 6042 C C . TYR A 1 17 ? -10.909 6.835 -26.950 1.00 73.03 17 TYR A C 10
ATOM 6043 O O . TYR A 1 17 ? -11.907 6.210 -26.589 1.00 5.14 17 TYR A O 10
ATOM 6061 N N . LYS A 1 18 ? -10.139 6.444 -27.960 1.00 0.30 18 LYS A N 10
ATOM 6062 C CA . LYS A 1 18 ? -10.426 5.232 -28.717 1.00 61.22 18 LYS A CA 10
ATOM 6063 C C . LYS A 1 18 ? -9.391 4.150 -28.425 1.00 41.11 18 LYS A C 10
ATOM 6064 O O . LYS A 1 18 ? -9.132 3.284 -29.260 1.00 63.15 18 LYS A O 10
ATOM 6083 N N . SER A 1 19 ? -8.804 4.206 -27.234 1.00 24.40 19 SER A N 10
ATOM 6084 C CA . SER A 1 19 ? -7.795 3.232 -26.833 1.00 32.41 19 SER A CA 10
ATOM 6085 C C . SER A 1 19 ? -8.193 2.542 -25.532 1.00 35.24 19 SER A C 10
ATOM 6086 O O . SER A 1 19 ? -8.728 3.172 -24.619 1.00 1.10 19 SER A O 10
ATOM 6094 N N . LYS A 1 20 ? -7.929 1.242 -25.454 1.00 32.04 20 LYS A N 10
ATOM 6095 C CA . LYS A 1 20 ? -8.258 0.464 -24.265 1.00 62.11 20 LYS A CA 10
ATOM 6096 C C . LYS A 1 20 ? -7.023 -0.248 -23.722 1.00 43.40 20 LYS A C 10
ATOM 6097 O O . LYS A 1 20 ? -5.912 -0.051 -24.217 1.00 34.52 20 LYS A O 10
ATOM 6116 N N . LYS A 1 21 ? -7.223 -1.076 -22.702 1.00 50.25 21 LYS A N 10
ATOM 6117 C CA . LYS A 1 21 ? -6.127 -1.819 -22.093 1.00 63.44 21 LYS A CA 10
ATOM 6118 C C . LYS A 1 21 ? -6.263 -3.313 -22.370 1.00 65.32 21 LYS A C 10
ATOM 6119 O O . LYS A 1 21 ? -6.689 -4.091 -21.516 1.00 52.04 21 LYS A O 10
ATOM 6138 N N . PRO A 1 22 ? -5.890 -3.726 -23.591 1.00 35.01 22 PRO A N 10
ATOM 6139 C CA . PRO A 1 22 ? -5.960 -5.130 -24.007 1.00 40.12 22 PRO A CA 10
ATOM 6140 C C . PRO A 1 22 ? -4.930 -5.998 -23.293 1.00 32.15 22 PRO A C 10
ATOM 6141 O O . PRO A 1 22 ? -4.131 -5.503 -22.497 1.00 21.35 22 PRO A O 10
ATOM 6152 N N . LEU A 1 23 ? -4.954 -7.295 -23.581 1.00 41.43 23 LEU A N 10
ATOM 6153 C CA . LEU A 1 23 ? -4.021 -8.233 -22.966 1.00 51.42 23 LEU A CA 10
ATOM 6154 C C . LEU A 1 23 ? -2.619 -8.063 -23.543 1.00 31.34 23 LEU A C 10
ATOM 6155 O O . LEU A 1 23 ? -1.655 -7.852 -22.806 1.00 72.13 23 LEU A O 10
ATOM 6171 N N . PHE A 1 24 ? -2.513 -8.155 -24.864 1.00 71.30 24 PHE A N 10
ATOM 6172 C CA . PHE A 1 24 ? -1.229 -8.011 -25.540 1.00 30.11 24 PHE A CA 10
ATOM 6173 C C . PHE A 1 24 ? -1.383 -8.199 -27.046 1.00 52.33 24 PHE A C 10
ATOM 6174 O O . PHE A 1 24 ? -1.181 -7.266 -27.824 1.00 13.20 24 PHE A O 10
ATOM 6191 N N . LYS A 1 25 ? -1.742 -9.412 -27.452 1.00 22.24 25 LYS A N 10
ATOM 6192 C CA . LYS A 1 25 ? -1.924 -9.725 -28.864 1.00 54.21 25 LYS A CA 10
ATOM 6193 C C . LYS A 1 25 ? -3.405 -9.860 -29.204 1.00 71.34 25 LYS A C 10
ATOM 6194 O O . LYS A 1 25 ? -3.865 -9.353 -30.228 1.00 12.45 25 LYS A O 10
ATOM 6213 N N . ILE A 1 26 ? -4.146 -10.546 -28.340 1.00 64.34 26 ILE A N 10
ATOM 6214 C CA . ILE A 1 26 ? -5.574 -10.745 -28.549 1.00 74.41 26 ILE A CA 10
ATOM 6215 C C . ILE A 1 26 ? -5.836 -11.583 -29.796 1.00 54.55 26 ILE A C 10
ATOM 6216 O O . ILE A 1 26 ? -5.722 -11.093 -30.920 1.00 53.31 26 ILE A O 10
ATOM 6232 N N . TRP A 1 27 ? -6.189 -12.846 -29.591 1.00 33.15 27 TRP A N 10
ATOM 6233 C CA . TRP A 1 27 ? -6.470 -13.752 -30.699 1.00 43.51 27 TRP A CA 10
ATOM 6234 C C . TRP A 1 27 ? -7.930 -14.190 -30.688 1.00 40.20 27 TRP A C 10
ATOM 6235 O O . TRP A 1 27 ? -8.709 -13.812 -31.563 1.00 41.33 27 TRP A O 10
ATOM 6256 N N . LYS A 1 28 ? -8.296 -14.989 -29.692 1.00 22.13 28 LYS A N 10
ATOM 6257 C CA . LYS A 1 28 ? -9.664 -15.478 -29.565 1.00 64.23 28 LYS A CA 10
ATOM 6258 C C . LYS A 1 28 ? -10.212 -15.206 -28.168 1.00 63.30 28 LYS A C 10
ATOM 6259 O O . LYS A 1 28 ? -9.492 -15.320 -27.175 1.00 53.50 28 LYS A O 10
ATOM 6278 N N . CYS A 1 29 ? -11.490 -14.849 -28.098 1.00 5.31 29 CYS A N 10
ATOM 6279 C CA . CYS A 1 29 ? -12.135 -14.562 -26.823 1.00 1.25 29 CYS A CA 10
ATOM 6280 C C . CYS A 1 29 ? -13.610 -14.952 -26.859 1.00 63.03 29 CYS A C 10
ATOM 6281 O O . CYS A 1 29 ? -14.429 -14.268 -27.473 1.00 61.55 29 CYS A O 10
ATOM 6288 N N . VAL A 1 30 ? -13.941 -16.056 -26.197 1.00 2.01 30 VAL A N 10
ATOM 6289 C CA . VAL A 1 30 ? -15.316 -16.537 -26.152 1.00 74.11 30 VAL A CA 10
ATOM 6290 C C . VAL A 1 30 ? -15.592 -17.293 -24.857 1.00 54.40 30 VAL A C 10
ATOM 6291 O O . VAL A 1 30 ? -14.720 -17.983 -24.332 1.00 64.23 30 VAL A O 10
ATOM 6304 N N . GLU A 1 31 ? -16.813 -17.157 -24.347 1.00 43.54 31 GLU A N 10
ATOM 6305 C CA . GLU A 1 31 ? -17.203 -17.827 -23.113 1.00 12.23 31 GLU A CA 10
ATOM 6306 C C . GLU A 1 31 ? -16.387 -17.310 -21.932 1.00 23.35 31 GLU A C 10
ATOM 6307 O O . GLU A 1 31 ? -15.977 -18.079 -21.063 1.00 71.31 31 GLU A O 10
ATOM 6319 N N . ASN A 1 32 ? -16.154 -16.002 -21.908 1.00 0.14 32 ASN A N 10
ATOM 6320 C CA . ASN A 1 32 ? -15.385 -15.382 -20.834 1.00 55.23 32 ASN A CA 10
ATOM 6321 C C . ASN A 1 32 ? -13.985 -15.981 -20.751 1.00 70.45 32 ASN A C 10
ATOM 6322 O O . ASN A 1 32 ? -13.319 -15.890 -19.720 1.00 62.13 32 ASN A O 10
ATOM 6333 N N . VAL A 1 33 ? -13.544 -16.595 -21.845 1.00 51.33 33 VAL A N 10
ATOM 6334 C CA . VAL A 1 33 ? -12.222 -17.208 -21.898 1.00 14.03 33 VAL A CA 10
ATOM 6335 C C . VAL A 1 33 ? -11.517 -16.882 -23.209 1.00 43.51 33 VAL A C 10
ATOM 6336 O O . VAL A 1 33 ? -12.082 -17.051 -24.290 1.00 2.11 33 VAL A O 10
ATOM 6349 N N . CYS A 1 34 ? -10.278 -16.413 -23.107 1.00 5.31 34 CYS A N 10
ATOM 6350 C CA . CYS A 1 34 ? -9.493 -16.062 -24.284 1.00 44.03 34 CYS A CA 10
ATOM 6351 C C . CYS A 1 34 ? -8.419 -17.112 -24.555 1.00 72.22 34 CYS A C 10
ATOM 6352 O O . CYS A 1 34 ? -7.883 -17.720 -23.629 1.00 64.51 34 CYS A O 10
ATOM 6359 N N . VAL A 1 35 ? -8.111 -17.320 -25.831 1.00 42.35 35 VAL A N 10
ATOM 6360 C CA . VAL A 1 35 ? -7.101 -18.295 -26.225 1.00 41.12 35 VAL A CA 10
ATOM 6361 C C . VAL A 1 35 ? -6.394 -17.867 -27.506 1.00 44.11 35 VAL A C 10
ATOM 6362 O O . VAL A 1 35 ? -6.921 -17.069 -28.283 1.00 22.52 35 VAL A O 10
ATOM 6375 N N . LEU A 1 36 ? -5.197 -18.402 -27.721 1.00 41.14 36 LEU A N 10
ATOM 6376 C CA . LEU A 1 36 ? -4.416 -18.076 -28.910 1.00 22.13 36 LEU A CA 10
ATOM 6377 C C . LEU A 1 36 ? -5.038 -18.695 -30.157 1.00 73.01 36 LEU A C 10
ATOM 6378 O O . LEU A 1 36 ? -6.047 -19.396 -30.077 1.00 12.33 36 LEU A O 10
ATOM 6394 N N . TRP A 1 37 ? -4.429 -18.433 -31.308 1.00 32.13 37 TRP A N 10
ATOM 6395 C CA . TRP A 1 37 ? -4.923 -18.967 -32.572 1.00 42.53 37 TRP A CA 10
ATOM 6396 C C . TRP A 1 37 ? -3.791 -19.099 -33.586 1.00 34.22 37 TRP A C 10
ATOM 6397 O O . TRP A 1 37 ? -3.706 -20.093 -34.308 1.00 2.30 37 TRP A O 10
ATOM 6418 N N . TYR A 1 38 ? -2.925 -18.093 -33.634 1.00 74.22 38 TYR A N 10
ATOM 6419 C CA . TYR A 1 38 ? -1.800 -18.097 -34.561 1.00 72.34 38 TYR A CA 10
ATOM 6420 C C . TYR A 1 38 ? -0.999 -19.390 -34.440 1.00 72.13 38 TYR A C 10
ATOM 6421 O O . TYR A 1 38 ? -0.747 -20.074 -35.432 1.00 74.24 38 TYR A O 10
ATOM 6439 N N . LYS A 1 39 ? -0.601 -19.719 -33.216 1.00 34.30 39 LYS A N 10
ATOM 6440 C CA . LYS A 1 39 ? 0.170 -20.930 -32.961 1.00 75.32 39 LYS A CA 10
ATOM 6441 C C . LYS A 1 39 ? -0.350 -21.655 -31.724 1.00 25.53 39 LYS A C 10
ATOM 6442 O O . LYS A 1 39 ? 0.416 -21.981 -30.816 1.00 63.33 39 LYS A O 10
ATOM 6461 N N . GLY A 1 1 ? -1.862 -11.119 -3.240 1.00 3.43 1 GLY A N 11
ATOM 6462 C CA . GLY A 1 1 ? -2.157 -10.741 -4.610 1.00 21.34 1 GLY A CA 11
ATOM 6463 C C . GLY A 1 1 ? -1.268 -9.618 -5.106 1.00 21.30 1 GLY A C 11
ATOM 6464 O O . GLY A 1 1 ? -0.318 -9.225 -4.429 1.00 73.34 1 GLY A O 11
ATOM 6468 N N . GLU A 1 2 ? -1.575 -9.102 -6.292 1.00 35.21 2 GLU A N 11
ATOM 6469 C CA . GLU A 1 2 ? -0.795 -8.019 -6.879 1.00 22.44 2 GLU A CA 11
ATOM 6470 C C . GLU A 1 2 ? -1.542 -7.380 -8.045 1.00 54.31 2 GLU A C 11
ATOM 6471 O O . GLU A 1 2 ? -1.253 -7.658 -9.209 1.00 11.20 2 GLU A O 11
ATOM 6483 N N . ASP A 1 3 ? -2.505 -6.523 -7.724 1.00 11.50 3 ASP A N 11
ATOM 6484 C CA . ASP A 1 3 ? -3.295 -5.842 -8.744 1.00 63.41 3 ASP A CA 11
ATOM 6485 C C . ASP A 1 3 ? -2.474 -4.756 -9.432 1.00 62.22 3 ASP A C 11
ATOM 6486 O O . ASP A 1 3 ? -2.509 -3.592 -9.033 1.00 44.20 3 ASP A O 11
ATOM 6495 N N . ILE A 1 4 ? -1.736 -5.145 -10.466 1.00 61.34 4 ILE A N 11
ATOM 6496 C CA . ILE A 1 4 ? -0.907 -4.205 -11.209 1.00 44.33 4 ILE A CA 11
ATOM 6497 C C . ILE A 1 4 ? -1.043 -4.420 -12.713 1.00 21.12 4 ILE A C 11
ATOM 6498 O O . ILE A 1 4 ? -1.166 -5.552 -13.180 1.00 1.42 4 ILE A O 11
ATOM 6514 N N . GLY A 1 5 ? -1.018 -3.325 -13.467 1.00 34.22 5 GLY A N 11
ATOM 6515 C CA . GLY A 1 5 ? -1.139 -3.416 -14.910 1.00 44.42 5 GLY A CA 11
ATOM 6516 C C . GLY A 1 5 ? -0.985 -2.070 -15.590 1.00 52.33 5 GLY A C 11
ATOM 6517 O O . GLY A 1 5 ? 0.014 -1.377 -15.395 1.00 24.50 5 GLY A O 11
ATOM 6521 N N . HIS A 1 6 ? -1.977 -1.697 -16.393 1.00 33.41 6 HIS A N 11
ATOM 6522 C CA . HIS A 1 6 ? -1.948 -0.425 -17.106 1.00 24.14 6 HIS A CA 11
ATOM 6523 C C . HIS A 1 6 ? -3.099 0.473 -16.663 1.00 73.51 6 HIS A C 11
ATOM 6524 O O . HIS A 1 6 ? -4.093 -0.003 -16.112 1.00 43.21 6 HIS A O 11
ATOM 6538 N N . ILE A 1 7 ? -2.958 1.771 -16.907 1.00 75.03 7 ILE A N 11
ATOM 6539 C CA . ILE A 1 7 ? -3.987 2.734 -16.534 1.00 72.12 7 ILE A CA 11
ATOM 6540 C C . ILE A 1 7 ? -5.129 2.737 -17.544 1.00 54.25 7 ILE A C 11
ATOM 6541 O O . ILE A 1 7 ? -4.908 2.619 -18.750 1.00 23.12 7 ILE A O 11
ATOM 6557 N N . LYS A 1 8 ? -6.353 2.875 -17.045 1.00 50.33 8 LYS A N 11
ATOM 6558 C CA . LYS A 1 8 ? -7.532 2.898 -17.903 1.00 62.31 8 LYS A CA 11
ATOM 6559 C C . LYS A 1 8 ? -8.702 3.580 -17.202 1.00 51.10 8 LYS A C 11
ATOM 6560 O O . LYS A 1 8 ? -9.132 3.151 -16.131 1.00 10.20 8 LYS A O 11
ATOM 6579 N N . TYR A 1 9 ? -9.214 4.643 -17.813 1.00 63.43 9 TYR A N 11
ATOM 6580 C CA . TYR A 1 9 ? -10.334 5.385 -17.247 1.00 22.51 9 TYR A CA 11
ATOM 6581 C C . TYR A 1 9 ? -11.180 6.018 -18.347 1.00 71.52 9 TYR A C 11
ATOM 6582 O O . TYR A 1 9 ? -10.926 5.817 -19.535 1.00 74.34 9 TYR A O 11
ATOM 6600 N N . CYS A 1 10 ? -12.187 6.784 -17.943 1.00 12.22 10 CYS A N 11
ATOM 6601 C CA . CYS A 1 10 ? -13.073 7.448 -18.892 1.00 5.22 10 CYS A CA 11
ATOM 6602 C C . CYS A 1 10 ? -12.271 8.242 -19.919 1.00 51.15 10 CYS A C 11
ATOM 6603 O O . CYS A 1 10 ? -12.338 7.972 -21.118 1.00 23.22 10 CYS A O 11
ATOM 6610 N N . GLY A 1 11 ? -11.513 9.224 -19.440 1.00 61.15 11 GLY A N 11
ATOM 6611 C CA . GLY A 1 11 ? -10.709 10.042 -20.330 1.00 34.01 11 GLY A CA 11
ATOM 6612 C C . GLY A 1 11 ? -11.276 11.437 -20.505 1.00 31.03 11 GLY A C 11
ATOM 6613 O O . GLY A 1 11 ? -10.920 12.145 -21.447 1.00 75.25 11 GLY A O 11
ATOM 6617 N N . ILE A 1 12 ? -12.161 11.833 -19.596 1.00 21.52 12 ILE A N 11
ATOM 6618 C CA . ILE A 1 12 ? -12.778 13.152 -19.655 1.00 30.34 12 ILE A CA 11
ATOM 6619 C C . ILE A 1 12 ? -13.463 13.379 -20.998 1.00 33.41 12 ILE A C 11
ATOM 6620 O O . ILE A 1 12 ? -13.107 14.292 -21.742 1.00 40.04 12 ILE A O 11
ATOM 6636 N N . VAL A 1 13 ? -14.451 12.542 -21.301 1.00 64.12 13 VAL A N 11
ATOM 6637 C CA . VAL A 1 13 ? -15.189 12.652 -22.554 1.00 2.53 13 VAL A CA 11
ATOM 6638 C C . VAL A 1 13 ? -16.645 12.239 -22.372 1.00 22.33 13 VAL A C 11
ATOM 6639 O O . VAL A 1 13 ? -17.109 12.042 -21.249 1.00 14.44 13 VAL A O 11
ATOM 6652 N N . ASP A 1 14 ? -17.360 12.107 -23.483 1.00 40.55 14 ASP A N 11
ATOM 6653 C CA . ASP A 1 14 ? -18.764 11.715 -23.448 1.00 11.15 14 ASP A CA 11
ATOM 6654 C C . ASP A 1 14 ? -18.916 10.216 -23.689 1.00 2.45 14 ASP A C 11
ATOM 6655 O O . ASP A 1 14 ? -19.816 9.578 -23.143 1.00 23.15 14 ASP A O 11
ATOM 6664 N N . ASP A 1 15 ? -18.031 9.662 -24.510 1.00 11.11 15 ASP A N 11
ATOM 6665 C CA . ASP A 1 15 ? -18.066 8.238 -24.824 1.00 14.35 15 ASP A CA 11
ATOM 6666 C C . ASP A 1 15 ? -18.101 7.402 -23.548 1.00 62.44 15 ASP A C 11
ATOM 6667 O O . ASP A 1 15 ? -19.139 6.849 -23.184 1.00 21.42 15 ASP A O 11
ATOM 6676 N N . CYS A 1 16 ? -16.959 7.312 -22.875 1.00 11.24 16 CYS A N 11
ATOM 6677 C CA . CYS A 1 16 ? -16.857 6.542 -21.641 1.00 61.10 16 CYS A CA 11
ATOM 6678 C C . CYS A 1 16 ? -17.390 5.126 -21.838 1.00 63.33 16 CYS A C 11
ATOM 6679 O O . CYS A 1 16 ? -18.092 4.590 -20.981 1.00 12.25 16 CYS A O 11
ATOM 6686 N N . TYR A 1 17 ? -17.050 4.525 -22.973 1.00 74.14 17 TYR A N 11
ATOM 6687 C CA . TYR A 1 17 ? -17.496 3.172 -23.285 1.00 21.01 17 TYR A CA 11
ATOM 6688 C C . TYR A 1 17 ? -17.172 2.215 -22.142 1.00 24.11 17 TYR A C 11
ATOM 6689 O O . TYR A 1 17 ? -16.024 2.112 -21.708 1.00 42.33 17 TYR A O 11
ATOM 6707 N N . LYS A 1 18 ? -18.192 1.515 -21.658 1.00 62.40 18 LYS A N 11
ATOM 6708 C CA . LYS A 1 18 ? -18.018 0.563 -20.567 1.00 13.33 18 LYS A CA 11
ATOM 6709 C C . LYS A 1 18 ? -16.973 -0.489 -20.923 1.00 51.12 18 LYS A C 11
ATOM 6710 O O . LYS A 1 18 ? -16.878 -0.918 -22.073 1.00 20.52 18 LYS A O 11
ATOM 6729 N N . SER A 1 19 ? -16.192 -0.901 -19.930 1.00 1.12 19 SER A N 11
ATOM 6730 C CA . SER A 1 19 ? -15.152 -1.901 -20.140 1.00 31.44 19 SER A CA 11
ATOM 6731 C C . SER A 1 19 ? -14.103 -1.396 -21.126 1.00 33.41 19 SER A C 11
ATOM 6732 O O . SER A 1 19 ? -14.326 -0.419 -21.841 1.00 25.02 19 SER A O 11
ATOM 6740 N N . LYS A 1 20 ? -12.958 -2.070 -21.159 1.00 15.03 20 LYS A N 11
ATOM 6741 C CA . LYS A 1 20 ? -11.874 -1.693 -22.057 1.00 3.30 20 LYS A CA 11
ATOM 6742 C C . LYS A 1 20 ? -11.462 -2.869 -22.937 1.00 52.41 20 LYS A C 11
ATOM 6743 O O . LYS A 1 20 ? -12.086 -3.930 -22.905 1.00 51.55 20 LYS A O 11
ATOM 6762 N N . LYS A 1 21 ? -10.407 -2.674 -23.721 1.00 73.12 21 LYS A N 11
ATOM 6763 C CA . LYS A 1 21 ? -9.910 -3.719 -24.608 1.00 42.24 21 LYS A CA 11
ATOM 6764 C C . LYS A 1 21 ? -8.544 -4.218 -24.148 1.00 61.34 21 LYS A C 11
ATOM 6765 O O . LYS A 1 21 ? -7.505 -3.858 -24.703 1.00 74.11 21 LYS A O 11
ATOM 6784 N N . PRO A 1 22 ? -8.542 -5.069 -23.111 1.00 53.13 22 PRO A N 11
ATOM 6785 C CA . PRO A 1 22 ? -7.311 -5.637 -22.556 1.00 23.52 22 PRO A CA 11
ATOM 6786 C C . PRO A 1 22 ? -6.655 -6.637 -23.503 1.00 0.24 22 PRO A C 11
ATOM 6787 O O . PRO A 1 22 ? -6.697 -7.846 -23.272 1.00 30.12 22 PRO A O 11
ATOM 6798 N N . LEU A 1 23 ? -6.049 -6.125 -24.568 1.00 72.13 23 LEU A N 11
ATOM 6799 C CA . LEU A 1 23 ? -5.383 -6.973 -25.551 1.00 33.32 23 LEU A CA 11
ATOM 6800 C C . LEU A 1 23 ? -4.352 -6.179 -26.346 1.00 72.12 23 LEU A C 11
ATOM 6801 O O . LEU A 1 23 ? -4.465 -4.961 -26.487 1.00 21.21 23 LEU A O 11
ATOM 6817 N N . PHE A 1 24 ? -3.348 -6.877 -26.866 1.00 72.24 24 PHE A N 11
ATOM 6818 C CA . PHE A 1 24 ? -2.297 -6.238 -27.649 1.00 52.43 24 PHE A CA 11
ATOM 6819 C C . PHE A 1 24 ? -1.547 -7.264 -28.494 1.00 11.43 24 PHE A C 11
ATOM 6820 O O . PHE A 1 24 ? -0.382 -7.068 -28.839 1.00 63.03 24 PHE A O 11
ATOM 6837 N N . LYS A 1 25 ? -2.224 -8.359 -28.822 1.00 42.23 25 LYS A N 11
ATOM 6838 C CA . LYS A 1 25 ? -1.624 -9.417 -29.627 1.00 11.15 25 LYS A CA 11
ATOM 6839 C C . LYS A 1 25 ? -2.641 -10.002 -30.601 1.00 31.51 25 LYS A C 11
ATOM 6840 O O . LYS A 1 25 ? -2.330 -10.242 -31.768 1.00 25.52 25 LYS A O 11
ATOM 6859 N N . ILE A 1 26 ? -3.857 -10.229 -30.115 1.00 41.40 26 ILE A N 11
ATOM 6860 C CA . ILE A 1 26 ? -4.919 -10.783 -30.944 1.00 75.44 26 ILE A CA 11
ATOM 6861 C C . ILE A 1 26 ? -4.562 -12.183 -31.433 1.00 4.11 26 ILE A C 11
ATOM 6862 O O . ILE A 1 26 ? -3.742 -12.345 -32.337 1.00 54.13 26 ILE A O 11
ATOM 6878 N N . TRP A 1 27 ? -5.182 -13.190 -30.830 1.00 31.31 27 TRP A N 11
ATOM 6879 C CA . TRP A 1 27 ? -4.930 -14.577 -31.205 1.00 33.21 27 TRP A CA 11
ATOM 6880 C C . TRP A 1 27 ? -6.172 -15.207 -31.826 1.00 61.14 27 TRP A C 11
ATOM 6881 O O . TRP A 1 27 ? -6.201 -15.497 -33.023 1.00 20.14 27 TRP A O 11
ATOM 6902 N N . LYS A 1 28 ? -7.197 -15.417 -31.007 1.00 41.53 28 LYS A N 11
ATOM 6903 C CA . LYS A 1 28 ? -8.443 -16.011 -31.477 1.00 1.15 28 LYS A CA 11
ATOM 6904 C C . LYS A 1 28 ? -9.645 -15.360 -30.800 1.00 40.20 28 LYS A C 11
ATOM 6905 O O . LYS A 1 28 ? -9.945 -15.641 -29.639 1.00 45.31 28 LYS A O 11
ATOM 6924 N N . CYS A 1 29 ? -10.331 -14.490 -31.533 1.00 54.23 29 CYS A N 11
ATOM 6925 C CA . CYS A 1 29 ? -11.502 -13.799 -31.005 1.00 62.41 29 CYS A CA 11
ATOM 6926 C C . CYS A 1 29 ? -12.766 -14.231 -31.742 1.00 54.53 29 CYS A C 11
ATOM 6927 O O . CYS A 1 29 ? -12.831 -14.178 -32.971 1.00 24.34 29 CYS A O 11
ATOM 6934 N N . VAL A 1 30 ? -13.771 -14.656 -30.983 1.00 71.52 30 VAL A N 11
ATOM 6935 C CA . VAL A 1 30 ? -15.035 -15.095 -31.563 1.00 63.52 30 VAL A CA 11
ATOM 6936 C C . VAL A 1 30 ? -16.185 -14.907 -30.581 1.00 12.12 30 VAL A C 11
ATOM 6937 O O . VAL A 1 30 ? -16.028 -15.117 -29.379 1.00 1.34 30 VAL A O 11
ATOM 6950 N N . GLU A 1 31 ? -17.342 -14.510 -31.102 1.00 10.12 31 GLU A N 11
ATOM 6951 C CA . GLU A 1 31 ? -18.519 -14.293 -30.269 1.00 55.25 31 GLU A CA 11
ATOM 6952 C C . GLU A 1 31 ? -18.283 -13.157 -29.278 1.00 51.13 31 GLU A C 11
ATOM 6953 O O . GLU A 1 31 ? -18.719 -13.221 -28.130 1.00 3.24 31 GLU A O 11
ATOM 6965 N N . ASN A 1 32 ? -17.589 -12.118 -29.732 1.00 72.22 32 ASN A N 11
ATOM 6966 C CA . ASN A 1 32 ? -17.293 -10.968 -28.886 1.00 13.02 32 ASN A CA 11
ATOM 6967 C C . ASN A 1 32 ? -16.415 -11.373 -27.706 1.00 0.43 32 ASN A C 11
ATOM 6968 O O . ASN A 1 32 ? -16.461 -10.754 -26.643 1.00 1.44 32 ASN A O 11
ATOM 6979 N N . VAL A 1 33 ? -15.615 -12.416 -27.901 1.00 43.10 33 VAL A N 11
ATOM 6980 C CA . VAL A 1 33 ? -14.724 -12.903 -26.854 1.00 51.23 33 VAL A CA 11
ATOM 6981 C C . VAL A 1 33 ? -13.340 -13.217 -27.412 1.00 55.21 33 VAL A C 11
ATOM 6982 O O . VAL A 1 33 ? -13.194 -14.048 -28.308 1.00 74.54 33 VAL A O 11
ATOM 6995 N N . CYS A 1 34 ? -12.326 -12.547 -26.876 1.00 13.53 34 CYS A N 11
ATOM 6996 C CA . CYS A 1 34 ? -10.953 -12.753 -27.319 1.00 22.11 34 CYS A CA 11
ATOM 6997 C C . CYS A 1 34 ? -10.245 -13.779 -26.438 1.00 14.22 34 CYS A C 11
ATOM 6998 O O . CYS A 1 34 ? -10.279 -13.687 -25.211 1.00 23.44 34 CYS A O 11
ATOM 7005 N N . VAL A 1 35 ? -9.605 -14.755 -27.073 1.00 73.32 35 VAL A N 11
ATOM 7006 C CA . VAL A 1 35 ? -8.888 -15.798 -26.348 1.00 55.34 35 VAL A CA 11
ATOM 7007 C C . VAL A 1 35 ? -7.486 -15.994 -26.912 1.00 42.14 35 VAL A C 11
ATOM 7008 O O . VAL A 1 35 ? -7.242 -15.756 -28.096 1.00 64.00 35 VAL A O 11
ATOM 7021 N N . LEU A 1 36 ? -6.566 -16.430 -26.058 1.00 54.32 36 LEU A N 11
ATOM 7022 C CA . LEU A 1 36 ? -5.186 -16.659 -26.471 1.00 32.30 36 LEU A CA 11
ATOM 7023 C C . LEU A 1 36 ? -5.063 -17.959 -27.260 1.00 43.31 36 LEU A C 11
ATOM 7024 O O . LEU A 1 36 ? -5.780 -18.925 -27.000 1.00 52.41 36 LEU A O 11
ATOM 7040 N N . TRP A 1 37 ? -4.148 -17.975 -28.222 1.00 63.44 37 TRP A N 11
ATOM 7041 C CA . TRP A 1 37 ? -3.929 -19.158 -29.048 1.00 43.41 37 TRP A CA 11
ATOM 7042 C C . TRP A 1 37 ? -2.482 -19.630 -28.949 1.00 74.24 37 TRP A C 11
ATOM 7043 O O . TRP A 1 37 ? -2.207 -20.829 -28.996 1.00 62.31 37 TRP A O 11
ATOM 7064 N N . TYR A 1 38 ? -1.563 -18.682 -28.813 1.00 3.44 38 TYR A N 11
ATOM 7065 C CA . TYR A 1 38 ? -0.144 -19.002 -28.710 1.00 0.25 38 TYR A CA 11
ATOM 7066 C C . TYR A 1 38 ? 0.102 -20.044 -27.623 1.00 12.13 38 TYR A C 11
ATOM 7067 O O . TYR A 1 38 ? 0.759 -21.059 -27.856 1.00 12.25 38 TYR A O 11
ATOM 7085 N N . LYS A 1 39 ? -0.432 -19.786 -26.433 1.00 44.24 39 LYS A N 11
ATOM 7086 C CA . LYS A 1 39 ? -0.274 -20.700 -25.309 1.00 23.22 39 LYS A CA 11
ATOM 7087 C C . LYS A 1 39 ? -1.567 -21.463 -25.042 1.00 14.11 39 LYS A C 11
ATOM 7088 O O . LYS A 1 39 ? -1.547 -22.568 -24.499 1.00 53.11 39 LYS A O 11
ATOM 7107 N N . GLY A 1 1 ? 0.315 9.839 -4.242 1.00 63.14 1 GLY A N 12
ATOM 7108 C CA . GLY A 1 1 ? 0.509 8.441 -4.581 1.00 53.25 1 GLY A CA 12
ATOM 7109 C C . GLY A 1 1 ? -0.061 8.090 -5.942 1.00 3.42 1 GLY A C 12
ATOM 7110 O O . GLY A 1 1 ? -0.985 8.746 -6.422 1.00 63.21 1 GLY A O 12
ATOM 7114 N N . GLU A 1 2 ? 0.493 7.055 -6.564 1.00 62.34 2 GLU A N 12
ATOM 7115 C CA . GLU A 1 2 ? 0.035 6.621 -7.879 1.00 64.41 2 GLU A CA 12
ATOM 7116 C C . GLU A 1 2 ? -0.078 5.100 -7.941 1.00 15.12 2 GLU A C 12
ATOM 7117 O O . GLU A 1 2 ? 0.529 4.388 -7.140 1.00 54.44 2 GLU A O 12
ATOM 7129 N N . ASP A 1 3 ? -0.861 4.610 -8.896 1.00 22.20 3 ASP A N 12
ATOM 7130 C CA . ASP A 1 3 ? -1.055 3.174 -9.064 1.00 2.25 3 ASP A CA 12
ATOM 7131 C C . ASP A 1 3 ? -0.704 2.740 -10.483 1.00 41.53 3 ASP A C 12
ATOM 7132 O O . ASP A 1 3 ? -0.648 3.563 -11.398 1.00 73.01 3 ASP A O 12
ATOM 7141 N N . ILE A 1 4 ? -0.467 1.445 -10.659 1.00 70.12 4 ILE A N 12
ATOM 7142 C CA . ILE A 1 4 ? -0.121 0.903 -11.967 1.00 74.23 4 ILE A CA 12
ATOM 7143 C C . ILE A 1 4 ? -0.749 -0.471 -12.176 1.00 72.23 4 ILE A C 12
ATOM 7144 O O . ILE A 1 4 ? -1.430 -0.995 -11.295 1.00 41.34 4 ILE A O 12
ATOM 7160 N N . GLY A 1 5 ? -0.513 -1.051 -13.349 1.00 75.52 5 GLY A N 12
ATOM 7161 C CA . GLY A 1 5 ? -1.061 -2.361 -13.652 1.00 53.35 5 GLY A CA 12
ATOM 7162 C C . GLY A 1 5 ? -2.355 -2.280 -14.439 1.00 44.11 5 GLY A C 12
ATOM 7163 O O . GLY A 1 5 ? -2.438 -2.776 -15.563 1.00 72.11 5 GLY A O 12
ATOM 7167 N N . HIS A 1 6 ? -3.367 -1.654 -13.847 1.00 73.43 6 HIS A N 12
ATOM 7168 C CA . HIS A 1 6 ? -4.664 -1.512 -14.500 1.00 41.50 6 HIS A CA 12
ATOM 7169 C C . HIS A 1 6 ? -4.810 -0.125 -15.119 1.00 55.13 6 HIS A C 12
ATOM 7170 O O . HIS A 1 6 ? -5.756 0.603 -14.817 1.00 54.31 6 HIS A O 12
ATOM 7184 N N . ILE A 1 7 ? -3.869 0.233 -15.986 1.00 2.44 7 ILE A N 12
ATOM 7185 C CA . ILE A 1 7 ? -3.894 1.532 -16.647 1.00 11.22 7 ILE A CA 12
ATOM 7186 C C . ILE A 1 7 ? -4.605 1.450 -17.994 1.00 23.45 7 ILE A C 12
ATOM 7187 O O . ILE A 1 7 ? -4.356 0.540 -18.785 1.00 30.32 7 ILE A O 12
ATOM 7203 N N . LYS A 1 8 ? -5.490 2.407 -18.249 1.00 3.31 8 LYS A N 12
ATOM 7204 C CA . LYS A 1 8 ? -6.235 2.446 -19.501 1.00 53.43 8 LYS A CA 12
ATOM 7205 C C . LYS A 1 8 ? -6.814 3.836 -19.747 1.00 2.31 8 LYS A C 12
ATOM 7206 O O . LYS A 1 8 ? -7.429 4.429 -18.860 1.00 72.31 8 LYS A O 12
ATOM 7225 N N . TYR A 1 9 ? -6.614 4.350 -20.955 1.00 45.32 9 TYR A N 12
ATOM 7226 C CA . TYR A 1 9 ? -7.115 5.671 -21.317 1.00 24.03 9 TYR A CA 12
ATOM 7227 C C . TYR A 1 9 ? -8.630 5.650 -21.491 1.00 31.31 9 TYR A C 12
ATOM 7228 O O . TYR A 1 9 ? -9.154 4.997 -22.394 1.00 33.42 9 TYR A O 12
ATOM 7246 N N . CYS A 1 10 ? -9.329 6.370 -20.620 1.00 73.21 10 CYS A N 12
ATOM 7247 C CA . CYS A 1 10 ? -10.785 6.436 -20.675 1.00 64.43 10 CYS A CA 12
ATOM 7248 C C . CYS A 1 10 ? -11.297 7.713 -20.015 1.00 62.42 10 CYS A C 12
ATOM 7249 O O . CYS A 1 10 ? -10.826 8.104 -18.948 1.00 42.54 10 CYS A O 12
ATOM 7256 N N . GLY A 1 11 ? -12.266 8.357 -20.658 1.00 43.34 11 GLY A N 12
ATOM 7257 C CA . GLY A 1 11 ? -12.826 9.583 -20.119 1.00 71.45 11 GLY A CA 12
ATOM 7258 C C . GLY A 1 11 ? -14.121 9.977 -20.801 1.00 72.14 11 GLY A C 12
ATOM 7259 O O . GLY A 1 11 ? -14.167 10.961 -21.540 1.00 63.13 11 GLY A O 12
ATOM 7263 N N . ILE A 1 12 ? -15.176 9.207 -20.555 1.00 42.11 12 ILE A N 12
ATOM 7264 C CA . ILE A 1 12 ? -16.477 9.481 -21.152 1.00 12.45 12 ILE A CA 12
ATOM 7265 C C . ILE A 1 12 ? -17.578 9.477 -20.096 1.00 23.30 12 ILE A C 12
ATOM 7266 O O . ILE A 1 12 ? -18.438 10.357 -20.077 1.00 35.40 12 ILE A O 12
ATOM 7282 N N . VAL A 1 13 ? -17.543 8.480 -19.217 1.00 2.21 13 VAL A N 12
ATOM 7283 C CA . VAL A 1 13 ? -18.535 8.362 -18.155 1.00 73.15 13 VAL A CA 12
ATOM 7284 C C . VAL A 1 13 ? -17.947 7.678 -16.926 1.00 42.34 13 VAL A C 12
ATOM 7285 O O . VAL A 1 13 ? -18.677 7.143 -16.092 1.00 3.32 13 VAL A O 12
ATOM 7298 N N . ASP A 1 14 ? -16.623 7.700 -16.821 1.00 43.34 14 ASP A N 12
ATOM 7299 C CA . ASP A 1 14 ? -15.935 7.084 -15.693 1.00 21.21 14 ASP A CA 12
ATOM 7300 C C . ASP A 1 14 ? -16.315 5.612 -15.563 1.00 15.34 14 ASP A C 12
ATOM 7301 O O . ASP A 1 14 ? -16.265 5.042 -14.473 1.00 24.13 14 ASP A O 12
ATOM 7310 N N . ASP A 1 15 ? -16.697 5.004 -16.680 1.00 55.21 15 ASP A N 12
ATOM 7311 C CA . ASP A 1 15 ? -17.087 3.599 -16.691 1.00 61.12 15 ASP A CA 12
ATOM 7312 C C . ASP A 1 15 ? -16.780 2.961 -18.042 1.00 63.53 15 ASP A C 12
ATOM 7313 O O . ASP A 1 15 ? -17.529 3.128 -19.005 1.00 42.51 15 ASP A O 12
ATOM 7322 N N . CYS A 1 16 ? -15.673 2.228 -18.107 1.00 4.51 16 CYS A N 12
ATOM 7323 C CA . CYS A 1 16 ? -15.264 1.566 -19.340 1.00 33.24 16 CYS A CA 12
ATOM 7324 C C . CYS A 1 16 ? -15.235 0.051 -19.159 1.00 24.13 16 CYS A C 12
ATOM 7325 O O . CYS A 1 16 ? -14.168 -0.547 -19.016 1.00 62.15 16 CYS A O 12
ATOM 7332 N N . TYR A 1 17 ? -16.412 -0.563 -19.165 1.00 75.14 17 TYR A N 12
ATOM 7333 C CA . TYR A 1 17 ? -16.522 -2.008 -19.000 1.00 14.41 17 TYR A CA 12
ATOM 7334 C C . TYR A 1 17 ? -16.969 -2.672 -20.298 1.00 73.25 17 TYR A C 12
ATOM 7335 O O . TYR A 1 17 ? -17.584 -3.739 -20.285 1.00 13.22 17 TYR A O 12
ATOM 7353 N N . LYS A 1 18 ? -16.655 -2.034 -21.421 1.00 21.04 18 LYS A N 12
ATOM 7354 C CA . LYS A 1 18 ? -17.021 -2.562 -22.730 1.00 2.43 18 LYS A CA 12
ATOM 7355 C C . LYS A 1 18 ? -16.403 -1.725 -23.846 1.00 13.14 18 LYS A C 12
ATOM 7356 O O . LYS A 1 18 ? -16.983 -1.585 -24.923 1.00 4.14 18 LYS A O 12
ATOM 7375 N N . SER A 1 19 ? -15.224 -1.172 -23.581 1.00 41.10 19 SER A N 12
ATOM 7376 C CA . SER A 1 19 ? -14.529 -0.347 -24.562 1.00 61.15 19 SER A CA 12
ATOM 7377 C C . SER A 1 19 ? -13.077 -0.122 -24.152 1.00 41.30 19 SER A C 12
ATOM 7378 O O . SER A 1 19 ? -12.560 0.992 -24.241 1.00 65.04 19 SER A O 12
ATOM 7386 N N . LYS A 1 20 ? -12.424 -1.187 -23.701 1.00 61.42 20 LYS A N 12
ATOM 7387 C CA . LYS A 1 20 ? -11.031 -1.109 -23.277 1.00 70.24 20 LYS A CA 12
ATOM 7388 C C . LYS A 1 20 ? -10.174 -2.118 -24.035 1.00 32.40 20 LYS A C 12
ATOM 7389 O O . LYS A 1 20 ? -10.653 -2.797 -24.944 1.00 51.31 20 LYS A O 12
ATOM 7408 N N . LYS A 1 21 ? -8.905 -2.214 -23.654 1.00 61.11 21 LYS A N 12
ATOM 7409 C CA . LYS A 1 21 ? -7.981 -3.143 -24.295 1.00 11.50 21 LYS A CA 12
ATOM 7410 C C . LYS A 1 21 ? -7.579 -4.259 -23.336 1.00 42.52 21 LYS A C 12
ATOM 7411 O O . LYS A 1 21 ? -6.490 -4.253 -22.761 1.00 72.11 21 LYS A O 12
ATOM 7430 N N . PRO A 1 22 ? -8.476 -5.240 -23.160 1.00 24.24 22 PRO A N 12
ATOM 7431 C CA . PRO A 1 22 ? -8.235 -6.382 -22.273 1.00 21.15 22 PRO A CA 12
ATOM 7432 C C . PRO A 1 22 ? -7.166 -7.323 -22.816 1.00 63.44 22 PRO A C 12
ATOM 7433 O O . PRO A 1 22 ? -6.492 -7.013 -23.800 1.00 11.53 22 PRO A O 12
ATOM 7444 N N . LEU A 1 23 ? -7.015 -8.475 -22.172 1.00 23.13 23 LEU A N 12
ATOM 7445 C CA . LEU A 1 23 ? -6.027 -9.463 -22.591 1.00 62.04 23 LEU A CA 12
ATOM 7446 C C . LEU A 1 23 ? -4.618 -8.881 -22.539 1.00 40.41 23 LEU A C 12
ATOM 7447 O O . LEU A 1 23 ? -4.406 -7.787 -22.014 1.00 21.41 23 LEU A O 12
ATOM 7463 N N . PHE A 1 24 ? -3.658 -9.617 -23.089 1.00 30.12 24 PHE A N 12
ATOM 7464 C CA . PHE A 1 24 ? -2.269 -9.173 -23.106 1.00 31.31 24 PHE A CA 12
ATOM 7465 C C . PHE A 1 24 ? -1.437 -10.028 -24.057 1.00 24.31 24 PHE A C 12
ATOM 7466 O O . PHE A 1 24 ? -0.248 -10.253 -23.829 1.00 62.41 24 PHE A O 12
ATOM 7483 N N . LYS A 1 25 ? -2.070 -10.503 -25.124 1.00 70.11 25 LYS A N 12
ATOM 7484 C CA . LYS A 1 25 ? -1.390 -11.333 -26.112 1.00 13.04 25 LYS A CA 12
ATOM 7485 C C . LYS A 1 25 ? -1.984 -11.122 -27.501 1.00 31.33 25 LYS A C 12
ATOM 7486 O O . LYS A 1 25 ? -1.256 -10.919 -28.473 1.00 21.33 25 LYS A O 12
ATOM 7505 N N . ILE A 1 26 ? -3.309 -11.171 -27.586 1.00 52.33 26 ILE A N 12
ATOM 7506 C CA . ILE A 1 26 ? -4.000 -10.982 -28.856 1.00 65.52 26 ILE A CA 12
ATOM 7507 C C . ILE A 1 26 ? -3.648 -12.091 -29.843 1.00 3.33 26 ILE A C 12
ATOM 7508 O O . ILE A 1 26 ? -2.540 -12.130 -30.379 1.00 54.50 26 ILE A O 12
ATOM 7524 N N . TRP A 1 27 ? -4.597 -12.988 -30.078 1.00 75.54 27 TRP A N 12
ATOM 7525 C CA . TRP A 1 27 ? -4.388 -14.097 -31.003 1.00 35.34 27 TRP A CA 12
ATOM 7526 C C . TRP A 1 27 ? -5.307 -13.977 -32.213 1.00 74.43 27 TRP A C 12
ATOM 7527 O O . TRP A 1 27 ? -4.851 -13.729 -33.330 1.00 33.43 27 TRP A O 12
ATOM 7548 N N . LYS A 1 28 ? -6.604 -14.155 -31.986 1.00 55.41 28 LYS A N 12
ATOM 7549 C CA . LYS A 1 28 ? -7.589 -14.065 -33.058 1.00 2.20 28 LYS A CA 12
ATOM 7550 C C . LYS A 1 28 ? -8.800 -13.249 -32.617 1.00 51.14 28 LYS A C 12
ATOM 7551 O O . LYS A 1 28 ? -9.651 -13.735 -31.872 1.00 72.21 28 LYS A O 12
ATOM 7570 N N . CYS A 1 29 ? -8.872 -12.007 -33.084 1.00 14.32 29 CYS A N 12
ATOM 7571 C CA . CYS A 1 29 ? -9.980 -11.123 -32.739 1.00 63.32 29 CYS A CA 12
ATOM 7572 C C . CYS A 1 29 ? -10.884 -10.888 -33.946 1.00 24.01 29 CYS A C 12
ATOM 7573 O O . CYS A 1 29 ? -10.439 -10.393 -34.981 1.00 42.25 29 CYS A O 12
ATOM 7580 N N . VAL A 1 30 ? -12.156 -11.247 -33.804 1.00 42.32 30 VAL A N 12
ATOM 7581 C CA . VAL A 1 30 ? -13.123 -11.074 -34.881 1.00 53.21 30 VAL A CA 12
ATOM 7582 C C . VAL A 1 30 ? -14.537 -10.920 -34.331 1.00 4.44 30 VAL A C 12
ATOM 7583 O O . VAL A 1 30 ? -14.933 -11.627 -33.405 1.00 60.23 30 VAL A O 12
ATOM 7596 N N . GLU A 1 31 ? -15.292 -9.990 -34.907 1.00 12.11 31 GLU A N 12
ATOM 7597 C CA . GLU A 1 31 ? -16.662 -9.743 -34.473 1.00 12.01 31 GLU A CA 12
ATOM 7598 C C . GLU A 1 31 ? -16.695 -9.245 -33.031 1.00 23.44 31 GLU A C 12
ATOM 7599 O O . GLU A 1 31 ? -17.578 -9.612 -32.256 1.00 42.35 31 GLU A O 12
ATOM 7611 N N . ASN A 1 32 ? -15.724 -8.409 -32.678 1.00 14.54 32 ASN A N 12
ATOM 7612 C CA . ASN A 1 32 ? -15.640 -7.861 -31.328 1.00 75.05 32 ASN A CA 12
ATOM 7613 C C . ASN A 1 32 ? -15.415 -8.969 -30.305 1.00 24.43 32 ASN A C 12
ATOM 7614 O O . ASN A 1 32 ? -15.829 -8.858 -29.151 1.00 12.41 32 ASN A O 12
ATOM 7625 N N . VAL A 1 33 ? -14.754 -10.039 -30.735 1.00 64.41 33 VAL A N 12
ATOM 7626 C CA . VAL A 1 33 ? -14.471 -11.168 -29.856 1.00 45.23 33 VAL A CA 12
ATOM 7627 C C . VAL A 1 33 ? -13.036 -11.654 -30.030 1.00 40.53 33 VAL A C 12
ATOM 7628 O O . VAL A 1 33 ? -12.640 -12.080 -31.116 1.00 14.22 33 VAL A O 12
ATOM 7641 N N . CYS A 1 34 ? -12.260 -11.587 -28.954 1.00 1.12 34 CYS A N 12
ATOM 7642 C CA . CYS A 1 34 ? -10.868 -12.020 -28.986 1.00 11.32 34 CYS A CA 12
ATOM 7643 C C . CYS A 1 34 ? -10.722 -13.426 -28.411 1.00 13.44 34 CYS A C 12
ATOM 7644 O O . CYS A 1 34 ? -10.988 -13.656 -27.231 1.00 32.21 34 CYS A O 12
ATOM 7651 N N . VAL A 1 35 ? -10.298 -14.362 -29.253 1.00 23.43 35 VAL A N 12
ATOM 7652 C CA . VAL A 1 35 ? -10.115 -15.745 -28.829 1.00 21.42 35 VAL A CA 12
ATOM 7653 C C . VAL A 1 35 ? -8.674 -16.198 -29.038 1.00 33.32 35 VAL A C 12
ATOM 7654 O O . VAL A 1 35 ? -7.941 -15.622 -29.843 1.00 31.05 35 VAL A O 12
ATOM 7667 N N . LEU A 1 36 ? -8.274 -17.234 -28.309 1.00 31.13 36 LEU A N 12
ATOM 7668 C CA . LEU A 1 36 ? -6.920 -17.766 -28.414 1.00 61.30 36 LEU A CA 12
ATOM 7669 C C . LEU A 1 36 ? -6.763 -18.610 -29.675 1.00 41.00 36 LEU A C 12
ATOM 7670 O O . LEU A 1 36 ? -7.683 -19.323 -30.075 1.00 54.32 36 LEU A O 12
ATOM 7686 N N . TRP A 1 37 ? -5.591 -18.525 -30.295 1.00 34.53 37 TRP A N 12
ATOM 7687 C CA . TRP A 1 37 ? -5.313 -19.283 -31.510 1.00 32.35 37 TRP A CA 12
ATOM 7688 C C . TRP A 1 37 ? -4.154 -20.251 -31.294 1.00 54.54 37 TRP A C 12
ATOM 7689 O O . TRP A 1 37 ? -4.092 -21.309 -31.921 1.00 15.25 37 TRP A O 12
ATOM 7710 N N . TYR A 1 38 ? -3.239 -19.881 -30.406 1.00 24.31 38 TYR A N 12
ATOM 7711 C CA . TYR A 1 38 ? -2.080 -20.716 -30.110 1.00 73.22 38 TYR A CA 12
ATOM 7712 C C . TYR A 1 38 ? -2.508 -22.140 -29.768 1.00 71.14 38 TYR A C 12
ATOM 7713 O O . TYR A 1 38 ? -2.106 -23.098 -30.430 1.00 14.15 38 TYR A O 12
ATOM 7731 N N . LYS A 1 39 ? -3.327 -22.272 -28.730 1.00 51.44 39 LYS A N 12
ATOM 7732 C CA . LYS A 1 39 ? -3.813 -23.577 -28.299 1.00 51.02 39 LYS A CA 12
ATOM 7733 C C . LYS A 1 39 ? -5.337 -23.627 -28.329 1.00 73.23 39 LYS A C 12
ATOM 7734 O O . LYS A 1 39 ? -5.991 -22.675 -28.756 1.00 12.03 39 LYS A O 12
ATOM 7753 N N . GLY A 1 1 ? -3.780 -0.193 2.783 1.00 32.14 1 GLY A N 13
ATOM 7754 C CA . GLY A 1 1 ? -2.892 -0.474 1.671 1.00 25.21 1 GLY A CA 13
ATOM 7755 C C . GLY A 1 1 ? -3.294 0.260 0.407 1.00 32.44 1 GLY A C 13
ATOM 7756 O O . GLY A 1 1 ? -4.253 1.031 0.409 1.00 31.33 1 GLY A O 13
ATOM 7760 N N . GLU A 1 2 ? -2.559 0.021 -0.674 1.00 23.41 2 GLU A N 13
ATOM 7761 C CA . GLU A 1 2 ? -2.844 0.667 -1.949 1.00 40.52 2 GLU A CA 13
ATOM 7762 C C . GLU A 1 2 ? -3.102 -0.369 -3.039 1.00 43.23 2 GLU A C 13
ATOM 7763 O O . GLU A 1 2 ? -2.842 -1.558 -2.854 1.00 14.01 2 GLU A O 13
ATOM 7775 N N . ASP A 1 3 ? -3.614 0.091 -4.175 1.00 51.33 3 ASP A N 13
ATOM 7776 C CA . ASP A 1 3 ? -3.907 -0.795 -5.296 1.00 50.41 3 ASP A CA 13
ATOM 7777 C C . ASP A 1 3 ? -2.623 -1.228 -5.996 1.00 62.01 3 ASP A C 13
ATOM 7778 O O . ASP A 1 3 ? -1.528 -0.809 -5.620 1.00 23.31 3 ASP A O 13
ATOM 7787 N N . ILE A 1 4 ? -2.765 -2.069 -7.015 1.00 33.34 4 ILE A N 13
ATOM 7788 C CA . ILE A 1 4 ? -1.617 -2.559 -7.767 1.00 23.13 4 ILE A CA 13
ATOM 7789 C C . ILE A 1 4 ? -1.945 -2.688 -9.250 1.00 75.41 4 ILE A C 13
ATOM 7790 O O . ILE A 1 4 ? -3.080 -2.461 -9.667 1.00 74.53 4 ILE A O 13
ATOM 7806 N N . GLY A 1 5 ? -0.944 -3.057 -10.043 1.00 4.40 5 GLY A N 13
ATOM 7807 C CA . GLY A 1 5 ? -1.147 -3.212 -11.472 1.00 4.25 5 GLY A CA 13
ATOM 7808 C C . GLY A 1 5 ? -0.599 -2.042 -12.265 1.00 63.53 5 GLY A C 13
ATOM 7809 O O . GLY A 1 5 ? 0.264 -1.306 -11.785 1.00 35.01 5 GLY A O 13
ATOM 7813 N N . HIS A 1 6 ? -1.098 -1.871 -13.485 1.00 73.33 6 HIS A N 13
ATOM 7814 C CA . HIS A 1 6 ? -0.652 -0.783 -14.348 1.00 72.33 6 HIS A CA 13
ATOM 7815 C C . HIS A 1 6 ? -1.803 0.168 -14.661 1.00 41.35 6 HIS A C 13
ATOM 7816 O O . HIS A 1 6 ? -2.962 -0.125 -14.365 1.00 65.12 6 HIS A O 13
ATOM 7830 N N . ILE A 1 7 ? -1.475 1.308 -15.261 1.00 12.13 7 ILE A N 13
ATOM 7831 C CA . ILE A 1 7 ? -2.482 2.302 -15.614 1.00 25.33 7 ILE A CA 13
ATOM 7832 C C . ILE A 1 7 ? -2.954 2.119 -17.052 1.00 30.30 7 ILE A C 13
ATOM 7833 O O . ILE A 1 7 ? -2.183 1.719 -17.925 1.00 31.23 7 ILE A O 13
ATOM 7849 N N . LYS A 1 8 ? -4.226 2.416 -17.293 1.00 75.41 8 LYS A N 13
ATOM 7850 C CA . LYS A 1 8 ? -4.803 2.287 -18.626 1.00 52.52 8 LYS A CA 13
ATOM 7851 C C . LYS A 1 8 ? -5.351 3.625 -19.113 1.00 11.21 8 LYS A C 13
ATOM 7852 O O . LYS A 1 8 ? -6.473 4.006 -18.778 1.00 50.21 8 LYS A O 13
ATOM 7871 N N . TYR A 1 9 ? -4.554 4.333 -19.905 1.00 65.10 9 TYR A N 13
ATOM 7872 C CA . TYR A 1 9 ? -4.959 5.629 -20.437 1.00 64.40 9 TYR A CA 13
ATOM 7873 C C . TYR A 1 9 ? -5.595 5.477 -21.815 1.00 74.31 9 TYR A C 13
ATOM 7874 O O . TYR A 1 9 ? -4.966 4.986 -22.753 1.00 22.14 9 TYR A O 13
ATOM 7892 N N . CYS A 1 10 ? -6.849 5.902 -21.930 1.00 41.44 10 CYS A N 13
ATOM 7893 C CA . CYS A 1 10 ? -7.574 5.815 -23.192 1.00 45.34 10 CYS A CA 13
ATOM 7894 C C . CYS A 1 10 ? -6.944 6.723 -24.245 1.00 42.10 10 CYS A C 13
ATOM 7895 O O . CYS A 1 10 ? -6.473 6.256 -25.281 1.00 51.33 10 CYS A O 13
ATOM 7902 N N . GLY A 1 11 ? -6.939 8.024 -23.970 1.00 52.13 11 GLY A N 13
ATOM 7903 C CA . GLY A 1 11 ? -6.365 8.977 -24.902 1.00 71.03 11 GLY A CA 13
ATOM 7904 C C . GLY A 1 11 ? -7.414 9.861 -25.548 1.00 30.43 11 GLY A C 13
ATOM 7905 O O . GLY A 1 11 ? -8.364 10.288 -24.891 1.00 40.33 11 GLY A O 13
ATOM 7909 N N . ILE A 1 12 ? -7.242 10.136 -26.836 1.00 43.21 12 ILE A N 13
ATOM 7910 C CA . ILE A 1 12 ? -8.181 10.975 -27.570 1.00 12.24 12 ILE A CA 13
ATOM 7911 C C . ILE A 1 12 ? -9.604 10.440 -27.452 1.00 71.31 12 ILE A C 13
ATOM 7912 O O . ILE A 1 12 ? -10.571 11.201 -27.492 1.00 21.10 12 ILE A O 13
ATOM 7928 N N . VAL A 1 13 ? -9.725 9.124 -27.305 1.00 53.12 13 VAL A N 13
ATOM 7929 C CA . VAL A 1 13 ? -11.030 8.486 -27.179 1.00 31.14 13 VAL A CA 13
ATOM 7930 C C . VAL A 1 13 ? -11.616 8.704 -25.788 1.00 41.11 13 VAL A C 13
ATOM 7931 O O . VAL A 1 13 ? -11.553 7.822 -24.931 1.00 44.33 13 VAL A O 13
ATOM 7944 N N . ASP A 1 14 ? -12.186 9.884 -25.571 1.00 73.00 14 ASP A N 13
ATOM 7945 C CA . ASP A 1 14 ? -12.786 10.218 -24.284 1.00 43.43 14 ASP A CA 13
ATOM 7946 C C . ASP A 1 14 ? -13.817 9.171 -23.877 1.00 21.24 14 ASP A C 13
ATOM 7947 O O . ASP A 1 14 ? -14.057 8.951 -22.689 1.00 52.13 14 ASP A O 13
ATOM 7956 N N . ASP A 1 15 ? -14.424 8.528 -24.868 1.00 42.33 15 ASP A N 13
ATOM 7957 C CA . ASP A 1 15 ? -15.430 7.504 -24.613 1.00 65.42 15 ASP A CA 13
ATOM 7958 C C . ASP A 1 15 ? -14.773 6.178 -24.242 1.00 65.32 15 ASP A C 13
ATOM 7959 O O . ASP A 1 15 ? -14.555 5.319 -25.098 1.00 1.40 15 ASP A O 13
ATOM 7968 N N . CYS A 1 16 ? -14.458 6.017 -22.961 1.00 45.32 16 CYS A N 13
ATOM 7969 C CA . CYS A 1 16 ? -13.824 4.797 -22.476 1.00 42.40 16 CYS A CA 13
ATOM 7970 C C . CYS A 1 16 ? -14.778 4.005 -21.587 1.00 10.32 16 CYS A C 13
ATOM 7971 O O . CYS A 1 16 ? -14.364 3.402 -20.597 1.00 20.32 16 CYS A O 13
ATOM 7978 N N . TYR A 1 17 ? -16.056 4.012 -21.947 1.00 55.32 17 TYR A N 13
ATOM 7979 C CA . TYR A 1 17 ? -17.070 3.297 -21.182 1.00 33.24 17 TYR A CA 13
ATOM 7980 C C . TYR A 1 17 ? -17.154 1.837 -21.618 1.00 44.33 17 TYR A C 13
ATOM 7981 O O . TYR A 1 17 ? -16.593 1.450 -22.644 1.00 1.32 17 TYR A O 13
ATOM 7999 N N . LYS A 1 18 ? -17.859 1.031 -20.832 1.00 64.22 18 LYS A N 13
ATOM 8000 C CA . LYS A 1 18 ? -18.019 -0.386 -21.136 1.00 31.21 18 LYS A CA 13
ATOM 8001 C C . LYS A 1 18 ? -16.673 -1.103 -21.116 1.00 43.35 18 LYS A C 13
ATOM 8002 O O . LYS A 1 18 ? -15.887 -0.993 -22.058 1.00 30.32 18 LYS A O 13
ATOM 8021 N N . SER A 1 19 ? -16.414 -1.837 -20.039 1.00 44.12 19 SER A N 13
ATOM 8022 C CA . SER A 1 19 ? -15.161 -2.570 -19.897 1.00 1.43 19 SER A CA 13
ATOM 8023 C C . SER A 1 19 ? -13.969 -1.618 -19.921 1.00 41.34 19 SER A C 13
ATOM 8024 O O . SER A 1 19 ? -14.133 -0.399 -19.978 1.00 53.13 19 SER A O 13
ATOM 8032 N N . LYS A 1 20 ? -12.767 -2.183 -19.878 1.00 73.21 20 LYS A N 13
ATOM 8033 C CA . LYS A 1 20 ? -11.546 -1.388 -19.897 1.00 4.44 20 LYS A CA 13
ATOM 8034 C C . LYS A 1 20 ? -10.545 -1.950 -20.901 1.00 72.13 20 LYS A C 13
ATOM 8035 O O . LYS A 1 20 ? -9.344 -1.698 -20.805 1.00 0.20 20 LYS A O 13
ATOM 8054 N N . LYS A 1 21 ? -11.048 -2.713 -21.866 1.00 41.43 21 LYS A N 13
ATOM 8055 C CA . LYS A 1 21 ? -10.199 -3.309 -22.891 1.00 75.12 21 LYS A CA 13
ATOM 8056 C C . LYS A 1 21 ? -9.036 -4.067 -22.261 1.00 5.13 21 LYS A C 13
ATOM 8057 O O . LYS A 1 21 ? -7.874 -3.674 -22.373 1.00 71.22 21 LYS A O 13
ATOM 8076 N N . PRO A 1 22 ? -9.351 -5.180 -21.582 1.00 51.01 22 PRO A N 13
ATOM 8077 C CA . PRO A 1 22 ? -8.345 -6.017 -20.922 1.00 43.03 22 PRO A CA 13
ATOM 8078 C C . PRO A 1 22 ? -7.462 -6.758 -21.921 1.00 33.32 22 PRO A C 13
ATOM 8079 O O . PRO A 1 22 ? -6.418 -7.301 -21.558 1.00 64.14 22 PRO A O 13
ATOM 8090 N N . LEU A 1 23 ? -7.888 -6.777 -23.179 1.00 61.40 23 LEU A N 13
ATOM 8091 C CA . LEU A 1 23 ? -7.135 -7.452 -24.231 1.00 75.11 23 LEU A CA 13
ATOM 8092 C C . LEU A 1 23 ? -5.824 -6.727 -24.513 1.00 44.22 23 LEU A C 13
ATOM 8093 O O . LEU A 1 23 ? -5.519 -5.709 -23.891 1.00 64.01 23 LEU A O 13
ATOM 8109 N N . PHE A 1 24 ? -5.052 -7.256 -25.457 1.00 22.35 24 PHE A N 13
ATOM 8110 C CA . PHE A 1 24 ? -3.773 -6.659 -25.822 1.00 41.35 24 PHE A CA 13
ATOM 8111 C C . PHE A 1 24 ? -3.299 -7.175 -27.178 1.00 55.11 24 PHE A C 13
ATOM 8112 O O . PHE A 1 24 ? -2.784 -6.416 -27.999 1.00 62.01 24 PHE A O 13
ATOM 8129 N N . LYS A 1 25 ? -3.478 -8.472 -27.406 1.00 2.23 25 LYS A N 13
ATOM 8130 C CA . LYS A 1 25 ? -3.070 -9.092 -28.661 1.00 15.11 25 LYS A CA 13
ATOM 8131 C C . LYS A 1 25 ? -4.274 -9.323 -29.569 1.00 42.13 25 LYS A C 13
ATOM 8132 O O . LYS A 1 25 ? -4.198 -9.113 -30.780 1.00 53.42 25 LYS A O 13
ATOM 8151 N N . ILE A 1 26 ? -5.382 -9.755 -28.977 1.00 51.21 26 ILE A N 13
ATOM 8152 C CA . ILE A 1 26 ? -6.602 -10.011 -29.733 1.00 65.24 26 ILE A CA 13
ATOM 8153 C C . ILE A 1 26 ? -6.393 -11.127 -30.751 1.00 63.51 26 ILE A C 13
ATOM 8154 O O . ILE A 1 26 ? -5.768 -10.923 -31.792 1.00 24.43 26 ILE A O 13
ATOM 8170 N N . TRP A 1 27 ? -6.921 -12.306 -30.444 1.00 75.42 27 TRP A N 13
ATOM 8171 C CA . TRP A 1 27 ? -6.795 -13.456 -31.333 1.00 43.54 27 TRP A CA 13
ATOM 8172 C C . TRP A 1 27 ? -8.163 -13.923 -31.817 1.00 42.03 27 TRP A C 13
ATOM 8173 O O . TRP A 1 27 ? -8.496 -13.787 -32.995 1.00 11.03 27 TRP A O 13
ATOM 8194 N N . LYS A 1 28 ? -8.953 -14.474 -30.902 1.00 63.41 28 LYS A N 13
ATOM 8195 C CA . LYS A 1 28 ? -10.286 -14.961 -31.235 1.00 33.02 28 LYS A CA 13
ATOM 8196 C C . LYS A 1 28 ? -11.321 -14.430 -30.248 1.00 30.54 28 LYS A C 13
ATOM 8197 O O . LYS A 1 28 ? -11.072 -14.371 -29.043 1.00 63.31 28 LYS A O 13
ATOM 8216 N N . CYS A 1 29 ? -12.483 -14.047 -30.765 1.00 13.22 29 CYS A N 13
ATOM 8217 C CA . CYS A 1 29 ? -13.557 -13.522 -29.929 1.00 63.34 29 CYS A CA 13
ATOM 8218 C C . CYS A 1 29 ? -14.922 -13.890 -30.503 1.00 60.51 29 CYS A C 13
ATOM 8219 O O . CYS A 1 29 ? -15.351 -13.339 -31.517 1.00 23.20 29 CYS A O 13
ATOM 8226 N N . VAL A 1 30 ? -15.601 -14.826 -29.847 1.00 23.31 30 VAL A N 13
ATOM 8227 C CA . VAL A 1 30 ? -16.918 -15.268 -30.290 1.00 3.30 30 VAL A CA 13
ATOM 8228 C C . VAL A 1 30 ? -17.743 -15.794 -29.121 1.00 63.41 30 VAL A C 13
ATOM 8229 O O . VAL A 1 30 ? -17.202 -16.370 -28.178 1.00 34.35 30 VAL A O 13
ATOM 8242 N N . GLU A 1 31 ? -19.055 -15.593 -29.192 1.00 21.12 31 GLU A N 13
ATOM 8243 C CA . GLU A 1 31 ? -19.955 -16.048 -28.138 1.00 64.13 31 GLU A CA 13
ATOM 8244 C C . GLU A 1 31 ? -19.658 -15.333 -26.823 1.00 51.02 31 GLU A C 13
ATOM 8245 O O . GLU A 1 31 ? -19.680 -15.942 -25.755 1.00 24.42 31 GLU A O 13
ATOM 8257 N N . ASN A 1 32 ? -19.381 -14.036 -26.911 1.00 60.10 32 ASN A N 13
ATOM 8258 C CA . ASN A 1 32 ? -19.079 -13.237 -25.729 1.00 22.32 32 ASN A CA 13
ATOM 8259 C C . ASN A 1 32 ? -17.866 -13.795 -24.991 1.00 23.42 32 ASN A C 13
ATOM 8260 O O . ASN A 1 32 ? -17.677 -13.540 -23.801 1.00 55.03 32 ASN A O 13
ATOM 8271 N N . VAL A 1 33 ? -17.045 -14.559 -25.705 1.00 43.32 33 VAL A N 13
ATOM 8272 C CA . VAL A 1 33 ? -15.849 -15.152 -25.119 1.00 44.13 33 VAL A CA 13
ATOM 8273 C C . VAL A 1 33 ? -14.652 -15.014 -26.055 1.00 35.54 33 VAL A C 13
ATOM 8274 O O . VAL A 1 33 ? -14.764 -15.240 -27.260 1.00 63.30 33 VAL A O 13
ATOM 8287 N N . CYS A 1 34 ? -13.508 -14.643 -25.491 1.00 63.14 34 CYS A N 13
ATOM 8288 C CA . CYS A 1 34 ? -12.289 -14.475 -26.274 1.00 31.21 34 CYS A CA 13
ATOM 8289 C C . CYS A 1 34 ? -11.262 -15.546 -25.917 1.00 42.31 34 CYS A C 13
ATOM 8290 O O . CYS A 1 34 ? -11.133 -15.936 -24.757 1.00 10.04 34 CYS A O 13
ATOM 8297 N N . VAL A 1 35 ? -10.532 -16.017 -26.924 1.00 11.44 35 VAL A N 13
ATOM 8298 C CA . VAL A 1 35 ? -9.515 -17.041 -26.717 1.00 11.32 35 VAL A CA 13
ATOM 8299 C C . VAL A 1 35 ? -8.309 -16.807 -27.619 1.00 4.00 35 VAL A C 13
ATOM 8300 O O . VAL A 1 35 ? -8.408 -16.133 -28.645 1.00 60.12 35 VAL A O 13
ATOM 8313 N N . LEU A 1 36 ? -7.169 -17.368 -27.230 1.00 61.24 36 LEU A N 13
ATOM 8314 C CA . LEU A 1 36 ? -5.941 -17.222 -28.004 1.00 51.15 36 LEU A CA 13
ATOM 8315 C C . LEU A 1 36 ? -5.988 -18.077 -29.267 1.00 12.41 36 LEU A C 13
ATOM 8316 O O . LEU A 1 36 ? -6.899 -18.885 -29.447 1.00 41.02 36 LEU A O 13
ATOM 8332 N N . TRP A 1 37 ? -5.001 -17.894 -30.136 1.00 2.41 37 TRP A N 13
ATOM 8333 C CA . TRP A 1 37 ? -4.929 -18.650 -31.381 1.00 4.11 37 TRP A CA 13
ATOM 8334 C C . TRP A 1 37 ? -3.481 -18.958 -31.748 1.00 11.33 37 TRP A C 13
ATOM 8335 O O . TRP A 1 37 ? -3.161 -20.067 -32.175 1.00 35.55 37 TRP A O 13
ATOM 8356 N N . TYR A 1 38 ? -2.610 -17.969 -31.579 1.00 23.41 38 TYR A N 13
ATOM 8357 C CA . TYR A 1 38 ? -1.196 -18.135 -31.895 1.00 2.24 38 TYR A CA 13
ATOM 8358 C C . TYR A 1 38 ? -0.626 -19.374 -31.211 1.00 12.03 38 TYR A C 13
ATOM 8359 O O . TYR A 1 38 ? 0.096 -20.160 -31.824 1.00 60.11 38 TYR A O 13
ATOM 8377 N N . LYS A 1 39 ? -0.957 -19.542 -29.935 1.00 33.30 39 LYS A N 13
ATOM 8378 C CA . LYS A 1 39 ? -0.482 -20.686 -29.165 1.00 51.22 39 LYS A CA 13
ATOM 8379 C C . LYS A 1 39 ? -1.633 -21.624 -28.818 1.00 73.42 39 LYS A C 13
ATOM 8380 O O . LYS A 1 39 ? -2.085 -22.405 -29.656 1.00 65.35 39 LYS A O 13
ATOM 8399 N N . GLY A 1 1 ? 1.167 -6.340 -8.318 1.00 40.44 1 GLY A N 14
ATOM 8400 C CA . GLY A 1 1 ? -0.047 -6.028 -9.050 1.00 33.44 1 GLY A CA 14
ATOM 8401 C C . GLY A 1 1 ? 0.213 -5.763 -10.519 1.00 51.31 1 GLY A C 14
ATOM 8402 O O . GLY A 1 1 ? -0.500 -6.272 -11.383 1.00 65.05 1 GLY A O 14
ATOM 8406 N N . GLU A 1 2 ? 1.235 -4.962 -10.802 1.00 42.52 2 GLU A N 14
ATOM 8407 C CA . GLU A 1 2 ? 1.585 -4.628 -12.178 1.00 10.51 2 GLU A CA 14
ATOM 8408 C C . GLU A 1 2 ? 0.436 -3.900 -12.870 1.00 72.32 2 GLU A C 14
ATOM 8409 O O . GLU A 1 2 ? -0.612 -3.660 -12.270 1.00 71.22 2 GLU A O 14
ATOM 8421 N N . ASP A 1 3 ? 0.641 -3.552 -14.136 1.00 10.04 3 ASP A N 14
ATOM 8422 C CA . ASP A 1 3 ? -0.377 -2.852 -14.911 1.00 31.52 3 ASP A CA 14
ATOM 8423 C C . ASP A 1 3 ? -0.810 -3.683 -16.115 1.00 25.42 3 ASP A C 14
ATOM 8424 O O . ASP A 1 3 ? -0.603 -3.286 -17.262 1.00 22.01 3 ASP A O 14
ATOM 8433 N N . ILE A 1 4 ? -1.409 -4.838 -15.846 1.00 33.13 4 ILE A N 14
ATOM 8434 C CA . 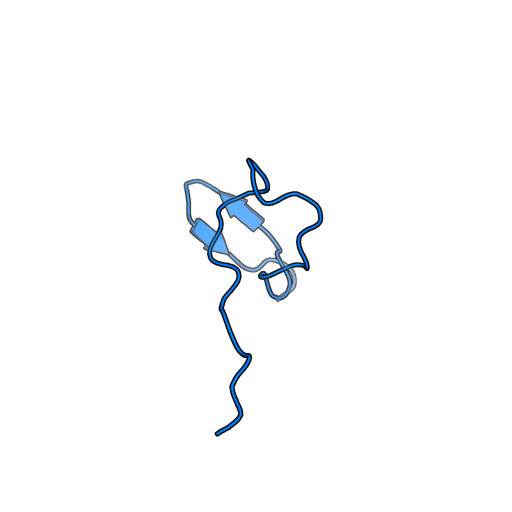ILE A 1 4 ? -1.870 -5.724 -16.907 1.00 74.40 4 ILE A CA 14
ATOM 8435 C C . ILE A 1 4 ? -3.361 -6.015 -16.771 1.00 72.05 4 ILE A C 14
ATOM 8436 O O . ILE A 1 4 ? -3.847 -7.048 -17.230 1.00 32.11 4 ILE A O 14
ATOM 8452 N N . GLY A 1 5 ? -4.083 -5.095 -16.139 1.00 52.54 5 GLY A N 14
ATOM 8453 C CA . GLY A 1 5 ? -5.512 -5.269 -15.956 1.00 71.53 5 GLY A CA 14
ATOM 8454 C C . GLY A 1 5 ? -6.298 -4.020 -16.301 1.00 71.11 5 GLY A C 14
ATOM 8455 O O . GLY A 1 5 ? -5.837 -3.182 -17.077 1.00 73.21 5 GLY A O 14
ATOM 8459 N N . HIS A 1 6 ? -7.489 -3.894 -15.725 1.00 34.23 6 HIS A N 14
ATOM 8460 C CA . HIS A 1 6 ? -8.342 -2.738 -15.976 1.00 51.14 6 HIS A CA 14
ATOM 8461 C C . HIS A 1 6 ? -8.000 -1.593 -15.027 1.00 63.54 6 HIS A C 14
ATOM 8462 O O . HIS A 1 6 ? -8.691 -1.372 -14.033 1.00 2.43 6 HIS A O 14
ATOM 8476 N N . ILE A 1 7 ? -6.929 -0.871 -15.341 1.00 74.31 7 ILE A N 14
ATOM 8477 C CA . ILE A 1 7 ? -6.496 0.250 -14.516 1.00 74.24 7 ILE A CA 14
ATOM 8478 C C . ILE A 1 7 ? -6.210 1.481 -15.369 1.00 14.41 7 ILE A C 14
ATOM 8479 O O . ILE A 1 7 ? -5.187 2.144 -15.199 1.00 10.32 7 ILE A O 14
ATOM 8495 N N . LYS A 1 8 ? -7.123 1.784 -16.286 1.00 63.35 8 LYS A N 14
ATOM 8496 C CA . LYS A 1 8 ? -6.972 2.938 -17.165 1.00 22.41 8 LYS A CA 14
ATOM 8497 C C . LYS A 1 8 ? -7.973 4.031 -16.804 1.00 61.52 8 LYS A C 14
ATOM 8498 O O . LYS A 1 8 ? -8.379 4.820 -17.657 1.00 71.14 8 LYS A O 14
ATOM 8517 N N . TYR A 1 9 ? -8.366 4.071 -15.536 1.00 5.51 9 TYR A N 14
ATOM 8518 C CA . TYR A 1 9 ? -9.320 5.067 -15.063 1.00 42.30 9 TYR A CA 14
ATOM 8519 C C . TYR A 1 9 ? -10.627 4.984 -15.845 1.00 31.41 9 TYR A C 14
ATOM 8520 O O . TYR A 1 9 ? -10.759 5.565 -16.922 1.00 43.42 9 TYR A O 14
ATOM 8538 N N . CYS A 1 10 ? -11.593 4.256 -15.294 1.00 63.50 10 CYS A N 14
ATOM 8539 C CA . CYS A 1 10 ? -12.891 4.094 -15.937 1.00 61.03 10 CYS A CA 14
ATOM 8540 C C . CYS A 1 10 ? -13.819 3.236 -15.082 1.00 2.11 10 CYS A C 14
ATOM 8541 O O . CYS A 1 10 ? -13.370 2.347 -14.360 1.00 5.34 10 CYS A O 14
ATOM 8548 N N . GLY A 1 11 ? -15.117 3.510 -15.170 1.00 31.34 11 GLY A N 14
ATOM 8549 C CA . GLY A 1 11 ? -16.088 2.755 -14.399 1.00 60.21 11 GLY A CA 14
ATOM 8550 C C . GLY A 1 11 ? -16.597 3.523 -13.196 1.00 14.30 11 GLY A C 14
ATOM 8551 O O . GLY A 1 11 ? -17.068 2.929 -12.226 1.00 12.13 11 GLY A O 14
ATOM 8555 N N . ILE A 1 12 ? -16.502 4.847 -13.258 1.00 1.12 12 ILE A N 14
ATOM 8556 C CA . ILE A 1 12 ? -16.956 5.697 -12.164 1.00 54.24 12 ILE A CA 14
ATOM 8557 C C . ILE A 1 12 ? -18.017 6.685 -12.640 1.00 22.50 12 ILE A C 14
ATOM 8558 O O . ILE A 1 12 ? -19.188 6.578 -12.276 1.00 21.30 12 ILE A O 14
ATOM 8574 N N . VAL A 1 13 ? -17.598 7.646 -13.458 1.00 35.54 13 VAL A N 14
ATOM 8575 C CA . VAL A 1 13 ? -18.512 8.651 -13.986 1.00 74.03 13 VAL A CA 14
ATOM 8576 C C . VAL A 1 13 ? -18.278 8.878 -15.475 1.00 42.15 13 VAL A C 14
ATOM 8577 O O . VAL A 1 13 ? -19.225 9.016 -16.250 1.00 11.34 13 VAL A O 14
ATOM 8590 N N . ASP A 1 14 ? -17.010 8.915 -15.870 1.00 1.10 14 ASP A N 14
ATOM 8591 C CA . ASP A 1 14 ? -16.650 9.124 -17.268 1.00 23.14 14 ASP A CA 14
ATOM 8592 C C . ASP A 1 14 ? -16.679 7.808 -18.039 1.00 34.02 14 ASP A C 14
ATOM 8593 O O . ASP A 1 14 ? -15.647 7.165 -18.229 1.00 43.34 14 ASP A O 14
ATOM 8602 N N . ASP A 1 15 ? -17.869 7.413 -18.479 1.00 21.12 15 ASP A N 14
ATOM 8603 C CA . ASP A 1 15 ? -18.033 6.173 -19.229 1.00 54.44 15 ASP A CA 14
ATOM 8604 C C . ASP A 1 15 ? -17.066 6.119 -20.408 1.00 14.30 15 ASP A C 14
ATOM 8605 O O . ASP A 1 15 ? -16.620 7.153 -20.907 1.00 11.04 15 ASP A O 14
ATOM 8614 N N . CYS A 1 16 ? -16.746 4.907 -20.848 1.00 44.44 16 CYS A N 14
ATOM 8615 C CA . CYS A 1 16 ? -15.830 4.717 -21.967 1.00 54.21 16 CYS A CA 14
ATOM 8616 C C . CYS A 1 16 ? -16.176 3.449 -22.743 1.00 41.51 16 CYS A C 14
ATOM 8617 O O . CYS A 1 16 ? -16.058 2.339 -22.224 1.00 12.54 16 CYS A O 14
ATOM 8624 N N . TYR A 1 17 ? -16.602 3.623 -23.989 1.00 52.21 17 TYR A N 14
ATOM 8625 C CA . TYR A 1 17 ? -16.967 2.494 -24.836 1.00 50.15 17 TYR A CA 14
ATOM 8626 C C . TYR A 1 17 ? -15.781 2.044 -25.685 1.00 13.15 17 TYR A C 14
ATOM 8627 O O . TYR A 1 17 ? -15.580 2.528 -26.799 1.00 23.14 17 TYR A O 14
ATOM 8645 N N . LYS A 1 18 ? -14.999 1.113 -25.149 1.00 1.30 18 LYS A N 14
ATOM 8646 C CA . LYS A 1 18 ? -13.833 0.594 -25.855 1.00 14.03 18 LYS A CA 14
ATOM 8647 C C . LYS A 1 18 ? -12.830 1.707 -26.140 1.00 61.32 18 LYS A C 14
ATOM 8648 O O . LYS A 1 18 ? -12.228 1.752 -27.213 1.00 5.03 18 LYS A O 14
ATOM 8667 N N . SER A 1 19 ? -12.654 2.602 -25.173 1.00 72.51 19 SER A N 14
ATOM 8668 C CA . SER A 1 19 ? -11.725 3.715 -25.322 1.00 10.40 19 SER A CA 14
ATOM 8669 C C . SER A 1 19 ? -10.656 3.680 -24.234 1.00 40.21 19 SER A C 14
ATOM 8670 O O . SER A 1 19 ? -10.254 4.718 -23.707 1.00 55.13 19 SER A O 14
ATOM 8678 N N . LYS A 1 20 ? -10.199 2.478 -23.902 1.00 25.32 20 LYS A N 14
ATOM 8679 C CA . LYS A 1 20 ? -9.175 2.304 -22.878 1.00 11.01 20 LYS A CA 14
ATOM 8680 C C . LYS A 1 20 ? -8.018 1.460 -23.403 1.00 1.22 20 LYS A C 14
ATOM 8681 O O . LYS A 1 20 ? -7.265 0.870 -22.628 1.00 70.52 20 LYS A O 14
ATOM 8700 N N . LYS A 1 21 ? -7.881 1.409 -24.723 1.00 64.14 21 LYS A N 14
ATOM 8701 C CA . LYS A 1 21 ? -6.814 0.640 -25.353 1.00 5.11 21 LYS A CA 14
ATOM 8702 C C . LYS A 1 21 ? -6.793 -0.792 -24.829 1.00 22.24 21 LYS A C 14
ATOM 8703 O O . LYS A 1 21 ? -5.869 -1.210 -24.130 1.00 11.53 21 LYS A O 14
ATOM 8722 N N . PRO A 1 22 ? -7.834 -1.565 -25.174 1.00 5.23 22 PRO A N 14
ATOM 8723 C CA . PRO A 1 22 ? -7.956 -2.963 -24.750 1.00 15.31 22 PRO A CA 14
ATOM 8724 C C . PRO A 1 22 ? -6.934 -3.867 -25.430 1.00 51.32 22 PRO A C 14
ATOM 8725 O O . PRO A 1 22 ? -6.123 -3.408 -26.236 1.00 54.12 22 PRO A O 14
ATOM 8736 N N . LEU A 1 23 ? -6.977 -5.153 -25.102 1.00 35.15 23 LEU A N 14
ATOM 8737 C CA . LEU A 1 23 ? -6.055 -6.123 -25.682 1.00 4.53 23 LEU A CA 14
ATOM 8738 C C . LEU A 1 23 ? -4.607 -5.737 -25.394 1.00 13.45 23 LEU A C 14
ATOM 8739 O O . LEU A 1 23 ? -4.341 -4.716 -24.758 1.00 65.24 23 LEU A O 14
ATOM 8755 N N . PHE A 1 24 ? -3.6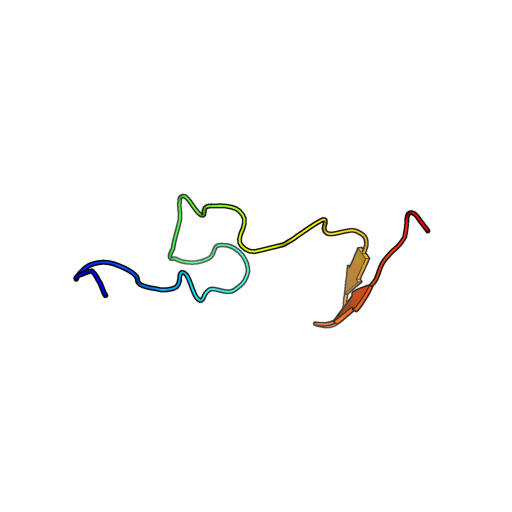76 -6.558 -25.866 1.00 61.24 24 PHE A N 14
ATOM 8756 C CA . PHE A 1 24 ? -2.255 -6.302 -25.661 1.00 31.43 24 PHE A CA 14
ATOM 8757 C C . PHE A 1 24 ? -1.404 -7.272 -26.476 1.00 34.12 24 PHE A C 14
ATOM 8758 O O . PHE A 1 24 ? -0.427 -6.876 -27.111 1.00 24.34 24 PHE A O 14
ATOM 8775 N N . LYS A 1 25 ? -1.783 -8.545 -26.453 1.00 34.43 25 LYS A N 14
ATOM 8776 C CA . LYS A 1 25 ? -1.058 -9.574 -27.189 1.00 3.31 25 LYS A CA 14
ATOM 8777 C C . LYS A 1 25 ? -1.748 -9.884 -28.514 1.00 4.25 25 LYS A C 14
ATOM 8778 O O . LYS A 1 25 ? -1.094 -10.013 -29.549 1.00 41.30 25 LYS A O 14
ATOM 8797 N N . ILE A 1 26 ? -3.071 -10.001 -28.473 1.00 45.41 26 ILE A N 14
ATOM 8798 C CA . ILE A 1 26 ? -3.848 -10.293 -29.671 1.00 10.30 26 ILE A CA 14
ATOM 8799 C C . ILE A 1 26 ? -3.496 -11.665 -30.234 1.00 25.40 26 ILE A C 14
ATOM 8800 O O . ILE A 1 26 ? -2.434 -11.849 -30.830 1.00 11.01 26 ILE A O 14
ATOM 8816 N N . TRP A 1 27 ? -4.393 -12.625 -30.042 1.00 71.25 27 TRP A N 14
ATOM 8817 C CA . TRP A 1 27 ? -4.178 -13.982 -30.533 1.00 44.21 27 TRP A CA 14
ATOM 8818 C C . TRP A 1 27 ? -5.199 -14.341 -31.607 1.00 44.21 27 TRP A C 14
ATOM 8819 O O . TRP A 1 27 ? -4.856 -14.484 -32.781 1.00 22.42 27 TRP A O 14
ATOM 8840 N N . LYS A 1 28 ? -6.455 -14.485 -31.199 1.00 2.53 28 LYS A N 14
ATOM 8841 C CA . LYS A 1 28 ? -7.527 -14.825 -32.126 1.00 70.41 28 LYS A CA 14
ATOM 8842 C C . LYS A 1 28 ? -8.799 -14.051 -31.796 1.00 1.04 28 LYS A C 14
ATOM 8843 O O . LYS A 1 28 ? -9.510 -14.381 -30.846 1.00 21.01 28 LYS A O 14
ATOM 8862 N N . CYS A 1 29 ? -9.081 -13.021 -32.586 1.00 1.52 29 CYS A N 14
ATOM 8863 C CA . CYS A 1 29 ? -10.268 -12.199 -32.378 1.00 64.53 29 CYS A CA 14
ATOM 8864 C C . CYS A 1 29 ? -11.246 -12.354 -33.539 1.00 62.13 29 CYS A C 14
ATOM 8865 O O . CYS A 1 29 ? -10.888 -12.145 -34.699 1.00 14.03 29 CYS A O 14
ATOM 8872 N N . VAL A 1 30 ? -12.482 -12.722 -33.219 1.00 14.30 30 VAL A N 14
ATOM 8873 C CA . VAL A 1 30 ? -13.513 -12.903 -34.234 1.00 72.20 30 VAL A CA 14
ATOM 8874 C C . VAL A 1 30 ? -14.898 -12.600 -33.672 1.00 25.22 30 VAL A C 14
ATOM 8875 O O . VAL A 1 30 ? -15.211 -12.963 -32.539 1.00 24.53 30 VAL A O 14
ATOM 8888 N N . GLU A 1 31 ? -15.722 -11.933 -34.473 1.00 14.34 31 GLU A N 14
ATOM 8889 C CA . GLU A 1 31 ? -17.074 -11.581 -34.054 1.00 11.42 31 GLU A CA 14
ATOM 8890 C C . GLU A 1 31 ? -17.044 -10.625 -32.865 1.00 4.51 31 GLU A C 14
ATOM 8891 O O . GLU A 1 31 ? -17.861 -10.727 -31.952 1.00 15.13 31 GLU A O 14
ATOM 8903 N N . ASN A 1 32 ? -16.093 -9.696 -32.884 1.00 53.53 32 ASN A N 14
ATOM 8904 C CA . ASN A 1 32 ? -15.955 -8.721 -31.808 1.00 24.42 32 ASN A CA 14
ATOM 8905 C C . ASN A 1 32 ? -15.618 -9.412 -30.490 1.00 2.34 32 ASN A C 14
ATOM 8906 O O . ASN A 1 32 ? -15.974 -8.929 -29.415 1.00 4.43 32 ASN A O 14
ATOM 8917 N N . VAL A 1 33 ? -14.929 -10.545 -30.580 1.00 44.24 33 VAL A N 14
ATOM 8918 C CA . VAL A 1 33 ? -14.542 -11.301 -29.396 1.00 23.34 33 VAL A CA 14
ATOM 8919 C C . VAL A 1 33 ? -13.097 -11.777 -29.495 1.00 63.10 33 VAL A C 14
ATOM 8920 O O . VAL A 1 33 ? -12.757 -12.589 -30.356 1.00 43.13 33 VAL A O 14
ATOM 8933 N N . CYS A 1 34 ? -12.249 -11.267 -28.608 1.00 33.13 34 CYS A N 14
ATOM 8934 C CA . CYS A 1 34 ? -10.840 -11.639 -28.594 1.00 62.21 34 CYS A CA 14
ATOM 8935 C C . CYS A 1 34 ? -10.601 -12.831 -27.672 1.00 23.22 34 CYS A C 14
ATOM 8936 O O . CYS A 1 34 ? -11.024 -12.831 -26.516 1.00 14.40 34 CYS A O 14
ATOM 8943 N N . VAL A 1 35 ? -9.918 -13.847 -28.191 1.00 54.14 35 VAL A N 14
ATOM 8944 C CA . VAL A 1 35 ? -9.621 -15.045 -27.415 1.00 52.23 35 VAL A CA 14
ATOM 8945 C C . VAL A 1 35 ? -8.151 -15.430 -27.540 1.00 54.02 35 VAL A C 14
ATOM 8946 O O . VAL A 1 35 ? -7.509 -15.150 -28.553 1.00 43.00 35 VAL A O 14
ATOM 8959 N N . LEU A 1 36 ? -7.624 -16.074 -26.505 1.00 34.02 36 LEU A N 14
ATOM 8960 C CA . LEU A 1 36 ? -6.229 -16.499 -26.498 1.00 21.21 36 LEU A CA 14
ATOM 8961 C C . LEU A 1 36 ? -6.027 -17.719 -27.392 1.00 2.43 36 LEU A C 14
ATOM 8962 O O . LEU A 1 36 ? -6.902 -18.579 -27.492 1.00 3.23 36 LEU A O 14
ATOM 8978 N N . TRP A 1 37 ? -4.868 -17.787 -28.037 1.00 52.31 37 TRP A N 14
ATOM 8979 C CA . TRP A 1 37 ? -4.550 -18.902 -28.921 1.00 73.50 37 TRP A CA 14
ATOM 8980 C C . TRP A 1 37 ? -3.289 -19.623 -28.457 1.00 13.25 37 TRP A C 14
ATOM 8981 O O . TRP A 1 37 ? -3.165 -20.838 -28.610 1.00 70.03 37 TRP A O 14
ATOM 9002 N N . TYR A 1 38 ? -2.357 -18.867 -27.888 1.00 42.30 38 TYR A N 14
ATOM 9003 C CA . TYR A 1 38 ? -1.104 -19.434 -27.403 1.00 51.41 38 TYR A CA 14
ATOM 9004 C C . TYR A 1 38 ? -1.364 -20.620 -26.479 1.00 53.44 38 TYR A C 14
ATOM 9005 O O . TYR A 1 38 ? -1.086 -21.767 -26.829 1.00 34.14 38 TYR A O 14
ATOM 9023 N N . LYS A 1 39 ? -1.901 -20.334 -25.298 1.00 23.22 39 LYS A N 14
ATOM 9024 C CA . LYS A 1 39 ? -2.202 -21.375 -24.322 1.00 63.01 39 LYS A CA 14
ATOM 9025 C C . LYS A 1 39 ? -3.023 -20.815 -23.165 1.00 73.23 39 LYS A C 14
ATOM 9026 O O . LYS A 1 39 ? -4.212 -21.110 -23.036 1.00 1.42 39 LYS A O 14
ATOM 9045 N N . GLY A 1 1 ? 1.856 4.019 -2.877 1.00 43.52 1 GLY A N 15
ATOM 9046 C CA . GLY A 1 1 ? 1.925 4.197 -4.316 1.00 33.21 1 GLY A CA 15
ATOM 9047 C C . GLY A 1 1 ? 1.800 2.887 -5.068 1.00 62.31 1 GLY A C 15
ATOM 9048 O O . GLY A 1 1 ? 2.613 1.981 -4.888 1.00 4.03 1 GLY A O 15
ATOM 9052 N N . GLU A 1 2 ? 0.778 2.786 -5.912 1.00 63.53 2 GLU A N 15
ATOM 9053 C CA . GLU A 1 2 ? 0.550 1.575 -6.692 1.00 74.22 2 GLU A CA 15
ATOM 9054 C C . GLU A 1 2 ? 1.109 1.723 -8.104 1.00 5.10 2 GLU A C 15
ATOM 9055 O O . GLU A 1 2 ? 0.577 2.478 -8.918 1.00 61.43 2 GLU A O 15
ATOM 9067 N N . ASP A 1 3 ? 2.187 0.999 -8.386 1.00 34.41 3 ASP A N 15
ATOM 9068 C CA . ASP A 1 3 ? 2.819 1.048 -9.699 1.00 4.32 3 ASP A CA 15
ATOM 9069 C C . ASP A 1 3 ? 1.860 0.567 -10.783 1.00 22.21 3 ASP A C 15
ATOM 9070 O O . ASP A 1 3 ? 1.705 1.213 -11.819 1.00 52.34 3 ASP A O 15
ATOM 9079 N N . ILE A 1 4 ? 1.221 -0.572 -10.537 1.00 14.51 4 ILE A N 15
ATOM 9080 C CA . ILE A 1 4 ? 0.277 -1.139 -11.492 1.00 41.10 4 ILE A CA 15
ATOM 9081 C C . ILE A 1 4 ? -0.931 -0.228 -11.678 1.00 54.35 4 ILE A C 15
ATOM 9082 O O . ILE A 1 4 ? -1.867 -0.249 -10.880 1.00 73.23 4 ILE A O 15
ATOM 9098 N N . GLY A 1 5 ? -0.905 0.572 -12.740 1.00 44.14 5 GLY A N 15
ATOM 9099 C CA . GLY A 1 5 ? -2.004 1.479 -13.014 1.00 71.21 5 GLY A CA 15
ATOM 9100 C C . GLY A 1 5 ? -2.351 1.541 -14.488 1.00 42.44 5 GLY A C 15
ATOM 9101 O O . GLY A 1 5 ? -1.605 2.112 -15.285 1.00 54.42 5 GLY A O 15
ATOM 9105 N N . HIS A 1 6 ? -3.484 0.951 -14.854 1.00 15.32 6 HIS A N 15
ATOM 9106 C CA . HIS A 1 6 ? -3.928 0.942 -16.243 1.00 61.53 6 HIS A CA 15
ATOM 9107 C C . HIS A 1 6 ? -5.058 1.943 -16.460 1.00 13.10 6 HIS A C 15
ATOM 9108 O O . HIS A 1 6 ? -6.104 1.862 -15.815 1.00 1.44 6 HIS A O 15
ATOM 9122 N N . ILE A 1 7 ? -4.840 2.886 -17.371 1.00 35.23 7 ILE A N 15
ATOM 9123 C CA . ILE A 1 7 ? -5.841 3.902 -17.672 1.00 10.13 7 ILE A CA 15
ATOM 9124 C C . ILE A 1 7 ? -6.449 3.683 -19.053 1.00 44.21 7 ILE A C 15
ATOM 9125 O O . ILE A 1 7 ? -5.759 3.282 -19.991 1.00 2.32 7 ILE A O 15
ATOM 9141 N N . LYS A 1 8 ? -7.745 3.951 -19.173 1.00 24.15 8 LYS A N 15
ATOM 9142 C CA . LYS A 1 8 ? -8.447 3.787 -20.440 1.00 24.21 8 LYS A CA 15
ATOM 9143 C C . LYS A 1 8 ? -9.448 4.917 -20.658 1.00 23.14 8 LYS A C 15
ATOM 9144 O O . LYS A 1 8 ? -10.655 4.685 -20.730 1.00 64.54 8 LYS A O 15
ATOM 9163 N N . TYR A 1 9 ? -8.939 6.139 -20.762 1.00 50.51 9 TYR A N 15
ATOM 9164 C CA . TYR A 1 9 ? -9.789 7.306 -20.971 1.00 31.32 9 TYR A CA 15
ATOM 9165 C C . TYR A 1 9 ? -10.909 7.355 -19.936 1.00 52.52 9 TYR A C 15
ATOM 9166 O O . TYR A 1 9 ? -12.001 6.831 -20.159 1.00 64.43 9 TYR A O 15
ATOM 9184 N N . CYS A 1 10 ? -10.631 7.991 -18.803 1.00 51.30 10 CYS A N 15
ATOM 9185 C CA . CYS A 1 10 ? -11.613 8.112 -17.732 1.00 71.42 10 CYS A CA 15
ATOM 9186 C C . CYS A 1 10 ? -11.963 9.575 -17.477 1.00 23.24 10 CYS A C 15
ATOM 9187 O O . CYS A 1 10 ? -11.079 10.419 -17.333 1.00 55.24 10 CYS A O 15
ATOM 9194 N N . GLY A 1 11 ? -13.259 9.867 -17.421 1.00 4.04 11 GLY A N 15
ATOM 9195 C CA . GLY A 1 11 ? -13.703 11.228 -17.182 1.00 64.02 11 GLY A CA 15
ATOM 9196 C C . GLY A 1 11 ? -14.486 11.795 -18.349 1.00 41.15 11 GLY A C 15
ATOM 9197 O O . GLY A 1 11 ? -15.215 12.776 -18.198 1.00 72.40 11 GLY A O 15
ATOM 9201 N N . ILE A 1 12 ? -14.334 11.179 -19.517 1.00 33.12 12 ILE A N 15
ATOM 9202 C CA . ILE A 1 12 ? -15.033 11.629 -20.714 1.00 50.22 12 ILE A CA 15
ATOM 9203 C C . ILE A 1 12 ? -16.098 10.624 -21.140 1.00 10.22 12 ILE A C 15
ATOM 9204 O O . ILE A 1 12 ? -17.039 10.966 -21.856 1.00 50.31 12 ILE A O 15
ATOM 9220 N N . VAL A 1 13 ? -15.944 9.382 -20.692 1.00 71.14 13 VAL A N 15
ATOM 9221 C CA . VAL A 1 13 ? -16.894 8.327 -21.024 1.00 60.31 13 VAL A CA 15
ATOM 9222 C C . VAL A 1 13 ? -17.718 7.926 -19.806 1.00 12.33 13 VAL A C 15
ATOM 9223 O O . VAL A 1 13 ? -18.668 7.151 -19.914 1.00 32.33 13 VAL A O 15
ATOM 9236 N N . ASP A 1 14 ? -17.348 8.460 -18.647 1.00 15.40 14 ASP A N 15
ATOM 9237 C CA . ASP A 1 14 ? -18.055 8.160 -17.407 1.00 4.22 14 ASP A CA 15
ATOM 9238 C C . ASP A 1 14 ? -17.876 6.695 -17.021 1.00 10.23 14 ASP A C 15
ATOM 9239 O O . ASP A 1 14 ? -18.279 5.795 -17.758 1.00 5.20 14 ASP A O 15
ATOM 9248 N N . ASP A 1 15 ? -17.269 6.464 -15.862 1.00 15.03 15 ASP A N 15
ATOM 9249 C CA . ASP A 1 15 ? -17.037 5.108 -15.377 1.00 52.33 15 ASP A CA 15
ATOM 9250 C C . ASP A 1 15 ? -16.091 4.354 -16.306 1.00 42.11 15 ASP A C 15
ATOM 9251 O O . ASP A 1 15 ? -16.082 3.123 -16.335 1.00 1.03 15 ASP A O 15
ATOM 9260 N N . CYS A 1 16 ? -15.296 5.100 -17.065 1.00 42.44 16 CYS A N 15
ATOM 9261 C CA . CYS A 1 16 ? -14.346 4.504 -17.997 1.00 33.41 16 CYS A CA 15
ATOM 9262 C C . CYS A 1 16 ? -15.034 3.476 -18.891 1.00 31.32 16 CYS A C 15
ATOM 9263 O O . CYS A 1 16 ? -14.425 2.487 -19.300 1.00 52.02 16 CYS A O 15
ATOM 9270 N N . TYR A 1 17 ? -16.306 3.717 -19.189 1.00 62.35 17 TYR A N 15
ATOM 9271 C CA . TYR A 1 17 ? -17.078 2.812 -20.033 1.00 25.42 17 TYR A CA 15
ATOM 9272 C C . TYR A 1 17 ? -16.401 2.619 -21.387 1.00 33.13 17 TYR A C 15
ATOM 9273 O O . TYR A 1 17 ? -15.455 3.328 -21.729 1.00 1.35 17 TYR A O 15
ATOM 9291 N N . LYS A 1 18 ? -16.895 1.653 -22.155 1.00 4.42 18 LYS A N 15
ATOM 9292 C CA . LYS A 1 18 ? -16.342 1.366 -23.473 1.00 24.10 18 LYS A CA 15
ATOM 9293 C C . LYS A 1 18 ? -14.895 0.894 -23.365 1.00 72.21 18 LYS A C 15
ATOM 9294 O O . LYS A 1 18 ? -14.063 1.212 -24.215 1.00 13.44 18 LYS A O 15
ATOM 9313 N N . SER A 1 19 ? -14.603 0.132 -22.316 1.00 61.40 19 SER A N 15
ATOM 9314 C CA . SER A 1 19 ? -13.256 -0.383 -22.096 1.00 51.53 19 SER A CA 15
ATOM 9315 C C . SER A 1 19 ? -12.943 -1.518 -23.066 1.00 33.21 19 SER A C 15
ATOM 9316 O O . SER A 1 19 ? -13.695 -1.772 -24.007 1.00 74.20 19 SER A O 15
ATOM 9324 N N . LYS A 1 20 ? -11.827 -2.199 -22.829 1.00 51.03 20 LYS A N 15
ATOM 9325 C CA . LYS A 1 20 ? -11.413 -3.309 -23.679 1.00 44.10 20 LYS A CA 15
ATOM 9326 C C . LYS A 1 20 ? -11.088 -4.543 -22.843 1.00 13.22 20 LYS A C 15
ATOM 9327 O O . LYS A 1 20 ? -11.163 -4.510 -21.614 1.00 72.33 20 LYS A O 15
ATOM 9346 N N . LYS A 1 21 ? -10.726 -5.630 -23.516 1.00 12.40 21 LYS A N 15
ATOM 9347 C CA . LYS A 1 21 ? -10.387 -6.874 -22.836 1.00 13.03 21 LYS A CA 15
ATOM 9348 C C . LYS A 1 21 ? -8.895 -7.167 -22.949 1.00 4.45 21 LYS A C 15
ATOM 9349 O O . LYS A 1 21 ? -8.450 -7.932 -23.805 1.00 15.41 21 LYS A O 15
ATOM 9368 N N . PRO A 1 22 ? -8.100 -6.546 -22.064 1.00 14.33 22 PRO A N 15
ATOM 9369 C CA . PRO A 1 22 ? -6.646 -6.726 -22.043 1.00 22.12 22 PRO A CA 15
ATOM 9370 C C . PRO A 1 22 ? -6.241 -8.120 -21.576 1.00 31.12 22 PRO A C 15
ATOM 9371 O O . PRO A 1 22 ? -5.753 -8.294 -20.458 1.00 63.35 22 PRO A O 15
ATOM 9382 N N . LEU A 1 23 ? -6.447 -9.110 -22.437 1.00 64.31 23 LEU A N 15
ATOM 9383 C CA . LEU A 1 23 ? -6.102 -10.490 -22.113 1.00 33.32 23 LEU A CA 15
ATOM 9384 C C . LEU A 1 23 ? -4.623 -10.615 -21.764 1.00 2.25 23 LEU A C 15
ATOM 9385 O O . LEU A 1 23 ? -3.881 -9.633 -21.799 1.00 41.22 23 LEU A O 15
ATOM 9401 N N . PHE A 1 24 ? -4.199 -11.829 -21.428 1.00 14.11 24 PHE A N 15
ATOM 9402 C CA . PHE A 1 24 ? -2.808 -12.083 -21.073 1.00 42.55 24 PHE A CA 15
ATOM 9403 C C . PHE A 1 24 ? -1.895 -11.885 -22.280 1.00 4.11 24 PHE A C 15
ATOM 9404 O O . PHE A 1 24 ? -1.128 -10.924 -22.342 1.00 41.43 24 PHE A O 15
ATOM 9421 N N . LYS A 1 25 ? -1.982 -12.802 -23.237 1.00 21.51 25 LYS A N 15
ATOM 9422 C CA . LYS A 1 25 ? -1.165 -12.731 -24.443 1.00 34.12 25 LYS A CA 15
ATOM 9423 C C . LYS A 1 25 ? -1.878 -11.941 -25.536 1.00 63.43 25 LYS A C 15
ATOM 9424 O O . LYS A 1 25 ? -1.253 -11.168 -26.263 1.00 13.54 25 LYS A O 15
ATOM 9443 N N . ILE A 1 26 ? -3.187 -12.141 -25.647 1.00 3.04 26 ILE A N 15
ATOM 9444 C CA . ILE A 1 26 ? -3.983 -11.445 -26.650 1.00 31.23 26 ILE A CA 15
ATOM 9445 C C . ILE A 1 26 ? -3.571 -11.855 -28.060 1.00 12.14 26 ILE A C 15
ATOM 9446 O O . ILE A 1 26 ? -2.532 -11.428 -28.562 1.00 42.22 26 ILE A O 15
ATOM 9462 N N . TRP A 1 27 ? -4.394 -12.683 -28.693 1.00 23.43 27 TRP A N 15
ATOM 9463 C CA . TRP A 1 27 ? -4.116 -13.150 -30.047 1.00 3.45 27 TRP A CA 15
ATOM 9464 C C . TRP A 1 27 ? -5.213 -12.709 -31.010 1.00 24.43 27 TRP A C 15
ATOM 9465 O O . TRP A 1 27 ? -4.989 -11.866 -31.878 1.00 3.41 27 TRP A O 15
ATOM 9486 N N . LYS A 1 28 ? -6.399 -13.286 -30.851 1.00 54.54 28 LYS A N 15
ATOM 9487 C CA . LYS A 1 28 ? -7.533 -12.952 -31.706 1.00 4.20 28 LYS A CA 15
ATOM 9488 C C . LYS A 1 28 ? -8.776 -12.661 -30.872 1.00 10.12 28 LYS A C 15
ATOM 9489 O O . LYS A 1 28 ? -9.044 -13.341 -29.881 1.00 13.32 28 LYS A O 15
ATOM 9508 N N . CYS A 1 29 ? -9.533 -11.648 -31.280 1.00 1.33 29 CYS A N 15
ATOM 9509 C CA . CYS A 1 29 ? -10.749 -11.267 -30.571 1.00 62.22 29 CYS A CA 15
ATOM 9510 C C . CYS A 1 29 ? -11.792 -10.715 -31.538 1.00 43.45 29 CYS A C 15
ATOM 9511 O O . CYS A 1 29 ? -11.671 -9.589 -32.023 1.00 25.30 29 CYS A O 15
ATOM 9518 N N . VAL A 1 30 ? -12.817 -11.514 -31.815 1.00 21.31 30 VAL A N 15
ATOM 9519 C CA . VAL A 1 30 ? -13.882 -11.106 -32.723 1.00 11.32 30 VAL A CA 15
ATOM 9520 C C . VAL A 1 30 ? -15.204 -11.767 -32.352 1.00 35.35 30 VAL A C 15
ATOM 9521 O O . VAL A 1 30 ? -15.232 -12.914 -31.906 1.00 0.24 30 VAL A O 15
ATOM 9534 N N . GLU A 1 31 ? -16.299 -11.036 -32.539 1.00 61.54 31 GLU A N 15
ATOM 9535 C CA . GLU A 1 31 ? -17.625 -11.553 -32.223 1.00 73.35 31 GLU A CA 15
ATOM 9536 C C . GLU A 1 31 ? -17.763 -11.820 -30.727 1.00 53.43 31 GLU A C 15
ATOM 9537 O O . GLU A 1 31 ? -18.343 -12.824 -30.316 1.00 0.32 31 GLU A O 15
ATOM 9549 N N . ASN A 1 32 ? -17.225 -10.912 -29.919 1.00 34.34 32 ASN A N 15
ATOM 9550 C CA . ASN A 1 32 ? -17.287 -11.049 -28.468 1.00 30.11 32 ASN A CA 15
ATOM 9551 C C . ASN A 1 32 ? -16.639 -12.355 -28.017 1.00 12.44 32 ASN A C 15
ATOM 9552 O O . ASN A 1 32 ? -16.931 -12.863 -26.934 1.00 70.42 32 ASN A O 15
ATOM 9563 N N . VAL A 1 33 ? -15.758 -12.892 -28.854 1.00 4.11 33 VAL A N 15
ATOM 9564 C CA . VAL A 1 33 ? -15.067 -14.137 -28.541 1.00 64.01 33 VAL A CA 15
ATOM 9565 C C . VAL A 1 33 ? -13.584 -14.044 -28.883 1.00 42.50 33 VAL A C 15
ATOM 9566 O O . VAL A 1 33 ? -13.214 -13.661 -29.994 1.00 33.13 33 VAL A O 15
ATOM 9579 N N . CYS A 1 34 ? -12.737 -14.396 -27.921 1.00 52.14 34 CYS A N 15
ATOM 9580 C CA . CYS A 1 34 ? -11.293 -14.352 -28.119 1.00 75.41 34 CYS A CA 15
ATOM 9581 C C . CYS A 1 34 ? -10.725 -15.758 -28.289 1.00 71.41 34 CYS A C 15
ATOM 9582 O O . CYS A 1 34 ? -11.169 -16.702 -27.635 1.00 65.41 34 CYS A O 15
ATOM 9589 N N . VAL A 1 35 ? -9.740 -15.890 -29.172 1.00 53.22 35 VAL A N 15
ATOM 9590 C CA . VAL A 1 35 ? -9.110 -17.179 -29.428 1.00 23.31 35 VAL A CA 15
ATOM 9591 C C . VAL A 1 35 ? -7.615 -17.019 -29.682 1.00 30.41 35 VAL A C 15
ATOM 9592 O O . VAL A 1 35 ? -7.148 -15.940 -30.049 1.00 33.11 35 VAL A O 15
ATOM 9605 N N . LEU A 1 36 ? -6.868 -18.100 -29.485 1.00 32.23 36 LEU A N 15
ATOM 9606 C CA . LEU A 1 36 ? -5.424 -18.081 -29.693 1.00 15.10 36 LEU A CA 15
ATOM 9607 C C . LEU A 1 36 ? -5.089 -18.067 -31.181 1.00 30.41 36 LEU A C 15
ATOM 9608 O O . LEU A 1 36 ? -5.973 -18.196 -32.028 1.00 13.24 36 LEU A O 15
ATOM 9624 N N . TRP A 1 37 ? -3.807 -17.913 -31.491 1.00 71.34 37 TRP A N 15
ATOM 9625 C CA . TRP A 1 37 ? -3.355 -17.885 -32.878 1.00 24.53 37 TRP A CA 15
ATOM 9626 C C . TRP A 1 37 ? -1.966 -18.501 -33.010 1.00 20.14 37 TRP A C 15
ATOM 9627 O O . TRP A 1 37 ? -1.699 -19.259 -33.943 1.00 4.44 37 TRP A O 15
ATOM 9648 N N . TYR A 1 38 ? -1.086 -18.172 -32.071 1.00 10.53 38 TYR A N 15
ATOM 9649 C CA . TYR A 1 38 ? 0.276 -18.691 -32.084 1.00 3.11 38 TYR A CA 15
ATOM 9650 C C . TYR A 1 38 ? 0.278 -20.216 -32.140 1.00 54.54 38 TYR A C 15
ATOM 9651 O O . TYR A 1 38 ? 0.861 -20.815 -33.043 1.00 64.24 38 TYR A O 15
ATOM 9669 N N . LYS A 1 39 ? -0.381 -20.837 -31.169 1.00 34.44 39 LYS A N 15
ATOM 9670 C CA . LYS A 1 39 ? -0.460 -22.292 -31.106 1.00 22.01 39 LYS A CA 15
ATOM 9671 C C . LYS A 1 39 ? -1.812 -22.786 -31.609 1.00 72.23 39 LYS A C 15
ATOM 9672 O O . LYS A 1 39 ? -2.106 -22.712 -32.803 1.00 30.32 39 LYS A O 15
ATOM 9691 N N . GLY A 1 1 ? 5.261 10.343 -18.441 1.00 45.41 1 GLY A N 16
ATOM 9692 C CA . GLY A 1 1 ? 4.074 9.525 -18.279 1.00 51.13 1 GLY A CA 16
ATOM 9693 C C . GLY A 1 1 ? 3.644 9.408 -16.831 1.00 34.14 1 GLY A C 16
ATOM 9694 O O . GLY A 1 1 ? 3.829 10.336 -16.045 1.00 2.42 1 GLY A O 16
ATOM 9698 N N . GLU A 1 2 ? 3.066 8.264 -16.477 1.00 53.01 2 GLU A N 16
ATOM 9699 C CA . GLU A 1 2 ? 2.606 8.031 -15.113 1.00 75.12 2 GLU A CA 16
ATOM 9700 C C . GLU A 1 2 ? 3.538 7.070 -14.381 1.00 42.31 2 GLU A C 16
ATOM 9701 O O . GLU A 1 2 ? 3.989 6.074 -14.946 1.00 74.35 2 GLU A O 16
ATOM 9713 N N . ASP A 1 3 ? 3.824 7.378 -13.121 1.00 33.13 3 ASP A N 16
ATOM 9714 C CA . ASP A 1 3 ? 4.702 6.543 -12.310 1.00 21.50 3 ASP A CA 16
ATOM 9715 C C . ASP A 1 3 ? 4.143 5.129 -12.183 1.00 61.25 3 ASP A C 16
ATOM 9716 O O . ASP A 1 3 ? 4.835 4.150 -12.466 1.00 32.14 3 ASP A O 16
ATOM 9725 N N . ILE A 1 4 ? 2.889 5.030 -11.757 1.00 14.10 4 ILE A N 16
ATOM 9726 C CA . ILE A 1 4 ? 2.237 3.736 -11.593 1.00 44.33 4 ILE A CA 16
ATOM 9727 C C . ILE A 1 4 ? 0.728 3.895 -11.448 1.00 12.21 4 ILE A C 16
ATOM 9728 O O . ILE A 1 4 ? 0.252 4.705 -10.653 1.00 31.51 4 ILE A O 16
ATOM 9744 N N . GLY A 1 5 ? -0.021 3.115 -12.221 1.00 73.40 5 GLY A N 16
ATOM 9745 C CA . GLY A 1 5 ? -1.470 3.183 -12.162 1.00 63.41 5 GLY A CA 16
ATOM 9746 C C . GLY A 1 5 ? -2.129 2.563 -13.378 1.00 51.44 5 GLY A C 16
ATOM 9747 O O . GLY A 1 5 ? -3.005 3.171 -13.996 1.00 24.22 5 GLY A O 16
ATOM 9751 N N . HIS A 1 6 ? -1.708 1.351 -13.726 1.00 4.44 6 HIS A N 16
ATOM 9752 C CA . HIS A 1 6 ? -2.263 0.650 -14.878 1.00 22.14 6 HIS A CA 16
ATOM 9753 C C . HIS A 1 6 ? -3.362 -0.317 -14.447 1.00 43.01 6 HIS A C 16
ATOM 9754 O O . HIS A 1 6 ? -3.331 -1.499 -14.791 1.00 31.03 6 HIS A O 16
ATOM 9768 N N . ILE A 1 7 ? -4.330 0.193 -13.693 1.00 42.03 7 ILE A N 16
ATOM 9769 C CA . ILE A 1 7 ? -5.438 -0.625 -13.217 1.00 23.53 7 ILE A CA 16
ATOM 9770 C C . ILE A 1 7 ? -6.779 -0.021 -13.617 1.00 34.33 7 ILE A C 16
ATOM 9771 O O . ILE A 1 7 ? -6.929 1.199 -13.683 1.00 4.11 7 ILE A O 16
ATOM 9787 N N . LYS A 1 8 ? -7.755 -0.884 -13.881 1.00 50.43 8 LYS A N 16
ATOM 9788 C CA . LYS A 1 8 ? -9.087 -0.437 -14.272 1.00 2.31 8 LYS A CA 16
ATOM 9789 C C . LYS A 1 8 ? -10.046 -1.617 -14.382 1.00 35.35 8 LYS A C 16
ATOM 9790 O O . LYS A 1 8 ? -9.623 -2.773 -14.410 1.00 32.22 8 LYS A O 16
ATOM 9809 N N . TYR A 1 9 ? -11.339 -1.319 -14.444 1.00 53.13 9 TYR A N 16
ATOM 9810 C CA . TYR A 1 9 ? -12.359 -2.356 -14.550 1.00 42.11 9 TYR A CA 16
ATOM 9811 C C . TYR A 1 9 ? -12.826 -2.516 -15.994 1.00 4.32 9 TYR A C 16
ATOM 9812 O O . TYR A 1 9 ? -12.695 -3.587 -16.586 1.00 74.41 9 TYR A O 16
ATOM 9830 N N . CYS A 1 10 ? -13.370 -1.441 -16.555 1.00 62.20 10 CYS A N 16
ATOM 9831 C CA . CYS A 1 10 ? -13.857 -1.459 -17.929 1.00 64.11 10 CYS A CA 16
ATOM 9832 C C . CYS A 1 10 ? -14.095 -0.041 -18.440 1.00 73.22 10 CYS A C 16
ATOM 9833 O O . CYS A 1 10 ? -14.639 0.803 -17.729 1.00 72.14 10 CYS A O 16
ATOM 9840 N N . GLY A 1 11 ? -13.684 0.213 -19.679 1.00 31.41 11 GLY A N 16
ATOM 9841 C CA . GLY A 1 11 ? -13.862 1.529 -20.264 1.00 63.55 11 GLY A CA 16
ATOM 9842 C C . GLY A 1 11 ? -15.291 2.021 -20.160 1.00 53.40 11 GLY A C 16
ATOM 9843 O O . GLY A 1 11 ? -16.231 1.292 -20.479 1.00 0.23 11 GLY A O 16
ATOM 9847 N N . ILE A 1 12 ? -15.457 3.261 -19.711 1.00 42.13 12 ILE A N 16
ATOM 9848 C CA . ILE A 1 12 ? -16.782 3.850 -19.565 1.00 73.42 12 ILE A CA 16
ATOM 9849 C C . ILE A 1 12 ? -17.596 3.697 -20.846 1.00 45.32 12 ILE A C 16
ATOM 9850 O O . ILE A 1 12 ? -18.469 2.835 -20.941 1.00 51.11 12 ILE A O 16
ATOM 9866 N N . VAL A 1 13 ? -17.301 4.540 -21.831 1.00 71.13 13 VAL A N 16
ATOM 9867 C CA . VAL A 1 13 ? -18.003 4.498 -23.109 1.00 24.33 13 VAL A CA 16
ATOM 9868 C C . VAL A 1 13 ? -19.448 4.958 -22.957 1.00 51.03 13 VAL A C 16
ATOM 9869 O O . VAL A 1 13 ? -19.819 6.037 -23.421 1.00 24.15 13 VAL A O 16
ATOM 9882 N N . ASP A 1 14 ? -20.261 4.133 -22.306 1.00 5.32 14 ASP A N 16
ATOM 9883 C CA . ASP A 1 14 ? -21.666 4.456 -22.091 1.00 54.13 14 ASP A CA 16
ATOM 9884 C C . ASP A 1 14 ? -22.164 3.870 -20.774 1.00 24.04 14 ASP A C 16
ATOM 9885 O O . ASP A 1 14 ? -22.910 4.516 -20.038 1.00 3.14 14 ASP A O 16
ATOM 9894 N N . ASP A 1 15 ? -21.746 2.643 -20.483 1.00 73.32 15 ASP A N 16
ATOM 9895 C CA . ASP A 1 15 ? -22.149 1.969 -19.254 1.00 72.12 15 ASP A CA 16
ATOM 9896 C C . ASP A 1 15 ? -20.978 1.204 -18.645 1.00 12.22 15 ASP A C 16
ATOM 9897 O O . ASP A 1 15 ? -20.749 1.259 -17.436 1.00 60.32 15 ASP A O 16
ATOM 9906 N N . CYS A 1 16 ? -20.241 0.491 -19.489 1.00 65.11 16 CYS A N 16
ATOM 9907 C CA . CYS A 1 16 ? -19.094 -0.287 -19.035 1.00 11.43 16 CYS A CA 16
ATOM 9908 C C . CYS A 1 16 ? -18.401 -0.971 -20.209 1.00 40.04 16 CYS A C 16
ATOM 9909 O O . CYS A 1 16 ? -17.178 -1.112 -20.226 1.00 1.41 16 CYS A O 16
ATOM 9916 N N . TYR A 1 17 ? -19.191 -1.394 -21.190 1.00 22.10 17 TYR A N 16
ATOM 9917 C CA . TYR A 1 17 ? -18.654 -2.066 -22.368 1.00 13.42 17 TYR A CA 16
ATOM 9918 C C . TYR A 1 17 ? -17.931 -3.351 -21.980 1.00 23.45 17 TYR A C 16
ATOM 9919 O O . TYR A 1 17 ? -17.820 -3.684 -20.799 1.00 43.22 17 TYR A O 16
ATOM 9937 N N . LYS A 1 18 ? -17.439 -4.071 -22.982 1.00 62.41 18 LYS A N 16
ATOM 9938 C CA . LYS A 1 18 ? -16.723 -5.320 -22.749 1.00 34.32 18 LYS A CA 16
ATOM 9939 C C . LYS A 1 18 ? -15.525 -5.444 -23.684 1.00 52.15 18 LYS A C 16
ATOM 9940 O O . LYS A 1 18 ? -15.338 -6.471 -24.336 1.00 71.24 18 LYS A O 16
ATOM 9959 N N . SER A 1 19 ? -14.716 -4.391 -23.745 1.00 21.25 19 SER A N 16
ATOM 9960 C CA . SER A 1 19 ? -13.537 -4.382 -24.602 1.00 43.53 19 SER A CA 16
ATOM 9961 C C . SER A 1 19 ? -12.548 -3.310 -24.154 1.00 42.43 19 SER A C 16
ATOM 9962 O O . SER A 1 19 ? -12.686 -2.136 -24.500 1.00 75.21 19 SER A O 16
ATOM 9970 N N . LYS A 1 20 ? -11.548 -3.722 -23.382 1.00 13.43 20 LYS A N 16
ATOM 9971 C CA . LYS A 1 20 ? -10.534 -2.799 -22.886 1.00 22.44 20 LYS A CA 16
ATOM 9972 C C . LYS A 1 20 ? -9.170 -3.479 -22.811 1.00 73.12 20 LYS A C 16
ATOM 9973 O O . LYS A 1 20 ? -8.286 -3.041 -22.075 1.00 30.53 20 LYS A O 16
ATOM 9992 N N . LYS A 1 21 ? -9.006 -4.551 -23.579 1.00 41.23 21 LYS A N 16
ATOM 9993 C CA . LYS A 1 21 ? -7.749 -5.290 -23.603 1.00 73.12 21 LYS A CA 16
ATOM 9994 C C . LYS A 1 21 ? -7.309 -5.660 -22.190 1.00 62.05 21 LYS A C 16
ATOM 9995 O O . LYS A 1 21 ? -6.312 -5.155 -21.673 1.00 70.51 21 LYS A O 16
ATOM 10014 N N . PRO A 1 22 ? -8.067 -6.563 -21.551 1.00 23.03 22 PRO A N 16
ATOM 10015 C CA . PRO A 1 22 ? -7.772 -7.022 -20.190 1.00 12.10 22 PRO A CA 16
ATOM 10016 C C . PRO A 1 22 ? -6.518 -7.886 -20.129 1.00 24.45 22 PRO A C 16
ATOM 10017 O O . PRO A 1 22 ? -5.976 -8.137 -19.051 1.00 33.51 22 PRO A O 16
ATOM 10028 N N . LEU A 1 23 ? -6.059 -8.339 -21.290 1.00 73.13 23 LEU A N 16
ATOM 10029 C CA . LEU A 1 23 ? -4.867 -9.176 -21.369 1.00 2.22 23 LEU A CA 16
ATOM 10030 C C . LEU A 1 23 ? -4.972 -10.364 -20.418 1.00 3.21 23 LEU A C 16
ATOM 10031 O O . LEU A 1 23 ? -4.047 -10.646 -19.656 1.00 64.32 23 LEU A O 16
ATOM 10047 N N . PHE A 1 24 ? -6.104 -11.058 -20.469 1.00 42.12 24 PHE A N 16
ATOM 10048 C CA . PHE A 1 24 ? -6.329 -12.217 -19.613 1.00 54.23 24 PHE A CA 16
ATOM 10049 C C . PHE A 1 24 ? -5.973 -13.509 -20.342 1.00 44.03 24 PHE A C 16
ATOM 10050 O O . PHE A 1 24 ? -5.472 -14.458 -19.739 1.00 20.31 24 PHE A O 16
ATOM 10067 N N . LYS A 1 25 ? -6.234 -13.538 -21.645 1.00 33.14 25 LYS A N 16
ATOM 10068 C CA . LYS A 1 25 ? -5.941 -14.712 -22.458 1.00 52.24 25 LYS A CA 16
ATOM 10069 C C . LYS A 1 25 ? -4.852 -14.406 -23.481 1.00 62.44 25 LYS A C 16
ATOM 10070 O O . LYS A 1 25 ? -3.896 -15.168 -23.630 1.00 60.41 25 LYS A O 16
ATOM 10089 N N . ILE A 1 26 ? -5.002 -13.288 -24.182 1.00 43.34 26 ILE A N 16
ATOM 10090 C CA . ILE A 1 26 ? -4.029 -12.881 -25.189 1.00 22.41 26 ILE A CA 16
ATOM 10091 C C . ILE A 1 26 ? -3.955 -13.897 -26.324 1.00 21.33 26 ILE A C 16
ATOM 10092 O O . ILE A 1 26 ? -3.379 -14.974 -26.169 1.00 74.53 26 ILE A O 16
ATOM 10108 N N . TRP A 1 27 ? -4.539 -13.546 -27.463 1.00 72.24 27 TRP A N 16
ATOM 10109 C CA . TRP A 1 27 ? -4.538 -14.427 -28.626 1.00 30.12 27 TRP A CA 16
ATOM 10110 C C . TRP A 1 27 ? -3.733 -13.819 -29.769 1.00 52.20 27 TRP A C 16
ATOM 10111 O O . TRP A 1 27 ? -2.661 -14.313 -30.119 1.00 10.23 27 TRP A O 16
ATOM 10132 N N . LYS A 1 28 ? -4.256 -12.744 -30.348 1.00 53.45 28 LYS A N 16
ATOM 10133 C CA . LYS A 1 28 ? -3.586 -12.066 -31.452 1.00 20.01 28 LYS A CA 16
ATOM 10134 C C . LYS A 1 28 ? -3.628 -10.553 -31.267 1.00 50.50 28 LYS A C 16
ATOM 10135 O O . LYS A 1 28 ? -4.584 -10.011 -30.711 1.00 20.11 28 LYS A O 16
ATOM 10154 N N . CYS A 1 29 ? -2.587 -9.874 -31.738 1.00 22.42 29 CYS A N 16
ATOM 10155 C CA . CYS A 1 29 ? -2.505 -8.423 -31.626 1.00 23.23 29 CYS A CA 16
ATOM 10156 C C . CYS A 1 29 ? -1.749 -7.828 -32.810 1.00 42.12 29 CYS A C 16
ATOM 10157 O O . CYS A 1 29 ? -0.592 -8.168 -33.056 1.00 45.14 29 CYS A O 16
ATOM 10164 N N . VAL A 1 30 ? -2.412 -6.937 -33.541 1.00 22.01 30 VAL A N 16
ATOM 10165 C CA . VAL A 1 30 ? -1.803 -6.293 -34.699 1.00 11.14 30 VAL A CA 16
ATOM 10166 C C . VAL A 1 30 ? -2.423 -4.924 -34.955 1.00 72.02 30 VAL A C 16
ATOM 10167 O O . VAL A 1 30 ? -3.637 -4.753 -34.850 1.00 51.31 30 VAL A O 16
ATOM 10180 N N . GLU A 1 31 ? -1.581 -3.953 -35.293 1.00 3.45 31 GLU A N 16
ATOM 10181 C CA . GLU A 1 31 ? -2.047 -2.598 -35.564 1.00 12.11 31 GLU A CA 16
ATOM 10182 C C . GLU A 1 31 ? -2.663 -1.974 -34.315 1.00 31.12 31 GLU A C 16
ATOM 10183 O O . GLU A 1 31 ? -3.659 -1.256 -34.393 1.00 43.14 31 GLU A O 16
ATOM 10195 N N . ASN A 1 32 ? -2.063 -2.255 -33.163 1.00 22.23 32 ASN A N 16
ATOM 10196 C CA . ASN A 1 32 ? -2.552 -1.723 -31.896 1.00 73.11 32 ASN A CA 16
ATOM 10197 C C . ASN A 1 32 ? -3.954 -2.244 -31.593 1.00 0.32 32 ASN A C 16
ATOM 10198 O O . ASN A 1 32 ? -4.737 -1.587 -30.906 1.00 42.12 32 ASN A O 16
ATOM 10209 N N . VAL A 1 33 ? -4.264 -3.429 -32.109 1.00 42.21 33 VAL A N 16
ATOM 10210 C CA . VAL A 1 33 ? -5.570 -4.039 -31.893 1.00 31.15 33 VAL A CA 16
ATOM 10211 C C . VAL A 1 33 ? -5.436 -5.521 -31.562 1.00 71.43 33 VAL A C 16
ATOM 10212 O O . VAL A 1 33 ? -4.833 -6.285 -32.317 1.00 1.01 33 VAL A O 16
ATOM 10225 N N . CYS A 1 34 ? -6.003 -5.923 -30.430 1.00 20.14 34 CYS A N 16
ATOM 10226 C CA . CYS A 1 34 ? -5.948 -7.314 -29.998 1.00 22.53 34 CYS A CA 16
ATOM 10227 C C . CYS A 1 34 ? -7.251 -8.038 -30.325 1.00 11.32 34 CYS A C 16
ATOM 10228 O O . CYS A 1 34 ? -8.335 -7.580 -29.964 1.00 14.12 34 CYS A O 16
ATOM 10235 N N . VAL A 1 35 ? -7.137 -9.171 -31.011 1.00 3.43 35 VAL A N 16
ATOM 10236 C CA . VAL A 1 35 ? -8.305 -9.958 -31.386 1.00 22.54 35 VAL A CA 16
ATOM 10237 C C . VAL A 1 35 ? -8.124 -11.424 -31.006 1.00 13.24 35 VAL A C 16
ATOM 10238 O O . VAL A 1 35 ? -7.001 -11.895 -30.822 1.00 33.22 35 VAL A O 16
ATOM 10251 N N . LEU A 1 36 ? -9.237 -12.140 -30.890 1.00 22.52 36 LEU A N 16
ATOM 10252 C CA . LEU A 1 36 ? -9.202 -13.554 -30.532 1.00 74.30 36 LEU A CA 16
ATOM 10253 C C . LEU A 1 36 ? -8.670 -14.396 -31.688 1.00 2.45 36 LEU A C 16
ATOM 10254 O O . LEU A 1 36 ? -8.496 -13.899 -32.801 1.00 24.54 36 LEU A O 16
ATOM 10270 N N . TRP A 1 37 ? -8.415 -15.670 -31.416 1.00 34.41 37 TRP A N 16
ATOM 10271 C CA . TRP A 1 37 ? -7.905 -16.581 -32.434 1.00 62.50 37 TRP A CA 16
ATOM 10272 C C . TRP A 1 37 ? -8.457 -17.988 -32.232 1.00 22.32 37 TRP A C 16
ATOM 10273 O O . TRP A 1 37 ? -8.838 -18.659 -33.191 1.00 71.41 37 TRP A O 16
ATOM 10294 N N . TYR A 1 38 ? -8.497 -18.429 -30.979 1.00 40.14 38 TYR A N 16
ATOM 10295 C CA . TYR A 1 38 ? -9.001 -19.758 -30.652 1.00 43.54 38 TYR A CA 16
ATOM 10296 C C . TYR A 1 38 ? -10.381 -19.982 -31.263 1.00 23.51 38 TYR A C 16
ATOM 10297 O O . TYR A 1 38 ? -10.543 -20.786 -32.182 1.00 12.33 38 TYR A O 16
ATOM 10315 N N . LYS A 1 39 ? -11.373 -19.266 -30.746 1.00 31.24 39 LYS A N 16
ATOM 10316 C CA . LYS A 1 39 ? -12.740 -19.384 -31.239 1.00 11.21 39 LYS A CA 16
ATOM 10317 C C . LYS A 1 39 ? -12.875 -18.756 -32.623 1.00 31.53 39 LYS A C 16
ATOM 10318 O O . LYS A 1 39 ? -13.144 -19.448 -33.605 1.00 71.40 39 LYS A O 16
ATOM 10337 N N . GLY A 1 1 ? 4.480 -7.936 -12.227 1.00 64.43 1 GLY A N 17
ATOM 10338 C CA . GLY A 1 1 ? 4.428 -6.606 -11.650 1.00 21.13 1 GLY A CA 17
ATOM 10339 C C . GLY A 1 1 ? 3.446 -5.701 -12.366 1.00 74.12 1 GLY A C 17
ATOM 10340 O O . GLY A 1 1 ? 3.840 -4.871 -13.184 1.00 4.41 1 GLY A O 17
ATOM 10344 N N . GLU A 1 2 ? 2.162 -5.863 -12.060 1.00 62.10 2 GLU A N 17
ATOM 10345 C CA . GLU A 1 2 ? 1.121 -5.055 -12.684 1.00 12.15 2 GLU A CA 17
ATOM 10346 C C . GLU A 1 2 ? -0.037 -4.819 -11.717 1.00 64.24 2 GLU A C 17
ATOM 10347 O O . GLU A 1 2 ? -0.128 -5.464 -10.673 1.00 33.13 2 GLU A O 17
ATOM 10359 N N . ASP A 1 3 ? -0.917 -3.891 -12.074 1.00 12.20 3 ASP A N 17
ATOM 10360 C CA . ASP A 1 3 ? -2.069 -3.569 -11.240 1.00 34.31 3 ASP A CA 17
ATOM 10361 C C . ASP A 1 3 ? -3.328 -3.414 -12.088 1.00 42.10 3 ASP A C 17
ATOM 10362 O O . ASP A 1 3 ? -3.853 -2.310 -12.241 1.00 23.53 3 ASP A O 17
ATOM 10371 N N . ILE A 1 4 ? -3.805 -4.525 -12.638 1.00 35.22 4 ILE A N 17
ATOM 10372 C CA . ILE A 1 4 ? -5.002 -4.512 -13.470 1.00 41.23 4 ILE A CA 17
ATOM 10373 C C . ILE A 1 4 ? -5.978 -5.604 -13.047 1.00 71.24 4 ILE A C 17
ATOM 10374 O O . ILE A 1 4 ? -5.573 -6.661 -12.565 1.00 42.11 4 ILE A O 17
ATOM 10390 N N . GLY A 1 5 ? -7.268 -5.342 -13.233 1.00 54.05 5 GLY A N 17
ATOM 10391 C CA . GLY A 1 5 ? -8.283 -6.313 -12.868 1.00 0.14 5 GLY A CA 17
ATOM 10392 C C . GLY A 1 5 ? -9.680 -5.862 -13.246 1.00 20.23 5 GLY A C 17
ATOM 10393 O O . GLY A 1 5 ? -10.083 -5.972 -14.404 1.00 54.21 5 GLY A O 17
ATOM 10397 N N . HIS A 1 6 ? -10.422 -5.355 -12.266 1.00 41.13 6 HIS A N 17
ATOM 10398 C CA . HIS A 1 6 ? -11.783 -4.887 -12.502 1.00 50.23 6 HIS A CA 17
ATOM 10399 C C . HIS A 1 6 ? -11.862 -3.367 -12.390 1.00 33.34 6 HIS A C 17
ATOM 10400 O O . HIS A 1 6 ? -12.788 -2.828 -11.782 1.00 61.04 6 HIS A O 17
ATOM 10414 N N . ILE A 1 7 ? -10.886 -2.684 -12.977 1.00 52.32 7 ILE A N 17
ATOM 10415 C CA . ILE A 1 7 ? -10.846 -1.227 -12.943 1.00 34.04 7 ILE A CA 17
ATOM 10416 C C . ILE A 1 7 ? -11.058 -0.638 -14.333 1.00 73.11 7 ILE A C 17
ATOM 10417 O O . ILE A 1 7 ? -10.647 -1.221 -15.336 1.00 63.52 7 ILE A O 17
ATOM 10433 N N . LYS A 1 8 ? -11.702 0.523 -14.386 1.00 2.20 8 LYS A N 17
ATOM 10434 C CA . LYS A 1 8 ? -11.966 1.195 -15.653 1.00 35.22 8 LYS A CA 17
ATOM 10435 C C . LYS A 1 8 ? -11.883 2.710 -15.493 1.00 62.54 8 LYS A C 17
ATOM 10436 O O . LYS A 1 8 ? -12.896 3.379 -15.289 1.00 62.22 8 LYS A O 17
ATOM 10455 N N . TYR A 1 9 ? -10.670 3.244 -15.589 1.00 74.45 9 TYR A N 17
ATOM 10456 C CA . TYR A 1 9 ? -10.455 4.679 -15.455 1.00 1.40 9 TYR A CA 17
ATOM 10457 C C . TYR A 1 9 ? -9.344 5.153 -16.388 1.00 13.34 9 TYR A C 17
ATOM 10458 O O . TYR A 1 9 ? -8.649 4.346 -17.005 1.00 51.12 9 TYR A O 17
ATOM 10476 N N . CYS A 1 10 ? -9.183 6.469 -16.484 1.00 20.20 10 CYS A N 17
ATOM 10477 C CA . CYS A 1 10 ? -8.158 7.053 -17.340 1.00 2.20 10 CYS A CA 17
ATOM 10478 C C . CYS A 1 10 ? -7.819 8.472 -16.892 1.00 53.22 10 CYS A C 17
ATOM 10479 O O . CYS A 1 10 ? -6.714 8.740 -16.424 1.00 25.41 10 CYS A O 17
ATOM 10486 N N . GLY A 1 11 ? -8.781 9.379 -17.040 1.00 22.23 11 GLY A N 17
ATOM 10487 C CA . GLY A 1 11 ? -8.566 10.759 -16.646 1.00 62.10 11 GLY A CA 17
ATOM 10488 C C . GLY A 1 11 ? -9.336 11.736 -17.512 1.00 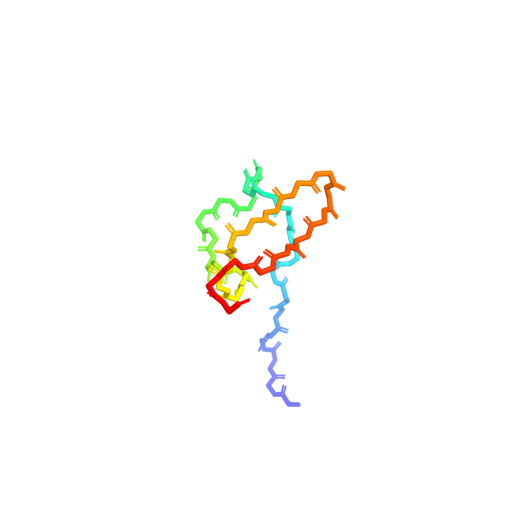63.35 11 GLY A C 17
ATOM 10489 O O . GLY A 1 11 ? -10.056 11.331 -18.426 1.00 11.15 11 GLY A O 17
ATOM 10493 N N . ILE A 1 12 ? -9.185 13.024 -17.226 1.00 12.32 12 ILE A N 17
ATOM 10494 C CA . ILE A 1 12 ? -9.873 14.061 -17.986 1.00 21.24 12 ILE A CA 17
ATOM 10495 C C . ILE A 1 12 ? -8.886 14.895 -18.795 1.00 50.12 12 ILE A C 17
ATOM 10496 O O . ILE A 1 12 ? -8.410 15.933 -18.335 1.00 62.11 12 ILE A O 17
ATOM 10512 N N . VAL A 1 13 ? -8.584 14.435 -20.005 1.00 40.23 13 VAL A N 17
ATOM 10513 C CA . VAL A 1 13 ? -7.656 15.140 -20.881 1.00 40.34 13 VAL A CA 17
ATOM 10514 C C . VAL A 1 13 ? -7.559 14.459 -22.242 1.00 32.02 13 VAL A C 17
ATOM 10515 O O . VAL A 1 13 ? -7.232 13.276 -22.333 1.00 21.40 13 VAL A O 17
ATOM 10528 N N . ASP A 1 14 ? -7.845 15.214 -23.297 1.00 33.32 14 ASP A N 17
ATOM 10529 C CA . ASP A 1 14 ? -7.789 14.683 -24.654 1.00 51.41 14 ASP A CA 17
ATOM 10530 C C . ASP A 1 14 ? -8.951 13.730 -24.913 1.00 71.35 14 ASP A C 17
ATOM 10531 O O . ASP A 1 14 ? -9.858 14.036 -25.688 1.00 2.32 14 ASP A O 17
ATOM 10540 N N . ASP A 1 15 ? -8.917 12.573 -24.262 1.00 24.51 15 ASP A N 17
ATOM 10541 C CA . ASP A 1 15 ? -9.967 11.573 -24.422 1.00 2.41 15 ASP A CA 17
ATOM 10542 C C . ASP A 1 15 ? -9.720 10.375 -23.511 1.00 21.11 15 ASP A C 17
ATOM 10543 O O . ASP A 1 15 ? -10.391 10.207 -22.492 1.00 42.31 15 ASP A O 17
ATOM 10552 N N . CYS A 1 16 ? -8.754 9.543 -23.885 1.00 43.01 16 CYS A N 17
ATOM 10553 C CA . CYS A 1 16 ? -8.418 8.359 -23.104 1.00 34.23 16 CYS A CA 17
ATOM 10554 C C . CYS A 1 16 ? -9.602 7.398 -23.038 1.00 22.34 16 CYS A C 17
ATOM 10555 O O . CYS A 1 16 ? -10.556 7.621 -22.292 1.00 3.22 16 CYS A O 17
ATOM 10562 N N . TYR A 1 17 ? -9.532 6.328 -23.822 1.00 54.12 17 TYR A N 17
ATOM 10563 C CA . TYR A 1 17 ? -10.598 5.334 -23.855 1.00 33.31 17 TYR A CA 17
ATOM 10564 C C . TYR A 1 17 ? -10.025 3.920 -23.835 1.00 72.10 17 TYR A C 17
ATOM 10565 O O . TYR A 1 17 ? -8.815 3.726 -23.947 1.00 64.24 17 TYR A O 17
ATOM 10583 N N . LYS A 1 18 ? -10.905 2.934 -23.692 1.00 4.22 18 LYS A N 17
ATOM 10584 C CA . LYS A 1 18 ? -10.490 1.537 -23.659 1.00 24.21 18 LYS A CA 17
ATOM 10585 C C . LYS A 1 18 ? -9.596 1.263 -22.453 1.00 74.22 18 LYS A C 17
ATOM 10586 O O . LYS A 1 18 ? -8.383 1.465 -22.509 1.00 15.44 18 LYS A O 17
ATOM 10605 N N . SER A 1 19 ? -10.204 0.800 -21.365 1.00 61.24 19 SER A N 17
ATOM 10606 C CA . SER A 1 19 ? -9.463 0.500 -20.145 1.00 74.05 19 SER A CA 17
ATOM 10607 C C . SER A 1 19 ? -9.957 -0.799 -19.516 1.00 20.03 19 SER A C 17
ATOM 10608 O O . SER A 1 19 ? -10.348 -0.828 -18.348 1.00 64.25 19 SER A O 17
ATOM 10616 N N . LYS A 1 20 ? -9.937 -1.873 -20.298 1.00 25.24 20 LYS A N 17
ATOM 10617 C CA . LYS A 1 20 ? -10.380 -3.177 -19.819 1.00 31.11 20 LYS A CA 17
ATOM 10618 C C . LYS A 1 20 ? -9.758 -4.300 -20.643 1.00 41.30 20 LYS A C 17
ATOM 10619 O O . LYS A 1 20 ? -10.292 -5.407 -20.706 1.00 72.14 20 LYS A O 17
ATOM 10638 N N . LYS A 1 21 ? -8.625 -4.007 -21.272 1.00 63.43 21 LYS A N 17
ATOM 10639 C CA . LYS A 1 21 ? -7.927 -4.992 -22.090 1.00 73.45 21 LYS A CA 17
ATOM 10640 C C . LYS A 1 21 ? -8.809 -5.465 -23.242 1.00 65.12 21 LYS A C 17
ATOM 10641 O O . LYS A 1 21 ? -9.281 -6.602 -23.268 1.00 42.21 21 LYS A O 17
ATOM 10660 N N . PRO A 1 22 ? -9.035 -4.574 -24.219 1.00 73.52 22 PRO A N 17
ATOM 10661 C CA . PRO A 1 22 ? -9.859 -4.879 -25.393 1.00 33.34 22 PRO A CA 17
ATOM 10662 C C . PRO A 1 22 ? -9.189 -5.881 -26.327 1.00 53.21 22 PRO A C 17
ATOM 10663 O O . PRO A 1 22 ? -8.063 -6.317 -26.083 1.00 14.44 22 PRO A O 17
ATOM 10674 N N . LEU A 1 23 ? -9.887 -6.242 -27.398 1.00 52.22 23 LEU A N 17
ATOM 10675 C CA . LEU A 1 23 ? -9.359 -7.192 -28.371 1.00 32.43 23 LEU A CA 17
ATOM 10676 C C . LEU A 1 23 ? -8.209 -6.579 -29.163 1.00 55.32 23 LEU A C 17
ATOM 10677 O O . LEU A 1 23 ? -7.042 -6.893 -28.928 1.00 54.32 23 LEU A O 17
ATOM 10693 N N . PHE A 1 24 ? -8.547 -5.700 -30.102 1.00 20.44 24 PHE A N 17
ATOM 10694 C CA . PHE A 1 24 ? -7.543 -5.041 -30.928 1.00 62.03 24 PHE A CA 17
ATOM 10695 C C . PHE A 1 24 ? -6.600 -6.063 -31.557 1.00 4.32 24 PHE A C 17
ATOM 10696 O O . PHE A 1 24 ? -5.420 -5.786 -31.772 1.00 45.44 24 PHE A O 17
ATOM 10713 N N . LYS A 1 25 ? -7.129 -7.246 -31.848 1.00 64.24 25 LYS A N 17
ATOM 10714 C CA . LYS A 1 25 ? -6.337 -8.311 -32.453 1.00 4.22 25 LYS A CA 17
ATOM 10715 C C . LYS A 1 25 ? -7.217 -9.498 -32.828 1.00 75.14 25 LYS A C 17
ATOM 10716 O O . LYS A 1 25 ? -7.310 -9.868 -33.999 1.00 55.33 25 LYS A O 17
ATOM 10735 N N . ILE A 1 26 ? -7.863 -10.090 -31.829 1.00 5.11 26 ILE A N 17
ATOM 10736 C CA . ILE A 1 26 ? -8.738 -11.233 -32.056 1.00 24.32 26 ILE A CA 17
ATOM 10737 C C . ILE A 1 26 ? -7.943 -12.451 -32.516 1.00 12.12 26 ILE A C 17
ATOM 10738 O O . ILE A 1 26 ? -7.105 -12.355 -33.413 1.00 33.24 26 ILE A O 17
ATOM 10754 N N . TRP A 1 27 ? -8.213 -13.595 -31.897 1.00 54.53 27 TRP A N 17
ATOM 10755 C CA . TRP A 1 27 ? -7.525 -14.832 -32.245 1.00 23.43 27 TRP A CA 17
ATOM 10756 C C . TRP A 1 27 ? -8.472 -16.024 -32.162 1.00 31.11 27 TRP A C 17
ATOM 10757 O O . TRP A 1 27 ? -8.836 -16.613 -33.180 1.00 51.11 27 TRP A O 17
ATOM 10778 N N . LYS A 1 28 ? -8.869 -16.375 -30.943 1.00 60.44 28 LYS A N 17
ATOM 10779 C CA . LYS A 1 28 ? -9.776 -17.496 -30.727 1.00 61.51 28 LYS A CA 17
ATOM 10780 C C . LYS A 1 28 ? -10.982 -17.068 -29.897 1.00 22.41 28 LYS A C 17
ATOM 10781 O O . LYS A 1 28 ? -10.842 -16.362 -28.898 1.00 25.20 28 LYS A O 17
ATOM 10800 N N . CYS A 1 29 ? -12.166 -17.501 -30.316 1.00 33.35 29 CYS A N 17
ATOM 10801 C CA . CYS A 1 29 ? -13.397 -17.164 -29.611 1.00 30.25 29 CYS A CA 17
ATOM 10802 C C . CYS A 1 29 ? -14.423 -18.287 -29.740 1.00 1.51 29 CYS A C 17
ATOM 10803 O O . CYS A 1 29 ? -15.089 -18.418 -30.767 1.00 33.14 29 CYS A O 17
ATOM 10810 N N . VAL A 1 30 ? -14.544 -19.094 -28.691 1.00 12.33 30 VAL A N 17
ATOM 10811 C CA . VAL A 1 30 ? -15.489 -20.204 -28.686 1.00 12.15 30 VAL A CA 17
ATOM 10812 C C . VAL A 1 30 ? -15.914 -20.557 -27.265 1.00 33.23 30 VAL A C 17
ATOM 10813 O O . VAL A 1 30 ? -15.191 -20.289 -26.306 1.00 34.12 30 VAL A O 17
ATOM 10826 N N . GLU A 1 31 ? -17.092 -21.161 -27.138 1.00 1.11 31 GLU A N 17
ATOM 10827 C CA . GLU A 1 31 ? -17.613 -21.551 -25.833 1.00 52.40 31 GLU A CA 17
ATOM 10828 C C . GLU A 1 31 ? -17.654 -20.356 -24.885 1.00 11.15 31 GLU A C 17
ATOM 10829 O O . GLU A 1 31 ? -17.418 -20.494 -23.685 1.00 72.11 31 GLU A O 17
ATOM 10841 N N . ASN A 1 32 ? -17.955 -19.183 -25.432 1.00 43.14 32 ASN A N 17
ATOM 10842 C CA . ASN A 1 32 ? -18.026 -17.963 -24.636 1.00 65.11 32 ASN A CA 17
ATOM 10843 C C . ASN A 1 32 ? -16.689 -17.678 -23.958 1.00 42.33 32 ASN A C 17
ATOM 10844 O O . ASN A 1 32 ? -16.621 -16.924 -22.987 1.00 33.41 32 ASN A O 17
ATOM 10855 N N . VAL A 1 33 ? -15.626 -18.284 -24.478 1.00 34.40 33 VAL A N 17
ATOM 10856 C CA . VAL A 1 33 ? -14.291 -18.095 -23.925 1.00 2.42 33 VAL A CA 17
ATOM 10857 C C . VAL A 1 33 ? -13.262 -17.890 -25.031 1.00 1.50 33 VAL A C 17
ATOM 10858 O O . VAL A 1 33 ? -12.922 -18.823 -25.759 1.00 11.12 33 VAL A O 17
ATOM 10871 N N . CYS A 1 34 ? -12.768 -16.662 -25.152 1.00 12.20 34 CYS A N 17
ATOM 10872 C CA . CYS A 1 34 ? -11.777 -16.332 -26.169 1.00 73.43 34 CYS A CA 17
ATOM 10873 C C . CYS A 1 34 ? -10.364 -16.595 -25.657 1.00 40.11 34 CYS A C 17
ATOM 10874 O O . CYS A 1 34 ? -10.117 -16.583 -24.451 1.00 44.12 34 CYS A O 17
ATOM 10881 N N . VAL A 1 35 ? -9.440 -16.832 -26.583 1.00 4.25 35 VAL A N 17
ATOM 10882 C CA . VAL A 1 35 ? -8.051 -17.096 -26.226 1.00 2.12 35 VAL A CA 17
ATOM 10883 C C . VAL A 1 35 ? -7.096 -16.495 -27.252 1.00 32.43 35 VAL A C 17
ATOM 10884 O O . VAL A 1 35 ? -7.454 -16.310 -28.416 1.00 33.34 35 VAL A O 17
ATOM 10897 N N . LEU A 1 36 ? -5.879 -16.193 -26.813 1.00 73.11 36 LEU A N 17
ATOM 10898 C CA . LEU A 1 36 ? -4.871 -15.613 -27.694 1.00 22.44 36 LEU A CA 17
ATOM 10899 C C . LEU A 1 36 ? -4.121 -16.702 -28.454 1.00 23.53 36 LEU A C 17
ATOM 10900 O O . LEU A 1 36 ? -4.276 -17.890 -28.170 1.00 72.33 36 LEU A O 17
ATOM 10916 N N . TRP A 1 37 ? -3.306 -16.289 -29.418 1.00 32.41 37 TRP A N 17
ATOM 10917 C CA . TRP A 1 37 ? -2.530 -17.230 -30.217 1.00 63.35 37 TRP A CA 17
ATOM 10918 C C . TRP A 1 37 ? -1.035 -16.973 -30.062 1.00 30.25 37 TRP A C 17
ATOM 10919 O O . TRP A 1 37 ? -0.259 -17.897 -29.815 1.00 12.25 37 TRP A O 17
ATOM 10940 N N . TYR A 1 38 ? -0.637 -15.714 -30.207 1.00 35.12 38 TYR A N 17
ATOM 10941 C CA . TYR A 1 38 ? 0.766 -15.337 -30.084 1.00 55.41 38 TYR A CA 17
ATOM 10942 C C . TYR A 1 38 ? 1.291 -15.642 -28.685 1.00 3.43 38 TYR A C 17
ATOM 10943 O O . TYR A 1 38 ? 0.530 -16.005 -27.788 1.00 24.23 38 TYR A O 17
ATOM 10961 N N . LYS A 1 39 ? 2.599 -15.490 -28.505 1.00 61.13 39 LYS A N 17
ATOM 10962 C CA . LYS A 1 39 ? 3.230 -15.747 -27.216 1.00 12.41 39 LYS A CA 17
ATOM 10963 C C . LYS A 1 39 ? 2.946 -17.169 -26.745 1.00 21.32 39 LYS A C 17
ATOM 10964 O O . LYS A 1 39 ? 3.181 -17.508 -25.584 1.00 54.35 39 LYS A O 17
ATOM 10983 N N . GLY A 1 1 ? 8.365 3.894 -11.252 1.00 21.04 1 GLY A N 18
ATOM 10984 C CA . GLY A 1 1 ? 8.330 2.676 -12.040 1.00 30.24 1 GLY A CA 18
ATOM 10985 C C . GLY A 1 1 ? 8.345 1.428 -11.179 1.00 14.11 1 GLY A C 18
ATOM 10986 O O . GLY A 1 1 ? 9.388 0.799 -11.006 1.00 33.24 1 GLY A O 18
ATOM 10990 N N . GLU A 1 2 ? 7.184 1.071 -10.637 1.00 63.24 2 GLU A N 18
ATOM 10991 C CA . GLU A 1 2 ? 7.070 -0.109 -9.788 1.00 15.21 2 GLU A CA 18
ATOM 10992 C C . GLU A 1 2 ? 6.067 -1.102 -10.368 1.00 54.23 2 GLU A C 18
ATOM 10993 O O . GLU A 1 2 ? 5.558 -0.912 -11.473 1.00 74.22 2 GLU A O 18
ATOM 11005 N N . ASP A 1 3 ? 5.788 -2.160 -9.616 1.00 23.43 3 ASP A N 18
ATOM 11006 C CA . ASP A 1 3 ? 4.846 -3.184 -10.054 1.00 2.30 3 ASP A CA 18
ATOM 11007 C C . ASP A 1 3 ? 3.407 -2.729 -9.832 1.00 2.51 3 ASP A C 18
ATOM 11008 O O . ASP A 1 3 ? 2.962 -2.579 -8.694 1.00 31.55 3 ASP A O 18
ATOM 11017 N N . ILE A 1 4 ? 2.686 -2.508 -10.926 1.00 22.50 4 ILE A N 18
ATOM 11018 C CA . ILE A 1 4 ? 1.298 -2.070 -10.850 1.00 61.31 4 ILE A CA 18
ATOM 11019 C C . ILE A 1 4 ? 0.480 -2.633 -12.007 1.00 50.05 4 ILE A C 18
ATOM 11020 O O . ILE A 1 4 ? 0.921 -2.624 -13.156 1.00 4.23 4 ILE A O 18
ATOM 11036 N N . GLY A 1 5 ? -0.717 -3.121 -11.697 1.00 31.54 5 GLY A N 18
ATOM 11037 C CA . GLY A 1 5 ? -1.579 -3.680 -12.722 1.00 33.04 5 GLY A CA 18
ATOM 11038 C C . GLY A 1 5 ? -2.651 -2.707 -13.171 1.00 42.24 5 GLY A C 18
ATOM 11039 O O . GLY A 1 5 ? -3.146 -2.793 -14.296 1.00 20.23 5 GLY A O 18
ATOM 11043 N N . HIS A 1 6 ? -3.012 -1.778 -12.291 1.00 62.15 6 HIS A N 18
ATOM 11044 C CA . HIS A 1 6 ? -4.033 -0.785 -12.604 1.00 11.30 6 HIS A CA 18
ATOM 11045 C C . HIS A 1 6 ? -5.380 -1.453 -12.865 1.00 25.22 6 HIS A C 18
ATOM 11046 O O . HIS A 1 6 ? -5.455 -2.669 -13.043 1.00 71.31 6 HIS A O 18
ATOM 11060 N N . ILE A 1 7 ? -6.439 -0.651 -12.885 1.00 23.31 7 ILE A N 18
ATOM 11061 C CA . ILE A 1 7 ? -7.781 -1.166 -13.124 1.00 53.21 7 ILE A CA 18
ATOM 11062 C C . ILE A 1 7 ? -8.441 -0.454 -14.300 1.00 72.24 7 ILE A C 18
ATOM 11063 O O . ILE A 1 7 ? -8.218 0.736 -14.525 1.00 73.43 7 ILE A O 18
ATOM 11079 N N . LYS A 1 8 ? -9.257 -1.190 -15.048 1.00 64.20 8 LYS A N 18
ATOM 11080 C CA . LYS A 1 8 ? -9.953 -0.630 -16.200 1.00 61.53 8 LYS A CA 18
ATOM 11081 C C . LYS A 1 8 ? -11.331 -1.264 -16.364 1.00 64.42 8 LYS A C 18
ATOM 11082 O O . LYS A 1 8 ? -11.451 -2.403 -16.818 1.00 2.32 8 LYS A O 18
ATOM 11101 N N . TYR A 1 9 ? -12.367 -0.520 -15.994 1.00 22.42 9 TYR A N 18
ATOM 11102 C CA . TYR A 1 9 ? -13.736 -1.011 -16.099 1.00 50.50 9 TYR A CA 18
ATOM 11103 C C . TYR A 1 9 ? -14.675 0.094 -16.576 1.00 23.41 9 TYR A C 18
ATOM 11104 O O . TYR A 1 9 ? -14.725 1.177 -15.993 1.00 11.12 9 TYR A O 18
ATOM 11122 N N . CYS A 1 10 ? -15.418 -0.190 -17.640 1.00 41.43 10 CYS A N 18
ATOM 11123 C CA . CYS A 1 10 ? -16.356 0.777 -18.198 1.00 11.13 10 CYS A CA 18
ATOM 11124 C C . CYS A 1 10 ? -17.224 0.134 -19.276 1.00 22.23 10 CYS A C 18
ATOM 11125 O O . CYS A 1 10 ? -18.426 0.383 -19.350 1.00 33.41 10 CYS A O 18
ATOM 11132 N N . GLY A 1 11 ? -16.604 -0.696 -20.110 1.00 2.51 11 GLY A N 18
ATOM 11133 C CA . GLY A 1 11 ? -17.334 -1.362 -21.172 1.00 40.24 11 GLY A CA 18
ATOM 11134 C C . GLY A 1 11 ? -18.447 -2.245 -20.645 1.00 74.13 11 GLY A C 18
ATOM 11135 O O . GLY A 1 11 ? -19.476 -2.416 -21.301 1.00 22.04 11 GLY A O 18
ATOM 11139 N N . ILE A 1 12 ? -18.242 -2.809 -19.460 1.00 12.33 12 ILE A N 18
ATOM 11140 C CA . ILE A 1 12 ? -19.237 -3.679 -18.846 1.00 30.51 12 ILE A CA 18
ATOM 11141 C C . ILE A 1 12 ? -20.260 -2.873 -18.054 1.00 54.52 12 ILE A C 18
ATOM 11142 O O . ILE A 1 12 ? -21.437 -3.229 -17.995 1.00 73.04 12 ILE A O 18
ATOM 11158 N N . VAL A 1 13 ? -19.804 -1.781 -17.447 1.00 72.43 13 VAL A N 18
ATOM 11159 C CA . VAL A 1 13 ? -20.680 -0.921 -16.661 1.00 72.00 13 VAL A CA 18
ATOM 11160 C C . VAL A 1 13 ? -21.682 -0.195 -17.552 1.00 45.12 13 VAL A C 18
ATOM 11161 O O . VAL A 1 13 ? -22.884 -0.449 -17.487 1.00 54.11 13 VAL A O 18
ATOM 11174 N N . ASP A 1 14 ? -21.177 0.709 -18.385 1.00 12.24 14 ASP A N 18
ATOM 11175 C CA . ASP A 1 14 ? -22.027 1.472 -19.291 1.00 53.13 14 ASP A CA 18
ATOM 11176 C C . ASP A 1 14 ? -21.396 1.567 -20.677 1.00 13.21 14 ASP A C 18
ATOM 11177 O O . ASP A 1 14 ? -21.915 1.011 -21.645 1.00 43.44 14 ASP A O 18
ATOM 11186 N N . ASP A 1 15 ? -20.276 2.275 -20.764 1.00 2.54 15 ASP A N 18
ATOM 11187 C CA . ASP A 1 15 ? -19.574 2.444 -22.031 1.00 23.33 15 ASP A CA 18
ATOM 11188 C C . ASP A 1 15 ? -18.229 3.132 -21.820 1.00 10.44 15 ASP A C 18
ATOM 11189 O O . ASP A 1 15 ? -17.921 3.592 -20.720 1.00 24.14 15 ASP A O 18
ATOM 11198 N N . CYS A 1 16 ? -17.431 3.200 -22.880 1.00 75.43 16 CYS A N 18
ATOM 11199 C CA . CYS A 1 16 ? -16.119 3.830 -22.812 1.00 41.41 16 CYS A CA 18
ATOM 11200 C C . CYS A 1 16 ? -15.791 4.548 -24.119 1.00 35.53 16 CYS A C 18
ATOM 11201 O O . CYS A 1 16 ? -15.586 3.912 -25.153 1.00 51.22 16 CYS A O 18
ATOM 11208 N N . TYR A 1 17 ? -15.744 5.874 -24.063 1.00 73.21 17 TYR A N 18
ATOM 11209 C CA . TYR A 1 17 ? -15.444 6.678 -25.242 1.00 31.02 17 TYR A CA 18
ATOM 11210 C C . TYR A 1 17 ? -13.941 6.724 -25.502 1.00 35.51 17 TYR A C 18
ATOM 11211 O O . TYR A 1 17 ? -13.482 7.358 -26.452 1.00 13.02 17 TYR A O 18
ATOM 11229 N N . LYS A 1 18 ? -13.180 6.045 -24.651 1.00 24.13 18 LYS A N 18
ATOM 11230 C CA . LYS A 1 18 ? -11.728 6.004 -24.787 1.00 15.32 18 LYS A CA 18
ATOM 11231 C C . LYS A 1 18 ? -11.224 4.565 -24.812 1.00 75.12 18 LYS A C 18
ATOM 11232 O O . LYS A 1 18 ? -11.716 3.712 -24.073 1.00 74.15 18 LYS A O 18
ATOM 11251 N N . SER A 1 19 ? -10.240 4.302 -25.666 1.00 0.33 19 SER A N 18
ATOM 11252 C CA . SER A 1 19 ? -9.671 2.965 -25.789 1.00 10.35 19 SER A CA 18
ATOM 11253 C C . SER A 1 19 ? -8.434 2.818 -24.908 1.00 1.42 19 SER A C 18
ATOM 11254 O O . SER A 1 19 ? -7.787 3.805 -24.555 1.00 70.15 19 SER A O 18
ATOM 11262 N N . LYS A 1 20 ? -8.110 1.579 -24.555 1.00 73.12 20 LYS A N 18
ATOM 11263 C CA . LYS A 1 20 ? -6.951 1.299 -23.717 1.00 4.43 20 LYS A CA 18
ATOM 11264 C C . LYS A 1 20 ? -6.173 0.099 -24.247 1.00 4.23 20 LYS A C 18
ATOM 11265 O O . LYS A 1 20 ? -5.253 -0.395 -23.594 1.00 42.02 20 LYS A O 18
ATOM 11284 N N . LYS A 1 21 ? -6.546 -0.365 -25.434 1.00 52.34 21 LYS A N 18
ATOM 11285 C CA . LYS A 1 21 ? -5.882 -1.505 -26.054 1.00 72.23 21 LYS A CA 18
ATOM 11286 C C . LYS A 1 21 ? -6.029 -2.755 -25.192 1.00 54.02 21 LYS A C 18
ATOM 11287 O O . LYS A 1 21 ? -5.092 -3.191 -24.523 1.00 53.40 21 LYS A O 18
ATOM 11306 N N . PRO A 1 22 ? -7.233 -3.348 -25.208 1.00 44.42 22 PRO A N 18
ATOM 11307 C CA . PRO A 1 22 ? -7.530 -4.557 -24.435 1.00 4.12 22 PRO A CA 18
ATOM 11308 C C . PRO A 1 22 ? -6.809 -5.785 -24.980 1.00 24.25 22 PRO A C 18
ATOM 11309 O O . PRO A 1 22 ? -6.738 -6.821 -24.317 1.00 30.12 22 PRO A O 18
ATOM 11320 N N . LEU A 1 23 ? -6.274 -5.663 -26.189 1.00 71.35 23 LEU A N 18
ATOM 11321 C CA . LEU A 1 23 ? -5.557 -6.764 -26.824 1.00 31.34 23 LEU A CA 18
ATOM 11322 C C . LEU A 1 23 ? -4.138 -6.877 -26.276 1.00 30.21 23 LEU A C 18
ATOM 11323 O O . LEU A 1 23 ? -3.835 -7.774 -25.489 1.00 3.24 23 LEU A O 18
ATOM 11339 N N . PHE A 1 24 ? -3.272 -5.960 -26.696 1.00 75.50 24 PHE A N 18
ATOM 11340 C CA . PHE A 1 24 ? -1.885 -5.956 -26.247 1.00 32.13 24 PHE A CA 18
ATOM 11341 C C . PHE A 1 24 ? -1.221 -7.303 -26.518 1.00 53.12 24 PHE A C 18
ATOM 11342 O O . PHE A 1 24 ? -0.279 -7.694 -25.830 1.00 5.25 24 PHE A O 18
ATOM 11359 N N . LYS A 1 25 ? -1.721 -8.009 -27.527 1.00 23.23 25 LYS A N 18
ATOM 11360 C CA . LYS A 1 25 ? -1.178 -9.312 -27.892 1.00 24.22 25 LYS A CA 18
ATOM 11361 C C . LYS A 1 25 ? -1.833 -9.838 -29.165 1.00 13.31 25 LYS A C 18
ATOM 11362 O O . LYS A 1 25 ? -1.155 -10.339 -30.062 1.00 2.11 25 LYS A O 18
ATOM 11381 N N . ILE A 1 26 ? -3.155 -9.718 -29.237 1.00 64.31 26 ILE A N 18
ATOM 11382 C CA . ILE A 1 26 ? -3.900 -10.179 -30.402 1.00 33.13 26 ILE A CA 18
ATOM 11383 C C . ILE A 1 26 ? -3.764 -11.687 -30.580 1.00 71.32 26 ILE A C 18
ATOM 11384 O O . ILE A 1 26 ? -2.721 -12.180 -31.010 1.00 0.12 26 ILE A O 18
ATOM 11400 N N . TRP A 1 27 ? -4.825 -12.415 -30.249 1.00 41.52 27 TRP A N 18
ATOM 11401 C CA . TRP A 1 27 ? -4.824 -13.868 -30.375 1.00 15.32 27 TRP A CA 18
ATOM 11402 C C . TRP A 1 27 ? -5.822 -14.323 -31.434 1.00 14.22 27 TRP A C 18
ATOM 11403 O O . TRP A 1 27 ? -5.437 -14.810 -32.497 1.00 25.14 27 TRP A O 18
ATOM 11424 N N . LYS A 1 28 ? -7.108 -14.161 -31.138 1.00 24.11 28 LYS A N 18
ATOM 11425 C CA . LYS A 1 28 ? -8.162 -14.554 -32.065 1.00 51.12 28 LYS A CA 18
ATOM 11426 C C . LYS A 1 28 ? -9.262 -13.498 -32.118 1.00 5.21 28 LYS A C 18
ATOM 11427 O O . LYS A 1 28 ? -10.090 -13.403 -31.211 1.00 64.34 28 LYS A O 18
ATOM 11446 N N . CYS A 1 29 ? -9.265 -12.706 -33.185 1.00 62.43 29 CYS A N 18
ATOM 11447 C CA . CYS A 1 29 ? -10.263 -11.658 -33.357 1.00 42.32 29 CYS A CA 18
ATOM 11448 C C . CYS A 1 29 ? -11.069 -11.878 -34.634 1.00 30.20 29 CYS A C 18
ATOM 11449 O O . CYS A 1 29 ? -10.515 -11.912 -35.733 1.00 31.41 29 CYS A O 18
ATOM 11456 N N . VAL A 1 30 ? -12.381 -12.027 -34.481 1.00 30.15 30 VAL A N 18
ATOM 11457 C CA . VAL A 1 30 ? -13.264 -12.243 -35.620 1.00 54.22 30 VAL A CA 18
ATOM 11458 C C . VAL A 1 30 ? -14.673 -11.737 -35.328 1.00 5.05 30 VAL A C 18
ATOM 11459 O O . VAL A 1 30 ? -15.190 -11.917 -34.226 1.00 12.22 30 VAL A O 18
ATOM 11472 N N . GLU A 1 31 ? -15.287 -11.104 -36.322 1.00 43.11 31 GLU A N 18
ATOM 11473 C CA . GLU A 1 31 ? -16.636 -10.572 -36.170 1.00 42.33 31 GLU A CA 18
ATOM 11474 C C . GLU A 1 31 ? -16.672 -9.475 -35.110 1.00 1.10 31 GLU A C 18
ATOM 11475 O O . GLU A 1 31 ? -17.624 -9.375 -34.338 1.00 11.14 31 GLU A O 18
ATOM 11487 N N . ASN A 1 32 ? -15.626 -8.655 -35.080 1.00 14.24 32 ASN A N 18
ATOM 11488 C CA . ASN A 1 32 ? -15.537 -7.566 -34.114 1.00 12.33 32 ASN A CA 18
ATOM 11489 C C . ASN A 1 32 ? -15.489 -8.106 -32.688 1.00 11.23 32 ASN A C 18
ATOM 11490 O O . ASN A 1 32 ? -15.969 -7.464 -31.753 1.00 23.42 32 ASN A O 18
ATOM 11501 N N . VAL A 1 33 ? -14.906 -9.290 -32.529 1.00 11.25 33 VAL A N 18
ATOM 11502 C CA . VAL A 1 33 ? -14.793 -9.916 -31.217 1.00 32.22 33 VAL A CA 18
ATOM 11503 C C . VAL A 1 33 ? -13.404 -10.508 -31.008 1.00 60.32 33 VAL A C 18
ATOM 11504 O O . VAL A 1 33 ? -13.045 -11.511 -31.626 1.00 33.42 33 VAL A O 18
ATOM 11517 N N . CYS A 1 34 ? -12.625 -9.881 -30.133 1.00 61.32 34 CYS A N 18
ATOM 11518 C CA . CYS A 1 34 ? -11.274 -10.345 -29.842 1.00 21.03 34 CYS A CA 18
ATOM 11519 C C . CYS A 1 34 ? -11.260 -11.237 -28.604 1.00 33.41 34 CYS A C 18
ATOM 11520 O O . CYS A 1 34 ? -11.806 -10.878 -27.560 1.00 63.43 34 CYS A O 18
ATOM 11527 N N . VAL A 1 35 ? -10.633 -12.403 -28.728 1.00 43.41 35 VAL A N 18
ATOM 11528 C CA . VAL A 1 35 ? -10.546 -13.346 -27.620 1.00 72.31 35 VAL A CA 18
ATOM 11529 C C . VAL A 1 35 ? -9.161 -13.978 -27.543 1.00 3.54 35 VAL A C 18
ATOM 11530 O O . VAL A 1 35 ? -8.449 -14.064 -28.544 1.00 42.11 35 VAL A O 18
ATOM 11543 N N . LEU A 1 36 ? -8.783 -14.418 -26.348 1.00 35.15 36 LEU A N 18
ATOM 11544 C CA . LEU A 1 36 ? -7.482 -15.043 -26.138 1.00 60.03 36 LEU A CA 18
ATOM 11545 C C . LEU A 1 36 ? -7.435 -16.430 -26.772 1.00 54.42 36 LEU A C 18
ATOM 11546 O O . LEU A 1 36 ? -8.462 -16.969 -27.185 1.00 12.22 36 LEU A O 18
ATOM 11562 N N . TRP A 1 37 ? -6.239 -17.001 -26.844 1.00 60.40 37 TRP A N 18
ATOM 11563 C CA . TRP A 1 37 ? -6.059 -18.327 -27.426 1.00 12.23 37 TRP A CA 18
ATOM 11564 C C . TRP A 1 37 ? -4.965 -19.098 -26.696 1.00 1.32 37 TRP A C 18
ATOM 11565 O O . TRP A 1 37 ? -5.108 -20.290 -26.424 1.00 14.02 37 TRP A O 18
ATOM 11586 N N . TYR A 1 38 ? -3.873 -18.411 -26.381 1.00 44.41 38 TYR A N 18
ATOM 11587 C CA . TYR A 1 38 ? -2.753 -19.032 -25.684 1.00 62.33 38 TYR A CA 18
ATOM 11588 C C . TYR A 1 38 ? -3.226 -19.751 -24.425 1.00 35.42 38 TYR A C 18
ATOM 11589 O O . TYR A 1 38 ? -2.938 -20.931 -24.223 1.00 22.12 38 TYR A O 18
ATOM 11607 N N . LYS A 1 39 ? -3.957 -19.032 -23.580 1.00 2.51 39 LYS A N 18
ATOM 11608 C CA . LYS A 1 39 ? -4.474 -19.598 -22.340 1.00 61.40 39 LYS A CA 18
ATOM 11609 C C . LYS A 1 39 ? -5.985 -19.791 -22.418 1.00 40.14 39 LYS A C 18
ATOM 11610 O O . LYS A 1 39 ? -6.623 -20.174 -21.438 1.00 34.12 39 LYS A O 18
ATOM 11629 N N . GLY A 1 1 ? -0.496 -9.497 -4.985 1.00 51.53 1 GLY A N 19
ATOM 11630 C CA . GLY A 1 1 ? 0.366 -10.469 -5.631 1.00 41.11 1 GLY A CA 19
ATOM 11631 C C . GLY A 1 1 ? -0.381 -11.337 -6.624 1.00 41.24 1 GLY A C 19
ATOM 11632 O O . GLY A 1 1 ? -0.647 -12.508 -6.357 1.00 61.01 1 GLY A O 19
ATOM 11636 N N . GLU A 1 2 ? -0.721 -10.760 -7.773 1.00 34.31 2 GLU A N 19
ATOM 11637 C CA . GLU A 1 2 ? -1.445 -11.490 -8.808 1.00 2.51 2 GLU A CA 19
ATOM 11638 C C . GLU A 1 2 ? -1.277 -10.816 -10.167 1.00 2.43 2 GLU A C 19
ATOM 11639 O O . GLU A 1 2 ? -1.602 -9.640 -10.333 1.00 3.23 2 GLU A O 19
ATOM 11651 N N . ASP A 1 3 ? -0.767 -11.569 -11.135 1.00 1.22 3 ASP A N 19
ATOM 11652 C CA . ASP A 1 3 ? -0.556 -11.046 -12.480 1.00 4.34 3 ASP A CA 19
ATOM 11653 C C . ASP A 1 3 ? -1.874 -10.593 -13.100 1.00 22.11 3 ASP A C 19
ATOM 11654 O O . ASP A 1 3 ? -2.894 -10.504 -12.416 1.00 52.04 3 ASP A O 19
ATOM 11663 N N . ILE A 1 4 ? -1.844 -10.308 -14.397 1.00 51.42 4 ILE A N 19
ATOM 11664 C CA . ILE A 1 4 ? -3.036 -9.864 -15.109 1.00 34.22 4 ILE A CA 19
ATOM 11665 C C . ILE A 1 4 ? -3.558 -8.549 -14.541 1.00 51.40 4 ILE A C 19
ATOM 11666 O O . ILE A 1 4 ? -4.090 -8.506 -13.432 1.00 64.24 4 ILE A O 19
ATOM 11682 N N . GLY A 1 5 ? -3.404 -7.475 -15.311 1.00 24.33 5 GLY A N 19
ATOM 11683 C CA . GLY A 1 5 ? -3.866 -6.173 -14.868 1.00 43.34 5 GLY A CA 19
ATOM 11684 C C . GLY A 1 5 ? -5.373 -6.034 -14.951 1.00 1.54 5 GLY A C 19
ATOM 11685 O O . GLY A 1 5 ? -6.063 -6.062 -13.931 1.00 21.11 5 GLY A O 19
ATOM 11689 N N . HIS A 1 6 ? -5.886 -5.881 -16.167 1.00 52.32 6 HIS A N 19
ATOM 11690 C CA . HIS A 1 6 ? -7.322 -5.735 -16.378 1.00 70.25 6 HIS A CA 19
ATOM 11691 C C . HIS A 1 6 ? -7.871 -4.554 -15.585 1.00 0.44 6 HIS A C 19
ATOM 11692 O O . HIS A 1 6 ? -9.011 -4.581 -15.121 1.00 75.41 6 HIS A O 19
ATOM 11706 N N . ILE A 1 7 ? -7.052 -3.518 -15.431 1.00 72.54 7 ILE A N 19
ATOM 11707 C CA . ILE A 1 7 ? -7.456 -2.328 -14.694 1.00 15.10 7 ILE A CA 19
ATOM 11708 C C . ILE A 1 7 ? -7.656 -1.142 -15.631 1.00 45.24 7 ILE A C 19
ATOM 11709 O O . ILE A 1 7 ? -6.934 -0.987 -16.617 1.00 2.32 7 ILE A O 19
ATOM 11725 N N . LYS A 1 8 ? -8.639 -0.305 -15.317 1.00 64.03 8 LYS A N 19
ATOM 11726 C CA . LYS A 1 8 ? -8.932 0.870 -16.129 1.00 13.33 8 LYS A CA 19
ATOM 11727 C C . LYS A 1 8 ? -9.307 2.059 -15.249 1.00 75.33 8 LYS A C 19
ATOM 11728 O O . LYS A 1 8 ? -10.040 1.912 -14.271 1.00 0.25 8 LYS A O 19
ATOM 11747 N N . TYR A 1 9 ? -8.802 3.235 -15.605 1.00 34.30 9 TYR A N 19
ATOM 11748 C CA . TYR A 1 9 ? -9.084 4.448 -14.847 1.00 51.23 9 TYR A CA 19
ATOM 11749 C C . TYR A 1 9 ? -10.094 5.326 -15.580 1.00 41.02 9 TYR A C 19
ATOM 11750 O O . TYR A 1 9 ? -11.164 5.634 -15.055 1.00 32.43 9 TYR A O 19
ATOM 11768 N N . CYS A 1 10 ? -9.746 5.726 -16.799 1.00 4.14 10 CYS A N 19
ATOM 11769 C CA . CYS A 1 10 ? -10.619 6.568 -17.606 1.00 54.33 10 CYS A CA 19
ATOM 11770 C C . CYS A 1 10 ? -10.772 7.952 -16.980 1.00 74.43 10 CYS A C 19
ATOM 11771 O O . CYS A 1 10 ? -10.908 8.083 -15.765 1.00 20.13 10 CYS A O 19
ATOM 11778 N N . GLY A 1 11 ? -10.750 8.982 -17.821 1.00 64.50 11 GLY A N 19
ATOM 11779 C CA . GLY A 1 11 ? -10.887 10.341 -17.332 1.00 42.14 11 GLY A CA 19
ATOM 11780 C C . GLY A 1 11 ? -12.296 10.651 -16.869 1.00 13.03 11 GLY A C 19
ATOM 11781 O O . GLY A 1 11 ? -12.640 10.419 -15.709 1.00 73.13 11 GLY A O 19
ATOM 11785 N N . ILE A 1 12 ? -13.113 11.178 -17.775 1.00 10.04 12 ILE A N 19
ATOM 11786 C CA . ILE A 1 12 ? -14.492 11.521 -17.451 1.00 74.43 12 ILE A CA 19
ATOM 11787 C C . ILE A 1 12 ? -15.472 10.725 -18.307 1.00 64.53 12 ILE A C 19
ATOM 11788 O O . ILE A 1 12 ? -16.162 9.833 -17.813 1.00 72.04 12 ILE A O 19
ATOM 11804 N N . VAL A 1 13 ? -15.525 11.051 -19.595 1.00 12.44 13 VAL A N 19
ATOM 11805 C CA . VAL A 1 13 ? -16.418 10.365 -20.521 1.00 44.12 13 VAL A CA 19
ATOM 11806 C C . VAL A 1 13 ? -15.861 10.389 -21.940 1.00 42.42 13 VAL A C 19
ATOM 11807 O O . VAL A 1 13 ? -15.922 9.392 -22.659 1.00 54.14 13 VAL A O 19
ATOM 11820 N N . ASP A 1 14 ? -15.317 11.535 -22.337 1.00 31.33 14 ASP A N 19
ATOM 11821 C CA . ASP A 1 14 ? -14.747 11.689 -23.670 1.00 51.31 14 ASP A CA 19
ATOM 11822 C C . ASP A 1 14 ? -13.226 11.580 -23.627 1.00 11.41 14 ASP A C 19
ATOM 11823 O O . ASP A 1 14 ? -12.599 11.122 -24.582 1.00 73.32 14 ASP A O 19
ATOM 11832 N N . ASP A 1 15 ? -12.639 12.006 -22.514 1.00 31.22 15 ASP A N 19
ATOM 11833 C CA . ASP A 1 15 ? -11.191 11.956 -22.346 1.00 14.22 15 ASP A CA 19
ATOM 11834 C C . ASP A 1 15 ? -10.657 10.559 -22.646 1.00 11.23 15 ASP A C 19
ATOM 11835 O O . ASP A 1 15 ? -9.564 10.405 -23.190 1.00 64.34 15 ASP A O 19
ATOM 11844 N N . CYS A 1 16 ? -11.435 9.544 -22.286 1.00 20.24 16 CYS A N 19
ATOM 11845 C CA . CYS A 1 16 ? -11.041 8.159 -22.514 1.00 45.11 16 CYS A CA 19
ATOM 11846 C C . CYS A 1 16 ? -11.999 7.473 -23.483 1.00 15.12 16 CYS A C 19
ATOM 11847 O O . CYS A 1 16 ? -11.629 6.521 -24.170 1.00 30.34 16 CYS A O 19
ATOM 11854 N N . TYR A 1 17 ? -13.233 7.964 -23.532 1.00 62.13 17 TYR A N 19
ATOM 11855 C CA . TYR A 1 17 ? -14.246 7.397 -24.415 1.00 0.52 17 TYR A CA 19
ATOM 11856 C C . TYR A 1 17 ? -14.555 5.953 -24.033 1.00 63.13 17 TYR A C 19
ATOM 11857 O O . TYR A 1 17 ? -13.970 5.406 -23.098 1.00 12.44 17 TYR A O 19
ATOM 11875 N N . LYS A 1 18 ? -15.478 5.339 -24.766 1.00 24.12 18 LYS A N 19
ATOM 11876 C CA . LYS A 1 18 ? -15.865 3.957 -24.508 1.00 40.12 18 LYS A CA 19
ATOM 11877 C C . LYS A 1 18 ? -14.977 2.989 -25.284 1.00 2.43 18 LYS A C 19
ATOM 11878 O O . LYS A 1 18 ? -15.468 2.152 -26.041 1.00 41.41 18 LYS A O 19
ATOM 11897 N N . SER A 1 19 ? -13.668 3.109 -25.089 1.00 25.15 19 SER A N 19
ATOM 11898 C CA . SER A 1 19 ? -12.711 2.246 -25.772 1.00 21.03 19 SER A CA 19
ATOM 11899 C C . SER A 1 19 ? -11.282 2.583 -25.357 1.00 11.53 19 SER A C 19
ATOM 11900 O O . SER A 1 19 ? -10.850 3.733 -25.451 1.00 34.34 19 SER A O 19
ATOM 11908 N N . LYS A 1 20 ? -10.552 1.573 -24.897 1.00 0.00 20 LYS A N 19
ATOM 11909 C CA . LYS A 1 20 ? -9.171 1.759 -24.468 1.00 0.30 20 LYS A CA 19
ATOM 11910 C C . LYS A 1 20 ? -8.261 0.705 -25.090 1.00 31.43 20 LYS A C 19
ATOM 11911 O O . LYS A 1 20 ? -7.185 0.412 -24.568 1.00 0.32 20 LYS A O 19
ATOM 11930 N N . LYS A 1 21 ? -8.699 0.137 -26.208 1.00 52.03 21 LYS A N 19
ATOM 11931 C CA . LYS A 1 21 ? -7.924 -0.883 -26.904 1.00 23.44 21 LYS A CA 19
ATOM 11932 C C . LYS A 1 21 ? -7.709 -2.104 -26.014 1.00 54.13 21 LYS A C 19
ATOM 11933 O O . LYS A 1 21 ? -6.604 -2.372 -25.542 1.00 52.52 21 LYS A O 19
ATOM 11952 N N . PRO A 1 22 ? -8.790 -2.864 -25.780 1.00 44.23 22 PRO A N 19
ATOM 11953 C CA . PRO A 1 22 ? -8.744 -4.070 -24.948 1.00 40.31 22 PRO A CA 19
ATOM 11954 C C . PRO A 1 22 ? -7.969 -5.203 -25.612 1.00 33.13 22 PRO A C 19
ATOM 11955 O O . PRO A 1 22 ? -7.615 -6.189 -24.964 1.00 73.32 22 PRO A O 19
ATOM 11966 N N . LEU A 1 23 ? -7.708 -5.056 -26.906 1.00 33.50 23 LEU A N 19
ATOM 11967 C CA . LEU A 1 23 ? -6.974 -6.068 -27.658 1.00 32.42 23 LEU A CA 19
ATOM 11968 C C . LEU A 1 23 ? -6.136 -5.427 -28.759 1.00 72.13 23 LEU A C 19
ATOM 11969 O O . LEU A 1 23 ? -6.544 -4.438 -29.368 1.00 54.11 23 LEU A O 19
ATOM 11985 N N . PHE A 1 24 ? -4.963 -5.998 -29.012 1.00 31.24 24 PHE A N 19
ATOM 11986 C CA . PHE A 1 24 ? -4.068 -5.483 -30.041 1.00 23.21 24 PHE A CA 19
ATOM 11987 C C . PHE A 1 24 ? -3.191 -6.597 -30.606 1.00 51.11 24 PHE A C 19
ATOM 11988 O O . PHE A 1 24 ? -2.091 -6.347 -31.099 1.00 62.51 24 PHE A O 19
ATOM 12005 N N . LYS A 1 25 ? -3.686 -7.827 -30.530 1.00 75.55 25 LYS A N 19
ATOM 12006 C CA . LYS A 1 25 ? -2.951 -8.981 -31.034 1.00 61.23 25 LYS A CA 19
ATOM 12007 C C . LYS A 1 25 ? -3.905 -10.040 -31.577 1.00 32.55 25 LYS A C 19
ATOM 12008 O O . LYS A 1 25 ? -3.694 -10.582 -32.662 1.00 23.31 25 LYS A O 19
ATOM 12027 N N . ILE A 1 26 ? -4.955 -10.329 -30.815 1.00 73.44 26 ILE A N 19
ATOM 12028 C CA . ILE A 1 26 ? -5.943 -11.322 -31.222 1.00 3.32 26 ILE A CA 19
ATOM 12029 C C . ILE A 1 26 ? -5.320 -12.711 -31.314 1.00 53.20 26 ILE A C 19
ATOM 12030 O O . ILE A 1 26 ? -4.550 -12.997 -32.231 1.00 34.21 26 ILE A O 19
ATOM 12046 N N . TRP A 1 27 ? -5.660 -13.570 -30.360 1.00 13.41 27 TRP A N 19
ATOM 12047 C CA . TRP A 1 27 ? -5.136 -14.930 -30.334 1.00 60.44 27 TRP A CA 19
ATOM 12048 C C . TRP A 1 27 ? -6.255 -15.949 -30.523 1.00 50.54 27 TRP A C 19
ATOM 12049 O O . TRP A 1 27 ? -6.330 -16.621 -31.552 1.00 44.32 27 TRP A O 19
ATOM 12070 N N . LYS A 1 28 ? -7.124 -16.058 -29.525 1.00 14.05 28 LYS A N 19
ATOM 12071 C CA . LYS A 1 28 ? -8.241 -16.993 -29.581 1.00 35.42 28 LYS A CA 19
ATOM 12072 C C . LYS A 1 28 ? -9.536 -16.322 -29.134 1.00 73.02 28 LYS A C 19
ATOM 12073 O O . LYS A 1 28 ? -9.763 -16.119 -27.941 1.00 44.40 28 LYS A O 19
ATOM 12092 N N . CYS A 1 29 ? -10.384 -15.981 -30.099 1.00 60.20 29 CYS A N 19
ATOM 12093 C CA . CYS A 1 29 ? -11.657 -15.334 -29.806 1.00 1.22 29 CYS A CA 19
ATOM 12094 C C . CYS A 1 29 ? -12.825 -16.265 -30.117 1.00 51.13 29 CYS A C 19
ATOM 12095 O O . CYS A 1 29 ? -12.980 -16.728 -31.247 1.00 62.14 29 CYS A O 19
ATOM 12102 N N . VAL A 1 30 ? -13.646 -16.535 -29.107 1.00 5.53 30 VAL A N 19
ATOM 12103 C CA . VAL A 1 30 ? -14.801 -17.409 -29.272 1.00 44.31 30 VAL A CA 19
ATOM 12104 C C . VAL A 1 30 ? -15.897 -17.067 -28.269 1.00 4.10 30 VAL A C 19
ATOM 12105 O O . VAL A 1 30 ? -15.621 -16.813 -27.097 1.00 1.20 30 VAL A O 19
ATOM 12118 N N . GLU A 1 31 ? -17.140 -17.063 -28.738 1.00 35.30 31 GLU A N 19
ATOM 12119 C CA . GLU A 1 31 ? -18.278 -16.752 -27.881 1.00 34.21 31 GLU A CA 19
ATOM 12120 C C . GLU A 1 31 ? -18.195 -15.319 -27.364 1.00 44.33 31 GLU A C 19
ATOM 12121 O O . GLU A 1 31 ? -18.531 -15.042 -26.214 1.00 4.12 31 GLU A O 19
ATOM 12133 N N . ASN A 1 32 ? -17.743 -14.412 -28.224 1.00 51.54 32 ASN A N 19
ATOM 12134 C CA . ASN A 1 32 ? -17.614 -13.007 -27.855 1.00 44.55 32 ASN A CA 19
ATOM 12135 C C . ASN A 1 32 ? -16.596 -12.831 -26.732 1.00 50.44 32 ASN A C 19
ATOM 12136 O O . ASN A 1 32 ? -16.694 -11.901 -25.931 1.00 71.11 32 ASN A O 19
ATOM 12147 N N . VAL A 1 33 ? -15.618 -13.730 -26.681 1.00 12.41 33 VAL A N 19
ATOM 12148 C CA . VAL A 1 33 ? -14.581 -13.673 -25.658 1.00 31.43 33 VAL A CA 19
ATOM 12149 C C . VAL A 1 33 ? -13.203 -13.927 -26.258 1.00 3.51 33 VAL A C 19
ATOM 12150 O O . VAL A 1 33 ? -12.954 -14.978 -26.848 1.00 21.31 33 VAL A O 19
ATOM 12163 N N . CYS A 1 34 ? -12.309 -12.956 -26.103 1.00 42.43 34 CYS A N 19
ATOM 12164 C CA . CYS A 1 34 ? -10.954 -13.072 -26.629 1.00 52.35 34 CYS A CA 19
ATOM 12165 C C . CYS A 1 34 ? -9.975 -13.471 -25.529 1.00 35.11 34 CYS A C 19
ATOM 12166 O O . CYS A 1 34 ? -9.932 -12.851 -24.466 1.00 53.13 34 CYS A O 19
ATOM 12173 N N . VAL A 1 35 ? -9.191 -14.511 -25.791 1.00 64.34 35 VAL A N 19
ATOM 12174 C CA . VAL A 1 35 ? -8.211 -14.993 -24.825 1.00 32.22 35 VAL A CA 19
ATOM 12175 C C . VAL A 1 35 ? -6.864 -15.251 -25.490 1.00 21.53 35 VAL A C 19
ATOM 12176 O O . VAL A 1 35 ? -6.794 -15.534 -26.687 1.00 3.33 35 VAL A O 19
ATOM 12189 N N . LEU A 1 36 ? -5.795 -15.154 -24.706 1.00 55.44 36 LEU A N 19
ATOM 12190 C CA . LEU A 1 36 ? -4.448 -15.377 -25.219 1.00 30.33 36 LEU A CA 19
ATOM 12191 C C . LEU A 1 36 ? -4.227 -16.851 -25.544 1.00 2.01 36 LEU A C 19
ATOM 12192 O O . LEU A 1 36 ? -4.711 -17.733 -24.835 1.00 12.35 36 LEU A O 19
ATOM 12208 N N . TRP A 1 37 ? -3.491 -17.110 -26.619 1.00 10.03 37 TRP A N 19
ATOM 12209 C CA . TRP A 1 37 ? -3.204 -18.478 -27.037 1.00 4.55 37 TRP A CA 19
ATOM 12210 C C . TRP A 1 37 ? -1.702 -18.740 -27.044 1.00 23.33 37 TRP A C 19
ATOM 12211 O O . TRP A 1 37 ? -1.257 -19.859 -26.785 1.00 45.23 37 TRP A O 19
ATOM 12232 N N . TYR A 1 38 ? -0.926 -17.704 -27.340 1.00 43.15 38 TYR A N 19
ATOM 12233 C CA . TYR A 1 38 ? 0.527 -17.824 -27.383 1.00 72.11 38 TYR A CA 19
ATOM 12234 C C . TYR A 1 38 ? 1.060 -18.447 -26.097 1.00 32.34 38 TYR A C 19
ATOM 12235 O O . TYR A 1 38 ? 1.814 -19.420 -26.129 1.00 50.04 38 TYR A O 19
ATOM 12253 N N . LYS A 1 39 ? 0.662 -17.880 -24.963 1.00 53.11 39 LYS A N 19
ATOM 12254 C CA . LYS A 1 39 ? 1.096 -18.379 -23.664 1.00 11.44 39 LYS A CA 19
ATOM 12255 C C . LYS A 1 39 ? 0.079 -18.033 -22.581 1.00 33.33 39 LYS A C 19
ATOM 12256 O O . LYS A 1 39 ? 0.170 -18.518 -21.452 1.00 72.05 39 LYS A O 19
ATOM 12275 N N . GLY A 1 1 ? 3.428 4.477 -11.390 1.00 73.34 1 GLY A N 20
ATOM 12276 C CA . GLY A 1 1 ? 3.896 5.051 -12.638 1.00 75.24 1 GLY A CA 20
ATOM 12277 C C . GLY A 1 1 ? 2.974 4.740 -13.801 1.00 14.31 1 GLY A C 20
ATOM 12278 O O . GLY A 1 1 ? 1.924 4.124 -13.621 1.00 10.02 1 GLY A O 20
ATOM 12282 N N . GLU A 1 2 ? 3.366 5.170 -14.996 1.00 71.44 2 GLU A N 20
ATOM 12283 C CA . GLU A 1 2 ? 2.565 4.935 -16.192 1.00 53.40 2 GLU A CA 20
ATOM 12284 C C . GLU A 1 2 ? 2.658 3.477 -16.632 1.00 55.21 2 GLU A C 20
ATOM 12285 O O . GLU A 1 2 ? 3.628 3.071 -17.272 1.00 11.31 2 GLU A O 20
ATOM 12297 N N . ASP A 1 3 ? 1.642 2.695 -16.284 1.00 70.21 3 ASP A N 20
ATOM 12298 C CA . ASP A 1 3 ? 1.608 1.282 -16.643 1.00 35.21 3 ASP A CA 20
ATOM 12299 C C . ASP A 1 3 ? 0.967 1.085 -18.013 1.00 64.45 3 ASP A C 20
ATOM 12300 O O . ASP A 1 3 ? 0.014 1.778 -18.369 1.00 71.24 3 ASP A O 20
ATOM 12309 N N . ILE A 1 4 ? 1.499 0.136 -18.778 1.00 15.50 4 ILE A N 20
ATOM 12310 C CA . ILE A 1 4 ? 0.979 -0.151 -20.109 1.00 72.30 4 ILE A CA 20
ATOM 12311 C C . ILE A 1 4 ? 0.526 -1.603 -20.220 1.00 74.02 4 ILE A C 20
ATOM 12312 O O . ILE A 1 4 ? 0.742 -2.403 -19.311 1.00 71.22 4 ILE A O 20
ATOM 12328 N N . GLY A 1 5 ? -0.104 -1.937 -21.343 1.00 43.31 5 GLY A N 20
ATOM 12329 C CA . GLY A 1 5 ? -0.576 -3.293 -21.554 1.00 11.51 5 GLY A CA 20
ATOM 12330 C C . GLY A 1 5 ? -1.999 -3.493 -21.071 1.00 2.55 5 GLY A C 20
ATOM 12331 O O . GLY A 1 5 ? -2.831 -4.055 -21.783 1.00 30.22 5 GLY A O 20
ATOM 12335 N N . HIS A 1 6 ? -2.280 -3.032 -19.855 1.00 64.35 6 HIS A N 20
ATOM 12336 C CA . HIS A 1 6 ? -3.612 -3.165 -19.277 1.00 0.31 6 HIS A CA 20
ATOM 12337 C C . HIS A 1 6 ? -4.349 -1.829 -19.298 1.00 4.31 6 HIS A C 20
ATOM 12338 O O . HIS A 1 6 ? -5.004 -1.455 -18.325 1.00 35.52 6 HIS A O 20
ATOM 12352 N N . ILE A 1 7 ? -4.235 -1.113 -20.412 1.00 20.51 7 ILE A N 20
ATOM 12353 C CA . ILE A 1 7 ? -4.890 0.180 -20.559 1.00 14.23 7 ILE A CA 20
ATOM 12354 C C . ILE A 1 7 ? -5.950 0.138 -21.655 1.00 2.43 7 ILE A C 20
ATOM 12355 O O . ILE A 1 7 ? -5.769 -0.513 -22.684 1.00 13.21 7 ILE A O 20
ATOM 12371 N N . LYS A 1 8 ? -7.056 0.839 -21.428 1.00 44.30 8 LYS A N 20
ATOM 12372 C CA . LYS A 1 8 ? -8.144 0.886 -22.397 1.00 14.23 8 LYS A CA 20
ATOM 12373 C C . LYS A 1 8 ? -8.771 2.276 -22.444 1.00 32.01 8 LYS A C 20
ATOM 12374 O O . LYS A 1 8 ? -9.273 2.776 -21.437 1.00 24.14 8 LYS A O 20
ATOM 12393 N N . TYR A 1 9 ? -8.741 2.894 -23.619 1.00 64.03 9 TYR A N 20
ATOM 12394 C CA . TYR A 1 9 ? -9.305 4.227 -23.797 1.00 71.40 9 TYR A CA 20
ATOM 12395 C C . TYR A 1 9 ? -10.645 4.158 -24.523 1.00 50.23 9 TYR A C 20
ATOM 12396 O O . TYR A 1 9 ? -10.696 4.056 -25.749 1.00 42.14 9 TYR A O 20
ATOM 12414 N N . CYS A 1 10 ? -11.729 4.216 -23.757 1.00 73.13 10 CYS A N 20
ATOM 12415 C CA . CYS A 1 10 ? -13.071 4.161 -24.325 1.00 0.01 10 CYS A CA 20
ATOM 12416 C C . CYS A 1 10 ? -13.713 5.545 -24.339 1.00 2.44 10 CYS A C 20
ATOM 12417 O O . CYS A 1 10 ? -14.540 5.849 -25.197 1.00 12.21 10 CYS A O 20
ATOM 12424 N N . GLY A 1 11 ? -13.324 6.381 -23.380 1.00 54.44 11 GLY A N 20
ATOM 12425 C CA . GLY A 1 11 ? -13.871 7.723 -23.300 1.00 52.31 11 GLY A CA 20
ATOM 12426 C C . GLY A 1 11 ? -14.184 8.138 -21.876 1.00 30.40 11 GLY A C 20
ATOM 12427 O O . GLY A 1 11 ? -15.343 8.125 -21.459 1.00 43.34 11 GLY A O 20
ATOM 12431 N N . ILE A 1 12 ? -13.149 8.504 -21.127 1.00 73.41 12 ILE A N 20
ATOM 12432 C CA . ILE A 1 12 ? -13.320 8.923 -19.742 1.00 20.45 12 ILE A CA 20
ATOM 12433 C C . ILE A 1 12 ? -14.016 10.277 -19.658 1.00 72.25 12 ILE A C 20
ATOM 12434 O O . ILE A 1 12 ? -14.667 10.592 -18.662 1.00 40.42 12 ILE A O 20
ATOM 12450 N N . VAL A 1 13 ? -13.876 11.074 -20.713 1.00 72.31 13 VAL A N 20
ATOM 12451 C CA . VAL A 1 13 ? -14.494 12.393 -20.761 1.00 51.54 13 VAL A CA 20
ATOM 12452 C C . VAL A 1 13 ? -16.007 12.298 -20.599 1.00 1.35 13 VAL A C 20
ATOM 12453 O O . VAL A 1 13 ? -16.644 13.214 -20.078 1.00 33.24 13 VAL A O 20
ATOM 12466 N N . ASP A 1 14 ? -16.576 11.185 -21.047 1.00 24.31 14 ASP A N 20
ATOM 12467 C CA . ASP A 1 14 ? -18.014 10.968 -20.950 1.00 15.33 14 ASP A CA 20
ATOM 12468 C C . ASP A 1 14 ? -18.321 9.687 -20.181 1.00 25.22 14 ASP A C 20
ATOM 12469 O O . ASP A 1 14 ? -19.361 9.061 -20.386 1.00 40.40 14 ASP A O 20
ATOM 12478 N N . ASP A 1 15 ? -17.407 9.301 -19.296 1.00 54.52 15 ASP A N 20
ATOM 12479 C CA . ASP A 1 15 ? -17.579 8.094 -18.496 1.00 54.33 15 ASP A CA 20
ATOM 12480 C C . ASP A 1 15 ? -17.670 6.860 -19.388 1.00 22.10 15 ASP A C 20
ATOM 12481 O O . ASP A 1 15 ? -17.624 6.962 -20.614 1.00 71.13 15 ASP A O 20
ATOM 12490 N N . CYS A 1 16 ? -17.797 5.694 -18.764 1.00 72.40 16 CYS A N 20
ATOM 12491 C CA . CYS A 1 16 ? -17.892 4.439 -19.500 1.00 34.44 16 CYS A CA 20
ATOM 12492 C C . CYS A 1 16 ? -18.613 3.377 -18.673 1.00 42.03 16 CYS A C 20
ATOM 12493 O O . CYS A 1 16 ? -19.773 3.055 -18.933 1.00 25.25 16 CYS A O 20
ATOM 12500 N N . TYR A 1 17 ? -17.918 2.838 -17.678 1.00 63.21 17 TYR A N 20
ATOM 12501 C CA . TYR A 1 17 ? -18.489 1.811 -16.815 1.00 15.32 17 TYR A CA 20
ATOM 12502 C C . TYR A 1 17 ? -17.455 1.302 -15.816 1.00 33.34 17 TYR A C 20
ATOM 12503 O O . TYR A 1 17 ? -16.297 1.720 -15.834 1.00 73.32 17 TYR A O 20
ATOM 12521 N N . LYS A 1 18 ? -17.882 0.395 -14.943 1.00 61.24 18 LYS A N 20
ATOM 12522 C CA . LYS A 1 18 ? -16.995 -0.176 -13.936 1.00 50.53 18 LYS A CA 20
ATOM 12523 C C . LYS A 1 18 ? -16.479 -1.541 -14.377 1.00 25.51 18 LYS A C 20
ATOM 12524 O O . LYS A 1 18 ? -16.200 -2.407 -13.548 1.00 34.54 18 LYS A O 20
ATOM 12543 N N . SER A 1 19 ? -16.351 -1.727 -15.687 1.00 54.40 19 SER A N 20
ATOM 12544 C CA . SER A 1 19 ? -15.870 -2.988 -16.238 1.00 32.35 19 SER A CA 20
ATOM 12545 C C . SER A 1 19 ? -15.693 -2.889 -17.750 1.00 10.24 19 SER A C 20
ATOM 12546 O O . SER A 1 19 ? -16.456 -2.205 -18.433 1.00 30.43 19 SER A O 20
ATOM 12554 N N . LYS A 1 20 ? -14.680 -3.576 -18.267 1.00 11.14 20 LYS A N 20
ATOM 12555 C CA . LYS A 1 20 ? -14.401 -3.568 -19.698 1.00 2.23 20 LYS A CA 20
ATOM 12556 C C . LYS A 1 20 ? -14.000 -4.958 -20.182 1.00 12.23 20 LYS A C 20
ATOM 12557 O O . LYS A 1 20 ? -13.368 -5.104 -21.228 1.00 4.02 20 LYS A O 20
ATOM 12576 N N . LYS A 1 21 ? -14.374 -5.977 -19.415 1.00 4.30 21 LYS A N 20
ATOM 12577 C CA . LYS A 1 21 ? -14.056 -7.356 -19.766 1.00 51.33 21 LYS A CA 20
ATOM 12578 C C . LYS A 1 21 ? -12.568 -7.514 -20.059 1.00 45.31 21 LYS A C 20
ATOM 12579 O O . LYS A 1 21 ? -12.156 -7.760 -21.193 1.00 32.40 21 LYS A O 20
ATOM 12598 N N . PRO A 1 22 ? -11.739 -7.370 -19.014 1.00 34.12 22 PRO A N 20
ATOM 12599 C CA . PRO A 1 22 ? -10.284 -7.495 -19.134 1.00 42.01 22 PRO A CA 20
ATOM 12600 C C . PRO A 1 22 ? -9.846 -8.929 -19.409 1.00 63.43 22 PRO A C 20
ATOM 12601 O O . PRO A 1 22 ? -10.672 -9.841 -19.470 1.00 1.05 22 PRO A O 20
ATOM 12612 N N . LEU A 1 23 ? -8.542 -9.123 -19.575 1.00 71.34 23 LEU A N 20
ATOM 12613 C CA . LEU A 1 23 ? -7.994 -10.448 -19.844 1.00 23.22 23 LEU A CA 20
ATOM 12614 C C . LEU A 1 23 ? -6.474 -10.447 -19.708 1.00 15.42 23 LEU A C 20
ATOM 12615 O O . LEU A 1 23 ? -5.874 -9.434 -19.347 1.00 51.02 23 LEU A O 20
ATOM 12631 N N . PHE A 1 24 ? -5.858 -11.587 -20.001 1.00 11.22 24 PHE A N 20
ATOM 12632 C CA . PHE A 1 24 ? -4.408 -11.717 -19.913 1.00 13.25 24 PHE A CA 20
ATOM 12633 C C . PHE A 1 24 ? -3.849 -12.415 -21.148 1.00 63.24 24 PHE A C 20
ATOM 12634 O O . PHE A 1 24 ? -4.599 -12.905 -21.993 1.00 12.22 24 PHE A O 20
ATOM 12651 N N . LYS A 1 25 ? -2.524 -12.457 -21.248 1.00 54.22 25 LYS A N 20
ATOM 12652 C CA . LYS A 1 25 ? -1.861 -13.095 -22.379 1.00 55.02 25 LYS A CA 20
ATOM 12653 C C . LYS A 1 25 ? -2.046 -12.274 -23.652 1.00 21.33 25 LYS A C 20
ATOM 12654 O O . LYS A 1 25 ? -1.101 -11.660 -24.147 1.00 41.51 25 LYS A O 20
ATOM 12673 N N . ILE A 1 26 ? -3.267 -12.268 -24.175 1.00 34.34 26 ILE A N 20
ATOM 12674 C CA . ILE A 1 26 ? -3.575 -11.521 -25.388 1.00 1.25 26 ILE A CA 20
ATOM 12675 C C . ILE A 1 26 ? -2.834 -12.096 -26.590 1.00 53.32 26 ILE A C 20
ATOM 12676 O O . ILE A 1 26 ? -1.607 -12.037 -26.662 1.00 22.43 26 ILE A O 20
ATOM 12692 N N . TRP A 1 27 ? -3.588 -12.649 -27.533 1.00 55.30 27 TRP A N 20
ATOM 12693 C CA . TRP A 1 27 ? -3.003 -13.233 -28.735 1.00 14.24 27 TRP A CA 20
ATOM 12694 C C . TRP A 1 27 ? -3.531 -12.543 -29.988 1.00 11.03 27 TRP A C 20
ATOM 12695 O O . TRP A 1 27 ? -2.794 -11.838 -30.678 1.00 15.24 27 TRP A O 20
ATOM 12716 N N . LYS A 1 28 ? -4.811 -12.750 -30.277 1.00 72.23 28 LYS A N 20
ATOM 12717 C CA . LYS A 1 28 ? -5.439 -12.147 -31.447 1.00 61.00 28 LYS A CA 20
ATOM 12718 C C . LYS A 1 28 ? -6.862 -11.699 -31.130 1.00 51.34 28 LYS A C 20
ATOM 12719 O O . LYS A 1 28 ? -7.779 -12.517 -31.054 1.00 11.12 28 LYS A O 20
ATOM 12738 N N . CYS A 1 29 ? -7.040 -10.394 -30.949 1.00 30.45 29 CYS A N 20
ATOM 12739 C CA . CYS A 1 29 ? -8.351 -9.837 -30.641 1.00 54.43 29 CYS A CA 20
ATOM 12740 C C . CYS A 1 29 ? -8.809 -8.884 -31.742 1.00 61.35 29 CYS A C 20
ATOM 12741 O O . CYS A 1 29 ? -8.138 -7.897 -32.043 1.00 1.23 29 CYS A O 20
ATOM 12748 N N . VAL A 1 30 ? -9.956 -9.188 -32.341 1.00 73.20 30 VAL A N 20
ATOM 12749 C CA . VAL A 1 30 ? -10.505 -8.359 -33.408 1.00 30.43 30 VAL A CA 20
ATOM 12750 C C . VAL A 1 30 ? -12.028 -8.427 -33.428 1.00 61.43 30 VAL A C 20
ATOM 12751 O O . VAL A 1 30 ? -12.615 -9.480 -33.182 1.00 21.41 30 VAL A O 20
ATOM 12764 N N . GLU A 1 31 ? -12.661 -7.297 -33.724 1.00 54.23 31 GLU A N 20
ATOM 12765 C CA . GLU A 1 31 ? -14.117 -7.229 -33.777 1.00 11.33 31 GLU A CA 20
ATOM 12766 C C . GLU A 1 31 ? -14.725 -7.513 -32.406 1.00 64.51 31 GLU A C 20
ATOM 12767 O O . GLU A 1 31 ? -15.709 -8.242 -32.291 1.00 54.34 31 GLU A O 20
ATOM 12779 N N . ASN A 1 32 ? -14.129 -6.934 -31.369 1.00 42.42 32 ASN A N 20
ATOM 12780 C CA . ASN A 1 32 ? -14.610 -7.125 -30.006 1.00 22.52 32 ASN A CA 20
ATOM 12781 C C . ASN A 1 32 ? -14.606 -8.604 -29.631 1.00 24.35 32 ASN A C 20
ATOM 12782 O O . ASN A 1 32 ? -15.401 -9.048 -28.803 1.00 33.14 32 ASN A O 20
ATOM 12793 N N . VAL A 1 33 ? -13.703 -9.363 -30.245 1.00 52.41 33 VAL A N 20
ATOM 12794 C CA . VAL A 1 33 ? -13.593 -10.791 -29.975 1.00 35.12 33 VAL A CA 20
ATOM 12795 C C . VAL A 1 33 ? -12.136 -11.212 -29.826 1.00 43.13 33 VAL A C 20
ATOM 12796 O O . VAL A 1 33 ? -11.321 -10.997 -30.725 1.00 34.14 33 VAL A O 20
ATOM 12809 N N . CYS A 1 34 ? -11.812 -11.813 -28.686 1.00 75.33 34 CYS A N 20
ATOM 12810 C CA . CYS A 1 34 ? -10.453 -12.265 -28.418 1.00 64.34 34 CYS A CA 20
ATOM 12811 C C . CYS A 1 34 ? -10.302 -13.751 -28.731 1.00 63.33 34 CYS A C 20
ATOM 12812 O O . CYS A 1 34 ? -11.195 -14.550 -28.449 1.00 60.13 34 CYS A O 20
ATOM 12819 N N . VAL A 1 35 ? -9.165 -14.115 -29.316 1.00 4.20 35 VAL A N 20
ATOM 12820 C CA . VAL A 1 35 ? -8.895 -15.504 -29.666 1.00 71.22 35 VAL A CA 20
ATOM 12821 C C . VAL A 1 35 ? -7.426 -15.851 -29.449 1.00 54.34 35 VAL A C 20
ATOM 12822 O O . VAL A 1 35 ? -6.552 -14.989 -29.551 1.00 12.24 35 VAL A O 20
ATOM 12835 N N . LEU A 1 36 ? -7.161 -17.118 -29.151 1.00 51.31 36 LEU A N 20
ATOM 12836 C CA . LEU A 1 36 ? -5.797 -17.580 -28.920 1.00 42.22 36 LEU A CA 20
ATOM 12837 C C . LEU A 1 36 ? -5.101 -17.904 -30.238 1.00 53.15 36 LEU A C 20
ATOM 12838 O O . LEU A 1 36 ? -5.718 -18.432 -31.164 1.00 13.24 36 LEU A O 20
ATOM 12854 N N . TRP A 1 37 ? -3.814 -17.586 -30.316 1.00 31.24 37 TRP A N 20
ATOM 12855 C CA . TRP A 1 37 ? -3.034 -17.846 -31.520 1.00 41.23 37 TRP A CA 20
ATOM 12856 C C . TRP A 1 37 ? -1.921 -18.850 -31.242 1.00 43.20 37 TRP A C 20
ATOM 12857 O O . TRP A 1 37 ? -1.425 -19.511 -32.155 1.00 54.53 37 TRP A O 20
ATOM 12878 N N . TYR A 1 38 ? -1.532 -18.960 -29.977 1.00 1.23 38 TYR A N 20
ATOM 12879 C CA . TYR A 1 38 ? -0.475 -19.882 -29.579 1.00 71.43 38 TYR A CA 20
ATOM 12880 C C . TYR A 1 38 ? -0.753 -21.288 -30.104 1.00 51.20 38 TYR A C 20
ATOM 12881 O O . TYR A 1 38 ? 0.111 -21.919 -30.713 1.00 3.22 38 TYR A O 20
ATOM 12899 N N . LYS A 1 39 ? -1.967 -21.772 -29.864 1.00 62.41 39 LYS A N 20
ATOM 12900 C CA . LYS A 1 39 ? -2.363 -23.102 -30.313 1.00 3.02 39 LYS A CA 20
ATOM 12901 C C . LYS A 1 39 ? -3.154 -23.024 -31.615 1.00 3.33 39 LYS A C 20
ATOM 12902 O O . LYS A 1 39 ? -2.995 -23.864 -32.500 1.00 61.33 39 LYS A O 20
#

Secondary structure (DSSP, 8-state):
--S-------SSSSSS-S----SSS--EE-SS-EE----

Nearest PDB structures (foldseek):
  7ckd-assembly1_A  TM=4.843E-01  e=1.681E-05  Medicago truncatula
  7ckd-assembly1_A  TM=4.206E-01  e=1.856E-05  Medicago truncatula
  7ckd-assembly1_A  TM=4.209E-01  e=1.380E-04  Medicago truncatula
  7ckd-assembly1_A  TM=4.659E-01  e=1.870E-05  Medicago truncatula
  7ckd-assembly1_A  TM=1.026E+00  e=1.004E-05  Medicago truncatula

Sequence (39 aa):
GEDIGHIKYCGIVDDCYKSKKPLFKIWKCVENVCVLWYKGEDIGHIKYCGIVDDCYKSKKPLFKIWKCVENVCVLWYKGEDIGHIKYCGIVDDCYKSKKPLFKIWKCVENVCVLWYKGEDIGHIKYCGIVDDCYKSKKPLFKIWKCVENVCVLWYKGEDIGHIKYCGIVDDCYKSKKPLFKIWKCVENVCVLWYKGEDIGHIKYCGIVDDCYKSKKPLFKIWKCVENVCVLWYKGEDIGHIKYCGIVDDCYKSKKPLFKIWKCVENVCVLWYKGEDIGHIKYCGIVDDCYKSKKPLFKIWKCVENVCVLWYKGEDIGHIKYCGIVDDCYKSKKPLFKIWKCVENVCVLWYKGEDIGHIKYCGIVDDCYKSKKPLFKIWKCVENVCVLWYKGEDIGHIKYCGIVDDCYKSKKPLFKIWKCVENVCVLWYKGEDIGHIKYCGIVDDCYKSKKPLFKIWKCVENVCVLWYKGEDIGHIKYCGIVDDCYKSKKPLFKIWKCVENVCVLWYKGEDIGHIKYCGIVDDCYKSKKPLFKIWKCVENVCVLWYKGEDIGHIKYCGIVDDCYKSKKPLFKIWKCVENVCVLWYKGEDIGHIKYCGIVDDCYKSKKPLFKIWKCVENVCVLWYKGEDIGHIKYCGIVDDCYKSKKPLFKIWKCVENVCVLWYKGEDIGHIKYCGIVDDCYKSKKPLFKIWKCVENVCVLWYKGEDIGHIKYCGIVDDCYKSKKPLFKIWKCVENVCVLWYKGEDIGHIKYCGIVDDCYKSKKPLFKIWKCVENVCVLWYK

B-factor: mean 36.95, std 23.65, range [0.01, 75.55]

Organism: Medicago truncatula (NCBI:txid3880)

Solvent-accessible surface area: 4654 Å² total; per-residue (Å²): 125,158,152,141,68,148,145,119,202,57,63,158,77,120,113,46,141,195,45,108,153,68,96,200,127,86,83,110,60,107,151,160,79,76,81,78,179,171,210

Foldseek 3Di:
DDDDPFDDPPDPVVNDDPDDPGDDPFDDDDPNRTDHDVD

InterPro domains:
  IPR009810 Late nodulin domain [PF07127] (1-56)